Protein 7XPC (pdb70)

Solvent-accessible surface area: 39776 Å² total

Secondary structure (DSSP, 8-state):
--S---HHHHTSTTTTTTT--HHHHHHTHHHHHHHHHHHHHHTT--STT--HHHHHIIIIIIHHH--HHHHHHHHHTTS-TT-PPPPEEEEEE--TTSSHHHHHHHHHHHHHHTT--EE--GGGGBPPHHHHHHHHHH-TT-GGGTSSSSTTSB-HHHHHH--TTTTTTSSS--EE---EESSTTTTT-EEPPGGG--EE-S---EEEEEE--------HHHHHHH-GGGHHHHH---STTTTTTT--EEEEEE-S-TTHHHHHHHHHHH---S-----HHHHHHHHHH--HHHHHHHHHHHT--TT--GGGEEEEEB-TTS-B----/--HHHHHHHHHHHHHTSSGGG-TTTTTSS-TTHHHHHHHHHHHH---HHHHHHHHHHHHHHHHHHHHHH--/--S---HHHHTSSSTTTTT--HHHHHHHHHHHHHHHHHHHHHTT--STT--HHHHIIIIIIIHHH--HHHHHHHHHTTS-TTS--PPEEEEEE--TTSSHHHHHHHHHHHHHHHT--EE--GGGGB--HHHHHHHHHH-SS-GGGSSTTSTT-B-HHHHHH---GGG--STT-EEE---EETTSTTTT-EEPPGGG--EEES---EEEE-------PPPHHHHHHH-TTHHHHHH--HHIIIIITT--EEEEEEES-TTHHHHHHHHHHH---SS----HHHHHHHHTT--HHHHHHHHHHHH--SS--TTSEEEEEE-TTS-B----/-HHHHHHHHHHHHHHHTSGGG-HHHHTSSGGGHHHHHHHHHHHH---HHHHHHHHHHHHHHHHHHHHHH--

B-factor: mean 185.24, std 48.83, range [84.17, 354.38]

Sequence (798 aa):
SSVDDYDFICSGPLISKIGLTPEKVAESIDEWIEYGLRLCRLFQLNQLSLNEAQKIRIYHYYIPVFWCEQEISQHSSKFKEEEEIPPLVIGFSAPQGCGKTTLVFALEYLFKITGRKAATSIDDFYLTAEEQAKLRDSNPGNLLLEFRGNAGSHDLPFSVETTALSKLTKEGVKVKLPRYDKSAYSGRGDRADPSEWPEVEGPLPVILFEGWLGFKPLPPEVVKAVDPQLETINKNEAYYDAWHKYVKSWIVIKIQDPSYVYQWRLQAEIARADGKPGSDEEVKDFVSRYPAYKAYLPTLYSEGPSGSDPKHVLLIDIDEGRNPILGCSKEATRKYYLDLFKRADFTANLPKLAKKGGPDRLNDALKKLRKAGISEEKFAELKGAAAKYADDWYRIYGKSSVDDYDFICSGPLISKIGLTPEKVAESIDEWIEYGLRLCRLFQLNQLSLNEAQKIRIYHYYIPVFWCEQEISQHSSKFKEEEEIPPLVIGFSAPQGCGKTTLVFALEYLFKITGRKAATSIDDFYLTAEEQAKLRDSNPGNLLLEFRGNAGSHDLPFSVETTALSKLTKEGVKVKLPRYDKSAYSGRGDRADPSEWPEVEGPLPVILFEGWLGFKPLPPEVVKAVDPQLETINKNEAYYDAWHKYVKSWIVIKIQDPSYVYQWRLQAEIARADGKPGSDEEVKDFVSRYPAYKAYLPTLYSEGPSGSDPKHVLLIDIDEGRNPILGCSKEATRKYYLDLFKRADFTANLPKLAKKGGPDRLNDALKKLRKAGISEEKFAELKGAAAKYADDWYRIYGK

Radius of gyration: 30.9 Å; Cα contacts (8 Å, |Δi|>4): 1124; chains: 4; bounding box: 86×83×79 Å

Foldseek 3Di:
DDLVVLVVLVPALCCVPLVHDSVNCVVCSVVLVVLLVVVCVVVVHDSVDDDPVSCLCSRRNQVSVLSVVVVLVVQVVPDDPVGFRFAAEEEEQEAPLLCLVVSVVSSCVVCVVVPAHEAEEQVLQFAFPVLLCVQCVVCVPQVLSNADAFQPRGNLVVLLVLVLNRPQRAFPRKHWDWAWAQCPPNRRTGTDDSVVTDMDGHRGHYYYYYGVALFAQDDCVLLCVLDVSCSVSSVSNVVCPRPLVRHEAYEYAAEDDLCLNLVSQQVVLVVVVVVDPHDNVVSVVVSVSPSVCVSGVVVCVVPRGRSYDVVRYHYFYAYSSSGGDSPD/DCVVVLCVLVVVLVCPPDLVSCPVVDPDCHLQNLVVSLVVNVVVPDDDVVSVVSVVSSVVSSVSNCVVPND/DDLVVLVVLQPALPCVPLVHDSVNCVVCVVVLVVLLVVVCVVVVHDVVDDDPLSCQCRRRNQVSVLSVVVVLVVQVVVDDPVDFGFAAEEEEQEAPQLCLVVSLVSSQVVCVVVPAHEAEEQLLFFDFPVVLCVQLVVPVPQPLRNADDFFPGGNLVVLLVLVLRRPQRAFPRKGWAFDWDQPPPNRSTGTDDSVPTDMDHGHHHYYYYYYVALFAQDPLVLLVVLPPSCSVSSVSRSVCVSPLVRHEAYEYAAEPDLCLNLVSQVVVQVCVVVVPHGDSVVSVVVSVSPSVCVRTRVVCPVPPRDSYDVSRYHYFYAYSSSGGDSPD/DLVVLVVVLVVVLVQLVDLVSPDVPCVPCHLQVQVVSLVVNVVSPDDVVVSVVSVVSSNVSSVSRCVVDND

Organism: Solanum lycopersicum (NCBI:txid4081)

Structure (mmCIF, N/CA/C/O backbone):
data_7XPC
#
_entry.id   7XPC
#
_cell.length_a   131.285
_cell.length_b   131.285
_cell.length_c   121.968
_cell.angle_alpha   90.000
_cell.angle_beta   90.000
_cell.angle_gamma   120.000
#
_symmetry.space_group_name_H-M   'P 63'
#
loop_
_entity.id
_entity.type
_entity.pdbx_description
1 polymer 'D-glycerate-3-kinase (GLYK)'
2 polymer 'RxLR effector protein Avr-vnt11'
#
loop_
_atom_site.group_PDB
_atom_site.id
_atom_site.type_symbol
_atom_site.label_atom_id
_atom_site.label_alt_id
_atom_site.label_comp_id
_atom_site.label_asym_id
_atom_site.label_entity_id
_atom_site.label_seq_id
_atom_site.pdbx_PDB_ins_code
_atom_site.Cartn_x
_atom_site.Cartn_y
_atom_site.Cartn_z
_atom_site.occupancy
_atom_site.B_iso_or_equiv
_atom_site.auth_seq_id
_atom_site.auth_comp_id
_atom_site.auth_asym_id
_atom_site.auth_atom_id
_atom_site.pdbx_PDB_model_num
ATOM 1 N N . SER A 1 1 ? 38.665 -28.026 -20.691 1.00 246.27 116 SER A N 1
ATOM 2 C CA . SER A 1 1 ? 39.538 -28.541 -19.643 1.00 244.74 116 SER A CA 1
ATOM 3 C C . SER A 1 1 ? 40.799 -29.170 -20.229 1.00 235.62 116 SER A C 1
ATOM 4 O O . SER A 1 1 ? 40.807 -30.348 -20.592 1.00 234.14 116 SER A O 1
ATOM 7 N N . SER A 1 2 ? 41.862 -28.377 -20.319 1.00 132.88 117 SER A N 1
ATOM 8 C CA . SER A 1 2 ? 43.132 -28.862 -20.830 1.00 131.71 117 SER A CA 1
ATOM 9 C C . SER A 1 2 ? 43.864 -29.665 -19.756 1.00 138.84 117 SER A C 1
ATOM 10 O O . SER A 1 2 ? 43.448 -29.730 -18.597 1.00 129.50 117 SER A O 1
ATOM 13 N N . VAL A 1 3 ? 44.976 -30.283 -20.163 1.00 135.73 118 VAL A N 1
ATOM 14 C CA . VAL A 1 3 ? 45.778 -31.080 -19.236 1.00 107.51 118 VAL A CA 1
ATOM 15 C C . VAL A 1 3 ? 46.198 -30.242 -18.038 1.00 124.68 118 VAL A C 1
ATOM 16 O O . VAL A 1 3 ? 46.086 -30.673 -16.885 1.00 123.71 118 VAL A O 1
ATOM 20 N N . ASP A 1 4 ? 46.697 -29.034 -18.297 1.00 120.37 119 ASP A N 1
ATOM 21 C CA . ASP A 1 4 ? 47.163 -28.175 -17.215 1.00 118.27 119 ASP A CA 1
ATOM 22 C C . ASP A 1 4 ? 46.037 -27.888 -16.233 1.00 121.21 119 ASP A C 1
ATOM 23 O O . ASP A 1 4 ? 46.182 -28.103 -15.022 1.00 113.22 119 ASP A O 1
ATOM 28 N N . ASP A 1 5 ? 44.885 -27.452 -16.757 1.00 132.76 120 ASP A N 1
ATOM 29 C CA . ASP A 1 5 ? 43.728 -27.152 -15.921 1.00 129.09 120 ASP A CA 1
ATOM 30 C C . ASP A 1 5 ? 43.435 -28.313 -14.989 1.00 120.43 120 ASP A C 1
ATOM 31 O O . ASP A 1 5 ? 43.302 -28.138 -13.768 1.00 113.04 120 ASP A O 1
ATOM 44 N N . TYR A 1 7 ? 45.289 -30.733 -14.009 1.00 108.30 122 TYR A N 1
ATOM 45 C CA . TYR A 1 7 ? 46.335 -30.751 -12.993 1.00 114.73 122 TYR A CA 1
ATOM 46 C C . TYR A 1 7 ? 45.934 -29.880 -11.813 1.00 114.31 122 TYR A C 1
ATOM 47 O O . TYR A 1 7 ? 45.788 -30.359 -10.681 1.00 107.70 122 TYR A O 1
ATOM 56 N N . ASP A 1 8 ? 45.685 -28.598 -12.092 1.00 118.02 123 ASP A N 1
ATOM 57 C CA . ASP A 1 8 ? 45.268 -27.664 -11.054 1.00 113.92 123 ASP A CA 1
ATOM 58 C C . ASP A 1 8 ? 44.078 -28.217 -10.287 1.00 117.08 123 ASP A C 1
ATOM 59 O O . ASP A 1 8 ? 44.095 -28.296 -9.052 1.00 112.63 123 ASP A O 1
ATOM 64 N N . PHE A 1 9 ? 43.058 -28.666 -11.022 1.00 120.74 124 PHE A N 1
ATOM 65 C CA . PHE A 1 9 ? 41.855 -29.186 -10.388 1.00 126.44 124 PHE A CA 1
ATOM 66 C C . PHE A 1 9 ? 42.208 -30.363 -9.490 1.00 102.64 124 PHE A C 1
ATOM 67 O O . PHE A 1 9 ? 41.824 -30.402 -8.312 1.00 105.21 124 PHE A O 1
ATOM 75 N N . ILE A 1 10 ? 43.029 -31.284 -10.008 1.00 106.19 125 ILE A N 1
ATOM 76 C CA . ILE A 1 10 ? 43.450 -32.432 -9.213 1.00 107.66 125 ILE A CA 1
ATOM 77 C C . ILE A 1 10 ? 44.133 -31.964 -7.938 1.00 110.49 125 ILE A C 1
ATOM 78 O O . ILE A 1 10 ? 43.872 -32.487 -6.848 1.00 112.47 125 ILE A O 1
ATOM 83 N N . CYS A 1 11 ? 44.986 -30.944 -8.047 1.00 106.82 126 CYS A N 1
ATOM 84 C CA . CYS A 1 11 ? 45.751 -30.511 -6.888 1.00 104.27 126 CYS A CA 1
ATOM 85 C C . CYS A 1 11 ? 44.886 -29.812 -5.849 1.00 112.24 126 CYS A C 1
ATOM 86 O O . CYS A 1 11 ? 45.315 -29.675 -4.698 1.00 107.01 126 CYS A O 1
ATOM 89 N N . SER A 1 12 ? 43.680 -29.378 -6.214 1.00 120.44 127 SER A N 1
ATOM 90 C CA . SER A 1 12 ? 42.820 -28.703 -5.252 1.00 126.97 127 SER A CA 1
ATOM 91 C C . SER A 1 12 ? 41.843 -29.650 -4.570 1.00 132.85 127 SER A C 1
ATOM 92 O O . SER A 1 12 ? 41.025 -29.198 -3.762 1.00 138.16 127 SER A O 1
ATOM 95 N N . GLY A 1 13 ? 41.909 -30.944 -4.873 1.00 112.22 128 GLY A N 1
ATOM 96 C CA . GLY A 1 13 ? 41.041 -31.920 -4.262 1.00 105.54 128 GLY A CA 1
ATOM 97 C C . GLY A 1 13 ? 41.302 -32.076 -2.779 1.00 125.80 128 GLY A C 1
ATOM 98 O O . GLY A 1 13 ? 42.415 -31.858 -2.290 1.00 128.94 128 GLY A O 1
ATOM 99 N N . PRO A 1 14 ? 40.264 -32.455 -2.029 1.00 126.74 129 PRO A N 1
ATOM 100 C CA . PRO A 1 14 ? 40.410 -32.610 -0.574 1.00 125.93 129 PRO A CA 1
ATOM 101 C C . PRO A 1 14 ? 41.183 -33.844 -0.144 1.00 135.72 129 PRO A C 1
ATOM 102 O O . PRO A 1 14 ? 41.364 -34.044 1.064 1.00 136.33 129 PRO A O 1
ATOM 106 N N . LEU A 1 15 ? 41.639 -34.680 -1.074 1.00 129.79 130 LEU A N 1
ATOM 107 C CA . LEU A 1 15 ? 42.302 -35.925 -0.723 1.00 132.75 130 LEU A CA 1
ATOM 108 C C . LEU A 1 15 ? 43.752 -35.993 -1.181 1.00 122.59 130 LEU A C 1
ATOM 109 O O . LEU A 1 15 ? 44.432 -36.983 -0.883 1.00 110.78 130 LEU A O 1
ATOM 114 N N . ILE A 1 16 ? 44.248 -34.979 -1.896 1.00 112.89 131 ILE A N 1
ATOM 115 C CA . ILE A 1 16 ? 45.651 -34.977 -2.306 1.00 103.60 131 ILE A CA 1
ATOM 116 C C . ILE A 1 16 ? 46.559 -34.963 -1.085 1.00 122.56 131 ILE A C 1
ATOM 117 O O . ILE A 1 16 ? 47.548 -35.703 -1.016 1.00 106.28 131 ILE A O 1
ATOM 122 N N . SER A 1 17 ? 46.234 -34.125 -0.097 1.00 149.86 132 SER A N 1
ATOM 123 C CA . SER A 1 17 ? 47.005 -34.108 1.141 1.00 152.18 132 SER A CA 1
ATOM 124 C C . SER A 1 17 ? 46.910 -35.435 1.877 1.00 149.68 132 SER A C 1
ATOM 125 O O . SER A 1 17 ? 47.829 -35.806 2.613 1.00 151.32 132 SER A O 1
ATOM 128 N N . LYS A 1 18 ? 45.819 -36.169 1.676 1.00 139.01 133 LYS A N 1
ATOM 129 C CA . LYS A 1 18 ? 45.457 -37.267 2.559 1.00 125.34 133 LYS A CA 1
ATOM 130 C C . LYS A 1 18 ? 45.915 -38.632 2.056 1.00 128.21 133 LYS A C 1
ATOM 131 O O . LYS A 1 18 ? 45.957 -39.581 2.848 1.00 123.01 133 LYS A O 1
ATOM 137 N N . ILE A 1 19 ? 46.267 -38.761 0.773 1.00 125.15 134 ILE A N 1
ATOM 138 C CA . ILE A 1 19 ? 46.845 -40.001 0.264 1.00 115.21 134 ILE A CA 1
ATOM 139 C C . ILE A 1 19 ? 48.364 -39.956 0.226 1.00 114.34 134 ILE A C 1
ATOM 140 O O . ILE A 1 19 ? 48.993 -40.923 -0.225 1.00 125.37 134 ILE A O 1
ATOM 145 N N . GLY A 1 20 ? 48.974 -38.866 0.690 1.00 116.35 135 GLY A N 1
ATOM 146 C CA . GLY A 1 20 ? 50.418 -38.740 0.705 1.00 120.51 135 GLY A CA 1
ATOM 147 C C . GLY A 1 20 ? 51.041 -38.237 -0.575 1.00 112.06 135 GLY A C 1
ATOM 148 O O . GLY A 1 20 ? 52.272 -38.235 -0.688 1.00 120.61 135 GLY A O 1
ATOM 149 N N . LEU A 1 21 ? 50.237 -37.812 -1.539 1.00 109.26 136 LEU A N 1
ATOM 150 C CA . LEU A 1 21 ? 50.727 -37.398 -2.844 1.00 107.34 136 LEU A CA 1
ATOM 151 C C . LEU A 1 21 ? 51.045 -35.903 -2.827 1.00 119.47 136 LEU A C 1
ATOM 152 O O . LEU A 1 21 ? 50.598 -35.166 -1.949 1.00 126.74 136 LEU A O 1
ATOM 157 N N . THR A 1 22 ? 51.835 -35.466 -3.800 1.00 121.70 137 THR A N 1
ATOM 158 C CA . THR A 1 22 ? 52.381 -34.118 -3.826 1.00 109.29 137 THR A CA 1
ATOM 159 C C . THR A 1 22 ? 52.248 -33.530 -5.223 1.00 109.08 137 THR A C 1
ATOM 160 O O . THR A 1 22 ? 52.008 -34.260 -6.190 1.00 114.08 137 THR A O 1
ATOM 164 N N . PRO A 1 23 ? 52.372 -32.200 -5.355 1.00 138.72 138 PRO A N 1
ATOM 165 C CA . PRO A 1 23 ? 52.319 -31.586 -6.696 1.00 130.26 138 PRO A CA 1
ATOM 166 C C . PRO A 1 23 ? 53.318 -32.158 -7.687 1.00 123.65 138 PRO A C 1
ATOM 167 O O . PRO A 1 23 ? 52.977 -32.325 -8.866 1.00 111.68 138 PRO A O 1
ATOM 171 N N . GLU A 1 24 ? 54.546 -32.456 -7.253 1.00 121.97 139 GLU A N 1
ATOM 172 C CA . GLU A 1 24 ? 55.494 -33.093 -8.165 1.00 116.33 139 GLU A CA 1
ATOM 173 C C . GLU A 1 24 ? 55.014 -34.473 -8.588 1.00 125.34 139 GLU A C 1
ATOM 174 O O . GLU A 1 24 ? 55.130 -34.841 -9.760 1.00 116.45 139 GLU A O 1
ATOM 180 N N . LYS A 1 25 ? 54.492 -35.260 -7.645 1.00 112.13 140 LYS A N 1
ATOM 181 C CA . LYS A 1 25 ? 54.015 -36.594 -7.990 1.00 111.08 140 LYS A CA 1
ATOM 182 C C . LYS A 1 25 ? 52.826 -36.519 -8.942 1.00 110.55 140 LYS A C 1
ATOM 183 O O . LYS A 1 25 ? 52.711 -37.328 -9.871 1.00 121.15 140 LYS A O 1
ATOM 189 N N . VAL A 1 26 ? 51.943 -35.538 -8.736 1.00 108.03 141 VAL A N 1
ATOM 190 C CA . VAL A 1 26 ? 50.832 -35.324 -9.661 1.00 106.04 141 VAL A CA 1
ATOM 191 C C . VAL A 1 26 ? 51.355 -34.955 -11.043 1.00 111.86 141 VAL A C 1
ATOM 192 O O . VAL A 1 26 ? 50.871 -35.462 -12.062 1.00 124.93 141 VAL A O 1
ATOM 196 N N . ALA A 1 27 ? 52.345 -34.064 -11.105 1.00 109.42 142 ALA A N 1
ATOM 197 C CA . ALA A 1 27 ? 52.907 -33.685 -12.397 1.00 116.49 142 ALA A CA 1
ATOM 198 C C . ALA A 1 27 ? 53.561 -34.876 -13.087 1.00 123.96 142 ALA A C 1
ATOM 199 O O . ALA A 1 27 ? 53.456 -35.034 -14.309 1.00 116.45 142 ALA A O 1
ATOM 201 N N . GLU A 1 28 ? 54.240 -35.725 -12.317 1.00 129.42 143 GLU A N 1
ATOM 202 C CA . GLU A 1 28 ? 54.968 -36.858 -12.868 1.00 132.38 143 GLU A CA 1
ATOM 203 C C . GLU A 1 28 ? 54.060 -38.016 -13.266 1.00 138.11 143 GLU A C 1
ATOM 204 O O . GLU A 1 28 ? 54.455 -38.827 -14.110 1.00 145.25 143 GLU A O 1
ATOM 210 N N . SER A 1 29 ? 52.861 -38.113 -12.685 1.00 133.55 144 SER A N 1
ATOM 211 C CA . SER A 1 29 ? 51.909 -39.159 -13.048 1.00 124.03 144 SER A CA 1
ATOM 212 C C . SER A 1 29 ? 50.632 -38.596 -13.671 1.00 118.14 144 SER A C 1
ATOM 213 O O . SER A 1 29 ? 49.592 -39.267 -13.661 1.00 128.45 144 SER A O 1
ATOM 216 N N . ILE A 1 30 ? 50.684 -37.369 -14.198 1.00 118.67 145 ILE A N 1
ATOM 217 C CA . ILE A 1 30 ? 49.515 -36.775 -14.841 1.00 123.39 145 ILE A CA 1
ATOM 218 C C . ILE A 1 30 ? 49.039 -37.603 -16.030 1.00 118.43 145 ILE A C 1
ATOM 219 O O . ILE A 1 30 ? 47.840 -37.624 -16.336 1.00 133.62 145 ILE A O 1
ATOM 224 N N . ASP A 1 31 ? 49.953 -38.294 -16.719 1.00 115.62 146 ASP A N 1
ATOM 225 C CA . ASP A 1 31 ? 49.535 -39.201 -17.785 1.00 120.90 146 ASP A CA 1
ATOM 226 C C . ASP A 1 31 ? 48.649 -40.314 -17.236 1.00 127.02 146 ASP A C 1
ATOM 227 O O . ASP A 1 31 ? 47.599 -40.632 -17.814 1.00 128.96 146 ASP A O 1
ATOM 232 N N . GLU A 1 32 ? 49.056 -40.907 -16.110 1.00 118.89 147 GLU A N 1
ATOM 233 C CA . GLU A 1 32 ? 48.232 -41.915 -15.454 1.00 118.63 147 GLU A CA 1
ATOM 234 C C . GLU A 1 32 ? 46.893 -41.329 -15.030 1.00 116.95 147 GLU A C 1
ATOM 235 O O . GLU A 1 32 ? 45.847 -41.966 -15.200 1.00 126.61 147 GLU A O 1
ATOM 241 N N . TRP A 1 33 ? 46.911 -40.116 -14.472 1.00 114.83 148 TRP A N 1
ATOM 242 C CA . TRP A 1 33 ? 45.666 -39.466 -14.064 1.00 112.89 148 TRP A CA 1
ATOM 243 C C . TRP A 1 33 ? 44.703 -39.318 -15.235 1.00 113.32 148 TRP A C 1
ATOM 244 O O . TRP A 1 33 ? 43.518 -39.650 -15.125 1.00 130.34 148 TRP A O 1
ATOM 255 N N . ILE A 1 34 ? 45.196 -38.826 -16.370 1.00 113.87 149 ILE A N 1
ATOM 256 C CA . ILE A 1 34 ? 44.302 -38.557 -17.491 1.00 121.90 149 ILE A CA 1
ATOM 257 C C . ILE A 1 34 ? 43.823 -39.857 -18.129 1.00 132.43 149 ILE A C 1
ATOM 258 O O . ILE A 1 34 ? 42.669 -39.955 -18.565 1.00 138.13 149 ILE A O 1
ATOM 263 N N . GLU A 1 35 ? 44.685 -40.877 -18.196 1.00 130.95 150 GLU A N 1
ATOM 264 C CA . GLU A 1 35 ? 44.228 -42.158 -18.728 1.00 137.73 150 GLU A CA 1
ATOM 265 C C . GLU A 1 35 ? 43.174 -42.788 -17.819 1.00 129.84 150 GLU A C 1
ATOM 266 O O . GLU A 1 35 ? 42.181 -43.349 -18.303 1.00 133.50 150 GLU A O 1
ATOM 272 N N . TYR A 1 36 ? 43.364 -42.691 -16.499 1.00 122.75 151 TYR A N 1
ATOM 273 C CA . TYR A 1 36 ? 42.354 -43.184 -15.570 1.00 122.72 151 TYR A CA 1
ATOM 274 C C . TYR A 1 36 ? 41.054 -42.404 -15.719 1.00 131.58 151 TYR A C 1
ATOM 275 O O . TYR A 1 36 ? 39.963 -42.975 -15.615 1.00 136.21 151 TYR A O 1
ATOM 284 N N . GLY A 1 37 ? 41.155 -41.093 -15.954 1.00 127.02 152 GLY A N 1
ATOM 285 C CA . GLY A 1 37 ? 39.964 -40.298 -16.194 1.00 122.39 152 GLY A CA 1
ATOM 286 C C . GLY A 1 37 ? 39.224 -40.713 -17.451 1.00 120.35 152 GLY A C 1
ATOM 287 O O . GLY A 1 37 ? 37.993 -40.794 -17.459 1.00 131.85 152 GLY A O 1
ATOM 288 N N . LEU A 1 38 ? 39.964 -40.975 -18.532 1.00 138.47 153 LEU A N 1
ATOM 289 C CA . LEU A 1 38 ? 39.365 -41.524 -19.748 1.00 143.00 153 LEU A CA 1
ATOM 290 C C . LEU A 1 38 ? 38.624 -42.825 -19.457 1.00 151.95 153 LEU A C 1
ATOM 291 O O . LEU A 1 38 ? 37.469 -43.013 -19.870 1.00 161.46 153 LEU A O 1
ATOM 296 N N . ARG A 1 39 ? 39.288 -43.741 -18.746 1.00 160.33 154 ARG A N 1
ATOM 297 C CA . ARG A 1 39 ? 38.682 -45.039 -18.467 1.00 166.95 154 ARG A CA 1
ATOM 298 C C . ARG A 1 39 ? 37.426 -44.900 -17.617 1.00 166.43 154 ARG A C 1
ATOM 299 O O . ARG A 1 39 ? 36.426 -45.580 -17.865 1.00 170.06 154 ARG A O 1
ATOM 307 N N . LEU A 1 40 ? 37.456 -44.027 -16.609 1.00 140.86 155 LEU A N 1
ATOM 308 C CA . LEU A 1 40 ? 36.276 -43.842 -15.769 1.00 133.92 155 LEU A CA 1
ATOM 309 C C . LEU A 1 40 ? 35.152 -43.143 -16.527 1.00 130.00 155 LEU A C 1
ATOM 310 O O . LEU A 1 40 ? 33.972 -43.439 -16.303 1.00 142.54 155 LEU A O 1
ATOM 315 N N . CYS A 1 41 ? 35.492 -42.208 -17.420 1.00 142.15 156 CYS A N 1
ATOM 316 C CA . CYS A 1 41 ? 34.470 -41.565 -18.238 1.00 141.94 156 CYS A CA 1
ATOM 317 C C . CYS A 1 41 ? 33.766 -42.580 -19.126 1.00 143.89 156 CYS A C 1
ATOM 318 O O . CYS A 1 41 ? 32.537 -42.550 -19.261 1.00 154.42 156 CYS A O 1
ATOM 321 N N . ARG A 1 42 ? 34.524 -43.495 -19.736 1.00 146.25 157 ARG A N 1
ATOM 322 C CA . ARG A 1 42 ? 33.875 -44.540 -20.524 1.00 150.24 157 ARG A CA 1
ATOM 323 C C . ARG A 1 42 ? 33.117 -45.528 -19.645 1.00 152.73 157 ARG A C 1
ATOM 324 O O . ARG A 1 42 ? 32.082 -46.055 -20.064 1.00 153.14 157 ARG A O 1
ATOM 332 N N . LEU A 1 43 ? 33.612 -45.795 -18.435 1.00 156.46 158 LEU A N 1
ATOM 333 C CA . LEU A 1 43 ? 32.925 -46.701 -17.522 1.00 146.44 158 LEU A CA 1
ATOM 334 C C . LEU A 1 43 ? 31.544 -46.182 -17.140 1.00 159.38 158 LEU A C 1
ATOM 335 O O . LEU A 1 43 ? 30.692 -46.965 -16.705 1.00 164.72 158 LEU A O 1
ATOM 340 N N . PHE A 1 44 ? 31.303 -44.882 -17.308 1.00 147.36 159 PHE A N 1
ATOM 341 C CA . PHE A 1 44 ? 30.009 -44.279 -17.026 1.00 144.52 159 PHE A CA 1
ATOM 342 C C . PHE A 1 44 ? 29.427 -43.603 -18.259 1.00 145.88 159 PHE A C 1
ATOM 343 O O . PHE A 1 44 ? 28.406 -42.910 -18.155 1.00 147.18 159 PHE A O 1
ATOM 351 N N . GLN A 1 45 ? 30.059 -43.787 -19.421 1.00 143.50 160 GLN A N 1
ATOM 352 C CA . GLN A 1 45 ? 29.683 -43.163 -20.689 1.00 133.13 160 GLN A CA 1
ATOM 353 C C . GLN A 1 45 ? 29.740 -41.643 -20.631 1.00 136.99 160 GLN A C 1
ATOM 354 O O . GLN A 1 45 ? 29.100 -40.962 -21.439 1.00 139.36 160 GLN A O 1
ATOM 360 N N . LEU A 1 46 ? 30.513 -41.096 -19.697 1.00 133.95 161 LEU A N 1
ATOM 361 C CA . LEU A 1 46 ? 30.688 -39.657 -19.620 1.00 122.24 161 LEU A CA 1
ATOM 362 C C . LEU A 1 46 ? 31.544 -39.176 -20.792 1.00 140.37 161 LEU A C 1
ATOM 363 O O . LEU A 1 46 ? 31.992 -39.954 -21.637 1.00 134.25 161 LEU A O 1
ATOM 368 N N . ASN A 1 47 ? 31.777 -37.867 -20.838 1.00 148.61 162 ASN A N 1
ATOM 369 C CA . ASN A 1 47 ? 32.274 -37.223 -22.041 1.00 145.34 162 ASN A CA 1
ATOM 370 C C . ASN A 1 47 ? 33.724 -36.777 -21.961 1.00 153.85 162 ASN A C 1
ATOM 371 O O . ASN A 1 47 ? 34.302 -36.453 -23.004 1.00 151.86 162 ASN A O 1
ATOM 376 N N . GLN A 1 48 ? 34.316 -36.737 -20.765 1.00 163.37 163 GLN A N 1
ATOM 377 C CA . GLN A 1 48 ? 35.609 -36.100 -20.541 1.00 166.55 163 GLN A CA 1
ATOM 378 C C . GLN A 1 48 ? 35.540 -34.612 -20.872 1.00 164.10 163 GLN A C 1
ATOM 379 O O . GLN A 1 48 ? 35.711 -33.765 -19.989 1.00 162.62 163 GLN A O 1
ATOM 385 N N . LEU A 1 49 ? 35.284 -34.285 -22.140 1.00 155.71 164 LEU A N 1
ATOM 386 C CA . LEU A 1 49 ? 35.278 -32.901 -22.599 1.00 151.71 164 LEU A CA 1
ATOM 387 C C . LEU A 1 49 ? 34.002 -32.146 -22.242 1.00 136.72 164 LEU A C 1
ATOM 388 O O . LEU A 1 49 ? 33.951 -30.929 -22.450 1.00 127.89 164 LEU A O 1
ATOM 393 N N . SER A 1 50 ? 32.979 -32.819 -21.717 1.00 130.38 165 SER A N 1
ATOM 394 C CA . SER A 1 50 ? 31.705 -32.181 -21.392 1.00 121.39 165 SER A CA 1
ATOM 395 C C . SER A 1 50 ? 31.255 -32.549 -19.985 1.00 114.95 165 SER A C 1
ATOM 396 O O . SER A 1 50 ? 30.088 -32.879 -19.750 1.00 113.06 165 SER A O 1
ATOM 399 N N . LEU A 1 51 ? 32.171 -32.485 -19.024 1.00 117.00 166 LEU A N 1
ATOM 400 C CA . LEU A 1 51 ? 31.873 -32.868 -17.651 1.00 128.38 166 LEU A CA 1
ATOM 401 C C . LEU A 1 51 ? 31.427 -31.656 -16.842 1.00 117.49 166 LEU A C 1
ATOM 402 O O . LEU A 1 51 ? 32.104 -30.622 -16.834 1.00 125.39 166 LEU A O 1
ATOM 407 N N . ASN A 1 52 ? 30.291 -31.789 -16.164 1.00 110.79 167 ASN A N 1
ATOM 408 C CA . ASN A 1 52 ? 29.895 -30.804 -15.171 1.00 122.41 167 ASN A CA 1
ATOM 409 C C . ASN A 1 52 ? 30.663 -31.035 -13.870 1.00 111.28 167 ASN A C 1
ATOM 410 O O . ASN A 1 52 ? 31.303 -32.072 -13.676 1.00 118.47 167 ASN A O 1
ATOM 415 N N . GLU A 1 53 ? 30.602 -30.040 -12.978 1.00 129.83 168 GLU A N 1
ATOM 416 C CA . GLU A 1 53 ? 31.466 -30.032 -11.798 1.00 132.10 168 GLU A CA 1
ATOM 417 C C . GLU A 1 53 ? 31.312 -31.291 -10.950 1.00 136.44 168 GLU A C 1
ATOM 418 O O . GLU A 1 53 ? 32.292 -31.775 -10.377 1.00 136.36 168 GLU A O 1
ATOM 424 N N . ALA A 1 54 ? 30.095 -31.831 -10.846 1.00 125.06 169 ALA A N 1
ATOM 425 C CA . ALA A 1 54 ? 29.895 -33.032 -10.039 1.00 122.29 169 ALA A CA 1
ATOM 426 C C . ALA A 1 54 ? 30.682 -34.215 -10.593 1.00 125.70 169 ALA A C 1
ATOM 427 O O . ALA A 1 54 ? 31.333 -34.949 -9.838 1.00 127.58 169 ALA A O 1
ATOM 429 N N . GLN A 1 55 ? 30.634 -34.411 -11.912 1.00 125.27 170 GLN A N 1
ATOM 430 C CA . GLN A 1 55 ? 31.355 -35.517 -12.533 1.00 125.43 170 GLN A CA 1
ATOM 431 C C . GLN A 1 55 ? 32.861 -35.355 -12.361 1.00 124.29 170 GLN A C 1
ATOM 432 O O . GLN A 1 55 ? 33.568 -36.315 -12.026 1.00 124.93 170 GLN A O 1
ATOM 438 N N . LYS A 1 56 ? 33.367 -34.139 -12.587 1.00 125.02 171 LYS A N 1
ATOM 439 C CA . LYS A 1 56 ? 34.792 -33.879 -12.413 1.00 116.10 171 LYS A CA 1
ATOM 440 C C . LYS A 1 56 ? 35.219 -34.124 -10.972 1.00 114.48 171 LYS A C 1
ATOM 441 O O . LYS A 1 56 ? 36.284 -34.701 -10.722 1.00 122.87 171 LYS A O 1
ATOM 447 N N . ILE A 1 57 ? 34.395 -33.700 -10.011 1.00 106.67 172 ILE A N 1
ATOM 448 C CA . ILE A 1 57 ? 34.724 -33.906 -8.605 1.00 113.30 172 ILE A CA 1
ATOM 449 C C . ILE A 1 57 ? 34.777 -35.395 -8.280 1.00 126.87 172 ILE A C 1
ATOM 450 O O . ILE A 1 57 ? 35.720 -35.860 -7.632 1.00 130.60 172 ILE A O 1
ATOM 455 N N . ARG A 1 58 ? 33.790 -36.171 -8.746 1.00 133.01 173 ARG A N 1
ATOM 456 C CA . ARG A 1 58 ? 33.856 -37.614 -8.518 1.00 124.84 173 ARG A CA 1
ATOM 457 C C . ARG A 1 58 ? 35.140 -38.192 -9.084 1.00 123.10 173 ARG A C 1
ATOM 458 O O . ARG A 1 58 ? 35.884 -38.893 -8.390 1.00 121.24 173 ARG A O 1
ATOM 466 N N . ILE A 1 59 ? 35.406 -37.917 -10.361 1.00 115.99 174 ILE A N 1
ATOM 467 C CA . ILE A 1 59 ? 36.487 -38.609 -11.056 1.00 112.10 174 ILE A CA 1
ATOM 468 C C . ILE A 1 59 ? 37.837 -38.238 -10.453 1.00 113.42 174 ILE A C 1
ATOM 469 O O . ILE A 1 59 ? 38.647 -39.108 -10.107 1.00 116.19 174 ILE A O 1
ATOM 474 N N . TYR A 1 60 ? 38.088 -36.940 -10.290 1.00 109.32 175 TYR A N 1
ATOM 475 C CA . TYR A 1 60 ? 39.432 -36.443 -10.033 1.00 103.32 175 TYR A CA 1
ATOM 476 C C . TYR A 1 60 ? 39.667 -36.050 -8.582 1.00 108.00 175 TYR A C 1
ATOM 477 O O . TYR A 1 60 ? 40.825 -35.881 -8.184 1.00 100.98 175 TYR A O 1
ATOM 486 N N . HIS A 1 61 ? 38.608 -35.903 -7.784 1.00 109.83 176 HIS A N 1
ATOM 487 C CA . HIS A 1 61 ? 38.736 -35.627 -6.365 1.00 117.38 176 HIS A CA 1
ATOM 488 C C . HIS A 1 61 ? 38.319 -36.797 -5.490 1.00 111.33 176 HIS A C 1
ATOM 489 O O . HIS A 1 61 ? 38.694 -36.830 -4.315 1.00 118.24 176 HIS A O 1
ATOM 496 N N . TYR A 1 62 ? 37.544 -37.741 -6.025 1.00 112.75 177 TYR A N 1
ATOM 497 C CA . TYR A 1 62 ? 36.993 -38.832 -5.230 1.00 125.78 177 TYR A CA 1
ATOM 498 C C . TYR A 1 62 ? 37.507 -40.197 -5.669 1.00 115.37 177 TYR A C 1
ATOM 499 O O . TYR A 1 62 ? 38.105 -40.906 -4.857 1.00 116.75 177 TYR A O 1
ATOM 508 N N . TYR A 1 63 ? 37.323 -40.584 -6.933 1.00 112.54 178 TYR A N 1
ATOM 509 C CA . TYR A 1 63 ? 37.622 -41.958 -7.331 1.00 120.18 178 TYR A CA 1
ATOM 510 C C . TYR A 1 63 ? 39.122 -42.209 -7.475 1.00 113.53 178 TYR A C 1
ATOM 511 O O . TYR A 1 63 ? 39.675 -43.108 -6.830 1.00 115.82 178 TYR A O 1
ATOM 520 N N . ILE A 1 64 ? 39.786 -41.434 -8.340 1.00 119.71 179 ILE A N 1
ATOM 521 C CA . ILE A 1 64 ? 41.195 -41.704 -8.647 1.00 115.46 179 ILE A CA 1
ATOM 522 C C . ILE A 1 64 ? 42.095 -41.577 -7.427 1.00 105.92 179 ILE A C 1
ATOM 523 O O . ILE A 1 64 ? 42.991 -42.420 -7.259 1.00 108.98 179 ILE A O 1
ATOM 528 N N . PRO A 1 65 ? 41.964 -40.558 -6.565 1.00 107.54 180 PRO A N 1
ATOM 529 C CA . PRO A 1 65 ? 42.803 -40.540 -5.352 1.00 115.22 180 PRO A CA 1
ATOM 530 C C . PRO A 1 65 ? 42.630 -41.773 -4.477 1.00 112.18 180 PRO A C 1
ATOM 531 O O . PRO A 1 65 ? 43.612 -42.281 -3.916 1.00 119.84 180 PRO A O 1
ATOM 535 N N . VAL A 1 66 ? 41.402 -42.278 -4.354 1.00 111.47 181 VAL A N 1
ATOM 536 C CA . VAL A 1 66 ? 41.169 -43.481 -3.563 1.00 115.91 181 VAL A CA 1
ATOM 537 C C . VAL A 1 66 ? 41.816 -44.692 -4.225 1.00 126.40 181 VAL A C 1
ATOM 538 O O . VAL A 1 66 ? 42.400 -45.550 -3.550 1.00 121.67 181 VAL A O 1
ATOM 542 N N . PHE A 1 67 ? 41.731 -44.780 -5.555 1.00 123.92 182 PHE A N 1
ATOM 543 C CA . PHE A 1 67 ? 42.436 -45.843 -6.265 1.00 111.65 182 PHE A CA 1
ATOM 544 C C . PHE A 1 67 ? 43.938 -45.767 -6.025 1.00 119.04 182 PHE A C 1
ATOM 545 O O . PHE A 1 67 ? 44.596 -46.796 -5.823 1.00 125.84 182 PHE A O 1
ATOM 561 N N . TRP A 1 69 ? 45.499 -44.460 -3.436 1.00 109.20 184 TRP A N 1
ATOM 562 C CA . TRP A 1 69 ? 45.759 -44.862 -2.056 1.00 111.07 184 TRP A CA 1
ATOM 563 C C . TRP A 1 69 ? 45.711 -46.376 -1.904 1.00 120.70 184 TRP A C 1
ATOM 564 O O . TRP A 1 69 ? 46.580 -46.978 -1.261 1.00 131.88 184 TRP A O 1
ATOM 575 N N . CYS A 1 70 ? 44.693 -47.008 -2.492 1.00 122.36 185 CYS A N 1
ATOM 576 C CA . CYS A 1 70 ? 44.554 -48.456 -2.379 1.00 136.05 185 CYS A CA 1
ATOM 577 C C . CYS A 1 70 ? 45.708 -49.181 -3.062 1.00 134.97 185 CYS A C 1
ATOM 578 O O . CYS A 1 70 ? 46.236 -50.161 -2.521 1.00 124.78 185 CYS A O 1
ATOM 581 N N . GLU A 1 71 ? 46.119 -48.715 -4.247 1.00 128.09 186 GLU A N 1
ATOM 582 C CA . GLU A 1 71 ? 47.249 -49.352 -4.915 1.00 121.43 186 GLU A CA 1
ATOM 583 C C . GLU A 1 71 ? 48.541 -49.155 -4.135 1.00 119.46 186 GLU A C 1
ATOM 584 O O . GLU A 1 71 ? 49.383 -50.057 -4.110 1.00 121.38 186 GLU A O 1
ATOM 590 N N . GLN A 1 72 ? 48.716 -48.000 -3.486 1.00 130.91 187 GLN A N 1
ATOM 591 C CA . GLN A 1 72 ? 49.878 -47.820 -2.621 1.00 132.70 187 GLN A CA 1
ATOM 592 C C . GLN A 1 72 ? 49.840 -48.788 -1.447 1.00 130.70 187 GLN A C 1
ATOM 593 O O . GLN A 1 72 ? 50.880 -49.317 -1.030 1.00 134.61 187 GLN A O 1
ATOM 599 N N . GLU A 1 73 ? 48.647 -49.021 -0.889 1.00 122.86 188 GLU A N 1
ATOM 600 C CA . GLU A 1 73 ? 48.528 -49.973 0.210 1.00 123.49 188 GLU A CA 1
ATOM 601 C C . GLU A 1 73 ? 48.887 -51.384 -0.240 1.00 127.81 188 GLU A C 1
ATOM 602 O O . GLU A 1 73 ? 49.580 -52.109 0.480 1.00 120.85 188 GLU A O 1
ATOM 608 N N . ILE A 1 74 ? 48.442 -51.790 -1.432 1.00 135.57 189 ILE A N 1
ATOM 609 C CA . ILE A 1 74 ? 48.842 -53.102 -1.945 1.00 126.23 189 ILE A CA 1
ATOM 610 C C . ILE A 1 74 ? 50.339 -53.142 -2.235 1.00 132.48 189 ILE A C 1
ATOM 611 O O . ILE A 1 74 ? 50.982 -54.186 -2.073 1.00 139.61 189 ILE A O 1
ATOM 616 N N . SER A 1 75 ? 50.913 -52.024 -2.686 1.00 140.07 190 SER A N 1
ATOM 617 C CA . SER A 1 75 ? 52.350 -51.984 -2.930 1.00 118.53 190 SER A CA 1
ATOM 618 C C . SER A 1 75 ? 53.130 -52.240 -1.646 1.00 118.65 190 SER A C 1
ATOM 619 O O . SER A 1 75 ? 54.029 -53.092 -1.604 1.00 131.27 190 SER A O 1
ATOM 622 N N . GLN A 1 76 ? 52.776 -51.523 -0.579 1.00 118.21 191 GLN A N 1
ATOM 623 C CA . GLN A 1 76 ? 53.448 -51.719 0.700 1.00 118.91 191 GLN A CA 1
ATOM 624 C C . GLN A 1 76 ? 53.115 -53.078 1.309 1.00 121.07 191 GLN A C 1
ATOM 625 O O . GLN A 1 76 ? 53.897 -53.606 2.108 1.00 121.96 191 GLN A O 1
ATOM 631 N N . HIS A 1 77 ? 51.963 -53.650 0.953 1.00 126.59 192 HIS A N 1
ATOM 632 C CA . HIS A 1 77 ? 51.635 -55.008 1.374 1.00 135.85 192 HIS A CA 1
ATOM 633 C C . HIS A 1 77 ? 52.573 -56.029 0.741 1.00 125.03 192 HIS A C 1
ATOM 634 O O . HIS A 1 77 ? 53.162 -56.865 1.437 1.00 126.29 192 HIS A O 1
ATOM 641 N N . SER A 1 78 ? 52.729 -55.973 -0.581 1.00 124.29 193 SER A N 1
ATOM 642 C CA . SER A 1 78 ? 53.533 -56.968 -1.279 1.00 125.10 193 SER A CA 1
ATOM 643 C C . SER A 1 78 ? 55.028 -56.731 -1.127 1.00 130.25 193 SER A C 1
ATOM 644 O O . SER A 1 78 ? 55.815 -57.637 -1.421 1.00 141.57 193 SER A O 1
ATOM 647 N N . SER A 1 79 ? 55.440 -55.539 -0.684 1.00 130.86 194 SER A N 1
ATOM 648 C CA . SER A 1 79 ? 56.860 -55.299 -0.445 1.00 127.16 194 SER A CA 1
ATOM 649 C C . SER A 1 79 ? 57.399 -56.057 0.766 1.00 125.59 194 SER A C 1
ATOM 650 O O . SER A 1 79 ? 58.615 -56.041 0.992 1.00 121.22 194 SER A O 1
ATOM 653 N N . LYS A 1 80 ? 56.538 -56.715 1.542 1.00 137.60 195 LYS A N 1
ATOM 654 C CA . LYS A 1 80 ? 56.922 -57.350 2.797 1.00 131.37 195 LYS A CA 1
ATOM 655 C C . LYS A 1 80 ? 57.267 -58.831 2.651 1.00 134.42 195 LYS A C 1
ATOM 656 O O . LYS A 1 80 ? 57.469 -59.506 3.660 1.00 141.77 195 LYS A O 1
ATOM 662 N N . PHE A 1 81 ? 57.348 -59.352 1.432 1.00 161.20 196 PHE A N 1
ATOM 663 C CA . PHE A 1 81 ? 57.625 -60.765 1.220 1.00 173.03 196 PHE A CA 1
ATOM 664 C C . PHE A 1 81 ? 58.735 -60.903 0.178 1.00 176.61 196 PHE A C 1
ATOM 665 O O . PHE A 1 81 ? 59.083 -59.941 -0.508 1.00 183.26 196 PHE A O 1
ATOM 673 N N . LYS A 1 82 ? 59.308 -62.104 0.064 1.00 172.71 197 LYS A N 1
ATOM 674 C CA . LYS A 1 82 ? 60.429 -62.367 -0.837 1.00 157.90 197 LYS A CA 1
ATOM 675 C C . LYS A 1 82 ? 59.979 -63.149 -2.066 1.00 166.68 197 LYS A C 1
ATOM 676 O O . LYS A 1 82 ? 58.803 -63.495 -2.213 1.00 185.78 197 LYS A O 1
ATOM 682 N N . GLU A 1 83 ? 60.950 -63.419 -2.952 1.00 166.70 198 GLU A N 1
ATOM 683 C CA . GLU A 1 83 ? 60.680 -64.215 -4.144 1.00 174.18 198 GLU A CA 1
ATOM 684 C C . GLU A 1 83 ? 60.218 -65.614 -3.757 1.00 187.87 198 GLU A C 1
ATOM 685 O O . GLU A 1 83 ? 60.748 -66.220 -2.820 1.00 191.43 198 GLU A O 1
ATOM 691 N N . GLU A 1 84 ? 59.200 -66.106 -4.475 1.00 212.41 199 GLU A N 1
ATOM 692 C CA . GLU A 1 84 ? 58.567 -67.411 -4.261 1.00 210.37 199 GLU A CA 1
ATOM 693 C C . GLU A 1 84 ? 57.739 -67.426 -2.980 1.00 204.82 199 GLU A C 1
ATOM 694 O O . GLU A 1 84 ? 57.001 -68.384 -2.731 1.00 206.60 199 GLU A O 1
ATOM 700 N N . GLU A 1 85 ? 57.852 -66.373 -2.172 1.00 177.21 200 GLU A N 1
ATOM 701 C CA . GLU A 1 85 ? 57.004 -66.240 -0.995 1.00 163.82 200 GLU A CA 1
ATOM 702 C C . GLU A 1 85 ? 55.628 -65.785 -1.441 1.00 167.70 200 GLU A C 1
ATOM 703 O O . GLU A 1 85 ? 55.473 -64.671 -1.949 1.00 180.30 200 GLU A O 1
ATOM 709 N N . GLU A 1 86 ? 54.637 -66.646 -1.263 1.00 162.44 201 GLU A N 1
ATOM 710 C CA . GLU A 1 86 ? 53.311 -66.356 -1.777 1.00 162.55 201 GLU A CA 1
ATOM 711 C C . GLU A 1 86 ? 52.701 -65.176 -1.034 1.00 169.83 201 GLU A C 1
ATOM 712 O O . GLU A 1 86 ? 52.841 -65.039 0.183 1.00 172.47 201 GLU A O 1
ATOM 718 N N . ILE A 1 87 ? 52.033 -64.311 -1.784 1.00 158.63 202 ILE A N 1
ATOM 719 C CA . ILE A 1 87 ? 51.476 -63.064 -1.268 1.00 155.49 202 ILE A CA 1
ATOM 720 C C . ILE A 1 87 ? 50.025 -63.319 -0.884 1.00 155.95 202 ILE A C 1
ATOM 721 O O . ILE A 1 87 ? 49.223 -63.695 -1.755 1.00 157.86 202 ILE A O 1
ATOM 726 N N . PRO A 1 88 ? 49.643 -63.140 0.380 1.00 156.72 203 PRO A N 1
ATOM 727 C CA . PRO A 1 88 ? 48.236 -63.245 0.734 1.00 158.87 203 PRO A CA 1
ATOM 728 C C . PRO A 1 88 ? 47.447 -62.080 0.140 1.00 162.76 203 PRO A C 1
ATOM 729 O O . PRO A 1 88 ? 47.985 -60.976 -0.020 1.00 168.18 203 PRO A O 1
ATOM 733 N N . PRO A 1 89 ? 46.184 -62.301 -0.206 1.00 153.58 204 PRO A N 1
ATOM 734 C CA . PRO A 1 89 ? 45.351 -61.189 -0.677 1.00 156.55 204 PRO A CA 1
ATOM 735 C C . PRO A 1 89 ? 45.200 -60.116 0.388 1.00 158.10 204 PRO A C 1
ATOM 736 O O . PRO A 1 89 ? 45.134 -60.399 1.587 1.00 145.68 204 PRO A O 1
ATOM 740 N N . LEU A 1 90 ? 45.144 -58.868 -0.066 1.00 146.37 205 LEU A N 1
ATOM 741 C CA . LEU A 1 90 ? 44.933 -57.724 0.808 1.00 136.89 205 LEU A CA 1
ATOM 742 C C . LEU A 1 90 ? 43.456 -57.362 0.798 1.00 135.94 205 LEU A C 1
ATOM 743 O O . LEU A 1 90 ? 42.878 -57.129 -0.268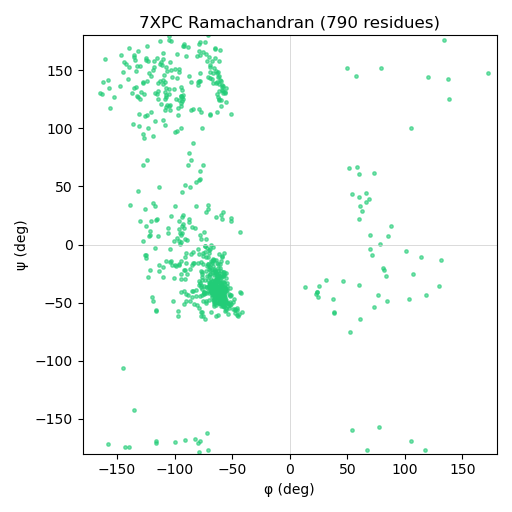 1.00 141.55 205 LEU A O 1
ATOM 748 N N . VAL A 1 91 ? 42.848 -57.319 1.981 1.00 137.95 206 VAL A N 1
ATOM 749 C CA . VAL A 1 91 ? 41.424 -57.042 2.124 1.00 137.45 206 VAL A CA 1
ATOM 750 C C . VAL A 1 91 ? 41.259 -55.609 2.609 1.00 133.07 206 VAL A C 1
ATOM 751 O O . VAL A 1 91 ? 41.673 -55.270 3.725 1.00 125.74 206 VAL A O 1
ATOM 755 N N . ILE A 1 92 ? 40.650 -54.771 1.776 1.00 127.39 207 ILE A N 1
ATOM 756 C CA . ILE A 1 92 ? 40.417 -53.366 2.087 1.00 131.03 207 ILE A CA 1
ATOM 757 C C . ILE A 1 92 ? 38.941 -53.203 2.419 1.00 130.80 207 ILE A C 1
ATOM 758 O O . ILE A 1 92 ? 38.074 -53.471 1.578 1.00 122.73 207 ILE A O 1
ATOM 763 N N . GLY A 1 93 ? 38.657 -52.763 3.642 1.00 129.82 208 GLY A N 1
ATOM 764 C CA . GLY A 1 93 ? 37.295 -52.670 4.135 1.00 123.94 208 GLY A CA 1
ATOM 765 C C . GLY A 1 93 ? 36.779 -51.246 4.054 1.00 134.86 208 GLY A C 1
ATOM 766 O O . GLY A 1 93 ? 37.465 -50.299 4.448 1.00 130.39 208 GLY A O 1
ATOM 767 N N . PHE A 1 94 ? 35.560 -51.109 3.547 1.00 147.75 209 PHE A N 1
ATOM 768 C CA . PHE A 1 94 ? 34.944 -49.810 3.304 1.00 135.08 209 PHE A CA 1
ATOM 769 C C . PHE A 1 94 ? 33.805 -49.628 4.300 1.00 131.92 209 PHE A C 1
ATOM 770 O O . PHE A 1 94 ? 32.752 -50.261 4.171 1.00 131.81 209 PHE A O 1
ATOM 778 N N . SER A 1 95 ? 34.020 -48.766 5.289 1.00 130.69 210 SER A N 1
ATOM 779 C CA . SER A 1 95 ? 33.035 -48.501 6.335 1.00 140.06 210 SER A CA 1
ATOM 780 C C . SER A 1 95 ? 32.311 -47.207 5.984 1.00 146.93 210 SER A C 1
ATOM 781 O O . SER A 1 95 ? 32.801 -46.111 6.266 1.00 137.44 210 SER A O 1
ATOM 784 N N . ALA A 1 96 ? 31.141 -47.336 5.365 1.00 155.10 211 ALA A N 1
ATOM 785 C CA . ALA A 1 96 ? 30.355 -46.183 4.955 1.00 147.87 211 ALA A CA 1
ATOM 786 C C . ALA A 1 96 ? 28.882 -46.512 5.106 1.00 150.48 211 ALA A C 1
ATOM 787 O O . ALA A 1 96 ? 28.489 -47.671 4.936 1.00 155.44 211 ALA A O 1
ATOM 789 N N . PRO A 1 97 ? 28.042 -45.522 5.406 1.00 145.12 212 PRO A N 1
ATOM 790 C CA . PRO A 1 97 ? 26.599 -45.782 5.503 1.00 152.13 212 PRO A CA 1
ATOM 791 C C . PRO A 1 97 ? 25.954 -46.059 4.152 1.00 149.42 212 PRO A C 1
ATOM 792 O O . PRO A 1 97 ? 26.635 -46.112 3.123 1.00 132.43 212 PRO A O 1
ATOM 796 N N . GLN A 1 98 ? 24.637 -46.239 4.154 1.00 157.20 213 GLN A N 1
ATOM 797 C CA . GLN A 1 98 ? 23.917 -46.682 2.968 1.00 158.29 213 GLN A CA 1
ATOM 798 C C . GLN A 1 98 ? 23.675 -45.532 1.995 1.00 147.65 213 GLN A C 1
ATOM 799 O O . GLN A 1 98 ? 23.361 -44.409 2.399 1.00 147.76 213 GLN A O 1
ATOM 805 N N . GLY A 1 99 ? 23.825 -45.824 0.707 1.00 147.78 214 GLY A N 1
ATOM 806 C CA . GLY A 1 99 ? 23.468 -44.888 -0.347 1.00 148.78 214 GLY A CA 1
ATOM 807 C C . GLY A 1 99 ? 24.302 -43.627 -0.411 1.00 143.47 214 GLY A C 1
ATOM 808 O O . GLY A 1 99 ? 23.770 -42.554 -0.721 1.00 142.50 214 GLY A O 1
ATOM 809 N N . CYS A 1 100 ? 25.598 -43.726 -0.138 1.00 134.80 215 CYS A N 1
ATOM 810 C CA . CYS A 1 100 ? 26.491 -42.576 -0.107 1.00 122.57 215 CYS A CA 1
ATOM 811 C C . CYS A 1 100 ? 27.600 -42.715 -1.142 1.00 119.86 215 CYS A C 1
ATOM 812 O O . CYS A 1 100 ? 28.739 -42.296 -0.925 1.00 121.34 215 CYS A O 1
ATOM 815 N N . GLY A 1 101 ? 27.275 -43.304 -2.291 1.00 110.79 216 GLY A N 1
ATOM 816 C CA . GLY A 1 101 ? 28.279 -43.622 -3.283 1.00 126.58 216 GLY A CA 1
ATOM 817 C C . GLY A 1 101 ? 29.216 -44.738 -2.890 1.00 128.85 216 GLY A C 1
ATOM 818 O O . GLY A 1 101 ? 30.060 -45.125 -3.706 1.00 112.07 216 GLY A O 1
ATOM 819 N N . LYS A 1 102 ? 29.090 -45.270 -1.669 1.00 129.22 217 LYS A N 1
ATOM 820 C CA . LYS A 1 102 ? 29.890 -46.405 -1.221 1.00 112.42 217 LYS A CA 1
ATOM 821 C C . LYS A 1 102 ? 29.889 -47.533 -2.242 1.00 114.56 217 LYS A C 1
ATOM 822 O O . LYS A 1 102 ? 30.939 -48.093 -2.571 1.00 130.83 217 LYS A O 1
ATOM 828 N N . THR A 1 103 ? 28.707 -47.877 -2.755 1.00 129.09 218 THR A N 1
ATOM 829 C CA . THR A 1 103 ? 28.592 -49.023 -3.650 1.00 137.10 218 THR A CA 1
ATOM 830 C C . THR A 1 103 ? 29.190 -48.725 -5.020 1.00 131.67 218 THR A C 1
ATOM 831 O O . THR A 1 103 ? 29.983 -49.515 -5.547 1.00 122.26 218 THR A O 1
ATOM 835 N N . THR A 1 104 ? 28.831 -47.581 -5.609 1.00 124.64 219 THR A N 1
ATOM 836 C CA . THR A 1 104 ? 29.337 -47.249 -6.937 1.00 120.99 219 THR A CA 1
ATOM 837 C C . THR A 1 104 ? 30.827 -46.929 -6.898 1.00 123.73 219 THR A C 1
ATOM 838 O O . THR A 1 104 ? 31.530 -47.126 -7.898 1.00 125.05 219 THR A O 1
ATOM 842 N N . LEU A 1 105 ? 31.324 -46.457 -5.752 1.00 126.60 220 LEU A N 1
ATOM 843 C CA . LEU A 1 105 ? 32.761 -46.275 -5.566 1.00 116.40 220 LEU A CA 1
ATOM 844 C C . LEU A 1 105 ? 33.518 -47.575 -5.809 1.00 115.34 220 LEU A C 1
ATOM 845 O O . LEU A 1 105 ? 34.410 -47.642 -6.661 1.00 112.30 220 LEU A O 1
ATOM 850 N N . VAL A 1 106 ? 33.160 -48.628 -5.066 1.00 126.13 221 VAL A N 1
ATOM 851 C CA . VAL A 1 106 ? 33.850 -49.911 -5.181 1.00 120.08 221 VAL A CA 1
ATOM 852 C C . VAL A 1 106 ? 33.716 -50.465 -6.591 1.00 125.55 221 VAL A C 1
ATOM 853 O O . VAL A 1 106 ? 34.638 -51.108 -7.106 1.00 128.88 221 VAL A O 1
ATOM 857 N N . PHE A 1 107 ? 32.579 -50.214 -7.244 1.00 127.40 222 PHE A N 1
ATOM 858 C CA . PHE A 1 107 ? 32.445 -50.567 -8.653 1.00 129.76 222 PHE A CA 1
ATOM 859 C C . PHE A 1 107 ? 33.481 -49.838 -9.501 1.00 128.97 222 PHE A C 1
ATOM 860 O O . PHE A 1 107 ? 34.067 -50.425 -10.417 1.00 139.41 222 PHE A O 1
ATOM 868 N N . ALA A 1 108 ? 33.722 -48.557 -9.208 1.00 127.91 223 ALA A N 1
ATOM 869 C CA . ALA A 1 108 ? 34.755 -47.816 -9.925 1.00 129.41 223 ALA A CA 1
ATOM 870 C C . ALA A 1 108 ? 36.151 -48.257 -9.499 1.00 134.52 223 ALA A C 1
ATOM 871 O O . ALA A 1 108 ? 37.045 -48.401 -10.340 1.00 133.64 223 ALA A O 1
ATOM 873 N N . LEU A 1 109 ? 36.358 -48.465 -8.195 1.00 134.05 224 LEU A N 1
ATOM 874 C CA . LEU A 1 109 ? 37.661 -48.910 -7.706 1.00 119.14 224 LEU A CA 1
ATOM 875 C C . LEU A 1 109 ? 38.045 -50.256 -8.305 1.00 140.47 224 LEU A C 1
ATOM 876 O O . LEU A 1 109 ? 39.157 -50.424 -8.817 1.00 138.35 224 LEU A O 1
ATOM 881 N N . GLU A 1 110 ? 37.134 -51.231 -8.240 1.00 142.16 225 GLU A N 1
ATOM 882 C CA . GLU A 1 110 ? 37.416 -52.554 -8.787 1.00 148.39 225 GLU A CA 1
ATOM 883 C C . GLU A 1 110 ? 37.806 -52.476 -10.254 1.00 151.13 225 GLU A C 1
ATOM 884 O O . GLU A 1 110 ? 38.676 -53.225 -10.714 1.00 153.59 225 GLU A O 1
ATOM 890 N N . TYR A 1 111 ? 37.172 -51.575 -11.004 1.00 141.38 226 TYR A N 1
ATOM 891 C CA . TYR A 1 111 ? 37.413 -51.514 -12.439 1.00 146.88 226 TYR A CA 1
ATOM 892 C C . TYR A 1 111 ? 38.847 -51.102 -12.750 1.00 144.25 226 TYR A C 1
ATOM 893 O O . TYR A 1 111 ? 39.479 -51.668 -13.650 1.00 143.22 226 TYR A O 1
ATOM 902 N N . LEU A 1 112 ? 39.379 -50.121 -12.017 1.00 133.07 227 LEU A N 1
ATOM 903 C CA . LEU A 1 112 ? 40.729 -49.644 -12.299 1.00 133.72 227 LEU A CA 1
ATOM 904 C C . LEU A 1 112 ? 41.787 -50.674 -11.921 1.00 132.23 227 LEU A C 1
ATOM 905 O O . LEU A 1 112 ? 42.827 -50.759 -12.584 1.00 142.76 227 LEU A O 1
ATOM 910 N N . PHE A 1 113 ? 41.548 -51.460 -10.866 1.00 134.30 228 PHE A N 1
ATOM 911 C CA . PHE A 1 113 ? 42.473 -52.541 -10.533 1.00 138.34 228 PHE A CA 1
ATOM 912 C C . PHE A 1 113 ? 42.561 -53.553 -11.666 1.00 135.72 228 PHE A C 1
ATOM 913 O O . PHE A 1 113 ? 43.651 -54.038 -11.993 1.00 146.03 228 PHE A O 1
ATOM 921 N N . LYS A 1 114 ? 41.419 -53.890 -12.273 1.00 146.66 229 LYS A N 1
ATOM 922 C CA . LYS A 1 114 ? 41.422 -54.788 -13.422 1.00 146.41 229 LYS A CA 1
ATOM 923 C C . LYS A 1 114 ? 42.263 -54.218 -14.555 1.00 145.69 229 LYS A C 1
ATOM 924 O O . LYS A 1 114 ? 43.043 -54.940 -15.190 1.00 151.61 229 LYS A O 1
ATOM 930 N N . ILE A 1 115 ? 42.108 -52.921 -14.825 1.00 152.53 230 ILE A N 1
ATOM 931 C CA . ILE A 1 115 ? 42.845 -52.284 -15.910 1.00 147.65 230 ILE A CA 1
ATOM 932 C C . ILE A 1 115 ? 44.340 -52.300 -15.625 1.00 146.90 230 ILE A C 1
ATOM 933 O O . ILE A 1 115 ? 45.153 -52.577 -16.515 1.00 145.61 230 ILE A O 1
ATOM 938 N N . THR A 1 116 ? 44.727 -52.014 -14.380 1.00 137.20 231 THR A N 1
ATOM 939 C CA . THR A 1 116 ? 46.130 -51.897 -14.001 1.00 121.25 231 THR A CA 1
ATOM 940 C C . THR A 1 116 ? 46.722 -53.205 -13.479 1.00 140.59 231 THR A C 1
ATOM 941 O O . THR A 1 116 ? 47.688 -53.176 -12.705 1.00 140.91 231 THR A O 1
ATOM 945 N N . GLY A 1 117 ? 46.171 -54.345 -13.880 1.00 145.66 232 GLY A N 1
ATOM 946 C CA . GLY A 1 117 ? 46.788 -55.633 -13.611 1.00 137.51 232 GLY A CA 1
ATOM 947 C C . GLY A 1 117 ? 46.825 -56.098 -12.169 1.00 147.60 232 GLY A C 1
ATOM 948 O O . GLY A 1 117 ? 47.828 -56.684 -11.739 1.00 181.64 232 GLY A O 1
ATOM 949 N N . ARG A 1 118 ? 45.757 -55.858 -11.409 1.00 147.89 233 ARG A N 1
ATOM 950 C CA . ARG A 1 118 ? 45.549 -56.512 -10.118 1.00 158.62 233 ARG A CA 1
ATOM 951 C C . ARG A 1 118 ? 44.130 -57.061 -10.076 1.00 156.70 233 ARG A C 1
ATOM 952 O O . ARG A 1 118 ? 43.160 -56.295 -10.055 1.00 168.01 233 ARG A O 1
ATOM 960 N N . LYS A 1 119 ? 44.021 -58.388 -10.076 1.00 149.79 234 LYS A N 1
ATOM 961 C CA . LYS A 1 119 ? 42.727 -59.050 -10.022 1.00 150.58 234 LYS A CA 1
ATOM 962 C C . LYS A 1 119 ? 41.962 -58.588 -8.791 1.00 156.98 234 LYS A C 1
ATOM 963 O O . LYS A 1 119 ? 42.500 -58.574 -7.681 1.00 151.58 234 LYS A O 1
ATOM 969 N N . ALA A 1 120 ? 40.709 -58.198 -8.994 1.00 169.82 235 ALA A N 1
ATOM 970 C CA . ALA A 1 120 ? 39.904 -57.594 -7.947 1.00 148.87 235 ALA A CA 1
ATOM 971 C C . ALA A 1 120 ? 38.615 -58.376 -7.746 1.00 167.27 235 ALA A C 1
ATOM 972 O O . ALA A 1 120 ? 38.002 -58.848 -8.710 1.00 171.69 235 ALA A O 1
ATOM 974 N N . ALA A 1 121 ? 38.214 -58.513 -6.484 1.00 172.49 236 ALA A N 1
ATOM 975 C CA . ALA A 1 121 ? 36.990 -59.203 -6.106 1.00 170.70 236 ALA A CA 1
ATOM 976 C C . ALA A 1 121 ? 36.235 -58.352 -5.097 1.00 167.02 236 ALA A C 1
ATOM 977 O O . ALA A 1 121 ? 36.832 -57.812 -4.161 1.00 164.91 236 ALA A O 1
ATOM 979 N N . THR A 1 122 ? 34.924 -58.234 -5.290 1.00 149.43 237 THR A N 1
ATOM 980 C CA . THR A 1 122 ? 34.073 -57.404 -4.448 1.00 154.13 237 THR A CA 1
ATOM 981 C C . THR A 1 122 ? 33.119 -58.269 -3.641 1.00 156.11 237 THR A C 1
ATOM 982 O O . THR A 1 122 ? 32.434 -59.136 -4.198 1.00 166.78 237 THR A O 1
ATOM 994 N N . SER A 1 124 ? 30.212 -57.485 -0.587 1.00 147.87 239 SER A N 1
ATOM 995 C CA . SER A 1 124 ? 29.479 -56.728 0.415 1.00 145.16 239 SER A CA 1
ATOM 996 C C . SER A 1 124 ? 29.218 -57.600 1.639 1.00 150.60 239 SER A C 1
ATOM 997 O O . SER A 1 124 ? 29.154 -58.830 1.547 1.00 168.54 239 SER A O 1
ATOM 1000 N N . ILE A 1 125 ? 29.087 -56.955 2.803 1.00 154.27 240 ILE A N 1
ATOM 1001 C CA . ILE A 1 125 ? 28.707 -57.705 3.999 1.00 165.11 240 ILE A CA 1
ATOM 1002 C C . ILE A 1 125 ? 27.320 -58.303 3.824 1.00 184.24 240 ILE A C 1
ATOM 1003 O O . ILE A 1 125 ? 27.012 -59.359 4.392 1.00 178.76 240 ILE A O 1
ATOM 1008 N N . ASP A 1 126 ? 26.465 -57.643 3.039 1.00 186.48 241 ASP A N 1
ATOM 1009 C CA . ASP A 1 126 ? 25.107 -58.119 2.822 1.00 167.72 241 ASP A CA 1
ATOM 1010 C C . ASP A 1 126 ? 25.076 -59.485 2.155 1.00 172.54 241 ASP A C 1
ATOM 1011 O O . ASP A 1 126 ? 24.079 -60.203 2.277 1.00 179.48 241 ASP A O 1
ATOM 1016 N N . ASP A 1 127 ? 26.145 -59.864 1.459 1.00 177.79 242 ASP A N 1
ATOM 1017 C CA . ASP A 1 127 ? 26.210 -61.188 0.863 1.00 191.37 242 ASP A CA 1
ATOM 1018 C C . ASP A 1 127 ? 26.376 -62.293 1.899 1.00 185.48 242 ASP A C 1
ATOM 1019 O O . ASP A 1 127 ? 26.239 -63.470 1.549 1.00 187.48 242 ASP A O 1
ATOM 1024 N N . PHE A 1 128 ? 26.663 -61.947 3.156 1.00 183.56 243 PHE A N 1
ATOM 1025 C CA . PHE A 1 128 ? 26.754 -62.913 4.244 1.00 190.39 243 PHE A CA 1
ATOM 1026 C C . PHE A 1 128 ? 25.521 -62.903 5.141 1.00 201.83 243 PHE A C 1
ATOM 1027 O O . PHE A 1 128 ? 25.610 -63.284 6.314 1.00 212.23 243 PHE A O 1
ATOM 1035 N N . TYR A 1 129 ? 24.373 -62.473 4.624 1.00 203.89 244 TYR A N 1
ATOM 1036 C CA . TYR A 1 129 ? 23.169 -62.484 5.439 1.00 203.38 244 TYR A CA 1
ATOM 1037 C C . TYR A 1 129 ? 22.704 -63.909 5.704 1.00 213.92 244 TYR A C 1
ATOM 1038 O O . TYR A 1 129 ? 22.962 -64.829 4.923 1.00 215.78 244 TYR A O 1
ATOM 1047 N N . LEU A 1 130 ? 22.018 -64.085 6.832 1.00 235.79 245 LEU A N 1
ATOM 1048 C CA . LEU A 1 130 ? 21.332 -65.341 7.099 1.00 243.02 245 LEU A CA 1
ATOM 1049 C C . LEU A 1 130 ? 20.322 -65.615 5.994 1.00 239.07 245 LEU A C 1
ATOM 1050 O O . LEU A 1 130 ? 19.612 -64.711 5.545 1.00 250.22 245 LEU A O 1
ATOM 1055 N N . THR A 1 131 ? 20.264 -66.868 5.547 1.00 240.50 246 THR A N 1
ATOM 1056 C CA . THR A 1 131 ? 19.282 -67.240 4.542 1.00 243.49 246 THR A CA 1
ATOM 1057 C C . THR A 1 131 ? 17.871 -67.004 5.080 1.00 254.89 246 THR A C 1
ATOM 1058 O O . THR A 1 131 ? 17.659 -66.782 6.276 1.00 263.32 246 THR A O 1
ATOM 1062 N N . ALA A 1 132 ? 16.894 -67.058 4.170 1.00 259.30 247 ALA A N 1
ATOM 1063 C CA . ALA A 1 132 ? 15.542 -66.616 4.503 1.00 263.30 247 ALA A CA 1
ATOM 1064 C C . ALA A 1 132 ? 14.979 -67.375 5.697 1.00 278.73 247 ALA A C 1
ATOM 1065 O O . ALA A 1 132 ? 14.378 -66.772 6.595 1.00 282.99 247 ALA A O 1
ATOM 1067 N N . GLU A 1 133 ? 15.168 -68.695 5.736 1.00 275.13 248 GLU A N 1
ATOM 1068 C CA . GLU A 1 133 ? 14.712 -69.451 6.898 1.00 286.84 248 GLU A CA 1
ATOM 1069 C C . GLU A 1 133 ? 15.536 -69.115 8.134 1.00 285.42 248 GLU A C 1
ATOM 1070 O O . GLU A 1 133 ? 14.989 -68.993 9.236 1.00 291.64 248 GLU A O 1
ATOM 1076 N N . GLU A 1 134 ? 16.856 -68.973 7.980 1.00 277.81 249 GLU A N 1
ATOM 1077 C CA . GLU A 1 134 ? 17.683 -68.589 9.120 1.00 276.11 249 GLU A CA 1
ATOM 1078 C C . GLU A 1 134 ? 17.329 -67.189 9.606 1.00 272.25 249 GLU A C 1
ATOM 1079 O O . GLU A 1 134 ? 17.307 -66.931 10.814 1.00 273.99 249 GLU A O 1
ATOM 1085 N N . GLN A 1 135 ? 17.047 -66.270 8.678 1.00 268.89 250 GLN A N 1
ATOM 1086 C CA . GLN A 1 135 ? 16.602 -64.937 9.072 1.00 256.70 250 GLN A CA 1
ATOM 1087 C C . GLN A 1 135 ? 15.271 -64.996 9.812 1.00 266.02 250 GLN A C 1
ATOM 1088 O O . GLN A 1 135 ? 15.076 -64.296 10.814 1.00 266.92 250 GLN A O 1
ATOM 1094 N N . ALA A 1 136 ? 14.342 -65.829 9.334 1.00 273.53 251 ALA A N 1
ATOM 1095 C CA . ALA A 1 136 ? 13.057 -65.975 10.011 1.00 283.40 251 ALA A CA 1
ATOM 1096 C C . ALA A 1 136 ? 13.233 -66.545 11.413 1.00 292.78 251 ALA A C 1
ATOM 1097 O O . ALA A 1 136 ? 12.573 -66.100 12.359 1.00 300.13 251 ALA A O 1
ATOM 1099 N N . LYS A 1 137 ? 14.114 -67.536 11.563 1.00 296.03 252 LYS A N 1
ATOM 1100 C CA . LYS A 1 137 ? 14.368 -68.114 12.880 1.00 305.14 252 LYS A CA 1
ATOM 1101 C C . LYS A 1 137 ? 15.043 -67.108 13.805 1.00 299.75 252 LYS A C 1
ATOM 1102 O O . LYS A 1 137 ? 14.762 -67.082 15.008 1.00 307.19 252 LYS A O 1
ATOM 1108 N N . LEU A 1 138 ? 15.942 -66.281 13.265 1.00 287.43 253 LEU A N 1
ATOM 1109 C CA . LEU A 1 138 ? 16.520 -65.201 14.058 1.00 284.57 253 LEU A CA 1
ATOM 1110 C C . LEU A 1 138 ? 15.443 -64.235 14.527 1.00 283.14 253 LEU A C 1
ATOM 1111 O O . LEU A 1 138 ? 15.462 -63.783 15.679 1.00 286.47 253 LEU A O 1
ATOM 1116 N N . ARG A 1 139 ? 14.500 -63.897 13.644 1.00 280.70 254 ARG A N 1
ATOM 1117 C CA . ARG A 1 139 ? 13.366 -63.074 14.052 1.00 282.89 254 ARG A CA 1
ATOM 1118 C C . ARG A 1 139 ? 12.581 -63.737 15.175 1.00 304.02 254 ARG A C 1
ATOM 1119 O O . ARG A 1 139 ? 12.232 -63.093 16.170 1.00 314.36 254 ARG A O 1
ATOM 1127 N N . ASP A 1 140 ? 12.284 -65.031 15.020 1.00 314.52 255 ASP A N 1
ATOM 1128 C CA . ASP A 1 140 ? 11.431 -65.722 15.981 1.00 319.62 255 ASP A CA 1
ATOM 1129 C C . ASP A 1 140 ? 12.032 -65.713 17.380 1.00 324.61 255 ASP A C 1
ATOM 1130 O O . ASP A 1 140 ? 11.294 -65.671 18.372 1.00 333.97 255 ASP A O 1
ATOM 1135 N N . SER A 1 141 ? 13.362 -65.748 17.479 1.00 318.91 256 SER A N 1
ATOM 1136 C CA . SER A 1 141 ? 14.013 -65.704 18.784 1.00 323.36 256 SER A CA 1
ATOM 1137 C C . SER A 1 141 ? 13.752 -64.385 19.502 1.00 320.55 256 SER A C 1
ATOM 1138 O O . SER A 1 141 ? 13.704 -64.350 20.737 1.00 328.44 256 SER A O 1
ATOM 1141 N N . ASN A 1 142 ? 13.569 -63.298 18.752 1.00 330.32 257 ASN A N 1
ATOM 1142 C CA . ASN A 1 142 ? 13.313 -61.971 19.308 1.00 326.48 257 ASN A CA 1
ATOM 1143 C C . ASN A 1 142 ? 12.009 -61.441 18.721 1.00 325.25 257 ASN A C 1
ATOM 1144 O O . ASN A 1 142 ? 12.017 -60.545 17.866 1.00 300.87 257 ASN A O 1
ATOM 1149 N N . PRO A 1 143 ? 10.866 -61.985 19.153 1.00 323.93 258 PRO A N 1
ATOM 1150 C CA . PRO A 1 143 ? 9.586 -61.527 18.591 1.00 320.16 258 PRO A CA 1
ATOM 1151 C C . PRO A 1 143 ? 9.261 -60.083 18.925 1.00 314.76 258 PRO A C 1
ATOM 1152 O O . PRO A 1 143 ? 8.524 -59.436 18.171 1.00 307.63 258 PRO A O 1
ATOM 1156 N N . GLY A 1 144 ? 9.786 -59.559 20.028 1.00 314.95 259 GLY A N 1
ATOM 1157 C CA . GLY A 1 144 ? 9.557 -58.189 20.431 1.00 309.87 259 GLY A CA 1
ATOM 1158 C C . GLY A 1 144 ? 10.630 -57.204 20.022 1.00 296.94 259 GLY A C 1
ATOM 1159 O O . GLY A 1 144 ? 10.636 -56.076 20.530 1.00 294.16 259 GLY A O 1
ATOM 1160 N N . ASN A 1 145 ? 11.537 -57.585 19.127 1.00 304.18 260 ASN A N 1
ATOM 1161 C CA . ASN A 1 145 ? 12.637 -56.728 18.689 1.00 293.22 260 ASN A CA 1
ATOM 1162 C C . ASN A 1 145 ? 12.528 -56.602 17.171 1.00 285.81 260 ASN A C 1
ATOM 1163 O O . ASN A 1 145 ? 12.943 -57.504 16.435 1.00 287.11 260 ASN A O 1
ATOM 1168 N N . LEU A 1 146 ? 11.966 -55.479 16.713 1.00 278.03 261 LEU A N 1
ATOM 1169 C CA . LEU A 1 146 ? 11.741 -55.269 15.284 1.00 272.06 261 LEU A CA 1
ATOM 1170 C C . LEU A 1 146 ? 13.044 -55.300 14.498 1.00 263.77 261 LEU A C 1
ATOM 1171 O O . LEU A 1 146 ? 13.121 -55.912 13.425 1.00 262.26 261 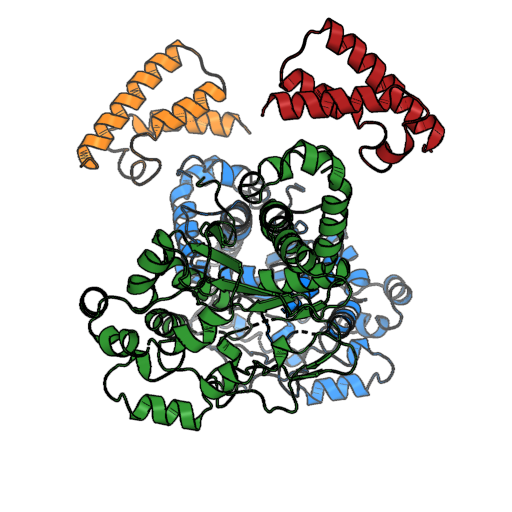LEU A O 1
ATOM 1176 N N . LEU A 1 147 ? 14.084 -54.633 15.010 1.00 246.13 262 LEU A N 1
ATOM 1177 C CA . LEU A 1 147 ? 15.301 -54.438 14.226 1.00 231.21 262 LEU A CA 1
ATOM 1178 C C . LEU A 1 147 ? 15.921 -55.756 13.782 1.00 240.61 262 LEU A C 1
ATOM 1179 O O . LEU A 1 147 ? 16.656 -55.780 12.790 1.00 225.44 262 LEU A O 1
ATOM 1184 N N . LEU A 1 148 ? 15.637 -56.845 14.491 1.00 250.81 263 LEU A N 1
ATOM 1185 C CA . LEU A 1 148 ? 16.082 -58.174 14.100 1.00 248.25 263 LEU A CA 1
ATOM 1186 C C . LEU A 1 148 ? 15.091 -58.906 13.202 1.00 254.04 263 LEU A C 1
ATOM 1187 O O . LEU A 1 148 ? 15.425 -59.984 12.693 1.00 258.24 263 LEU A O 1
ATOM 1192 N N . GLU A 1 149 ? 13.887 -58.359 12.992 1.00 279.80 264 GLU A N 1
ATOM 1193 C CA . GLU A 1 149 ? 12.940 -58.996 12.079 1.00 282.61 264 GLU A CA 1
ATOM 1194 C C . GLU A 1 149 ? 13.496 -59.057 10.665 1.00 275.34 264 GLU A C 1
ATOM 1195 O O . GLU A 1 149 ? 13.349 -60.071 9.974 1.00 278.74 264 GLU A O 1
ATOM 1201 N N . PHE A 1 150 ? 14.136 -57.986 10.222 1.00 242.83 265 PHE A N 1
ATOM 1202 C CA . PHE A 1 150 ? 14.663 -57.876 8.871 1.00 223.11 265 PHE A CA 1
ATOM 1203 C C . PHE A 1 150 ? 16.184 -57.762 8.957 1.00 229.87 265 PHE A C 1
ATOM 1204 O O . PHE A 1 150 ? 16.780 -57.946 10.022 1.00 220.59 265 PHE A O 1
ATOM 1212 N N . ARG A 1 151 ? 16.809 -57.465 7.827 1.00 234.99 266 ARG A N 1
ATOM 1213 C CA . ARG A 1 151 ? 18.244 -57.633 7.683 1.00 224.81 266 ARG A CA 1
ATOM 1214 C C . ARG A 1 151 ? 19.014 -56.388 8.113 1.00 218.18 266 ARG A C 1
ATOM 1215 O O . ARG A 1 151 ? 18.451 -55.323 8.369 1.00 216.58 266 ARG A O 1
ATOM 1223 N N . GLY A 1 152 ? 20.333 -56.550 8.201 1.00 201.52 267 GLY A N 1
ATOM 1224 C CA . GLY A 1 152 ? 21.264 -55.449 8.346 1.00 186.85 267 GLY A CA 1
ATOM 1225 C C . GLY A 1 152 ? 21.822 -55.245 9.736 1.00 188.32 267 GLY A C 1
ATOM 1226 O O . GLY A 1 152 ? 23.038 -55.111 9.899 1.00 203.90 267 GLY A O 1
ATOM 1227 N N . ASN A 1 153 ? 20.966 -55.265 10.752 1.00 195.61 268 ASN A N 1
ATOM 1228 C CA . ASN A 1 153 ? 21.458 -55.086 12.106 1.00 199.45 268 ASN A CA 1
ATOM 1229 C C . ASN A 1 153 ? 22.146 -56.364 12.581 1.00 205.17 268 ASN A C 1
ATOM 1230 O O . ASN A 1 153 ? 22.018 -57.433 11.977 1.00 207.68 268 ASN A O 1
ATOM 1235 N N . ALA A 1 154 ? 22.894 -56.239 13.674 1.00 207.54 269 ALA A N 1
ATOM 1236 C CA . ALA A 1 154 ? 23.759 -57.325 14.119 1.00 211.91 269 ALA A CA 1
ATOM 1237 C C . ALA A 1 154 ? 22.945 -58.567 14.459 1.00 224.15 269 ALA A C 1
ATOM 1238 O O . ALA A 1 154 ? 22.030 -58.517 15.286 1.00 229.35 269 ALA A O 1
ATOM 1240 N N . GLY A 1 155 ? 23.286 -59.680 13.813 1.00 232.14 270 GLY A N 1
ATOM 1241 C CA . GLY A 1 155 ? 22.582 -60.932 14.001 1.00 232.97 270 GLY A CA 1
ATOM 1242 C C . GLY A 1 155 ? 22.162 -61.569 12.692 1.00 231.42 270 GLY A C 1
ATOM 1243 O O . GLY A 1 155 ? 22.186 -62.796 12.556 1.00 237.40 270 GLY A O 1
ATOM 1244 N N . SER A 1 156 ? 21.783 -60.743 11.716 1.00 223.80 271 SER A N 1
ATOM 1245 C CA . SER A 1 156 ? 21.312 -61.219 10.415 1.00 222.18 271 SER A CA 1
ATOM 1246 C C . SER A 1 156 ? 22.429 -61.734 9.532 1.00 217.23 271 SER A C 1
ATOM 1247 O O . SER A 1 156 ? 22.178 -61.977 8.349 1.00 214.63 271 SER A O 1
ATOM 1250 N N . HIS A 1 157 ? 23.637 -61.917 10.057 1.00 221.09 272 HIS A N 1
ATOM 1251 C CA . HIS A 1 157 ? 24.798 -62.305 9.269 1.00 211.16 272 HIS A CA 1
ATOM 1252 C C . HIS A 1 157 ? 25.257 -63.698 9.679 1.00 226.99 272 HIS A C 1
ATOM 1253 O O . HIS A 1 157 ? 25.397 -63.986 10.872 1.00 238.93 272 HIS A O 1
ATOM 1260 N N . ASP A 1 158 ? 25.486 -64.555 8.687 1.00 222.68 273 ASP A N 1
ATOM 1261 C CA . ASP A 1 158 ? 25.831 -65.960 8.905 1.00 226.76 273 ASP A CA 1
ATOM 1262 C C . ASP A 1 158 ? 27.333 -66.027 9.151 1.00 223.10 273 ASP A C 1
ATOM 1263 O O . ASP A 1 158 ? 28.130 -66.211 8.232 1.00 218.04 273 ASP A O 1
ATOM 1268 N N . LEU A 1 159 ? 27.716 -65.866 10.418 1.00 234.57 274 LEU A N 1
ATOM 1269 C CA . LEU A 1 159 ? 29.128 -65.689 10.756 1.00 233.52 274 LEU A CA 1
ATOM 1270 C C . LEU A 1 159 ? 30.013 -66.884 10.420 1.00 229.75 274 LEU A C 1
ATOM 1271 O O . LEU A 1 159 ? 31.123 -66.663 9.910 1.00 222.54 274 LEU A O 1
ATOM 1276 N N . PRO A 1 160 ? 29.650 -68.139 10.724 1.00 236.20 275 PRO A N 1
ATOM 1277 C CA . PRO A 1 160 ? 30.520 -69.252 10.291 1.00 236.58 275 PRO A CA 1
ATOM 1278 C C . PRO A 1 160 ? 30.745 -69.279 8.789 1.00 230.13 275 PRO A C 1
ATOM 1279 O O . PRO A 1 160 ? 31.872 -69.520 8.323 1.00 226.40 275 PRO A O 1
ATOM 1283 N N . PHE A 1 161 ? 29.690 -69.009 8.018 1.00 232.31 276 PHE A N 1
ATOM 1284 C CA . PHE A 1 161 ? 29.828 -68.894 6.573 1.00 224.49 276 PHE A CA 1
ATOM 1285 C C . PHE A 1 161 ? 30.759 -67.749 6.200 1.00 214.48 276 PHE A C 1
ATOM 1286 O O . PHE A 1 161 ? 31.587 -67.883 5.293 1.00 211.12 276 PHE A O 1
ATOM 1294 N N . SER A 1 162 ? 30.638 -66.614 6.892 1.00 207.87 277 SER A N 1
ATOM 1295 C CA . SER A 1 162 ? 31.521 -65.483 6.629 1.00 201.38 277 SER A CA 1
ATOM 1296 C C . SER A 1 162 ? 32.976 -65.849 6.892 1.00 197.10 277 SER A C 1
ATOM 1297 O O . SER A 1 162 ? 33.864 -65.508 6.100 1.00 195.85 277 SER A O 1
ATOM 1300 N N . VAL A 1 163 ? 33.237 -66.547 7.997 1.00 204.09 278 VAL A N 1
ATOM 1301 C CA . VAL A 1 163 ? 34.604 -66.914 8.352 1.00 203.79 278 VAL A CA 1
ATOM 1302 C C . VAL A 1 163 ? 35.185 -67.868 7.319 1.00 203.95 278 VAL A C 1
ATOM 1303 O O . VAL A 1 163 ? 36.321 -67.693 6.863 1.00 211.31 278 VAL A O 1
ATOM 1307 N N . GLU A 1 164 ? 34.413 -68.887 6.924 1.00 210.47 279 GLU A N 1
ATOM 1308 C CA . GLU A 1 164 ? 34.910 -69.813 5.907 1.00 211.30 279 GLU A CA 1
ATOM 1309 C C . GLU A 1 164 ? 35.152 -69.103 4.581 1.00 202.50 279 GLU A C 1
ATOM 1310 O O . GLU A 1 164 ? 36.159 -69.356 3.908 1.00 199.54 279 GLU A O 1
ATOM 1316 N N . THR A 1 165 ? 34.238 -68.213 4.187 1.00 198.59 280 THR A N 1
ATOM 1317 C CA . THR A 1 165 ? 34.392 -67.511 2.919 1.00 191.40 280 THR A CA 1
ATOM 1318 C C . THR A 1 165 ? 35.628 -66.621 2.927 1.00 182.86 280 THR A C 1
ATOM 1319 O O . THR A 1 165 ? 36.371 -66.573 1.941 1.00 178.47 280 THR A O 1
ATOM 1331 N N . THR A 1 167 ? 38.316 -67.016 4.861 1.00 192.35 282 THR A N 1
ATOM 1332 C CA . THR A 1 167 ? 39.501 -67.867 4.914 1.00 194.30 282 THR A CA 1
ATOM 1333 C C . THR A 1 167 ? 39.834 -68.437 3.539 1.00 186.27 282 THR A C 1
ATOM 1334 O O . THR A 1 167 ? 41.005 -68.467 3.141 1.00 181.90 282 THR A O 1
ATOM 1338 N N . ALA A 1 168 ? 38.818 -68.884 2.795 1.00 195.57 283 ALA A N 1
ATOM 1339 C CA . ALA A 1 168 ? 39.065 -69.473 1.482 1.00 188.00 283 ALA A CA 1
ATOM 1340 C C . ALA A 1 168 ? 39.556 -68.440 0.474 1.00 178.64 283 ALA A C 1
ATOM 1341 O O . ALA A 1 168 ? 40.291 -68.790 -0.456 1.00 178.53 283 ALA A O 1
ATOM 1343 N N . LEU A 1 169 ? 39.152 -67.177 0.633 1.00 195.40 284 LEU A N 1
ATOM 1344 C CA . LEU A 1 169 ? 39.650 -66.120 -0.243 1.00 196.18 284 LEU A CA 1
ATOM 1345 C C . LEU A 1 169 ? 41.160 -65.965 -0.116 1.00 170.08 284 LEU A C 1
ATOM 1346 O O . LEU A 1 169 ? 41.853 -65.715 -1.109 1.00 164.71 284 LEU A O 1
ATOM 1351 N N . SER A 1 170 ? 41.685 -66.110 1.104 1.00 188.65 285 SER A N 1
ATOM 1352 C CA . SER A 1 170 ? 43.101 -65.860 1.352 1.00 198.29 285 SER A CA 1
ATOM 1353 C C . SER A 1 170 ? 43.999 -66.849 0.622 1.00 190.11 285 SER A C 1
ATOM 1354 O O . SER A 1 170 ? 45.130 -66.507 0.261 1.00 187.31 285 SER A O 1
ATOM 1357 N N . LYS A 1 171 ? 43.537 -68.075 0.409 1.00 186.92 286 LYS A N 1
ATOM 1358 C CA . LYS A 1 171 ? 44.401 -69.069 -0.212 1.00 185.98 286 LYS A CA 1
ATOM 1359 C C . LYS A 1 171 ? 44.446 -68.957 -1.732 1.00 186.85 286 LYS A C 1
ATOM 1360 O O . LYS A 1 171 ? 44.940 -69.878 -2.390 1.00 185.86 286 LYS A O 1
ATOM 1366 N N . LEU A 1 172 ? 43.960 -67.851 -2.298 1.00 182.08 287 LEU A N 1
ATOM 1367 C CA . LEU A 1 172 ? 44.179 -67.538 -3.711 1.00 175.91 287 LEU A CA 1
ATOM 1368 C C . LEU A 1 172 ? 45.512 -66.805 -3.865 1.00 180.28 287 LEU A C 1
ATOM 1369 O O . LEU A 1 172 ? 45.588 -65.597 -4.108 1.00 161.98 287 LEU A O 1
ATOM 1374 N N . THR A 1 173 ? 46.587 -67.575 -3.704 1.00 188.35 288 THR A N 1
ATOM 1375 C CA . THR A 1 173 ? 47.941 -67.079 -3.909 1.00 173.01 288 THR A CA 1
ATOM 1376 C C . THR A 1 173 ? 48.609 -67.656 -5.145 1.00 186.24 288 THR A C 1
ATOM 1377 O O . THR A 1 173 ? 49.476 -67.000 -5.724 1.00 189.02 288 THR A O 1
ATOM 1381 N N . LYS A 1 174 ? 48.228 -68.861 -5.560 1.00 232.84 289 LYS A N 1
ATOM 1382 C CA . LYS A 1 174 ? 48.648 -69.425 -6.833 1.00 237.32 289 LYS A CA 1
ATOM 1383 C C . LYS A 1 174 ? 47.519 -69.343 -7.851 1.00 235.94 289 LYS A C 1
ATOM 1384 O O . LYS A 1 174 ? 46.392 -68.937 -7.552 1.00 238.19 289 LYS A O 1
ATOM 1390 N N . GLU A 1 175 ? 47.846 -69.746 -9.074 1.00 197.15 290 GLU A N 1
ATOM 1391 C CA . GLU A 1 175 ? 46.847 -70.007 -10.093 1.00 187.19 290 GLU A CA 1
ATOM 1392 C C . GLU A 1 175 ? 46.193 -71.359 -9.835 1.00 189.34 290 GLU A C 1
ATOM 1393 O O . GLU A 1 175 ? 46.701 -72.189 -9.078 1.00 207.29 290 GLU A O 1
ATOM 1399 N N . GLY A 1 176 ? 45.049 -71.569 -10.466 1.00 258.31 291 GLY A N 1
ATOM 1400 C CA . GLY A 1 176 ? 44.296 -72.799 -10.234 1.00 263.83 291 GLY A CA 1
ATOM 1401 C C . GLY A 1 176 ? 43.386 -72.757 -9.030 1.00 266.60 291 GLY A C 1
ATOM 1402 O O . GLY A 1 176 ? 42.212 -73.124 -9.128 1.00 270.03 291 GLY A O 1
ATOM 1403 N N . VAL A 1 177 ? 43.907 -72.315 -7.881 1.00 210.28 292 VAL A N 1
ATOM 1404 C CA . VAL A 1 177 ? 43.083 -72.204 -6.684 1.00 191.96 292 VAL A CA 1
ATOM 1405 C C . VAL A 1 177 ? 41.978 -71.189 -6.927 1.00 194.78 292 VAL A C 1
ATOM 1406 O O . VAL A 1 177 ? 42.231 -70.065 -7.378 1.00 197.62 292 VAL A O 1
ATOM 1410 N N . LYS A 1 178 ? 40.744 -71.583 -6.631 1.00 191.52 293 LYS A N 1
ATOM 1411 C CA . LYS A 1 178 ? 39.577 -70.745 -6.845 1.00 192.09 293 LYS A CA 1
ATOM 1412 C C . LYS A 1 178 ? 38.790 -70.574 -5.554 1.00 188.22 293 LYS A C 1
ATOM 1413 O O . LYS A 1 178 ? 39.046 -71.228 -4.538 1.00 202.30 293 LYS A O 1
ATOM 1419 N N . VAL A 1 179 ? 37.819 -69.668 -5.620 1.00 183.43 294 VAL A N 1
ATOM 1420 C CA . VAL A 1 179 ? 36.791 -69.536 -4.598 1.00 184.91 294 VAL A CA 1
ATOM 1421 C C . VAL A 1 179 ? 35.594 -68.853 -5.243 1.00 186.72 294 VAL A C 1
ATOM 1422 O O . VAL A 1 179 ? 35.743 -67.883 -5.992 1.00 182.27 294 VAL A O 1
ATOM 1426 N N . LYS A 1 180 ? 34.409 -69.390 -4.978 1.00 207.17 295 LYS A N 1
ATOM 1427 C CA . LYS A 1 180 ? 33.184 -68.782 -5.470 1.00 191.47 295 LYS A CA 1
ATOM 1428 C C . LYS A 1 180 ? 32.790 -67.613 -4.578 1.00 182.77 295 LYS A C 1
ATOM 1429 O O . LYS A 1 180 ? 32.877 -67.696 -3.350 1.00 183.96 295 LYS A O 1
ATOM 1435 N N . LEU A 1 181 ? 32.365 -66.515 -5.204 1.00 183.39 296 LEU A N 1
ATOM 1436 C CA . LEU A 1 181 ? 31.881 -65.355 -4.465 1.00 178.36 296 LEU A CA 1
ATOM 1437 C C . LEU A 1 181 ? 30.404 -65.525 -4.153 1.00 177.93 296 LEU A C 1
ATOM 1438 O O . LEU A 1 181 ? 29.586 -65.558 -5.083 1.00 183.49 296 LEU A O 1
ATOM 1443 N N . PRO A 1 182 ? 30.019 -65.626 -2.889 1.00 182.89 297 PRO A N 1
ATOM 1444 C CA . PRO A 1 182 ? 28.593 -65.753 -2.573 1.00 191.73 297 PRO A CA 1
ATOM 1445 C C . PRO A 1 182 ? 27.831 -64.474 -2.862 1.00 179.16 297 PRO A C 1
ATOM 1446 O O . PRO A 1 182 ? 28.025 -63.450 -2.199 1.00 180.67 297 PRO A O 1
ATOM 1450 N N . ARG A 1 183 ? 26.974 -64.524 -3.874 1.00 180.36 298 ARG A N 1
ATOM 1451 C CA . ARG A 1 183 ? 26.075 -63.425 -4.175 1.00 176.40 298 ARG A CA 1
ATOM 1452 C C . ARG A 1 183 ? 24.795 -63.581 -3.366 1.00 192.45 298 ARG A C 1
ATOM 1453 O O . ARG A 1 183 ? 24.333 -64.696 -3.111 1.00 191.73 298 ARG A O 1
ATOM 1461 N N . TYR A 1 184 ? 24.231 -62.453 -2.953 1.00 191.04 299 TYR A N 1
ATOM 1462 C CA . TYR A 1 184 ? 22.968 -62.430 -2.230 1.00 183.69 299 TYR A CA 1
ATOM 1463 C C . TYR A 1 184 ? 21.909 -61.720 -3.061 1.00 193.97 299 TYR A C 1
ATOM 1464 O O . TYR A 1 184 ? 22.136 -60.608 -3.547 1.00 180.23 299 TYR A O 1
ATOM 1473 N N . ASP A 1 185 ? 20.755 -62.364 -3.219 1.00 201.23 300 ASP A N 1
ATOM 1474 C CA . ASP A 1 185 ? 19.635 -61.792 -3.957 1.00 188.29 300 ASP A CA 1
ATOM 1475 C C . ASP A 1 185 ? 18.718 -61.097 -2.959 1.00 192.24 300 ASP A C 1
ATOM 1476 O O . ASP A 1 185 ? 18.218 -61.729 -2.024 1.00 204.35 300 ASP A O 1
ATOM 1481 N N . LYS A 1 186 ? 18.502 -59.802 -3.158 1.00 192.71 301 LYS A N 1
ATOM 1482 C CA . LYS A 1 186 ? 17.772 -58.999 -2.191 1.00 189.99 301 LYS A CA 1
ATOM 1483 C C . LYS A 1 186 ? 16.273 -58.956 -2.454 1.00 192.23 301 LYS A C 1
ATOM 1484 O O . LYS A 1 186 ? 15.522 -58.489 -1.590 1.00 189.93 301 LYS A O 1
ATOM 1490 N N . SER A 1 187 ? 15.820 -59.439 -3.609 1.00 200.68 302 SER A N 1
ATOM 1491 C CA . SER A 1 187 ? 14.417 -59.367 -3.996 1.00 203.75 302 SER A CA 1
ATOM 1492 C C . SER A 1 187 ? 13.658 -60.668 -3.771 1.00 217.90 302 SER A C 1
ATOM 1493 O O . SER A 1 187 ? 12.475 -60.743 -4.118 1.00 217.67 302 SER A O 1
ATOM 1496 N N . ALA A 1 188 ? 14.299 -61.690 -3.210 1.00 232.75 303 ALA A N 1
ATOM 1497 C CA . ALA A 1 188 ? 13.632 -62.969 -3.015 1.00 243.68 303 ALA A CA 1
ATOM 1498 C C . ALA A 1 188 ? 12.525 -62.853 -1.971 1.00 249.79 303 ALA A C 1
ATOM 1499 O O . ALA A 1 188 ? 12.659 -62.134 -0.977 1.00 248.34 303 ALA A O 1
ATOM 1501 N N . TYR A 1 189 ? 11.420 -63.562 -2.214 1.00 240.99 304 TYR A N 1
ATOM 1502 C CA . TYR A 1 189 ? 10.257 -63.589 -1.324 1.00 255.50 304 TYR A CA 1
ATOM 1503 C C . TYR A 1 189 ? 9.693 -62.180 -1.108 1.00 257.82 304 TYR A C 1
ATOM 1504 O O . TYR A 1 189 ? 9.768 -61.603 -0.020 1.00 258.08 304 TYR A O 1
ATOM 1513 N N . SER A 1 190 ? 9.157 -61.629 -2.199 1.00 251.43 305 SER A N 1
ATOM 1514 C CA . SER A 1 190 ? 8.408 -60.373 -2.224 1.00 236.84 305 SER A CA 1
ATOM 1515 C C . SER A 1 190 ? 9.281 -59.151 -1.974 1.00 238.62 305 SER A C 1
ATOM 1516 O O . SER A 1 190 ? 8.750 -58.042 -1.820 1.00 227.24 305 SER A O 1
ATOM 1519 N N . GLY A 1 191 ? 10.600 -59.312 -1.939 1.00 236.48 306 GLY A N 1
ATOM 1520 C CA . GLY A 1 191 ? 11.512 -58.227 -1.624 1.00 231.76 306 GLY A CA 1
ATOM 1521 C C . GLY A 1 191 ? 12.276 -58.404 -0.329 1.00 233.14 306 GLY A C 1
ATOM 1522 O O . GLY A 1 191 ? 13.206 -57.626 -0.068 1.00 234.99 306 GLY A O 1
ATOM 1523 N N . ARG A 1 192 ? 11.920 -59.385 0.502 1.00 213.83 307 ARG A N 1
ATOM 1524 C CA . ARG A 1 192 ? 12.675 -59.643 1.724 1.00 218.46 307 ARG A CA 1
ATOM 1525 C C . ARG A 1 192 ? 14.099 -60.081 1.398 1.00 219.17 307 ARG A C 1
ATOM 1526 O O . ARG A 1 192 ? 15.071 -59.408 1.761 1.00 219.76 307 ARG A O 1
ATOM 1534 N N . GLY A 1 193 ? 14.244 -61.207 0.703 1.00 225.80 308 GLY A N 1
ATOM 1535 C CA . GLY A 1 193 ? 15.545 -61.595 0.193 1.00 215.20 308 GLY A CA 1
ATOM 1536 C C . GLY A 1 193 ? 16.080 -62.925 0.682 1.00 222.35 308 GLY A C 1
ATOM 1537 O O . GLY A 1 193 ? 15.870 -63.312 1.835 1.00 231.11 308 GLY A O 1
ATOM 1538 N N . ASP A 1 194 ? 16.781 -63.629 -0.204 1.00 226.73 309 ASP A N 1
ATOM 1539 C CA . ASP A 1 194 ? 17.452 -64.878 0.118 1.00 234.16 309 ASP A CA 1
ATOM 1540 C C . ASP A 1 194 ? 18.759 -64.945 -0.655 1.00 216.68 309 ASP A C 1
ATOM 1541 O O . ASP A 1 194 ? 18.925 -64.296 -1.690 1.00 209.81 309 ASP A O 1
ATOM 1546 N N . ARG A 1 195 ? 19.690 -65.741 -0.136 1.00 219.28 310 ARG A N 1
ATOM 1547 C CA . ARG A 1 195 ? 20.972 -65.923 -0.800 1.00 214.12 310 ARG A CA 1
ATOM 1548 C C . ARG A 1 195 ? 20.767 -66.447 -2.215 1.00 215.30 310 ARG A C 1
ATOM 1549 O O . ARG A 1 195 ? 19.941 -67.333 -2.451 1.00 223.68 310 ARG A O 1
ATOM 1557 N N . ALA A 1 196 ? 21.510 -65.881 -3.163 1.00 222.54 311 ALA A N 1
ATOM 1558 C CA . ALA A 1 196 ? 21.480 -66.397 -4.523 1.00 224.52 311 ALA A CA 1
ATOM 1559 C C . ALA A 1 196 ? 21.949 -67.845 -4.527 1.00 226.30 311 ALA A C 1
ATOM 1560 O O . ALA A 1 196 ? 22.856 -68.220 -3.779 1.00 226.16 311 ALA A O 1
ATOM 1562 N N . ASP A 1 197 ? 21.312 -68.663 -5.356 1.00 222.76 312 ASP A N 1
ATOM 1563 C CA . ASP A 1 197 ? 21.594 -70.091 -5.343 1.00 245.35 312 ASP A CA 1
ATOM 1564 C C . ASP A 1 197 ? 23.061 -70.322 -5.699 1.00 227.15 312 ASP A C 1
ATOM 1565 O O . ASP A 1 197 ? 23.552 -69.749 -6.682 1.00 220.46 312 ASP A O 1
ATOM 1570 N N . PRO A 1 198 ? 23.789 -71.140 -4.931 1.00 231.62 313 PRO A N 1
ATOM 1571 C CA . PRO A 1 198 ? 25.256 -71.185 -5.065 1.00 234.78 313 PRO A CA 1
ATOM 1572 C C . PRO A 1 198 ? 25.771 -71.555 -6.451 1.00 237.82 313 PRO A C 1
ATOM 1573 O O . PRO A 1 198 ? 26.977 -71.410 -6.691 1.00 220.00 313 PRO A O 1
ATOM 1577 N N . SER A 1 199 ? 24.918 -72.022 -7.361 1.00 244.02 314 SER A N 1
ATOM 1578 C CA . SER A 1 199 ? 25.332 -72.348 -8.719 1.00 242.61 314 SER A CA 1
ATOM 1579 C C . SER A 1 199 ? 25.151 -71.180 -9.682 1.00 231.74 314 SER A C 1
ATOM 1580 O O . SER A 1 199 ? 25.149 -71.383 -10.901 1.00 232.89 314 SER A O 1
ATOM 1583 N N . GLU A 1 200 ? 25.001 -69.962 -9.158 1.00 221.34 315 GLU A N 1
ATOM 1584 C CA . GLU A 1 200 ? 24.889 -68.760 -9.972 1.00 215.92 315 GLU A CA 1
ATOM 1585 C C . GLU A 1 200 ? 25.938 -67.720 -9.593 1.00 207.41 315 GLU A C 1
ATOM 1586 O O . GLU A 1 200 ? 25.805 -66.553 -9.979 1.00 199.39 315 GLU A O 1
ATOM 1592 N N . TRP A 1 201 ? 26.965 -68.113 -8.864 1.00 210.49 316 TRP A N 1
ATOM 1593 C CA . TRP A 1 201 ? 27.927 -67.250 -8.178 1.00 194.16 316 TRP A CA 1
ATOM 1594 C C . TRP A 1 201 ? 29.171 -67.018 -9.034 1.00 185.40 316 TRP A C 1
ATOM 1595 O O . TRP A 1 201 ? 29.699 -67.975 -9.625 1.00 191.94 316 TRP A O 1
ATOM 1606 N N . PRO A 1 202 ? 29.667 -65.782 -9.118 1.00 175.25 317 PRO A N 1
ATOM 1607 C CA . PRO A 1 202 ? 30.937 -65.543 -9.812 1.00 170.46 317 PRO A CA 1
ATOM 1608 C C . PRO A 1 202 ? 32.102 -66.176 -9.067 1.00 172.77 317 PRO A C 1
ATOM 1609 O O . PRO A 1 202 ? 32.112 -66.264 -7.836 1.00 183.68 317 PRO A O 1
ATOM 1613 N N . GLU A 1 203 ? 33.102 -66.608 -9.835 1.00 177.77 318 GLU A N 1
ATOM 1614 C CA . GLU A 1 203 ? 34.253 -67.325 -9.303 1.00 178.86 318 GLU A CA 1
ATOM 1615 C C . GLU A 1 203 ? 35.547 -66.663 -9.764 1.00 178.74 318 GLU A C 1
ATOM 1616 O O . GLU A 1 203 ? 35.660 -66.231 -10.916 1.00 181.39 318 GLU A O 1
ATOM 1622 N N . VAL A 1 204 ? 36.517 -66.577 -8.853 1.00 184.63 319 VAL A N 1
ATOM 1623 C CA . VAL A 1 204 ? 37.796 -65.918 -9.101 1.00 168.28 319 VAL A CA 1
ATOM 1624 C C . VAL A 1 204 ? 38.916 -66.942 -9.005 1.00 169.19 319 VAL A C 1
ATOM 1625 O O . VAL A 1 204 ? 38.961 -67.739 -8.059 1.00 180.15 319 VAL A O 1
ATOM 1629 N N . GLU A 1 205 ? 39.765 -66.927 -10.023 1.00 169.34 320 GLU A N 1
ATOM 1630 C CA . GLU A 1 205 ? 40.886 -67.837 -10.148 1.00 178.64 320 GLU A CA 1
ATOM 1631 C C . GLU A 1 205 ? 42.155 -67.146 -9.705 1.00 170.72 320 GLU A C 1
ATOM 1632 O O . GLU A 1 205 ? 42.115 -66.078 -9.125 1.00 173.01 320 GLU A O 1
ATOM 1638 N N . GLY A 1 206 ? 43.283 -67.791 -9.963 1.00 170.18 321 GLY A N 1
ATOM 1639 C CA . GLY A 1 206 ? 44.596 -67.262 -9.670 1.00 178.03 321 GLY A CA 1
ATOM 1640 C C . GLY A 1 206 ? 44.915 -66.795 -8.273 1.00 170.09 321 GLY A C 1
ATOM 1641 O O . GLY A 1 206 ? 44.275 -67.173 -7.291 1.00 166.65 321 GLY A O 1
ATOM 1642 N N . PRO A 1 207 ? 45.949 -65.965 -8.182 1.00 167.54 322 PRO A N 1
ATOM 1643 C CA . PRO A 1 207 ? 46.348 -65.249 -6.989 1.00 167.14 322 PRO A CA 1
ATOM 1644 C C . PRO A 1 207 ? 45.653 -63.928 -7.073 1.00 163.57 322 PRO A C 1
ATOM 1645 O O . PRO A 1 207 ? 45.761 -63.252 -8.083 1.00 154.98 322 PRO A O 1
ATOM 1649 N N . LEU A 1 208 ? 44.911 -63.583 -6.041 1.00 161.40 323 LEU A N 1
ATOM 1650 C CA . LEU A 1 208 ? 44.210 -62.328 -6.032 1.00 158.28 323 LEU A CA 1
ATOM 1651 C C . LEU A 1 208 ? 44.933 -61.452 -5.041 1.00 163.92 323 LEU A C 1
ATOM 1652 O O . LEU A 1 208 ? 45.250 -61.881 -3.934 1.00 169.24 323 LEU A O 1
ATOM 1657 N N . PRO A 1 209 ? 45.247 -60.226 -5.453 1.00 130.50 324 PRO A N 1
ATOM 1658 C CA . PRO A 1 209 ? 45.963 -59.338 -4.559 1.00 121.00 324 PRO A CA 1
ATOM 1659 C C . PRO A 1 209 ? 45.043 -58.478 -3.744 1.00 119.40 324 PRO A C 1
ATOM 1660 O O . PRO A 1 209 ? 45.312 -58.296 -2.565 1.00 120.02 324 PRO A O 1
ATOM 1664 N N . VAL A 1 210 ? 43.966 -57.963 -4.325 1.00 118.90 325 VAL A N 1
ATOM 1665 C CA . VAL A 1 210 ? 43.131 -57.098 -3.500 1.00 116.36 325 VAL A CA 1
ATOM 1666 C C . VAL A 1 210 ? 41.722 -57.669 -3.398 1.00 119.86 325 VAL A C 1
ATOM 1667 O O . VAL A 1 210 ? 41.207 -58.270 -4.348 1.00 121.51 325 VAL A O 1
ATOM 1671 N N . ILE A 1 211 ? 41.106 -57.492 -2.229 1.00 121.50 326 ILE A N 1
ATOM 1672 C CA . ILE A 1 211 ? 39.704 -57.820 -1.998 1.00 124.76 326 ILE A CA 1
ATOM 1673 C C . ILE A 1 211 ? 39.022 -56.581 -1.437 1.00 130.28 326 ILE A C 1
ATOM 1674 O O . ILE A 1 211 ? 39.507 -55.989 -0.467 1.00 121.02 326 ILE A O 1
ATOM 1679 N N . LEU A 1 212 ? 37.898 -56.195 -2.036 1.00 135.16 327 LEU A N 1
ATOM 1680 C CA . LEU A 1 212 ? 37.154 -55.008 -1.630 1.00 118.52 327 LEU A CA 1
ATOM 1681 C C . LEU A 1 212 ? 35.917 -55.434 -0.848 1.00 129.00 327 LEU A C 1
ATOM 1682 O O . LEU A 1 212 ? 35.057 -56.147 -1.376 1.00 126.60 327 LEU A O 1
ATOM 1687 N N . PHE A 1 213 ? 35.827 -54.984 0.403 1.00 128.54 328 PHE A N 1
ATOM 1688 C CA . PHE A 1 213 ? 34.843 -55.473 1.365 1.00 129.95 328 PHE A CA 1
ATOM 1689 C C . PHE A 1 213 ? 34.083 -54.270 1.908 1.00 128.22 328 PHE A C 1
ATOM 1690 O O . PHE A 1 213 ? 34.651 -53.456 2.642 1.00 135.44 328 PHE A O 1
ATOM 1698 N N . GLU A 1 214 ? 32.807 -54.152 1.550 1.00 159.45 329 GLU A N 1
ATOM 1699 C CA . GLU A 1 214 ? 32.001 -52.989 1.890 1.00 159.73 329 GLU A CA 1
ATOM 1700 C C . GLU A 1 214 ? 30.864 -53.378 2.825 1.00 164.71 329 GLU A C 1
ATOM 1701 O O . GLU A 1 214 ? 30.470 -54.543 2.909 1.00 169.03 329 GLU A O 1
ATOM 1707 N N . GLY A 1 215 ? 30.323 -52.374 3.511 1.00 152.05 330 GLY A N 1
ATOM 1708 C CA . GLY A 1 215 ? 29.176 -52.579 4.373 1.00 149.19 330 GLY A CA 1
ATOM 1709 C C . GLY A 1 215 ? 28.823 -51.362 5.201 1.00 148.36 330 GLY A C 1
ATOM 1710 O O . GLY A 1 215 ? 29.708 -50.597 5.597 1.00 158.73 330 GLY A O 1
ATOM 1711 N N . TRP A 1 216 ? 27.529 -51.173 5.481 1.00 140.77 331 TRP A N 1
ATOM 1712 C CA . TRP A 1 216 ? 27.104 -50.043 6.301 1.00 143.00 331 TRP A CA 1
ATOM 1713 C C . TRP A 1 216 ? 27.498 -50.204 7.760 1.00 152.51 331 TRP A C 1
ATOM 1714 O O . TRP A 1 216 ? 27.375 -49.243 8.527 1.00 148.45 331 TRP A O 1
ATOM 1733 N N . LEU A 1 218 ? 30.538 -52.065 8.820 1.00 161.78 333 LEU A N 1
ATOM 1734 C CA . LEU A 1 218 ? 31.957 -52.319 9.046 1.00 156.33 333 LEU A CA 1
ATOM 1735 C C . LEU A 1 218 ? 32.559 -51.250 9.948 1.00 162.29 333 LEU A C 1
ATOM 1736 O O . LEU A 1 218 ? 32.162 -50.081 9.912 1.00 162.97 333 LEU A O 1
ATOM 1741 N N . GLY A 1 219 ? 33.515 -51.664 10.782 1.00 154.99 334 GLY A N 1
ATOM 1742 C CA . GLY A 1 219 ? 34.150 -50.768 11.727 1.00 160.40 334 GLY A CA 1
ATOM 1743 C C . GLY A 1 219 ? 33.361 -50.539 12.997 1.00 163.43 334 GLY A C 1
ATOM 1744 O O . GLY A 1 219 ? 33.944 -50.140 14.012 1.00 160.78 334 GLY A O 1
ATOM 1745 N N . PHE A 1 220 ? 32.048 -50.767 12.972 1.00 170.21 335 PHE A N 1
ATOM 1746 C CA . PHE A 1 220 ? 31.229 -50.610 14.168 1.00 176.08 335 PHE A CA 1
ATOM 1747 C C . PHE A 1 220 ? 31.749 -51.521 15.274 1.00 190.67 335 PHE A C 1
ATOM 1748 O O . PHE A 1 220 ? 32.011 -52.708 15.049 1.00 177.69 335 PHE A O 1
ATOM 1756 N N . LYS A 1 221 ? 31.900 -50.964 16.469 1.00 207.18 336 LYS A N 1
ATOM 1757 C CA . LYS A 1 221 ? 32.513 -51.679 17.575 1.00 202.54 336 LYS A CA 1
ATOM 1758 C C . LYS A 1 221 ? 31.499 -51.993 18.665 1.00 214.89 336 LYS A C 1
ATOM 1759 O O . LYS A 1 221 ? 30.458 -51.336 18.774 1.00 215.44 336 LYS A O 1
ATOM 1765 N N . PRO A 1 222 ? 31.764 -53.012 19.481 1.00 219.61 337 PRO A N 1
ATOM 1766 C CA . PRO A 1 222 ? 30.934 -53.242 20.672 1.00 212.44 337 PRO A CA 1
ATOM 1767 C C . PRO A 1 222 ? 30.981 -52.039 21.599 1.00 214.16 337 PRO A C 1
ATOM 1768 O O . PRO A 1 222 ? 32.055 -51.597 22.015 1.00 217.80 337 PRO A O 1
ATOM 1772 N N . LEU A 1 223 ? 29.815 -51.501 21.916 1.00 227.25 338 LEU A N 1
ATOM 1773 C CA . LEU A 1 223 ? 29.812 -50.414 22.882 1.00 234.46 338 LEU A CA 1
ATOM 1774 C C . LEU A 1 223 ? 29.323 -50.879 24.237 1.00 249.71 338 LEU A C 1
ATOM 1775 O O . LEU A 1 223 ? 28.618 -51.887 24.351 1.00 248.80 338 LEU A O 1
ATOM 1780 N N . PRO A 1 224 ? 29.702 -50.169 25.295 1.00 260.30 339 PRO A N 1
ATOM 1781 C CA . PRO A 1 224 ? 29.082 -50.392 26.593 1.00 272.37 339 PRO A CA 1
ATOM 1782 C C . PRO A 1 224 ? 27.579 -50.237 26.480 1.00 282.94 339 PRO A C 1
ATOM 1783 O O . PRO A 1 224 ? 27.090 -49.294 25.839 1.00 277.53 339 PRO A O 1
ATOM 1787 N N . PRO A 1 225 ? 26.810 -51.156 27.069 1.00 294.19 340 PRO A N 1
ATOM 1788 C CA . PRO A 1 225 ? 25.348 -51.115 26.903 1.00 295.58 340 PRO A CA 1
ATOM 1789 C C . PRO A 1 225 ? 24.700 -49.824 27.381 1.00 291.47 340 PRO A C 1
ATOM 1790 O O . PRO A 1 225 ? 23.508 -49.624 27.116 1.00 289.88 340 PRO A O 1
ATOM 1794 N N . GLU A 1 226 ? 25.435 -48.946 28.067 1.00 294.78 341 GLU A N 1
ATOM 1795 C CA . GLU A 1 226 ? 24.840 -47.710 28.561 1.00 298.85 341 GLU A CA 1
ATOM 1796 C C . GLU A 1 226 ? 24.644 -46.692 27.443 1.00 285.51 341 GLU A C 1
ATOM 1797 O O . GLU A 1 226 ? 23.635 -45.978 27.423 1.00 285.06 341 GLU A O 1
ATOM 1803 N N . VAL A 1 227 ? 25.593 -46.605 26.509 1.00 264.80 342 VAL A N 1
ATOM 1804 C CA . VAL A 1 227 ? 25.354 -45.823 25.302 1.00 255.17 342 VAL A CA 1
ATOM 1805 C C . VAL A 1 227 ? 24.238 -46.461 24.487 1.00 248.51 342 VAL A C 1
ATOM 1806 O O . VAL A 1 227 ? 23.438 -45.763 23.848 1.00 237.09 342 VAL A O 1
ATOM 1810 N N . VAL A 1 228 ? 24.157 -47.791 24.509 1.00 270.93 343 VAL A N 1
ATOM 1811 C CA . VAL A 1 228 ? 23.216 -48.510 23.659 1.00 269.37 343 VAL A CA 1
ATOM 1812 C C . VAL A 1 228 ? 21.784 -48.344 24.160 1.00 276.51 343 VAL A C 1
ATOM 1813 O O . VAL A 1 228 ? 20.880 -47.999 23.390 1.00 273.77 343 VAL A O 1
ATOM 1817 N N . LYS A 1 229 ? 21.556 -48.590 25.456 1.00 284.86 344 LYS A N 1
ATOM 1818 C CA . LYS A 1 229 ? 20.188 -48.667 25.968 1.00 270.22 344 LYS A CA 1
ATOM 1819 C C . LYS A 1 229 ? 19.428 -47.365 25.746 1.00 272.90 344 LYS A C 1
ATOM 1820 O O . LYS A 1 229 ? 18.226 -47.383 25.458 1.00 270.22 344 LYS A O 1
ATOM 1826 N N . ALA A 1 230 ? 20.111 -46.225 25.875 1.00 270.59 345 ALA A N 1
ATOM 1827 C CA . ALA A 1 230 ? 19.439 -44.933 25.796 1.00 262.98 345 ALA A CA 1
ATOM 1828 C C . ALA A 1 230 ? 19.145 -44.514 24.362 1.00 246.63 345 ALA A C 1
ATOM 1829 O O . ALA A 1 230 ? 18.158 -43.811 24.122 1.00 258.96 345 ALA A O 1
ATOM 1831 N N . VAL A 1 231 ? 19.983 -44.915 23.403 1.00 254.29 346 VAL A N 1
ATOM 1832 C CA . VAL A 1 231 ? 19.702 -44.604 22.004 1.00 250.53 346 VAL A CA 1
ATOM 1833 C C . VAL A 1 231 ? 18.503 -45.409 21.513 1.00 255.29 346 VAL A C 1
ATOM 1834 O O . VAL A 1 231 ? 17.633 -44.884 20.808 1.00 259.97 346 VAL A O 1
ATOM 1838 N N . ASP A 1 232 ? 18.429 -46.688 21.888 1.00 240.63 347 ASP A N 1
ATOM 1839 C CA . ASP A 1 232 ? 17.300 -47.546 21.546 1.00 245.32 347 ASP A CA 1
ATOM 1840 C C . ASP A 1 232 ? 17.334 -48.788 22.428 1.00 252.35 347 ASP A C 1
ATOM 1841 O O . ASP A 1 232 ? 18.386 -49.425 22.562 1.00 253.71 347 ASP A O 1
ATOM 1846 N N . PRO A 1 233 ? 16.216 -49.148 23.066 1.00 262.02 348 PRO A N 1
ATOM 1847 C CA . PRO A 1 233 ? 16.175 -50.431 23.787 1.00 271.51 348 PRO A CA 1
ATOM 1848 C C . PRO A 1 233 ? 16.451 -51.631 22.897 1.00 265.48 348 PRO A C 1
ATOM 1849 O O . PRO A 1 233 ? 17.065 -52.606 23.350 1.00 270.34 348 PRO A O 1
ATOM 1853 N N . GLN A 1 234 ? 16.019 -51.583 21.638 1.00 259.28 349 GLN A N 1
ATOM 1854 C CA . GLN A 1 234 ? 16.142 -52.706 20.717 1.00 264.98 349 GLN A CA 1
ATOM 1855 C C . GLN A 1 234 ? 17.547 -52.862 20.144 1.00 263.30 349 GLN A C 1
ATOM 1856 O O . GLN A 1 234 ? 17.740 -53.674 19.233 1.00 259.64 349 GLN A O 1
ATOM 1862 N N . LEU A 1 235 ? 18.522 -52.107 20.648 1.00 262.76 350 LEU A N 1
ATOM 1863 C CA . LEU A 1 235 ? 19.910 -52.253 20.237 1.00 256.24 350 LEU A CA 1
ATOM 1864 C C . LEU A 1 235 ? 20.718 -53.144 21.167 1.00 260.19 350 LEU A C 1
ATOM 1865 O O . LEU A 1 235 ? 21.795 -53.605 20.775 1.00 256.44 350 LEU A O 1
ATOM 1870 N N . GLU A 1 236 ? 20.227 -53.385 22.385 1.00 261.61 351 GLU A N 1
ATOM 1871 C CA . GLU A 1 236 ? 21.037 -54.054 23.398 1.00 264.29 351 GLU A CA 1
ATOM 1872 C C . GLU A 1 236 ? 21.366 -55.487 22.993 1.00 272.01 351 GLU A C 1
ATOM 1873 O O . GLU A 1 236 ? 22.485 -55.961 23.222 1.00 265.73 351 GLU A O 1
ATOM 1879 N N . THR A 1 237 ? 20.407 -56.194 22.392 1.00 283.44 352 THR A N 1
ATOM 1880 C CA . THR A 1 237 ? 20.725 -57.476 21.770 1.00 285.04 352 THR A CA 1
ATOM 1881 C C . THR A 1 237 ? 21.633 -57.285 20.561 1.00 270.62 352 THR A C 1
ATOM 1882 O O . THR A 1 237 ? 22.602 -58.032 20.376 1.00 269.54 352 THR A O 1
ATOM 1886 N N . ILE A 1 238 ? 21.333 -56.284 19.730 1.00 246.87 353 ILE A N 1
ATOM 1887 C CA . ILE A 1 238 ? 22.160 -55.988 18.564 1.00 246.70 353 ILE A CA 1
ATOM 1888 C C . ILE A 1 238 ? 23.558 -55.560 18.992 1.00 254.24 353 ILE A C 1
ATOM 1889 O O . ILE A 1 238 ? 24.543 -55.831 18.293 1.00 239.40 353 ILE A O 1
ATOM 1894 N N . ASN A 1 239 ? 23.674 -54.895 20.143 1.00 262.55 354 ASN A N 1
ATOM 1895 C CA . ASN A 1 239 ? 24.993 -54.604 20.696 1.00 258.69 354 ASN A CA 1
ATOM 1896 C C . ASN A 1 239 ? 25.742 -55.884 21.037 1.00 253.44 354 ASN A C 1
ATOM 1897 O O . ASN A 1 239 ? 26.904 -56.061 20.653 1.00 251.99 354 ASN A O 1
ATOM 1902 N N . LYS A 1 240 ? 25.087 -56.793 21.763 1.00 257.51 355 LYS A N 1
ATOM 1903 C CA . LYS A 1 240 ? 25.764 -57.997 22.233 1.00 269.43 355 LYS A CA 1
ATOM 1904 C C . LYS A 1 240 ? 26.185 -58.895 21.076 1.00 266.16 355 LYS A C 1
ATOM 1905 O O . LYS A 1 240 ? 27.128 -59.682 21.214 1.00 270.40 355 LYS A O 1
ATOM 1911 N N . ASN A 1 241 ? 25.501 -58.798 19.935 1.00 255.28 356 ASN A N 1
ATOM 1912 C CA . ASN A 1 241 ? 25.883 -59.602 18.780 1.00 251.98 356 ASN A CA 1
ATOM 1913 C C . ASN A 1 241 ? 27.194 -59.121 18.172 1.00 247.30 356 ASN A C 1
ATOM 1914 O O . ASN A 1 241 ? 28.062 -59.932 17.839 1.00 254.76 356 ASN A O 1
ATOM 1927 N N . GLU A 1 243 ? 29.703 -57.935 19.371 1.00 263.70 358 GLU A N 1
ATOM 1928 C CA . GLU A 1 243 ? 30.871 -58.418 20.097 1.00 268.32 358 GLU A CA 1
ATOM 1929 C C . GLU A 1 243 ? 31.448 -59.654 19.425 1.00 266.75 358 GLU A C 1
ATOM 1930 O O . GLU A 1 243 ? 32.666 -59.865 19.450 1.00 264.62 358 GLU A O 1
ATOM 1936 N N . ALA A 1 244 ? 30.593 -60.465 18.802 1.00 256.02 359 ALA A N 1
ATOM 1937 C CA . ALA A 1 244 ? 31.023 -61.602 18.003 1.00 241.79 359 ALA A CA 1
ATOM 1938 C C . ALA A 1 244 ? 31.395 -61.218 16.576 1.00 228.67 359 ALA A C 1
ATOM 1939 O O . ALA A 1 244 ? 31.875 -62.080 15.829 1.00 224.16 359 ALA A O 1
ATOM 1941 N N . TYR A 1 245 ? 31.176 -59.963 16.174 1.00 236.99 360 TYR A N 1
ATOM 1942 C CA . TYR A 1 245 ? 31.638 -59.471 14.879 1.00 229.63 360 TYR A CA 1
ATOM 1943 C C . TYR A 1 245 ? 33.039 -58.880 14.936 1.00 226.42 360 TYR A C 1
ATOM 1944 O O . TYR A 1 245 ? 33.668 -58.707 13.884 1.00 224.26 360 TYR A O 1
ATOM 1953 N N . TYR A 1 246 ? 33.545 -58.582 16.139 1.00 225.53 361 TYR A N 1
ATOM 1954 C CA . TYR A 1 246 ? 34.921 -58.124 16.310 1.00 220.37 361 TYR A CA 1
ATOM 1955 C C . TYR A 1 246 ? 35.917 -59.106 15.718 1.00 216.19 361 TYR A C 1
ATOM 1956 O O . TYR A 1 246 ? 37.027 -58.713 15.345 1.00 200.39 361 TYR A O 1
ATOM 1965 N N . ASP A 1 247 ? 35.530 -60.374 15.607 1.00 226.14 362 ASP A N 1
ATOM 1966 C CA . ASP A 1 247 ? 36.463 -61.461 15.397 1.00 221.36 362 ASP A CA 1
ATOM 1967 C C . ASP A 1 247 ? 36.330 -62.136 14.039 1.00 216.12 362 ASP A C 1
ATOM 1968 O O . ASP A 1 247 ? 37.268 -62.825 13.621 1.00 214.30 362 ASP A O 1
ATOM 1973 N N . ALA A 1 248 ? 35.212 -61.955 13.337 1.00 227.29 363 ALA A N 1
ATOM 1974 C CA . ALA A 1 248 ? 35.020 -62.568 12.032 1.00 224.75 363 ALA A CA 1
ATOM 1975 C C . ALA A 1 248 ? 35.314 -61.629 10.870 1.00 223.48 363 ALA A C 1
ATOM 1976 O O . ALA A 1 248 ? 35.522 -62.106 9.748 1.00 227.75 363 ALA A O 1
ATOM 1978 N N . TRP A 1 249 ? 35.329 -60.318 11.105 1.00 215.97 364 TRP A N 1
ATOM 1979 C CA . TRP A 1 249 ? 35.598 -59.333 10.064 1.00 193.88 364 TRP A CA 1
ATOM 1980 C C . TRP A 1 249 ? 36.825 -58.486 10.360 1.00 182.72 364 TRP A C 1
ATOM 1981 O O . TRP A 1 249 ? 37.655 -58.271 9.468 1.00 176.85 364 TRP A O 1
ATOM 1992 N N . HIS A 1 250 ? 36.964 -57.995 11.594 1.00 195.22 365 HIS A N 1
ATOM 1993 C CA . HIS A 1 250 ? 38.032 -57.052 11.905 1.00 189.69 365 HIS A CA 1
ATOM 1994 C C . HIS A 1 250 ? 39.405 -57.710 11.853 1.00 186.20 365 HIS A C 1
ATOM 1995 O O . HIS A 1 250 ? 40.410 -57.027 11.627 1.00 189.70 365 HIS A O 1
ATOM 2002 N N . LYS A 1 251 ? 39.470 -59.026 12.067 1.00 190.38 366 LYS A N 1
ATOM 2003 C CA . LYS A 1 251 ? 40.721 -59.751 11.861 1.00 180.19 366 LYS A CA 1
ATOM 2004 C C . LYS A 1 251 ? 41.171 -59.669 10.408 1.00 174.17 366 LYS A C 1
ATOM 2005 O O . LYS A 1 251 ? 42.369 -59.554 10.122 1.00 166.61 366 LYS A O 1
ATOM 2011 N N . TYR A 1 252 ? 40.219 -59.716 9.476 1.00 167.12 367 TYR A N 1
ATOM 2012 C CA . TYR A 1 252 ? 40.507 -59.992 8.076 1.00 166.79 367 TYR A CA 1
ATOM 2013 C C . TYR A 1 252 ? 40.755 -58.738 7.250 1.00 158.34 367 TYR A C 1
ATOM 2014 O O . TYR A 1 252 ? 41.392 -58.828 6.195 1.00 145.67 367 TYR A O 1
ATOM 2023 N N . VAL A 1 253 ? 40.279 -57.582 7.700 1.00 176.52 368 VAL A N 1
ATOM 2024 C CA . VAL A 1 253 ? 40.439 -56.334 6.964 1.00 156.10 368 VAL A CA 1
ATOM 2025 C C . VAL A 1 253 ? 41.695 -55.625 7.455 1.00 163.03 368 VAL A C 1
ATOM 2026 O O . VAL A 1 253 ? 41.837 -55.352 8.652 1.00 160.42 368 VAL A O 1
ATOM 2030 N N . LYS A 1 254 ? 42.608 -55.328 6.529 1.00 160.14 369 LYS A N 1
ATOM 2031 C CA . LYS A 1 254 ? 43.860 -54.649 6.853 1.00 143.45 369 LYS A CA 1
ATOM 2032 C C . LYS A 1 254 ? 43.774 -53.148 6.596 1.00 150.17 369 LYS A C 1
ATOM 2033 O O . LYS A 1 254 ? 44.006 -52.345 7.504 1.00 141.53 369 LYS A O 1
ATOM 2039 N N . SER A 1 255 ? 43.448 -52.757 5.369 1.00 159.98 370 SER A N 1
ATOM 2040 C CA . SER A 1 255 ? 43.300 -51.358 5.001 1.00 145.16 370 SER A CA 1
ATOM 2041 C C . SER A 1 255 ? 41.831 -50.962 5.067 1.00 140.98 370 SER A C 1
ATOM 2042 O O . SER A 1 255 ? 40.938 -51.779 4.831 1.00 145.50 370 SER A O 1
ATOM 2045 N N . TRP A 1 256 ? 41.585 -49.695 5.397 1.00 139.59 371 TRP A N 1
ATOM 2046 C CA . TRP A 1 256 ? 40.235 -49.210 5.639 1.00 145.52 371 TRP A CA 1
ATOM 2047 C C . TRP A 1 256 ? 39.991 -47.894 4.917 1.00 133.14 371 TRP A C 1
ATOM 2048 O O . TRP A 1 256 ? 40.905 -47.089 4.721 1.00 127.08 371 TRP A O 1
ATOM 2059 N N . ILE A 1 257 ? 38.736 -47.691 4.526 1.00 135.00 372 ILE A N 1
ATOM 2060 C CA . ILE A 1 257 ? 38.237 -46.397 4.080 1.00 129.11 372 ILE A CA 1
ATOM 2061 C C . ILE A 1 257 ? 36.917 -46.132 4.786 1.00 130.80 372 ILE A C 1
ATOM 2062 O O . ILE A 1 257 ? 36.015 -46.977 4.764 1.00 135.00 372 ILE A O 1
ATOM 2067 N N . VAL A 1 258 ? 36.808 -44.970 5.412 1.00 128.14 373 VAL A N 1
ATOM 2068 C CA . VAL A 1 258 ? 35.608 -44.581 6.142 1.00 128.84 373 VAL A CA 1
ATOM 2069 C C . VAL A 1 258 ? 35.066 -43.328 5.465 1.00 132.73 373 VAL A C 1
ATOM 2070 O O . VAL A 1 258 ? 35.488 -42.205 5.758 1.00 132.83 373 VAL A O 1
ATOM 2074 N N . ILE A 1 259 ? 34.140 -43.517 4.524 1.00 134.56 374 ILE A N 1
ATOM 2075 C CA . ILE A 1 259 ? 33.290 -42.415 4.095 1.00 120.95 374 ILE A CA 1
ATOM 2076 C C . ILE A 1 259 ? 32.536 -41.927 5.319 1.00 117.92 374 ILE A C 1
ATOM 2077 O O . ILE A 1 259 ? 31.784 -42.689 5.943 1.00 117.81 374 ILE A O 1
ATOM 2082 N N . LYS A 1 260 ? 32.736 -40.667 5.691 1.00 130.02 375 LYS A N 1
ATOM 2083 C CA . LYS A 1 260 ? 32.063 -40.151 6.873 1.00 138.43 375 LYS A CA 1
ATOM 2084 C C . LYS A 1 260 ? 31.089 -39.064 6.452 1.00 138.61 375 LYS A C 1
ATOM 2085 O O . LYS A 1 260 ? 31.480 -38.092 5.795 1.00 128.11 375 LYS A O 1
ATOM 2091 N N . ILE A 1 261 ? 29.833 -39.230 6.840 1.00 148.27 376 ILE A N 1
ATOM 2092 C CA . ILE A 1 261 ? 28.763 -38.336 6.443 1.00 150.75 376 ILE A CA 1
ATOM 2093 C C . ILE A 1 261 ? 28.512 -37.321 7.549 1.00 147.99 376 ILE A C 1
ATOM 2094 O O . ILE A 1 261 ? 28.933 -37.484 8.697 1.00 130.11 376 ILE A O 1
ATOM 2099 N N . GLN A 1 262 ? 27.803 -36.250 7.193 1.00 149.27 377 GLN A N 1
ATOM 2100 C CA . GLN A 1 262 ? 27.664 -35.112 8.093 1.00 150.41 377 GLN A CA 1
ATOM 2101 C C . GLN A 1 262 ? 26.591 -35.361 9.148 1.00 159.62 377 GLN A C 1
ATOM 2102 O O . GLN A 1 262 ? 26.842 -35.199 10.347 1.00 163.94 377 GLN A O 1
ATOM 2108 N N . ASP A 1 263 ? 25.392 -35.758 8.719 1.00 166.45 378 ASP A N 1
ATOM 2109 C CA . ASP A 1 263 ? 24.280 -36.036 9.622 1.00 150.69 378 ASP A CA 1
ATOM 2110 C C . ASP A 1 263 ? 23.640 -37.321 9.103 1.00 152.04 378 ASP A C 1
ATOM 2111 O O . ASP A 1 263 ? 23.361 -37.425 7.895 1.00 143.26 378 ASP A O 1
ATOM 2116 N N . PRO A 1 264 ? 23.406 -38.310 9.972 1.00 160.82 379 PRO A N 1
ATOM 2117 C CA . PRO A 1 264 ? 22.890 -39.604 9.491 1.00 164.16 379 PRO A CA 1
ATOM 2118 C C . PRO A 1 264 ? 21.570 -39.514 8.742 1.00 158.96 379 PRO A C 1
ATOM 2119 O O . PRO A 1 264 ? 21.306 -40.358 7.873 1.00 150.94 379 PRO A O 1
ATOM 2123 N N . SER A 1 265 ? 20.742 -38.505 9.035 1.00 160.96 380 SER A N 1
ATOM 2124 C CA . SER A 1 265 ? 19.426 -38.413 8.406 1.00 151.86 380 SER A CA 1
ATOM 2125 C C . SER A 1 265 ? 19.527 -38.378 6.886 1.00 161.05 380 SER A C 1
ATOM 2126 O O . SER A 1 265 ? 18.584 -38.786 6.195 1.00 158.60 380 SER A O 1
ATOM 2129 N N . TYR A 1 266 ? 20.662 -37.909 6.355 1.00 160.89 381 TYR A N 1
ATOM 2130 C CA . TYR A 1 266 ? 20.945 -37.921 4.923 1.00 1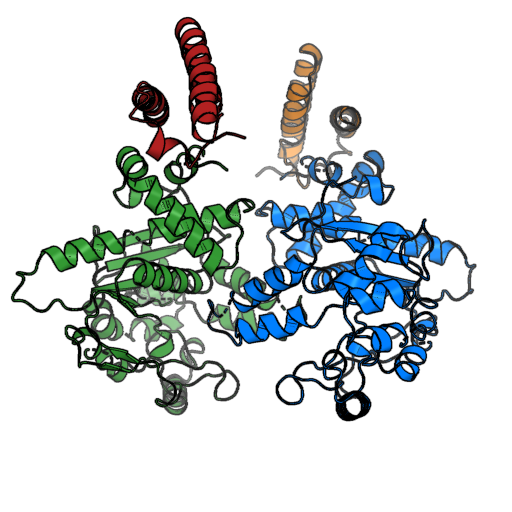53.88 381 TYR A CA 1
ATOM 2131 C C . TYR A 1 266 ? 20.539 -39.237 4.277 1.00 152.38 381 TYR A C 1
ATOM 2132 O O . TYR A 1 266 ? 19.991 -39.239 3.169 1.00 157.70 381 TYR A O 1
ATOM 2141 N N . VAL A 1 267 ? 20.800 -40.353 4.969 1.00 149.75 382 VAL A N 1
ATOM 2142 C CA . VAL A 1 267 ? 20.445 -41.670 4.439 1.00 153.47 382 VAL A CA 1
ATOM 2143 C C . VAL A 1 267 ? 19.011 -41.655 3.925 1.00 171.31 382 VAL A C 1
ATOM 2144 O O . VAL A 1 267 ? 18.756 -41.880 2.735 1.00 171.26 382 VAL A O 1
ATOM 2148 N N . TYR A 1 268 ? 18.064 -41.331 4.813 1.00 158.05 383 TYR A N 1
ATOM 2149 C CA . TYR A 1 268 ? 16.664 -41.198 4.421 1.00 143.45 383 TYR A CA 1
ATOM 2150 C C . TYR A 1 268 ? 16.533 -40.359 3.160 1.00 154.00 383 TYR A C 1
ATOM 2151 O O . TYR A 1 268 ? 16.006 -40.821 2.139 1.00 169.68 383 TYR A O 1
ATOM 2160 N N . GLN A 1 269 ? 17.061 -39.133 3.208 1.00 148.96 384 GLN A N 1
ATOM 2161 C CA . GLN A 1 269 ? 17.029 -38.246 2.053 1.00 152.15 384 GLN A CA 1
ATOM 2162 C C . GLN A 1 269 ? 17.521 -38.978 0.813 1.00 158.23 384 GLN A C 1
ATOM 2163 O O . GLN A 1 269 ? 16.798 -39.108 -0.184 1.00 165.43 384 GLN A O 1
ATOM 2169 N N . TRP A 1 270 ? 18.730 -39.539 0.904 1.00 158.90 385 TRP A N 1
ATOM 2170 C CA . TRP A 1 270 ? 19.352 -40.169 -0.254 1.00 158.49 385 TRP A CA 1
ATOM 2171 C C . TRP A 1 270 ? 18.497 -41.311 -0.775 1.00 159.56 385 TRP A C 1
ATOM 2172 O O . TRP A 1 270 ? 18.428 -41.543 -1.988 1.00 170.87 385 TRP A O 1
ATOM 2183 N N . ARG A 1 271 ? 17.837 -42.037 0.129 1.00 170.32 386 ARG A N 1
ATOM 2184 C CA . ARG A 1 271 ? 16.938 -43.092 -0.315 1.00 180.13 386 ARG A CA 1
ATOM 2185 C C . ARG A 1 271 ? 15.756 -42.500 -1.064 1.00 186.11 386 ARG A C 1
ATOM 2186 O O . ARG A 1 271 ? 15.497 -42.857 -2.221 1.00 197.40 386 ARG A O 1
ATOM 2194 N N . LEU A 1 272 ? 15.076 -41.531 -0.443 1.00 175.57 387 LEU A N 1
ATOM 2195 C CA . LEU A 1 272 ? 13.818 -41.043 -0.998 1.00 175.67 387 LEU A CA 1
ATOM 2196 C C . LEU A 1 272 ? 14.015 -40.516 -2.406 1.00 183.19 387 LEU A C 1
ATOM 2197 O O . LEU A 1 272 ? 13.314 -40.931 -3.338 1.00 191.70 387 LEU A O 1
ATOM 2202 N N . GLN A 1 273 ? 15.005 -39.637 -2.584 1.00 170.01 388 GLN A N 1
ATOM 2203 C CA . GLN A 1 273 ? 15.277 -39.088 -3.904 1.00 164.14 388 GLN A CA 1
ATOM 2204 C C . GLN A 1 273 ? 15.363 -40.202 -4.931 1.00 181.87 388 GLN A C 1
ATOM 2205 O O . GLN A 1 273 ? 14.652 -40.176 -5.943 1.00 185.12 388 GLN A O 1
ATOM 2211 N N . ALA A 1 274 ? 16.153 -41.241 -4.637 1.00 171.86 389 ALA A N 1
ATOM 2212 C CA . ALA A 1 274 ? 16.292 -42.342 -5.581 1.00 161.89 389 ALA A CA 1
ATOM 2213 C C . ALA A 1 274 ? 14.926 -42.909 -5.924 1.00 172.02 389 ALA A C 1
ATOM 2214 O O . ALA A 1 274 ? 14.511 -42.910 -7.090 1.00 178.66 389 ALA A O 1
ATOM 2216 N N . GLU A 1 275 ? 14.170 -43.302 -4.897 1.00 182.02 390 GLU A N 1
ATOM 2217 C CA . GLU A 1 275 ? 12.845 -43.850 -5.150 1.00 184.53 390 GLU A CA 1
ATOM 2218 C C . GLU A 1 275 ? 11.961 -42.812 -5.822 1.00 177.41 390 GLU A C 1
ATOM 2219 O O . GLU A 1 275 ? 11.214 -43.137 -6.756 1.00 180.57 390 GLU A O 1
ATOM 2225 N N . ILE A 1 276 ? 12.082 -41.544 -5.408 1.00 175.05 391 ILE A N 1
ATOM 2226 C CA . ILE A 1 276 ? 11.317 -40.499 -6.075 1.00 158.55 391 ILE A CA 1
ATOM 2227 C C . ILE A 1 276 ? 11.663 -40.462 -7.557 1.00 164.77 391 ILE A C 1
ATOM 2228 O O . ILE A 1 276 ? 10.771 -40.445 -8.413 1.00 171.24 391 ILE A O 1
ATOM 2233 N N . ALA A 1 277 ? 12.958 -40.518 -7.885 1.00 144.17 392 ALA A N 1
ATOM 2234 C CA . ALA A 1 277 ? 13.350 -40.561 -9.289 1.00 141.05 392 ALA A CA 1
ATOM 2235 C C . ALA A 1 277 ? 12.723 -41.759 -9.988 1.00 164.90 392 ALA A C 1
ATOM 2236 O O . ALA A 1 277 ? 12.312 -41.664 -11.150 1.00 158.58 392 ALA A O 1
ATOM 2246 N N . ARG A 1 279 ? 9.813 -43.146 -9.025 1.00 179.80 394 ARG A N 1
ATOM 2247 C CA . ARG A 1 279 ? 8.382 -42.865 -9.110 1.00 180.80 394 ARG A CA 1
ATOM 2248 C C . ARG A 1 279 ? 8.093 -41.760 -10.121 1.00 185.45 394 ARG A C 1
ATOM 2249 O O . ARG A 1 279 ? 7.077 -41.807 -10.824 1.00 200.17 394 ARG A O 1
ATOM 2257 N N . ALA A 1 280 ? 8.972 -40.755 -10.203 1.00 153.71 395 ALA A N 1
ATOM 2258 C CA . ALA A 1 280 ? 8.827 -39.722 -11.225 1.00 143.40 395 ALA A CA 1
ATOM 2259 C C . ALA A 1 280 ? 8.921 -40.325 -12.619 1.00 154.87 395 ALA A C 1
ATOM 2260 O O . ALA A 1 280 ? 8.054 -40.093 -13.468 1.00 153.40 395 ALA A O 1
ATOM 2262 N N . ASP A 1 281 ? 9.961 -41.125 -12.867 1.00 134.70 396 ASP A N 1
ATOM 2263 C CA . ASP A 1 281 ? 10.107 -41.821 -14.139 1.00 132.39 396 ASP A CA 1
ATOM 2264 C C . ASP A 1 281 ? 9.115 -42.962 -14.305 1.00 139.94 396 ASP A C 1
ATOM 2265 O O . ASP A 1 281 ? 9.097 -43.591 -15.370 1.00 143.49 396 ASP A O 1
ATOM 2270 N N . GLY A 1 282 ? 8.301 -43.242 -13.291 1.00 146.29 397 GLY A N 1
ATOM 2271 C CA . GLY A 1 282 ? 7.305 -44.293 -13.369 1.00 157.31 397 GLY A CA 1
ATOM 2272 C C . GLY A 1 282 ? 7.890 -45.686 -13.317 1.00 160.24 397 GLY A C 1
ATOM 2273 O O . GLY A 1 282 ? 7.725 -46.477 -14.248 1.00 165.67 397 GLY A O 1
ATOM 2274 N N . LYS A 1 283 ? 8.559 -46.005 -12.220 1.00 164.71 398 LYS A N 1
ATOM 2275 C CA . LYS A 1 283 ? 9.260 -47.268 -12.052 1.00 176.73 398 LYS A CA 1
ATOM 2276 C C . LYS A 1 283 ? 8.953 -47.809 -10.664 1.00 178.75 398 LYS A C 1
ATOM 2277 O O . LYS A 1 283 ? 8.474 -47.066 -9.800 1.00 166.52 398 LYS A O 1
ATOM 2283 N N . PRO A 1 284 ? 9.179 -49.129 -10.426 1.00 203.71 399 PRO A N 1
ATOM 2284 C CA . PRO A 1 284 ? 8.945 -49.673 -9.083 1.00 210.35 399 PRO A CA 1
ATOM 2285 C C . PRO A 1 284 ? 9.646 -48.858 -8.016 1.00 190.36 399 PRO A C 1
ATOM 2286 O O . PRO A 1 284 ? 10.876 -48.835 -7.929 1.00 185.92 399 PRO A O 1
ATOM 2290 N N . GLY A 1 285 ? 8.851 -48.186 -7.197 1.00 180.89 400 GLY A N 1
ATOM 2291 C CA . GLY A 1 285 ? 9.384 -47.293 -6.197 1.00 160.18 400 GLY A CA 1
ATOM 2292 C C . GLY A 1 285 ? 8.685 -47.481 -4.873 1.00 174.42 400 GLY A C 1
ATOM 2293 O O . GLY A 1 285 ? 7.451 -47.450 -4.805 1.00 187.43 400 GLY A O 1
ATOM 2302 N N . SER A 1 287 ? 7.022 -46.722 -1.432 1.00 205.45 402 SER A N 1
ATOM 2303 C CA . SER A 1 287 ? 6.247 -45.572 -0.996 1.00 206.34 402 SER A CA 1
ATOM 2304 C C . SER A 1 287 ? 7.043 -44.751 0.014 1.00 201.32 402 SER A C 1
ATOM 2305 O O . SER A 1 287 ? 8.054 -45.201 0.562 1.00 206.98 402 SER A O 1
ATOM 2308 N N . ASP A 1 288 ? 6.580 -43.518 0.242 1.00 184.63 403 ASP A N 1
ATOM 2309 C CA . ASP A 1 288 ? 7.238 -42.645 1.209 1.00 196.01 403 ASP A CA 1
ATOM 2310 C C . ASP A 1 288 ? 7.311 -43.309 2.577 1.00 208.54 403 ASP A C 1
ATOM 2311 O O . ASP A 1 288 ? 8.375 -43.352 3.204 1.00 209.78 403 ASP A O 1
ATOM 2316 N N . GLU A 1 289 ? 6.183 -43.842 3.051 1.00 251.24 404 GLU A N 1
ATOM 2317 C CA . GLU A 1 289 ? 6.151 -44.488 4.359 1.00 261.58 404 GLU A CA 1
ATOM 2318 C C . GLU A 1 289 ? 6.984 -45.763 4.356 1.00 257.96 404 GLU A C 1
ATOM 2319 O O . GLU A 1 289 ? 7.631 -46.094 5.358 1.00 264.68 404 GLU A O 1
ATOM 2325 N N . GLU A 1 290 ? 6.968 -46.494 3.238 1.00 221.29 405 GLU A N 1
ATOM 2326 C CA . GLU A 1 290 ? 7.805 -47.682 3.097 1.00 218.69 405 GLU A CA 1
ATOM 2327 C C . GLU A 1 290 ? 9.279 -47.331 3.274 1.00 215.47 405 GLU A C 1
ATOM 2328 O O . GLU A 1 290 ? 9.989 -47.940 4.089 1.00 219.99 405 GLU A O 1
ATOM 2334 N N . VAL A 1 291 ? 9.751 -46.339 2.514 1.00 202.37 406 VAL A N 1
ATOM 2335 C CA . VAL A 1 291 ? 11.131 -45.877 2.637 1.00 190.53 406 VAL A CA 1
ATOM 2336 C C . VAL A 1 291 ? 11.389 -45.350 4.039 1.00 204.73 406 VAL A C 1
ATOM 2337 O O . VAL A 1 291 ? 12.478 -45.535 4.602 1.00 205.30 406 VAL A O 1
ATOM 2341 N N . LYS A 1 292 ? 10.407 -44.649 4.608 1.00 227.15 407 LYS A N 1
ATOM 2342 C CA . LYS A 1 292 ? 10.587 -44.082 5.937 1.00 231.58 407 LYS A CA 1
ATOM 2343 C C . LYS A 1 292 ? 10.840 -45.185 6.952 1.00 237.16 407 LYS A C 1
ATOM 2344 O O . LYS A 1 292 ? 11.783 -45.107 7.744 1.00 240.31 407 LYS A O 1
ATOM 2350 N N . ASP A 1 293 ? 10.004 -46.227 6.935 1.00 209.89 408 ASP A N 1
ATOM 2351 C CA . ASP A 1 293 ? 10.206 -47.368 7.821 1.00 219.85 408 ASP A CA 1
ATOM 2352 C C . ASP A 1 293 ? 11.570 -47.997 7.593 1.00 212.15 408 ASP A C 1
ATOM 2353 O O . ASP A 1 293 ? 12.339 -48.215 8.540 1.00 211.92 408 ASP A O 1
ATOM 2358 N N . PHE A 1 294 ? 11.889 -48.283 6.330 1.00 208.52 409 PHE A N 1
ATOM 2359 C CA . PHE A 1 294 ? 13.147 -48.938 5.996 1.00 198.98 409 PHE A CA 1
ATOM 2360 C C . PHE A 1 294 ? 14.343 -48.200 6.587 1.00 179.11 409 PHE A C 1
ATOM 2361 O O . PHE A 1 294 ? 15.154 -48.782 7.314 1.00 180.54 409 PHE A O 1
ATOM 2369 N N . VAL A 1 295 ? 14.453 -46.903 6.300 1.00 185.36 410 VAL A N 1
ATOM 2370 C CA . VAL A 1 295 ? 15.606 -46.140 6.770 1.00 176.45 410 VAL A CA 1
ATOM 2371 C C . VAL A 1 295 ? 15.550 -45.954 8.282 1.00 188.46 410 VAL A C 1
ATOM 2372 O O . VAL A 1 295 ? 16.538 -46.194 8.986 1.00 175.18 410 VAL A O 1
ATOM 2376 N N . SER A 1 296 ? 14.392 -45.539 8.806 1.00 208.25 411 SER A N 1
ATOM 2377 C CA . SER A 1 296 ? 14.226 -45.298 10.232 1.00 211.93 411 SER A CA 1
ATOM 2378 C C . SER A 1 296 ? 14.442 -46.545 11.071 1.00 203.56 411 SER A C 1
ATOM 2379 O O . SER A 1 296 ? 14.439 -46.446 12.302 1.00 207.84 411 SER A O 1
ATOM 2382 N N . ARG A 1 297 ? 14.577 -47.713 10.447 1.00 204.89 412 ARG A N 1
ATOM 2383 C CA . ARG A 1 297 ? 14.932 -48.912 11.194 1.00 210.12 412 ARG A CA 1
ATOM 2384 C C . ARG A 1 297 ? 16.438 -49.159 11.268 1.00 216.52 412 ARG A C 1
ATOM 2385 O O . ARG A 1 297 ? 16.906 -49.750 12.248 1.00 218.85 412 ARG A O 1
ATOM 2393 N N . TYR A 1 298 ? 17.217 -48.738 10.265 1.00 200.78 413 TYR A N 1
ATOM 2394 C CA . TYR A 1 298 ? 18.672 -48.760 10.408 1.00 178.00 413 TYR A CA 1
ATOM 2395 C C . TYR A 1 298 ? 19.213 -47.560 11.174 1.00 191.99 413 TYR A C 1
ATOM 2396 O O . TYR A 1 298 ? 20.308 -47.650 11.739 1.00 196.13 413 TYR A O 1
ATOM 2413 N N . PRO A 1 300 ? 18.428 -46.370 14.112 1.00 214.35 415 PRO A N 1
ATOM 2414 C CA . PRO A 1 300 ? 18.781 -46.693 15.505 1.00 213.62 415 PRO A CA 1
ATOM 2415 C C . PRO A 1 300 ? 20.185 -47.251 15.671 1.00 214.43 415 PRO A C 1
ATOM 2416 O O . PRO A 1 300 ? 20.801 -47.035 16.721 1.00 218.26 415 PRO A O 1
ATOM 2420 N N . ALA A 1 301 ? 20.717 -47.960 14.673 1.00 215.51 416 ALA A N 1
ATOM 2421 C CA . ALA A 1 301 ? 22.086 -48.458 14.773 1.00 213.38 416 ALA A CA 1
ATOM 2422 C C . ALA A 1 301 ? 23.105 -47.380 14.420 1.00 205.09 416 ALA A C 1
ATOM 2423 O O . ALA A 1 301 ? 24.162 -47.285 15.059 1.00 208.21 416 ALA A O 1
ATOM 2425 N N . TYR A 1 302 ? 22.804 -46.566 13.403 1.00 184.63 417 TYR A N 1
ATOM 2426 C CA . TYR A 1 302 ? 23.701 -45.480 13.019 1.00 171.78 417 TYR A CA 1
ATOM 2427 C C . TYR A 1 302 ? 23.967 -44.548 14.191 1.00 169.12 417 TYR A C 1
ATOM 2428 O O . TYR A 1 302 ? 25.121 -44.278 14.536 1.00 173.50 417 TYR A O 1
ATOM 2437 N N . LYS A 1 303 ? 22.905 -44.071 14.838 1.00 173.29 418 LYS A N 1
ATOM 2438 C CA . LYS A 1 303 ? 23.071 -43.119 15.929 1.00 180.96 418 LYS A CA 1
ATOM 2439 C C . LYS A 1 303 ? 23.798 -43.732 17.115 1.00 183.43 418 LYS A C 1
ATOM 2440 O O . LYS A 1 303 ? 24.396 -43.000 17.911 1.00 183.63 418 LYS A O 1
ATOM 2446 N N . ALA A 1 304 ? 23.757 -45.056 17.253 1.00 190.70 419 ALA A N 1
ATOM 2447 C CA . ALA A 1 304 ? 24.527 -45.712 18.301 1.00 200.34 419 ALA A CA 1
ATOM 2448 C C . ALA A 1 304 ? 26.010 -45.783 17.953 1.00 206.21 419 ALA A C 1
ATOM 2449 O O . ALA A 1 304 ? 26.863 -45.508 18.802 1.00 207.08 419 ALA A O 1
ATOM 2451 N N . TYR A 1 305 ? 26.342 -46.138 16.708 1.00 226.81 420 TYR A N 1
ATOM 2452 C CA . TYR A 1 305 ? 27.693 -46.611 16.435 1.00 226.66 420 TYR A CA 1
ATOM 2453 C C . TYR A 1 305 ? 28.535 -45.705 15.548 1.00 221.15 420 TYR A C 1
ATOM 2454 O O . TYR A 1 305 ? 29.766 -45.798 15.607 1.00 218.78 420 TYR A O 1
ATOM 2463 N N . LEU A 1 306 ? 27.921 -44.850 14.732 1.00 190.64 421 LEU A N 1
ATOM 2464 C CA . LEU A 1 306 ? 28.695 -43.872 13.974 1.00 162.54 421 LEU A CA 1
ATOM 2465 C C . LEU A 1 306 ? 29.539 -42.959 14.858 1.00 163.36 421 LEU A C 1
ATOM 2466 O O . LEU A 1 306 ? 30.673 -42.644 14.455 1.00 167.82 421 LEU A O 1
ATOM 2471 N N . PRO A 1 307 ? 29.064 -42.471 16.020 1.00 181.61 422 PRO A N 1
ATOM 2472 C CA . PRO A 1 307 ? 29.933 -41.627 16.865 1.00 178.56 422 PRO A CA 1
ATOM 2473 C C . PRO A 1 307 ? 31.285 -42.239 17.174 1.00 175.18 422 PRO A C 1
ATOM 2474 O O . PRO A 1 307 ? 32.291 -41.522 17.217 1.00 174.94 422 PRO A O 1
ATOM 2478 N N . THR A 1 308 ? 31.330 -43.551 17.376 1.00 187.64 423 THR A N 1
ATOM 2479 C CA . THR A 1 308 ? 32.570 -44.205 17.772 1.00 191.15 423 THR A CA 1
ATOM 2480 C C . THR A 1 308 ? 33.625 -44.128 16.673 1.00 186.71 423 THR A C 1
ATOM 2481 O O . THR A 1 308 ? 34.817 -43.940 16.955 1.00 186.18 423 THR A O 1
ATOM 2485 N N . LEU A 1 309 ? 33.208 -44.303 15.419 1.00 167.84 424 LEU A N 1
ATOM 2486 C CA . LEU A 1 309 ? 34.149 -44.257 14.305 1.00 162.95 424 LEU A CA 1
ATOM 2487 C C . LEU A 1 309 ? 34.889 -42.925 14.268 1.00 170.48 424 LEU A C 1
ATOM 2488 O O . LEU A 1 309 ? 36.125 -42.884 14.224 1.00 177.27 424 LEU A O 1
ATOM 2493 N N . TYR A 1 310 ? 34.142 -41.820 14.300 1.00 169.93 425 TYR A N 1
ATOM 2494 C CA . TYR A 1 310 ? 34.766 -40.501 14.252 1.00 171.27 425 TYR A CA 1
ATOM 2495 C C . TYR A 1 310 ? 35.621 -40.238 15.485 1.00 174.42 425 TYR A C 1
ATOM 2496 O O . TYR A 1 310 ? 36.639 -39.542 15.398 1.00 175.07 425 TYR A O 1
ATOM 2505 N N . SER A 1 311 ? 35.226 -40.778 16.639 1.00 189.13 426 SER A N 1
ATOM 2506 C CA . SER A 1 311 ? 35.983 -40.539 17.863 1.00 188.65 426 SER A CA 1
ATOM 2507 C C . SER A 1 311 ? 37.286 -41.328 17.867 1.00 181.88 426 SER A C 1
ATOM 2508 O O . SER A 1 311 ? 38.378 -40.751 17.878 1.00 184.74 426 SER A O 1
ATOM 2511 N N . GLU A 1 312 ? 37.191 -42.656 17.864 1.00 165.65 427 GLU A N 1
ATOM 2512 C CA . GLU A 1 312 ? 38.371 -43.517 17.883 1.00 175.19 427 GLU A CA 1
ATOM 2513 C C . GLU A 1 312 ? 38.766 -43.997 16.491 1.00 167.92 427 GLU A C 1
ATOM 2514 O O . GLU A 1 312 ? 39.868 -43.704 16.017 1.00 172.86 427 GLU A O 1
ATOM 2520 N N . GLY A 1 313 ? 37.880 -44.731 15.826 1.00 165.81 428 GLY A N 1
ATOM 2521 C CA . GLY A 1 313 ? 38.191 -45.332 14.552 1.00 159.15 428 GLY A CA 1
ATOM 2522 C C . GLY A 1 313 ? 37.743 -46.776 14.484 1.00 157.86 428 GLY A C 1
ATOM 2523 O O . GLY A 1 313 ? 37.237 -47.337 15.461 1.00 170.59 428 GLY A O 1
ATOM 2524 N N . PRO A 1 314 ? 37.916 -47.406 13.321 1.00 144.13 429 PRO A N 1
ATOM 2525 C CA . PRO A 1 314 ? 37.529 -48.813 13.174 1.00 147.78 429 PRO A CA 1
ATOM 2526 C C . PRO A 1 314 ? 38.306 -49.708 14.125 1.00 158.95 429 PRO A C 1
ATOM 2527 O O . PRO A 1 314 ? 39.384 -49.365 14.611 1.00 182.46 429 PRO A O 1
ATOM 2531 N N . SER A 1 315 ? 37.733 -50.880 14.389 1.00 157.74 430 SER A N 1
ATOM 2532 C CA . SER A 1 315 ? 38.237 -51.723 15.463 1.00 168.64 430 SER A CA 1
ATOM 2533 C C . SER A 1 315 ? 39.534 -52.421 15.066 1.00 180.06 430 SER A C 1
ATOM 2534 O O . SER A 1 315 ? 40.580 -52.213 15.691 1.00 177.22 430 SER A O 1
ATOM 2537 N N . GLY A 1 316 ? 39.486 -53.249 14.025 1.00 179.65 431 GLY A N 1
ATOM 2538 C CA . GLY A 1 316 ? 40.672 -53.945 13.563 1.00 173.60 431 GLY A CA 1
ATOM 2539 C C . GLY A 1 316 ? 41.468 -53.119 12.577 1.00 166.17 431 GLY A C 1
ATOM 2540 O O . GLY A 1 316 ? 41.841 -53.601 11.503 1.00 164.38 431 GLY A O 1
ATOM 2541 N N . SER A 1 317 ? 41.737 -51.867 12.937 1.00 167.87 432 SER A N 1
ATOM 2542 C CA . SER A 1 317 ? 42.356 -50.908 12.040 1.00 167.05 432 SER A CA 1
ATOM 2543 C C . SER A 1 317 ? 43.695 -50.439 12.592 1.00 177.38 432 SER A C 1
ATOM 2544 O O . SER A 1 317 ? 43.910 -50.401 13.807 1.00 185.44 432 SER A O 1
ATOM 2547 N N . ASP A 1 318 ? 44.595 -50.089 11.678 1.00 163.28 433 ASP A N 1
ATOM 2548 C CA . ASP A 1 318 ? 45.858 -49.456 12.004 1.00 163.35 433 ASP A CA 1
ATOM 2549 C C . ASP A 1 318 ? 45.783 -48.006 11.560 1.00 161.46 433 ASP A C 1
ATOM 2550 O O . ASP A 1 318 ? 45.469 -47.747 10.392 1.00 160.03 433 ASP A O 1
ATOM 2555 N N . PRO A 1 319 ? 46.041 -47.046 12.454 1.00 157.97 434 PRO A N 1
ATOM 2556 C CA . PRO A 1 319 ? 45.787 -45.634 12.114 1.00 154.50 434 PRO A CA 1
ATOM 2557 C C . PRO A 1 319 ? 46.471 -45.151 10.844 1.00 151.12 434 PRO A C 1
ATOM 2558 O O . PRO A 1 319 ? 45.898 -44.326 10.122 1.00 165.08 434 PRO A O 1
ATOM 2562 N N . LYS A 1 320 ? 47.680 -45.632 10.547 1.00 144.69 435 LYS A N 1
ATOM 2563 C CA . LYS A 1 320 ? 48.328 -45.246 9.299 1.00 152.91 435 LYS A CA 1
ATOM 2564 C C . LYS A 1 320 ? 47.690 -45.894 8.079 1.00 151.51 435 LYS A C 1
ATOM 2565 O O . LYS A 1 320 ? 48.006 -45.494 6.953 1.00 147.96 435 LYS A O 1
ATOM 2571 N N . HIS A 1 321 ? 46.805 -46.875 8.268 1.00 142.56 436 HIS A N 1
ATOM 2572 C CA . HIS A 1 321 ? 46.220 -47.632 7.169 1.00 143.05 436 HIS A CA 1
ATOM 2573 C C . HIS A 1 321 ? 44.707 -47.445 7.089 1.00 142.68 436 HIS A C 1
ATOM 2574 O O . HIS A 1 321 ? 43.981 -48.367 6.712 1.00 139.49 436 HIS A O 1
ATOM 2581 N N . VAL A 1 322 ? 44.216 -46.260 7.451 1.00 143.76 437 VAL A N 1
ATOM 2582 C CA . VAL A 1 322 ? 42.798 -45.929 7.369 1.00 128.63 437 VAL A CA 1
ATOM 2583 C C . VAL A 1 322 ? 42.659 -44.579 6.685 1.00 131.46 437 VAL A C 1
ATOM 2584 O O . VAL A 1 322 ? 43.287 -43.600 7.102 1.00 132.64 437 VAL A O 1
ATOM 2588 N N . LEU A 1 323 ? 41.839 -44.527 5.639 1.00 136.36 438 LEU A N 1
ATOM 2589 C CA . LEU A 1 323 ? 41.562 -43.296 4.912 1.00 131.11 438 LEU A CA 1
ATOM 2590 C C . LEU A 1 323 ? 40.170 -42.800 5.280 1.00 127.69 438 LEU A C 1
ATOM 2591 O O . LEU A 1 323 ? 39.215 -43.583 5.301 1.00 125.97 438 LEU A O 1
ATOM 2596 N N . LEU A 1 324 ? 40.058 -41.508 5.571 1.00 131.17 439 LEU A N 1
ATOM 2597 C CA . LEU A 1 324 ? 38.792 -40.895 5.958 1.00 131.93 439 LEU A CA 1
ATOM 2598 C C . LEU A 1 324 ? 38.348 -39.940 4.860 1.00 127.27 439 LEU A C 1
ATOM 2599 O O . LEU A 1 324 ? 39.063 -38.988 4.535 1.00 130.21 439 LEU A O 1
ATOM 2604 N N . ILE A 1 325 ? 37.166 -40.184 4.303 1.00 122.80 440 ILE A N 1
ATOM 2605 C CA . ILE A 1 325 ? 36.617 -39.361 3.234 1.00 132.35 440 ILE A CA 1
ATOM 2606 C C . ILE A 1 325 ? 35.335 -38.731 3.751 1.00 143.50 440 ILE A C 1
ATOM 2607 O O . ILE A 1 325 ? 34.308 -39.409 3.881 1.00 122.85 440 ILE A O 1
ATOM 2612 N N . ASP A 1 326 ? 35.390 -37.438 4.043 1.00 155.60 441 ASP A N 1
ATOM 2613 C CA . ASP A 1 326 ? 34.208 -36.705 4.470 1.00 143.20 441 ASP A CA 1
ATOM 2614 C C . ASP A 1 326 ? 33.434 -36.273 3.233 1.00 137.60 441 ASP A C 1
ATOM 2615 O O . ASP A 1 326 ? 33.943 -35.492 2.423 1.00 139.78 441 ASP A O 1
ATOM 2620 N N . ILE A 1 327 ? 32.215 -36.779 3.073 1.00 133.92 442 ILE A N 1
ATOM 2621 C CA . ILE A 1 327 ? 31.400 -36.450 1.910 1.00 127.66 442 ILE A CA 1
ATOM 2622 C C . ILE A 1 327 ? 30.358 -35.416 2.302 1.00 138.67 442 ILE A C 1
ATOM 2623 O O . ILE A 1 327 ? 29.836 -35.428 3.425 1.00 142.21 442 ILE A O 1
ATOM 2628 N N . ASP A 1 328 ? 30.065 -34.512 1.373 1.00 132.35 443 ASP A N 1
ATOM 2629 C CA . ASP A 1 328 ? 29.038 -33.500 1.566 1.00 129.74 443 ASP A CA 1
ATOM 2630 C C . ASP A 1 328 ? 27.668 -34.096 1.261 1.00 120.34 443 ASP A C 1
ATOM 2631 O O . ASP A 1 328 ? 27.493 -35.312 1.155 1.00 117.78 443 ASP A O 1
ATOM 2636 N N . GLU A 1 329 ? 26.669 -33.230 1.133 1.00 131.07 444 GLU A N 1
ATOM 2637 C CA . GLU A 1 329 ? 25.312 -33.695 0.884 1.00 125.57 444 GLU A CA 1
ATOM 2638 C C . GLU A 1 329 ? 25.146 -34.276 -0.512 1.00 126.12 444 GLU A C 1
ATOM 2639 O O . GLU A 1 329 ? 24.213 -35.052 -0.737 1.00 111.94 444 GLU A O 1
ATOM 2645 N N . GLY A 1 330 ? 26.031 -33.926 -1.440 1.00 119.10 445 GLY A N 1
ATOM 2646 C CA . GLY A 1 330 ? 26.002 -34.472 -2.780 1.00 104.12 445 GLY A CA 1
ATOM 2647 C C . GLY A 1 330 ? 26.942 -35.647 -2.967 1.00 106.48 445 GLY A C 1
ATOM 2648 O O . GLY A 1 330 ? 27.327 -35.971 -4.096 1.00 116.34 445 GLY A O 1
ATOM 2649 N N . ARG A 1 331 ? 27.327 -36.279 -1.854 1.00 110.83 446 ARG A N 1
ATOM 2650 C CA . ARG A 1 331 ? 28.231 -37.430 -1.848 1.00 97.90 446 ARG A CA 1
ATOM 2651 C C . ARG A 1 331 ? 29.612 -37.071 -2.392 1.00 96.28 446 ARG A C 1
ATOM 2652 O O . ARG A 1 331 ? 30.307 -37.920 -2.954 1.00 90.73 446 ARG A O 1
ATOM 2660 N N . ASN A 1 332 ? 30.023 -35.814 -2.234 1.00 109.33 447 ASN A N 1
ATOM 2661 C CA . ASN A 1 332 ? 31.317 -35.387 -2.745 1.00 105.50 447 ASN A CA 1
ATOM 2662 C C . ASN A 1 332 ? 32.288 -35.134 -1.599 1.00 114.90 447 ASN A C 1
ATOM 2663 O O . ASN A 1 332 ? 31.881 -34.670 -0.530 1.00 112.87 447 ASN A O 1
ATOM 2668 N N . PRO A 1 333 ? 33.578 -35.410 -1.795 1.00 117.07 448 PRO A N 1
ATOM 2669 C CA . PRO A 1 333 ? 34.547 -35.259 -0.698 1.00 118.22 448 PRO A CA 1
ATOM 2670 C C . PRO A 1 333 ? 34.624 -33.822 -0.207 1.00 120.97 448 PRO A C 1
ATOM 2671 O O . PRO A 1 333 ? 34.869 -32.895 -0.980 1.00 127.26 448 PRO A O 1
ATOM 2675 N N . ILE A 1 334 ? 34.416 -33.644 1.096 1.00 133.95 449 ILE A N 1
ATOM 2676 C CA . ILE A 1 334 ? 34.514 -32.327 1.716 1.00 131.27 449 ILE A CA 1
ATOM 2677 C C . ILE A 1 334 ? 35.980 -31.984 1.927 1.00 154.56 449 ILE A C 1
ATOM 2678 O O . ILE A 1 334 ? 36.785 -32.844 2.305 1.00 157.36 449 ILE A O 1
ATOM 2683 N N . LEU A 1 335 ? 36.338 -30.721 1.693 1.00 163.65 450 LEU A N 1
ATOM 2684 C CA . LEU A 1 335 ? 37.646 -30.216 2.105 1.00 171.18 450 LEU A CA 1
ATOM 2685 C C . LEU A 1 335 ? 37.633 -29.911 3.605 1.00 184.24 450 LEU A C 1
ATOM 2686 O O . LEU A 1 335 ? 37.918 -28.803 4.057 1.00 188.72 450 LEU A O 1
ATOM 2691 N N . GLY A 1 336 ? 37.278 -30.9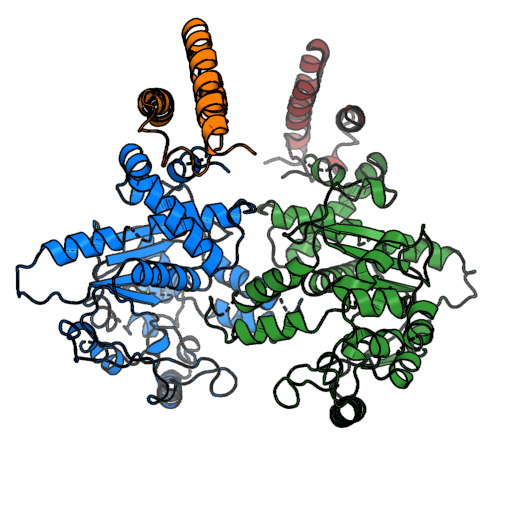34 4.378 1.00 164.39 451 GLY A N 1
ATOM 2692 C CA . GLY A 1 336 ? 37.376 -30.877 5.823 1.00 177.46 451 GLY A CA 1
ATOM 2693 C C . GLY A 1 336 ? 38.729 -31.392 6.261 1.00 201.30 451 GLY A C 1
ATOM 2694 O O . GLY A 1 336 ? 38.822 -32.272 7.123 1.00 196.96 451 GLY A O 1
ATOM 2695 N N . CYS A 1 337 ? 39.779 -30.842 5.652 1.00 215.41 452 CYS A N 1
ATOM 2696 C CA . CYS A 1 337 ? 41.160 -31.288 5.829 1.00 217.15 452 CYS A CA 1
ATOM 2697 C C . CYS A 1 337 ? 41.335 -32.723 5.338 1.00 214.89 452 CYS A C 1
ATOM 2698 O O . CYS A 1 337 ? 40.880 -33.678 5.965 1.00 213.14 452 CYS A O 1
ATOM 2702 N N . SER B 2 14 ? 50.374 -23.321 -1.184 1.00 144.36 77 SER B N 1
ATOM 2703 C CA . SER B 2 14 ? 50.906 -24.178 -2.239 1.00 125.75 77 SER B CA 1
ATOM 2704 C C . SER B 2 14 ? 50.574 -23.706 -3.647 1.00 120.89 77 SER B C 1
ATOM 2705 O O . SER B 2 14 ? 50.166 -24.521 -4.503 1.00 116.48 77 SER B O 1
ATOM 2708 N N . LYS B 2 15 ? 50.790 -22.414 -3.855 1.00 117.44 78 LYS B N 1
ATOM 2709 C CA . LYS B 2 15 ? 50.531 -21.707 -5.092 1.00 136.43 78 LYS B CA 1
ATOM 2710 C C . LYS B 2 15 ? 51.782 -21.629 -5.945 1.00 130.41 78 LYS B C 1
ATOM 2711 O O . LYS B 2 15 ? 51.732 -21.574 -7.158 1.00 118.06 78 LYS B O 1
ATOM 2717 N N . GLU B 2 16 ? 52.919 -21.619 -5.288 1.00 137.49 79 GLU B N 1
ATOM 2718 C CA . GLU B 2 16 ? 54.192 -21.536 -5.973 1.00 140.27 79 GLU B CA 1
ATOM 2719 C C . GLU B 2 16 ? 54.667 -22.904 -6.418 1.00 133.29 79 GLU B C 1
ATOM 2720 O O . GLU B 2 16 ? 55.501 -22.981 -7.317 1.00 123.38 79 GLU B O 1
ATOM 2726 N N . ALA B 2 17 ? 54.117 -23.979 -5.852 1.00 128.45 80 ALA B N 1
ATOM 2727 C CA . ALA B 2 17 ? 54.115 -25.247 -6.567 1.00 105.99 80 ALA B CA 1
ATOM 2728 C C . ALA B 2 17 ? 53.537 -25.071 -7.970 1.00 102.82 80 ALA B C 1
ATOM 2729 O O . ALA B 2 17 ? 54.108 -25.556 -8.949 1.00 101.44 80 ALA B O 1
ATOM 2731 N N . THR B 2 18 ? 52.432 -24.324 -8.091 1.00 115.41 81 THR B N 1
ATOM 2732 C CA . THR B 2 18 ? 51.799 -24.111 -9.395 1.00 116.63 81 THR B CA 1
ATOM 2733 C C . THR B 2 18 ? 52.595 -23.135 -10.266 1.00 119.69 81 THR B C 1
ATOM 2734 O O . THR B 2 18 ? 52.740 -23.359 -11.473 1.00 110.81 81 THR B O 1
ATOM 2738 N N . ARG B 2 19 ? 53.120 -22.051 -9.683 1.00 126.28 82 ARG B N 1
ATOM 2739 C CA . ARG B 2 19 ? 53.959 -21.128 -10.452 1.00 138.07 82 ARG B CA 1
ATOM 2740 C C . ARG B 2 19 ? 55.226 -21.817 -10.946 1.00 130.94 82 ARG B C 1
ATOM 2741 O O . ARG B 2 19 ? 55.643 -21.628 -12.099 1.00 116.03 82 ARG B O 1
ATOM 2749 N N . LYS B 2 20 ? 55.859 -22.611 -10.078 1.00 120.86 83 LYS B N 1
ATOM 2750 C CA . LYS B 2 20 ? 57.012 -23.409 -10.464 1.00 114.24 83 LYS B CA 1
ATOM 2751 C C . LYS B 2 20 ? 56.633 -24.430 -11.522 1.00 111.02 83 LYS B C 1
ATOM 2752 O O . LYS B 2 20 ? 57.389 -24.656 -12.467 1.00 112.71 83 LYS B O 1
ATOM 2758 N N . TYR B 2 21 ? 55.456 -25.044 -11.388 1.00 125.76 84 TYR B N 1
ATOM 2759 C CA . TYR B 2 21 ? 54.975 -25.964 -12.408 1.00 119.48 84 TYR B CA 1
ATOM 2760 C C . TYR B 2 21 ? 54.861 -25.267 -13.754 1.00 109.40 84 TYR B C 1
ATOM 2761 O O . TYR B 2 21 ? 55.274 -25.811 -14.780 1.00 114.47 84 TYR B O 1
ATOM 2770 N N . TYR B 2 22 ? 54.344 -24.042 -13.764 1.00 108.23 85 TYR B N 1
ATOM 2771 C CA . TYR B 2 22 ? 54.065 -23.376 -15.030 1.00 122.16 85 TYR B CA 1
ATOM 2772 C C . TYR B 2 22 ? 55.319 -22.798 -15.681 1.00 133.05 85 TYR B C 1
ATOM 2773 O O . TYR B 2 22 ? 55.397 -22.761 -16.913 1.00 121.08 85 TYR B O 1
ATOM 2782 N N . LEU B 2 23 ? 56.294 -22.343 -14.890 1.00 141.60 86 LEU B N 1
ATOM 2783 C CA . LEU B 2 23 ? 57.580 -21.929 -15.459 1.00 132.50 86 LEU B CA 1
ATOM 2784 C C . LEU B 2 23 ? 58.426 -23.136 -15.868 1.00 134.51 86 LEU B C 1
ATOM 2785 O O . LEU B 2 23 ? 59.066 -23.145 -16.936 1.00 139.44 86 LEU B O 1
ATOM 2790 N N . ASP B 2 24 ? 58.455 -24.167 -15.024 1.00 119.20 87 ASP B N 1
ATOM 2791 C CA . ASP B 2 24 ? 59.152 -25.396 -15.347 1.00 123.03 87 ASP B CA 1
ATOM 2792 C C . ASP B 2 24 ? 58.520 -26.100 -16.532 1.00 125.75 87 ASP B C 1
ATOM 2793 O O . ASP B 2 24 ? 59.190 -26.896 -17.189 1.00 122.90 87 ASP B O 1
ATOM 2798 N N . LEU B 2 25 ? 57.249 -25.819 -16.802 1.00 143.01 88 LEU B N 1
ATOM 2799 C CA . LEU B 2 25 ? 56.611 -26.272 -18.025 1.00 144.04 88 LEU B CA 1
ATOM 2800 C C . LEU B 2 25 ? 57.196 -25.575 -19.241 1.00 131.52 88 LEU B C 1
ATOM 2801 O O . LEU B 2 25 ? 57.240 -26.161 -20.329 1.00 139.66 88 LEU B O 1
ATOM 2806 N N . PHE B 2 26 ? 57.634 -24.326 -19.079 1.00 127.69 89 PHE B N 1
ATOM 2807 C CA . PHE B 2 26 ? 58.347 -23.654 -20.157 1.00 149.52 89 PHE B CA 1
ATOM 2808 C C . PHE B 2 26 ? 59.731 -24.251 -20.349 1.00 151.91 89 PHE B C 1
ATOM 2809 O O . PHE B 2 26 ? 60.194 -24.405 -21.487 1.00 138.64 89 PHE B O 1
ATOM 2817 N N . LYS B 2 27 ? 60.415 -24.587 -19.253 1.00 148.11 90 LYS B N 1
ATOM 2818 C CA . LYS B 2 27 ? 61.684 -25.293 -19.449 1.00 133.23 90 LYS B CA 1
ATOM 2819 C C . LYS B 2 27 ? 61.470 -26.671 -20.069 1.00 151.50 90 LYS B C 1
ATOM 2820 O O . LYS B 2 27 ? 62.308 -27.128 -20.854 1.00 148.92 90 LYS B O 1
ATOM 2826 N N . ARG B 2 28 ? 60.364 -27.342 -19.740 1.00 167.70 91 ARG B N 1
ATOM 2827 C CA . ARG B 2 28 ? 60.077 -28.646 -20.323 1.00 173.19 91 ARG B CA 1
ATOM 2828 C C . ARG B 2 28 ? 59.868 -28.563 -21.826 1.00 183.85 91 ARG B C 1
ATOM 2829 O O . ARG B 2 28 ? 60.057 -29.563 -22.521 1.00 193.77 91 ARG B O 1
ATOM 2837 N N . ALA B 2 29 ? 59.486 -27.398 -22.343 1.00 175.58 92 ALA B N 1
ATOM 2838 C CA . ALA B 2 29 ? 59.223 -27.215 -23.762 1.00 172.70 92 ALA B CA 1
ATOM 2839 C C . ALA B 2 29 ? 60.400 -26.601 -24.510 1.00 185.05 92 ALA B C 1
ATOM 2840 O O . ALA B 2 29 ? 60.270 -26.298 -25.700 1.00 183.33 92 ALA B O 1
ATOM 2842 N N . ASP B 2 30 ? 61.543 -26.409 -23.845 1.00 194.67 93 ASP B N 1
ATOM 2843 C CA . ASP B 2 30 ? 62.706 -25.819 -24.499 1.00 209.94 93 ASP B CA 1
ATOM 2844 C C . ASP B 2 30 ? 63.287 -26.705 -25.595 1.00 227.48 93 ASP B C 1
ATOM 2845 O O . ASP B 2 30 ? 64.112 -26.225 -26.379 1.00 225.78 93 ASP B O 1
ATOM 2850 N N . PHE B 2 31 ? 62.887 -27.972 -25.669 1.00 242.22 94 PHE B N 1
ATOM 2851 C CA . PHE B 2 31 ? 63.375 -28.893 -26.684 1.00 247.72 94 PHE B CA 1
ATOM 2852 C C . PHE B 2 31 ? 62.300 -29.170 -27.726 1.00 241.67 94 PHE B C 1
ATOM 2853 O O . PHE B 2 31 ? 61.100 -29.080 -27.450 1.00 232.46 94 PHE B O 1
ATOM 2861 N N . THR B 2 32 ? 62.752 -29.503 -28.937 1.00 243.15 95 THR B N 1
ATOM 2862 C CA . THR B 2 32 ? 61.843 -29.977 -29.973 1.00 237.26 95 THR B CA 1
ATOM 2863 C C . THR B 2 32 ? 61.430 -31.425 -29.739 1.00 231.68 95 THR B C 1
ATOM 2864 O O . THR B 2 32 ? 60.373 -31.848 -30.221 1.00 226.86 95 THR B O 1
ATOM 2868 N N . ALA B 2 33 ? 62.244 -32.191 -29.015 1.00 224.65 96 ALA B N 1
ATOM 2869 C CA . ALA B 2 33 ? 61.958 -33.587 -28.715 1.00 213.89 96 ALA B CA 1
ATOM 2870 C C . ALA B 2 33 ? 61.255 -33.766 -27.377 1.00 218.02 96 ALA B C 1
ATOM 2871 O O . ALA B 2 33 ? 61.131 -34.899 -26.899 1.00 217.23 96 ALA B O 1
ATOM 2873 N N . ASN B 2 34 ? 60.811 -32.677 -26.757 1.00 217.22 97 ASN B N 1
ATOM 2874 C CA . ASN B 2 34 ? 59.994 -32.728 -25.554 1.00 207.25 97 ASN B CA 1
ATOM 2875 C C . ASN B 2 34 ? 58.528 -32.432 -25.838 1.00 191.37 97 ASN B C 1
ATOM 2876 O O . ASN B 2 34 ? 57.700 -32.509 -24.925 1.00 173.29 97 ASN B O 1
ATOM 2881 N N . LEU B 2 35 ? 58.199 -32.088 -27.083 1.00 206.51 98 LEU B N 1
ATOM 2882 C CA . LEU B 2 35 ? 56.808 -31.868 -27.471 1.00 207.22 98 LEU B CA 1
ATOM 2883 C C . LEU B 2 35 ? 55.904 -33.098 -27.375 1.00 222.28 98 LEU B C 1
ATOM 2884 O O . LEU B 2 35 ? 54.764 -32.940 -26.905 1.00 213.00 98 LEU B O 1
ATOM 2889 N N . PRO B 2 36 ? 56.317 -34.316 -27.788 1.00 260.70 99 PRO B N 1
ATOM 2890 C CA . PRO B 2 36 ? 55.319 -35.320 -28.222 1.00 254.30 99 PRO B CA 1
ATOM 2891 C C . PRO B 2 36 ? 54.167 -35.573 -27.263 1.00 244.72 99 PRO B C 1
ATOM 2892 O O . PRO B 2 36 ? 53.016 -35.660 -27.707 1.00 236.99 99 PRO B O 1
ATOM 2896 N N . LYS B 2 37 ? 54.433 -35.686 -25.966 1.00 195.93 100 LYS B N 1
ATOM 2897 C CA . LYS B 2 37 ? 53.376 -36.005 -25.019 1.00 179.70 100 LYS B CA 1
ATOM 2898 C C . LYS B 2 37 ? 52.768 -34.766 -24.383 1.00 170.23 100 LYS B C 1
ATOM 2899 O O . LYS B 2 37 ? 51.698 -34.858 -23.770 1.00 143.56 100 LYS B O 1
ATOM 2905 N N . LEU B 2 38 ? 53.436 -33.619 -24.519 1.00 182.92 101 LEU B N 1
ATOM 2906 C CA . LEU B 2 38 ? 52.794 -32.334 -24.266 1.00 179.52 101 LEU B CA 1
ATOM 2907 C C . LEU B 2 38 ? 51.626 -32.119 -25.218 1.00 169.47 101 LEU B C 1
ATOM 2908 O O . LEU B 2 38 ? 50.527 -31.728 -24.805 1.00 154.88 101 LEU B O 1
ATOM 2913 N N . ALA B 2 39 ? 51.848 -32.399 -26.502 1.00 171.59 102 ALA B N 1
ATOM 2914 C CA . ALA B 2 39 ? 51.049 -31.864 -27.594 1.00 165.32 102 ALA B CA 1
ATOM 2915 C C . ALA B 2 39 ? 49.900 -32.775 -28.012 1.00 162.92 102 ALA B C 1
ATOM 2916 O O . ALA B 2 39 ? 49.357 -32.603 -29.109 1.00 160.33 102 ALA B O 1
ATOM 2918 N N . LYS B 2 40 ? 49.528 -33.750 -27.181 1.00 152.71 103 LYS B N 1
ATOM 2919 C CA . LYS B 2 40 ? 48.306 -34.498 -27.452 1.00 153.06 103 LYS B CA 1
ATOM 2920 C C . LYS B 2 40 ? 47.066 -33.724 -27.032 1.00 141.44 103 LYS B C 1
ATOM 2921 O O . LYS B 2 40 ? 46.024 -33.819 -27.691 1.00 132.53 103 LYS B O 1
ATOM 2927 N N . LYS B 2 41 ? 47.164 -32.955 -25.952 1.00 142.22 104 LYS B N 1
ATOM 2928 C CA . LYS B 2 41 ? 46.041 -32.224 -25.391 1.00 141.52 104 LYS B CA 1
ATOM 2929 C C . LYS B 2 41 ? 46.549 -30.852 -24.964 1.00 153.35 104 LYS B C 1
ATOM 2930 O O . LYS B 2 41 ? 47.704 -30.493 -25.215 1.00 153.12 104 LYS B O 1
ATOM 2936 N N . GLY B 2 42 ? 45.686 -30.074 -24.317 1.00 171.48 105 GLY B N 1
ATOM 2937 C CA . GLY B 2 42 ? 46.023 -28.691 -24.043 1.00 170.78 105 GLY B CA 1
ATOM 2938 C C . GLY B 2 42 ? 45.950 -27.869 -25.313 1.00 171.65 105 GLY B C 1
ATOM 2939 O O . GLY B 2 42 ? 45.281 -26.832 -25.363 1.00 167.55 105 GLY B O 1
ATOM 2940 N N . GLY B 2 43 ? 46.657 -28.326 -26.345 1.00 153.61 106 GLY B N 1
ATOM 2941 C CA . GLY B 2 43 ? 46.527 -27.787 -27.675 1.00 141.48 106 GLY B CA 1
ATOM 2942 C C . GLY B 2 43 ? 47.805 -27.156 -28.181 1.00 139.76 106 GLY B C 1
ATOM 2943 O O . GLY B 2 43 ? 48.854 -27.196 -27.530 1.00 142.42 106 GLY B O 1
ATOM 2944 N N . PRO B 2 44 ? 47.739 -26.569 -29.378 1.00 143.26 107 PRO B N 1
ATOM 2945 C CA . PRO B 2 44 ? 48.829 -25.682 -29.809 1.00 146.24 107 PRO B CA 1
ATOM 2946 C C . PRO B 2 44 ? 48.986 -24.486 -28.897 1.00 141.47 107 PRO B C 1
ATOM 2947 O O . PRO B 2 44 ? 50.091 -23.942 -28.767 1.00 143.61 107 PRO B O 1
ATOM 2951 N N . ASP B 2 45 ? 47.900 -24.068 -28.249 1.00 146.68 108 ASP B N 1
ATOM 2952 C CA . ASP B 2 45 ? 47.884 -22.910 -27.372 1.00 136.61 108 ASP B CA 1
ATOM 2953 C C . ASP B 2 45 ? 48.279 -23.255 -25.942 1.00 132.33 108 ASP B C 1
ATOM 2954 O O . ASP B 2 45 ? 47.970 -22.485 -25.027 1.00 130.69 108 ASP B O 1
ATOM 2959 N N . ARG B 2 46 ? 48.950 -24.392 -25.735 1.00 155.80 109 ARG B N 1
ATOM 2960 C CA . ARG B 2 46 ? 49.299 -24.840 -24.389 1.00 153.10 109 ARG B CA 1
ATOM 2961 C C . ARG B 2 46 ? 50.045 -23.763 -23.613 1.00 141.32 109 ARG B C 1
ATOM 2962 O O . ARG B 2 46 ? 49.599 -23.314 -22.549 1.00 144.31 109 ARG B O 1
ATOM 2970 N N . LEU B 2 47 ? 51.193 -23.336 -24.139 1.00 141.44 110 LEU B N 1
ATOM 2971 C CA . LEU B 2 47 ? 52.022 -22.372 -23.429 1.00 146.91 110 LEU B CA 1
ATOM 2972 C C . LEU B 2 47 ? 51.425 -20.971 -23.443 1.00 152.63 110 LEU B C 1
ATOM 2973 O O . LEU B 2 47 ? 51.725 -20.183 -22.543 1.00 153.64 110 LEU B O 1
ATOM 2978 N N . ASN B 2 48 ? 50.552 -20.656 -24.405 1.00 152.83 111 ASN B N 1
ATOM 2979 C CA . ASN B 2 48 ? 49.813 -19.397 -24.343 1.00 152.87 111 ASN B CA 1
ATOM 2980 C C . ASN B 2 48 ? 48.880 -19.357 -23.134 1.00 160.98 111 ASN B C 1
ATOM 2981 O O . ASN B 2 48 ? 48.850 -18.366 -22.397 1.00 153.44 111 ASN B O 1
ATOM 2986 N N . ASP B 2 49 ? 48.110 -20.429 -22.908 1.00 165.76 112 ASP B N 1
ATOM 2987 C CA . ASP B 2 49 ? 47.241 -20.468 -21.732 1.00 153.32 112 ASP B CA 1
ATOM 2988 C C . ASP B 2 49 ? 48.045 -20.580 -20.441 1.00 153.15 112 ASP B C 1
ATOM 2989 O O . ASP B 2 49 ? 47.644 -20.025 -19.407 1.00 145.14 112 ASP B O 1
ATOM 2994 N N . ALA B 2 50 ? 49.174 -21.291 -20.480 1.00 159.77 113 ALA B N 1
ATOM 2995 C CA . ALA B 2 50 ? 50.076 -21.288 -19.335 1.00 145.42 113 ALA B CA 1
ATOM 2996 C C . ALA B 2 50 ? 50.552 -19.875 -19.026 1.00 146.75 113 ALA B C 1
ATOM 2997 O O . ALA B 2 50 ? 50.645 -19.482 -17.859 1.00 149.49 113 ALA B O 1
ATOM 2999 N N . LEU B 2 51 ? 50.834 -19.087 -20.067 1.00 156.45 114 LEU B N 1
ATOM 3000 C CA . LEU B 2 51 ? 51.237 -17.699 -19.877 1.00 163.67 114 LEU B CA 1
ATOM 3001 C C . LEU B 2 51 ? 50.085 -16.849 -19.355 1.00 161.56 114 LEU B C 1
ATOM 3002 O O . LEU B 2 51 ? 50.315 -15.907 -18.594 1.00 160.29 114 LEU B O 1
ATOM 3007 N N . LYS B 2 52 ? 48.851 -17.150 -19.761 1.00 155.60 115 LYS B N 1
ATOM 3008 C CA . LYS B 2 52 ? 47.699 -16.473 -19.166 1.00 157.80 115 LYS B CA 1
ATOM 3009 C C . LYS B 2 52 ? 47.657 -16.704 -17.661 1.00 154.99 115 LYS B C 1
ATOM 3010 O O . LYS B 2 52 ? 47.570 -15.755 -16.865 1.00 158.77 115 LYS B O 1
ATOM 3016 N N . LYS B 2 53 ? 47.725 -17.974 -17.256 1.00 155.27 116 LYS B N 1
ATOM 3017 C CA . LYS B 2 53 ? 47.703 -18.299 -15.834 1.00 144.23 116 LYS B CA 1
ATOM 3018 C C . LYS B 2 53 ? 48.907 -17.706 -15.112 1.00 149.37 116 LYS B C 1
ATOM 3019 O O . LYS B 2 53 ? 48.810 -17.340 -13.934 1.00 157.74 116 LYS B O 1
ATOM 3025 N N . LEU B 2 54 ? 50.039 -17.581 -15.809 1.00 166.58 117 LEU B N 1
ATOM 3026 C CA . LEU B 2 54 ? 51.247 -17.041 -15.194 1.00 164.83 117 LEU B CA 1
ATOM 3027 C C . LEU B 2 54 ? 51.157 -15.528 -15.011 1.00 166.96 117 LEU B C 1
ATOM 3028 O O . LEU B 2 54 ? 51.579 -15.001 -13.975 1.00 159.33 117 LEU B O 1
ATOM 3033 N N . ARG B 2 55 ? 50.626 -14.811 -16.008 1.00 182.22 118 ARG B N 1
ATOM 3034 C CA . ARG B 2 55 ? 50.369 -13.385 -15.833 1.00 182.05 118 ARG B CA 1
ATOM 3035 C C . ARG B 2 55 ? 49.423 -13.152 -14.675 1.00 174.69 118 ARG B C 1
ATOM 3036 O O . ARG B 2 55 ? 49.641 -12.255 -13.853 1.00 175.58 118 ARG B O 1
ATOM 3044 N N . LYS B 2 56 ? 48.361 -13.952 -14.603 1.00 166.01 119 LYS B N 1
ATOM 3045 C CA . LYS B 2 56 ? 47.399 -13.783 -13.525 1.00 163.81 119 LYS B CA 1
ATOM 3046 C C . LYS B 2 56 ? 48.026 -14.096 -12.171 1.00 154.80 119 LYS B C 1
ATOM 3047 O O . LYS B 2 56 ? 47.678 -13.464 -11.166 1.00 152.32 119 LYS B O 1
ATOM 3053 N N . ALA B 2 57 ? 48.965 -15.046 -12.128 1.00 147.07 120 ALA B N 1
ATOM 3054 C CA . ALA B 2 57 ? 49.689 -15.328 -10.895 1.00 163.01 120 ALA B CA 1
ATOM 3055 C C . ALA B 2 57 ? 50.638 -14.201 -10.503 1.00 162.58 120 ALA B C 1
ATOM 3056 O O . ALA B 2 57 ? 51.000 -14.094 -9.326 1.00 168.03 120 ALA B O 1
ATOM 3058 N N . GLY B 2 58 ? 51.045 -13.364 -11.454 1.00 157.62 121 GLY B N 1
ATOM 3059 C CA . GLY B 2 58 ? 51.958 -12.274 -11.171 1.00 161.73 121 GLY B CA 1
ATOM 3060 C C . GLY B 2 58 ? 53.360 -12.534 -11.680 1.00 175.61 121 GLY B C 1
ATOM 3061 O O . GLY B 2 58 ? 54.138 -13.255 -11.047 1.00 187.97 121 GLY B O 1
ATOM 3062 N N . ILE B 2 59 ? 53.695 -11.947 -12.828 1.00 185.10 122 ILE B N 1
ATOM 3063 C CA . ILE B 2 59 ? 55.002 -12.125 -13.445 1.00 179.81 122 ILE B CA 1
ATOM 3064 C C . ILE B 2 59 ? 55.433 -10.799 -14.058 1.00 168.97 122 ILE B C 1
ATOM 3065 O O . ILE B 2 59 ? 54.603 -9.946 -14.389 1.0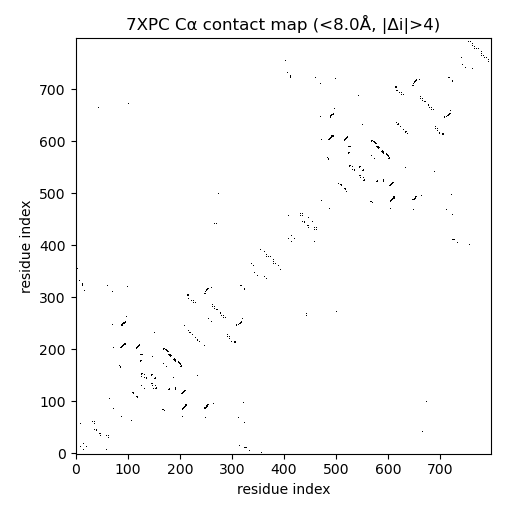0 189.50 122 ILE B O 1
ATOM 3070 N N . SER B 2 60 ? 56.744 -10.623 -14.197 1.00 173.92 123 SER B N 1
ATOM 3071 C CA . SER B 2 60 ? 57.279 -9.375 -14.715 1.00 185.00 123 SER B CA 1
ATOM 3072 C C . SER B 2 60 ? 57.015 -9.249 -16.214 1.00 197.01 123 SER B C 1
ATOM 3073 O O . SER B 2 60 ? 56.685 -10.219 -16.904 1.00 183.83 123 SER B O 1
ATOM 3076 N N . GLU B 2 61 ? 57.168 -8.020 -16.714 1.00 198.21 124 GLU B N 1
ATOM 3077 C CA . GLU B 2 61 ? 56.803 -7.704 -18.092 1.00 207.33 124 GLU B CA 1
ATOM 3078 C C . GLU B 2 61 ? 57.836 -8.197 -19.098 1.00 200.02 124 GLU B C 1
ATOM 3079 O O . GLU B 2 61 ? 57.472 -8.580 -20.214 1.00 198.12 124 GLU B O 1
ATOM 3085 N N . GLU B 2 62 ? 59.120 -8.176 -18.741 1.00 225.17 125 GLU B N 1
ATOM 3086 C CA . GLU B 2 62 ? 60.151 -8.652 -19.659 1.00 227.42 125 GLU B CA 1
ATOM 3087 C C . GLU B 2 62 ? 60.151 -10.175 -19.750 1.00 220.85 125 GLU B C 1
ATOM 3088 O O . GLU B 2 62 ? 60.315 -10.741 -20.842 1.00 224.60 125 GLU B O 1
ATOM 3094 N N . LYS B 2 63 ? 59.978 -10.856 -18.612 1.00 205.80 126 LYS B N 1
ATOM 3095 C CA . LYS B 2 63 ? 59.681 -12.283 -18.653 1.00 176.71 126 LYS B CA 1
ATOM 3096 C C . LYS B 2 63 ? 58.433 -12.547 -19.482 1.00 179.03 126 LYS B C 1
ATOM 3097 O O . LYS B 2 63 ? 58.379 -13.524 -20.234 1.00 170.66 126 LYS B O 1
ATOM 3103 N N . PHE B 2 64 ? 57.426 -11.675 -19.374 1.00 170.48 127 PHE B N 1
ATOM 3104 C CA . PHE B 2 64 ? 56.230 -11.825 -20.195 1.00 177.59 127 PHE B CA 1
ATOM 3105 C C . PHE B 2 64 ? 56.569 -11.724 -21.679 1.00 180.12 127 PHE B C 1
ATOM 3106 O O . PHE B 2 64 ? 56.041 -12.487 -22.488 1.00 169.93 127 PHE B O 1
ATOM 3114 N N . ALA B 2 65 ? 57.443 -10.791 -22.060 1.00 191.00 128 ALA B N 1
ATOM 3115 C CA . ALA B 2 65 ? 57.792 -10.646 -23.472 1.00 190.96 128 ALA B CA 1
ATOM 3116 C C . ALA B 2 65 ? 58.533 -11.877 -23.986 1.00 199.01 128 ALA B C 1
ATOM 3117 O O . ALA B 2 65 ? 58.201 -12.422 -25.050 1.00 207.47 128 ALA B O 1
ATOM 3119 N N . GLU B 2 66 ? 59.538 -12.334 -23.232 1.00 205.08 129 GLU B N 1
ATOM 3120 C CA . GLU B 2 66 ? 60.279 -13.529 -23.630 1.00 188.40 129 GLU B CA 1
ATOM 3121 C C . GLU B 2 66 ? 59.348 -14.734 -23.726 1.00 187.50 129 GLU B C 1
ATOM 3122 O O . GLU B 2 66 ? 59.442 -15.539 -24.665 1.00 194.59 129 GLU B O 1
ATOM 3128 N N . LEU B 2 67 ? 58.416 -14.858 -22.777 1.00 189.35 130 LEU B N 1
ATOM 3129 C CA . LEU B 2 67 ? 57.454 -15.949 -22.820 1.00 176.53 130 LEU B CA 1
ATOM 3130 C C . LEU B 2 67 ? 56.568 -15.828 -24.050 1.00 177.07 130 LEU B C 1
ATOM 3131 O O . LEU B 2 67 ? 56.522 -16.736 -24.877 1.00 173.53 130 LEU B O 1
ATOM 3136 N N . LYS B 2 68 ? 55.966 -14.657 -24.255 1.00 172.22 131 LYS B N 1
ATOM 3137 C CA . LYS B 2 68 ? 55.083 -14.425 -25.390 1.00 173.82 131 LYS B CA 1
ATOM 3138 C C . LYS B 2 68 ? 55.779 -14.698 -26.717 1.00 178.28 131 LYS B C 1
ATOM 3139 O O . LYS B 2 68 ? 55.104 -14.978 -27.718 1.00 200.23 131 LYS B O 1
ATOM 3145 N N . GLY B 2 69 ? 57.112 -14.617 -26.752 1.00 180.39 132 GLY B N 1
ATOM 3146 C CA . GLY B 2 69 ? 57.836 -15.122 -27.915 1.00 196.97 132 GLY B CA 1
ATOM 3147 C C . GLY B 2 69 ? 57.906 -16.646 -27.944 1.00 177.62 132 GLY B C 1
ATOM 3148 O O . GLY B 2 69 ? 57.622 -17.282 -28.968 1.00 176.89 132 GLY B O 1
ATOM 3149 N N . ALA B 2 70 ? 58.295 -17.256 -26.815 1.00 185.85 133 ALA B N 1
ATOM 3150 C CA . ALA B 2 70 ? 58.510 -18.705 -26.783 1.00 190.99 133 ALA B CA 1
ATOM 3151 C C . ALA B 2 70 ? 57.213 -19.475 -27.014 1.00 194.74 133 ALA B C 1
ATOM 3152 O O . ALA B 2 70 ? 57.213 -20.513 -27.682 1.00 197.76 133 ALA B O 1
ATOM 3154 N N . ALA B 2 71 ? 56.106 -18.993 -26.446 1.00 188.84 134 ALA B N 1
ATOM 3155 C CA . ALA B 2 71 ? 54.811 -19.642 -26.626 1.00 174.35 134 ALA B CA 1
ATOM 3156 C C . ALA B 2 71 ? 54.365 -19.591 -28.082 1.00 177.94 134 ALA B C 1
ATOM 3157 O O . ALA B 2 71 ? 53.803 -20.563 -28.599 1.00 180.51 134 ALA B O 1
ATOM 3159 N N . ALA B 2 72 ? 54.599 -18.465 -28.759 1.00 176.40 135 ALA B N 1
ATOM 3160 C CA . ALA B 2 72 ? 54.310 -18.397 -30.188 1.00 184.57 135 ALA B CA 1
ATOM 3161 C C . ALA B 2 72 ? 55.171 -19.385 -30.966 1.00 194.96 135 ALA B C 1
ATOM 3162 O O . ALA B 2 72 ? 54.688 -20.047 -31.896 1.00 198.86 135 ALA B O 1
ATOM 3164 N N . LYS B 2 73 ? 56.451 -19.498 -30.596 1.00 198.56 136 LYS B N 1
ATOM 3165 C CA . LYS B 2 73 ? 57.311 -20.486 -31.243 1.00 201.76 136 LYS B CA 1
ATOM 3166 C C . LYS B 2 73 ? 56.768 -21.898 -31.055 1.00 207.39 136 LYS B C 1
ATOM 3167 O O . LYS B 2 73 ? 56.782 -22.710 -31.989 1.00 215.22 136 LYS B O 1
ATOM 3173 N N . TYR B 2 74 ? 56.299 -22.212 -29.846 1.00 199.41 137 TYR B N 1
ATOM 3174 C CA . TYR B 2 74 ? 55.708 -23.524 -29.599 1.00 201.47 137 TYR B CA 1
ATOM 3175 C C . TYR B 2 74 ? 54.432 -23.718 -30.405 1.00 207.22 137 TYR B C 1
ATOM 3176 O O . TYR B 2 74 ? 54.147 -24.833 -30.853 1.00 206.88 137 TYR B O 1
ATOM 3185 N N . ALA B 2 75 ? 53.648 -22.655 -30.591 1.00 207.58 138 ALA B N 1
ATOM 3186 C CA . ALA B 2 75 ? 52.460 -22.754 -31.434 1.00 208.37 138 ALA B CA 1
ATOM 3187 C C . ALA B 2 75 ? 52.829 -23.108 -32.870 1.00 221.69 138 ALA B C 1
ATOM 3188 O O . ALA B 2 75 ? 52.168 -23.943 -33.504 1.00 227.84 138 ALA B O 1
ATOM 3190 N N . ASP B 2 76 ? 53.878 -22.475 -33.404 1.00 219.99 139 ASP B N 1
ATOM 3191 C CA . ASP B 2 76 ? 54.325 -22.835 -34.749 1.00 227.09 139 ASP B CA 1
ATOM 3192 C C . ASP B 2 76 ? 54.837 -24.272 -34.800 1.00 230.62 139 ASP B C 1
ATOM 3193 O O . ASP B 2 76 ? 54.521 -25.017 -35.735 1.00 236.52 139 ASP B O 1
ATOM 3198 N N . ASP B 2 77 ? 55.628 -24.681 -33.803 1.00 224.07 140 ASP B N 1
ATOM 3199 C CA . ASP B 2 77 ? 56.116 -26.058 -33.761 1.00 225.24 140 ASP B CA 1
ATOM 3200 C C . ASP B 2 77 ? 55.009 -27.074 -33.505 1.00 228.96 140 ASP B C 1
ATOM 3201 O O . ASP B 2 77 ? 55.235 -28.270 -33.706 1.00 231.70 140 ASP B O 1
ATOM 3206 N N . TRP B 2 78 ? 53.835 -26.636 -33.051 1.00 232.43 141 TRP B N 1
ATOM 3207 C CA . TRP B 2 78 ? 52.688 -27.534 -32.960 1.00 235.24 141 TRP B CA 1
ATOM 3208 C C . TRP B 2 78 ? 51.972 -27.642 -34.300 1.00 236.94 141 TRP B C 1
ATOM 3209 O O . TRP B 2 78 ? 51.711 -28.751 -34.788 1.00 238.20 141 TRP B O 1
ATOM 3220 N N . TYR B 2 79 ? 51.634 -26.493 -34.900 1.00 230.29 142 TYR B N 1
ATOM 3221 C CA . TYR B 2 79 ? 51.009 -26.495 -36.220 1.00 231.41 142 TYR B CA 1
ATOM 3222 C C . TYR B 2 79 ? 51.863 -27.204 -37.260 1.00 238.97 142 TYR B C 1
ATOM 3223 O O . TYR B 2 79 ? 51.327 -27.690 -38.262 1.00 238.92 142 TYR B O 1
ATOM 3232 N N . ARG B 2 80 ? 53.177 -27.261 -37.045 1.00 247.37 143 ARG B N 1
ATOM 3233 C CA . ARG B 2 80 ? 54.068 -27.920 -37.991 1.00 254.07 143 ARG B CA 1
ATOM 3234 C C . ARG B 2 80 ? 53.808 -29.421 -38.100 1.00 250.64 143 ARG B C 1
ATOM 3235 O O . ARG B 2 80 ? 54.160 -30.024 -39.121 1.00 258.32 143 ARG B O 1
ATOM 3243 N N . ILE B 2 81 ? 53.193 -30.041 -37.091 1.00 237.09 144 ILE B N 1
ATOM 3244 C CA . ILE B 2 81 ? 53.013 -31.491 -37.111 1.00 236.92 144 ILE B CA 1
ATOM 3245 C C . ILE B 2 81 ? 51.545 -31.892 -36.979 1.00 231.02 144 ILE B C 1
ATOM 3246 O O . ILE B 2 81 ? 51.133 -32.934 -37.502 1.00 221.51 144 ILE B O 1
ATOM 3251 N N . TYR B 2 82 ? 50.726 -31.068 -36.318 1.00 230.74 145 TYR B N 1
ATOM 3252 C CA . TYR B 2 82 ? 49.313 -31.406 -36.159 1.00 223.96 145 TYR B CA 1
ATOM 3253 C C . TYR B 2 82 ? 48.375 -30.361 -36.755 1.00 232.33 145 TYR B C 1
ATOM 3254 O O . TYR B 2 82 ? 47.196 -30.317 -36.392 1.00 229.92 145 TYR B O 1
ATOM 3263 N N . GLY B 2 83 ? 48.863 -29.527 -37.667 1.00 241.85 146 GLY B N 1
ATOM 3264 C CA . GLY B 2 83 ? 47.987 -28.626 -38.382 1.00 241.96 146 GLY B CA 1
ATOM 3265 C C . GLY B 2 83 ? 47.220 -29.332 -39.486 1.00 241.14 146 GLY B C 1
ATOM 3266 O O . GLY B 2 83 ? 47.437 -30.507 -39.783 1.00 242.05 146 GLY B O 1
ATOM 3267 N N . LYS B 2 84 ? 46.305 -28.591 -40.102 1.00 231.99 147 LYS B N 1
ATOM 3268 C CA . LYS B 2 84 ? 45.523 -29.120 -41.217 1.00 229.42 147 LYS B CA 1
ATOM 3269 C C . LYS B 2 84 ? 46.371 -29.256 -42.481 1.00 242.24 147 LYS B C 1
ATOM 3270 O O . LYS B 2 84 ? 47.598 -29.337 -42.420 1.00 254.23 147 LYS B O 1
ATOM 3276 N N . SER C 1 1 ? 21.904 -18.766 -0.578 1.00 295.61 116 SER C N 1
ATOM 3277 C CA . SER C 1 1 ? 21.122 -17.994 -1.536 1.00 285.50 116 SER C CA 1
ATOM 3278 C C . SER C 1 1 ? 19.966 -17.263 -0.863 1.00 281.90 116 SER C C 1
ATOM 3279 O O . SER C 1 1 ? 19.050 -17.887 -0.327 1.00 262.28 116 SER C O 1
ATOM 3282 N N . SER C 1 2 ? 20.019 -15.936 -0.888 1.00 165.02 117 SER C N 1
ATOM 3283 C CA . SER C 1 2 ? 18.901 -15.125 -0.439 1.00 156.70 117 SER C CA 1
ATOM 3284 C C . SER C 1 2 ? 17.992 -14.806 -1.621 1.00 158.93 117 SER C C 1
ATOM 3285 O O . SER C 1 2 ? 18.305 -15.098 -2.777 1.00 151.94 117 SER C O 1
ATOM 3288 N N . VAL C 1 3 ? 16.844 -14.202 -1.311 1.00 160.74 118 VAL C N 1
ATOM 3289 C CA . VAL C 1 3 ? 15.851 -13.897 -2.338 1.00 153.29 118 VAL C CA 1
ATOM 3290 C C . VAL C 1 3 ? 16.463 -13.043 -3.437 1.00 170.29 118 VAL C C 1
ATOM 3291 O O . VAL C 1 3 ? 16.331 -13.347 -4.630 1.00 161.37 118 VAL C O 1
ATOM 3295 N N . ASP C 1 4 ? 17.152 -11.969 -3.046 1.00 175.15 119 ASP C N 1
ATOM 3296 C CA . ASP C 1 4 ? 17.809 -11.073 -3.988 1.00 165.58 119 ASP C CA 1
ATOM 3297 C C . ASP C 1 4 ? 18.565 -11.860 -5.049 1.00 162.83 119 ASP C C 1
ATOM 3298 O O . ASP C 1 4 ? 18.226 -11.821 -6.239 1.00 162.65 119 ASP C O 1
ATOM 3303 N N . ASP C 1 5 ? 19.552 -12.639 -4.596 1.00 170.98 120 ASP C N 1
ATOM 3304 C CA . ASP C 1 5 ? 20.363 -13.444 -5.500 1.00 153.88 120 ASP C CA 1
ATOM 3305 C C . ASP C 1 5 ? 19.481 -14.271 -6.420 1.00 148.25 120 ASP C C 1
ATOM 3306 O O . ASP C 1 5 ? 19.660 -14.266 -7.645 1.00 146.16 120 ASP C O 1
ATOM 3319 N N . TYR C 1 7 ? 16.457 -13.921 -7.368 1.00 147.31 122 TYR C N 1
ATOM 3320 C CA . TYR C 1 7 ? 15.881 -13.027 -8.364 1.00 144.95 122 TYR C CA 1
ATOM 3321 C C . TYR C 1 7 ? 16.812 -12.906 -9.561 1.00 138.99 122 TYR C C 1
ATOM 3322 O O . TYR C 1 7 ? 16.466 -13.302 -10.682 1.00 134.17 122 TYR C O 1
ATOM 3331 N N . ASP C 1 8 ? 18.039 -12.440 -9.307 1.00 140.90 123 ASP C N 1
ATOM 3332 C CA . ASP C 1 8 ? 19.027 -12.305 -10.369 1.00 135.31 123 ASP C CA 1
ATOM 3333 C C . ASP C 1 8 ? 19.152 -13.604 -11.146 1.00 134.55 123 ASP C C 1
ATOM 3334 O O . ASP C 1 8 ? 19.006 -13.629 -12.375 1.00 131.79 123 ASP C O 1
ATOM 3339 N N . PHE C 1 9 ? 19.341 -14.710 -10.424 1.00 135.96 124 PHE C N 1
ATOM 3340 C CA . PHE C 1 9 ? 19.528 -16.000 -11.074 1.00 134.58 124 PHE C CA 1
ATOM 3341 C C . PHE C 1 9 ? 18.331 -16.316 -11.957 1.00 132.75 124 PHE C C 1
ATOM 3342 O O . PHE C 1 9 ? 18.484 -16.622 -13.147 1.00 131.90 124 PHE C O 1
ATOM 3350 N N . ILE C 1 10 ? 17.122 -16.139 -11.415 1.00 137.95 125 ILE C N 1
ATOM 3351 C CA . ILE C 1 10 ? 15.922 -16.418 -12.196 1.00 136.09 125 ILE C CA 1
ATOM 3352 C C . ILE C 1 10 ? 15.907 -15.566 -13.454 1.00 136.79 125 ILE C C 1
ATOM 3353 O O . ILE C 1 10 ? 15.615 -16.060 -14.550 1.00 142.04 125 ILE C O 1
ATOM 3358 N N . CYS C 1 11 ? 16.267 -14.284 -13.329 1.00 129.89 126 CYS C N 1
ATOM 3359 C CA . CYS C 1 11 ? 16.213 -13.405 -14.491 1.00 130.46 126 CYS C CA 1
ATOM 3360 C C . CYS C 1 11 ? 17.216 -13.793 -15.567 1.00 130.22 126 CYS C C 1
ATOM 3361 O O . CYS C 1 11 ? 16.994 -13.475 -16.740 1.00 131.15 126 CYS C O 1
ATOM 3364 N N . SER C 1 12 ? 18.294 -14.486 -15.208 1.00 129.68 127 SER C N 1
ATOM 3365 C CA . SER C 1 12 ? 19.338 -14.812 -16.170 1.00 131.34 127 SER C CA 1
ATOM 3366 C C . SER C 1 12 ? 19.113 -16.154 -16.857 1.00 136.50 127 SER C C 1
ATOM 3367 O O . SER C 1 12 ? 19.974 -16.595 -17.628 1.00 149.23 127 SER C O 1
ATOM 3370 N N . GLY C 1 13 ? 17.983 -16.806 -16.598 1.00 127.60 128 GLY C N 1
ATOM 3371 C CA . GLY C 1 13 ? 17.675 -18.081 -17.197 1.00 126.57 128 GLY C CA 1
ATOM 3372 C C . GLY C 1 13 ? 17.442 -17.984 -18.690 1.00 129.03 128 GLY C C 1
ATOM 3373 O O . GLY C 1 13 ? 17.116 -16.922 -19.229 1.00 152.53 128 GLY C O 1
ATOM 3374 N N . PRO C 1 14 ? 17.608 -19.108 -19.393 1.00 129.31 129 PRO C N 1
ATOM 3375 C CA . PRO C 1 14 ? 17.460 -19.104 -20.856 1.00 133.78 129 PRO C CA 1
ATOM 3376 C C . PRO C 1 14 ? 16.027 -18.990 -21.341 1.00 141.49 129 PRO C C 1
ATOM 3377 O O . PRO C 1 14 ? 15.809 -18.958 -22.558 1.00 143.06 129 PRO C O 1
ATOM 3381 N N . LEU C 1 15 ? 15.046 -18.933 -20.444 1.00 155.26 130 LEU C N 1
ATOM 3382 C CA . LEU C 1 15 ? 13.650 -18.982 -20.841 1.00 160.31 130 LEU C CA 1
ATOM 3383 C C . LEU C 1 15 ? 12.813 -17.816 -20.338 1.00 140.03 130 LEU C C 1
ATOM 3384 O O . LEU C 1 15 ? 11.677 -17.662 -20.798 1.00 156.81 130 LEU C O 1
ATOM 3389 N N . ILE C 1 16 ? 13.327 -16.997 -19.418 1.00 132.39 131 ILE C N 1
ATOM 3390 C CA . ILE C 1 16 ? 12.517 -15.930 -18.834 1.00 132.41 131 ILE C CA 1
ATOM 3391 C C . ILE C 1 16 ? 12.103 -14.923 -19.898 1.00 136.54 131 ILE C C 1
ATOM 3392 O O . ILE C 1 16 ? 10.962 -14.444 -19.911 1.00 137.41 131 ILE C O 1
ATOM 3397 N N . SER C 1 17 ? 13.016 -14.590 -20.812 1.00 162.37 132 SER C N 1
ATOM 3398 C CA . SER C 1 17 ? 12.664 -13.699 -21.910 1.00 161.36 132 SER C CA 1
ATOM 3399 C C . SER C 1 17 ? 11.755 -14.371 -22.932 1.00 158.02 132 SER C C 1
ATOM 3400 O O . SER C 1 17 ? 11.090 -13.673 -23.703 1.00 157.41 132 SER C O 1
ATOM 3403 N N . LYS C 1 18 ? 11.702 -15.704 -22.946 1.00 157.33 133 LYS C N 1
ATOM 3404 C CA . LYS C 1 18 ? 10.968 -16.431 -23.976 1.00 163.88 133 LYS C CA 1
ATOM 3405 C C . LYS C 1 18 ? 9.505 -16.671 -23.622 1.00 156.46 133 LYS C C 1
ATOM 3406 O O . LYS C 1 18 ? 8.677 -16.819 -24.529 1.00 158.15 133 LYS C O 1
ATOM 3412 N N . ILE C 1 19 ? 9.156 -16.709 -22.331 1.00 145.21 134 ILE C N 1
ATOM 3413 C CA . ILE C 1 19 ? 7.781 -17.003 -21.932 1.00 143.70 134 ILE C CA 1
ATOM 3414 C C . ILE C 1 19 ? 6.919 -15.753 -21.821 1.00 149.28 134 ILE C C 1
ATOM 3415 O O . ILE C 1 19 ? 5.752 -15.852 -21.420 1.00 144.58 134 ILE C O 1
ATOM 3420 N N . GLY C 1 20 ? 7.450 -14.583 -22.166 1.00 172.75 135 GLY C N 1
ATOM 3421 C CA . GLY C 1 20 ? 6.703 -13.348 -22.061 1.00 166.93 135 GLY C CA 1
ATOM 3422 C C . GLY C 1 20 ? 6.788 -12.650 -20.723 1.00 165.25 135 GLY C C 1
ATOM 3423 O O . GLY C 1 20 ? 5.965 -11.768 -20.451 1.00 169.02 135 GLY C O 1
ATOM 3424 N N . LEU C 1 21 ? 7.749 -13.014 -19.883 1.00 140.88 136 LEU C N 1
ATOM 3425 C CA . LEU C 1 21 ? 7.903 -12.451 -18.551 1.00 141.11 136 LEU C CA 1
ATOM 3426 C C . LEU C 1 21 ? 9.048 -11.443 -18.550 1.00 152.83 136 LEU C C 1
ATOM 3427 O O . LEU C 1 21 ? 10.000 -11.565 -19.322 1.00 156.02 136 LEU C O 1
ATOM 3432 N N . THR C 1 22 ? 8.945 -10.440 -17.683 1.00 158.54 137 THR C N 1
ATOM 3433 C CA . THR C 1 22 ? 9.884 -9.329 -17.633 1.00 147.68 137 THR C CA 1
ATOM 3434 C C . THR C 1 22 ? 10.473 -9.186 -16.235 1.00 148.35 137 THR C C 1
ATOM 3435 O O . THR C 1 22 ? 9.920 -9.717 -15.264 1.00 151.13 137 THR C O 1
ATOM 3439 N N . PRO C 1 23 ? 11.613 -8.494 -16.096 1.00 166.32 138 PRO C N 1
ATOM 3440 C CA . PRO C 1 23 ? 12.203 -8.324 -14.756 1.00 160.84 138 PRO C CA 1
ATOM 3441 C C . PRO C 1 23 ? 11.253 -7.715 -13.735 1.00 158.96 138 PRO C C 1
ATOM 3442 O O . PRO C 1 23 ? 11.272 -8.123 -12.568 1.00 160.33 138 PRO C O 1
ATOM 3446 N N . GLU C 1 24 ? 10.418 -6.753 -14.137 1.00 152.99 139 GLU C N 1
ATOM 3447 C CA . GLU C 1 24 ? 9.427 -6.206 -13.211 1.00 155.60 139 GLU C CA 1
ATOM 3448 C C . GLU C 1 24 ? 8.373 -7.246 -12.847 1.00 161.02 139 GLU C C 1
ATOM 3449 O O . GLU C 1 24 ? 7.970 -7.351 -11.680 1.00 161.71 139 GLU C O 1
ATOM 3455 N N . LYS C 1 25 ? 7.907 -8.013 -13.837 1.00 163.26 140 LYS C N 1
ATOM 3456 C CA . LYS C 1 25 ? 6.957 -9.085 -13.562 1.00 146.23 140 LYS C CA 1
ATOM 3457 C C . LYS C 1 25 ? 7.568 -10.126 -12.633 1.00 143.21 140 LYS C C 1
ATOM 3458 O O . LYS C 1 25 ? 6.879 -10.676 -11.765 1.00 149.29 140 LYS C O 1
ATOM 3464 N N . VAL C 1 26 ? 8.862 -10.410 -12.804 1.00 144.38 141 VAL C N 1
ATOM 3465 C CA . VAL C 1 26 ? 9.563 -11.285 -11.868 1.00 150.70 141 VAL C CA 1
ATOM 3466 C C . VAL C 1 26 ? 9.568 -10.671 -10.475 1.00 155.85 141 VAL C C 1
ATOM 3467 O O . VAL C 1 26 ? 9.311 -11.354 -9.476 1.00 163.16 141 VAL C O 1
ATOM 3471 N N . ALA C 1 27 ? 9.849 -9.369 -10.390 1.00 152.96 142 ALA C N 1
ATOM 3472 C CA . ALA C 1 27 ? 9.973 -8.712 -9.093 1.00 145.22 142 ALA C CA 1
ATOM 3473 C C . ALA C 1 27 ? 8.660 -8.737 -8.321 1.00 155.88 142 ALA C C 1
ATOM 3474 O O . ALA C 1 27 ? 8.650 -8.978 -7.108 1.00 151.00 142 ALA C O 1
ATOM 3476 N N . GLU C 1 28 ? 7.539 -8.488 -9.004 1.00 169.10 143 GLU C N 1
ATOM 3477 C CA . GLU C 1 28 ? 6.257 -8.428 -8.302 1.00 170.94 143 GLU C CA 1
ATOM 3478 C C . GLU C 1 28 ? 5.837 -9.796 -7.774 1.00 170.55 143 GLU C C 1
ATOM 3479 O O . GLU C 1 28 ? 5.255 -9.894 -6.687 1.00 178.21 143 GLU C O 1
ATOM 3485 N N . SER C 1 29 ? 6.116 -10.862 -8.523 1.00 169.50 144 SER C N 1
ATOM 3486 C CA . SER C 1 29 ? 5.643 -12.199 -8.187 1.00 180.65 144 SER C CA 1
ATOM 3487 C C . SER C 1 29 ? 6.737 -13.106 -7.633 1.00 172.06 144 SER C C 1
ATOM 3488 O O . SER C 1 29 ? 6.533 -14.322 -7.560 1.00 173.91 144 SER C O 1
ATOM 3491 N N . ILE C 1 30 ? 7.888 -12.551 -7.242 1.00 163.61 145 ILE C N 1
ATOM 3492 C CA . ILE C 1 30 ? 9.027 -13.385 -6.857 1.00 173.74 145 ILE C CA 1
ATOM 3493 C C . ILE C 1 30 ? 8.686 -14.264 -5.657 1.00 177.91 145 ILE C C 1
ATOM 3494 O O . ILE C 1 30 ? 9.277 -15.340 -5.473 1.00 184.80 145 ILE C O 1
ATOM 3499 N N . ASP C 1 31 ? 7.730 -13.832 -4.831 1.00 162.98 146 ASP C N 1
ATOM 3500 C CA . ASP C 1 31 ? 7.262 -14.674 -3.737 1.00 172.16 146 ASP C CA 1
ATOM 3501 C C . ASP C 1 31 ? 6.657 -15.967 -4.264 1.00 169.80 146 ASP C C 1
ATOM 3502 O O . ASP C 1 31 ? 6.844 -17.035 -3.671 1.00 181.28 146 ASP C O 1
ATOM 3507 N N . GLU C 1 32 ? 5.926 -15.892 -5.380 1.00 166.84 147 GLU C N 1
ATOM 3508 C CA . GLU C 1 32 ? 5.418 -17.106 -6.009 1.00 168.21 147 GLU C CA 1
ATOM 3509 C C . GLU C 1 32 ? 6.561 -18.004 -6.465 1.00 165.16 147 GLU C C 1
ATOM 3510 O O . GLU C 1 32 ? 6.508 -19.226 -6.281 1.00 166.04 147 GLU C O 1
ATOM 3516 N N . TRP C 1 33 ? 7.604 -17.416 -7.060 1.00 151.63 148 TRP C N 1
ATOM 3517 C CA . TRP C 1 33 ? 8.762 -18.203 -7.474 1.00 144.29 148 TRP C CA 1
ATOM 3518 C C . TRP C 1 33 ? 9.365 -18.958 -6.299 1.00 145.35 148 TRP C C 1
ATOM 3519 O O . TRP C 1 33 ? 9.639 -20.159 -6.393 1.00 165.09 148 TRP C O 1
ATOM 3530 N N . ILE C 1 34 ? 9.554 -18.277 -5.173 1.00 148.84 149 ILE C N 1
ATOM 3531 C CA . ILE C 1 34 ? 10.229 -18.915 -4.048 1.00 156.86 149 ILE C CA 1
ATOM 3532 C C . ILE C 1 34 ? 9.323 -19.928 -3.353 1.00 164.74 149 ILE C C 1
ATOM 3533 O O . ILE C 1 34 ? 9.788 -20.982 -2.903 1.00 173.76 149 ILE C O 1
ATOM 3538 N N . GLU C 1 35 ? 8.022 -19.645 -3.268 1.00 160.98 150 GLU C N 1
ATOM 3539 C CA . GLU C 1 35 ? 7.099 -20.626 -2.706 1.00 173.54 150 GLU C CA 1
ATOM 3540 C C . GLU C 1 35 ? 7.044 -21.882 -3.570 1.00 174.91 150 GLU C C 1
ATOM 3541 O O . GLU C 1 35 ? 7.057 -23.008 -3.050 1.00 171.03 150 GLU C O 1
ATOM 3547 N N . TYR C 1 36 ? 6.994 -21.709 -4.894 1.00 156.47 151 TYR C N 1
ATOM 3548 C CA . TYR C 1 36 ? 7.008 -22.853 -5.797 1.00 149.07 151 TYR C CA 1
ATOM 3549 C C . TYR C 1 36 ? 8.321 -23.614 -5.682 1.00 160.94 151 TYR C C 1
ATOM 3550 O O . TYR C 1 36 ? 8.342 -24.848 -5.748 1.00 161.71 151 TYR C O 1
ATOM 3559 N N . GLY C 1 37 ? 9.430 -22.891 -5.506 1.00 161.64 152 GLY C N 1
ATOM 3560 C CA . GLY C 1 37 ? 10.709 -23.548 -5.306 1.00 140.13 152 GLY C CA 1
ATOM 3561 C C . GLY C 1 37 ? 10.744 -24.389 -4.045 1.00 152.13 152 GLY C C 1
ATOM 3562 O O . GLY C 1 37 ? 11.263 -25.505 -4.050 1.00 158.91 152 GLY C O 1
ATOM 3563 N N . LEU C 1 38 ? 10.194 -23.863 -2.947 1.00 169.52 153 LEU C N 1
ATOM 3564 C CA . LEU C 1 38 ? 10.127 -24.645 -1.714 1.00 173.24 153 LEU C CA 1
ATOM 3565 C C . LEU C 1 38 ? 9.258 -25.885 -1.892 1.00 176.10 153 LEU C C 1
ATOM 3566 O O . LEU C 1 38 ? 9.623 -26.982 -1.443 1.00 174.13 153 LEU C O 1
ATOM 3571 N N . ARG C 1 39 ? 8.103 -25.732 -2.545 1.00 194.86 154 ARG C N 1
ATOM 3572 C CA . ARG C 1 39 ? 7.242 -26.888 -2.784 1.00 196.88 154 ARG C CA 1
ATOM 3573 C C . ARG C 1 39 ? 7.946 -27.940 -3.632 1.00 192.00 154 ARG C C 1
ATOM 3574 O O . ARG C 1 39 ? 7.841 -29.140 -3.356 1.00 193.78 154 ARG C O 1
ATOM 3582 N N . LEU C 1 40 ? 8.670 -27.514 -4.669 1.00 165.32 155 LEU C N 1
ATOM 3583 C CA . LEU C 1 40 ? 9.376 -28.478 -5.508 1.00 155.47 155 LEU C CA 1
ATOM 3584 C C . LEU C 1 40 ? 10.535 -29.130 -4.762 1.00 151.42 155 LEU C C 1
ATOM 3585 O O . LEU C 1 40 ? 10.802 -30.323 -4.947 1.00 142.76 155 LEU C O 1
ATOM 3590 N N . CYS C 1 41 ? 11.238 -28.366 -3.922 1.00 151.69 156 CYS C N 1
ATOM 3591 C CA . CYS C 1 41 ? 12.316 -28.943 -3.126 1.00 143.94 156 CYS C CA 1
ATOM 3592 C C . CYS C 1 41 ? 11.779 -29.991 -2.165 1.00 147.37 156 CYS C C 1
ATOM 3593 O O . CYS C 1 41 ? 12.444 -30.999 -1.898 1.00 156.23 156 CYS C O 1
ATOM 3596 N N . ARG C 1 42 ? 10.580 -29.765 -1.623 1.00 174.12 157 ARG C N 1
ATOM 3597 C CA . ARG C 1 42 ? 9.910 -30.833 -0.886 1.00 175.16 157 ARG C CA 1
ATOM 3598 C C . ARG C 1 42 ? 9.586 -32.009 -1.798 1.00 173.07 157 ARG C C 1
ATOM 3599 O O . ARG C 1 42 ? 9.793 -33.170 -1.425 1.00 172.56 157 ARG C O 1
ATOM 3607 N N . LEU C 1 43 ? 9.079 -31.725 -3.000 1.00 167.33 158 LEU C N 1
ATOM 3608 C CA . LEU C 1 43 ? 8.619 -32.781 -3.896 1.00 154.95 158 LEU C CA 1
ATOM 3609 C C . LEU C 1 43 ? 9.759 -33.715 -4.283 1.00 168.43 158 LEU C C 1
ATOM 3610 O O . LEU C 1 43 ? 9.718 -34.920 -4.008 1.00 158.02 158 LEU C O 1
ATOM 3615 N N . PHE C 1 44 ? 10.792 -33.174 -4.922 1.00 159.34 159 PHE C N 1
ATOM 3616 C CA . PHE C 1 44 ? 11.925 -33.977 -5.359 1.00 147.15 159 PHE C CA 1
ATOM 3617 C C . PHE C 1 44 ? 12.869 -34.330 -4.217 1.00 146.21 159 PHE C C 1
ATOM 3618 O O . PHE C 1 44 ? 13.915 -34.937 -4.465 1.00 135.80 159 PHE C O 1
ATOM 3626 N N . GLN C 1 45 ? 12.515 -33.973 -2.984 1.00 157.26 160 GLN C N 1
ATOM 3627 C CA . GLN C 1 45 ? 13.378 -34.130 -1.813 1.00 154.01 160 GLN C CA 1
ATOM 3628 C C . GLN C 1 45 ? 14.755 -33.512 -2.065 1.00 148.77 160 GLN C C 1
ATOM 3629 O O . GLN C 1 45 ? 15.787 -34.178 -2.132 1.00 156.33 160 GLN C O 1
ATOM 3635 N N . LEU C 1 46 ? 14.720 -32.196 -2.204 1.00 148.11 161 LEU C N 1
ATOM 3636 C CA . LEU C 1 46 ? 15.896 -31.355 -2.343 1.00 129.76 161 LEU C CA 1
ATOM 3637 C C . LEU C 1 46 ? 15.952 -30.427 -1.135 1.00 140.39 161 LEU C C 1
ATOM 3638 O O . LEU C 1 46 ? 15.232 -30.612 -0.151 1.00 148.45 161 LEU C O 1
ATOM 3643 N N . ASN C 1 47 ? 16.835 -29.439 -1.201 1.00 168.59 162 ASN C N 1
ATOM 3644 C CA . ASN C 1 47 ? 17.258 -28.736 -0.007 1.00 170.52 162 ASN C CA 1
ATOM 3645 C C . ASN C 1 47 ? 17.091 -27.229 -0.083 1.00 172.95 162 ASN C C 1
ATOM 3646 O O . ASN C 1 47 ? 17.260 -26.561 0.944 1.00 175.85 162 ASN C O 1
ATOM 3651 N N . GLN C 1 48 ? 16.758 -26.678 -1.251 1.00 175.12 163 GLN C N 1
ATOM 3652 C CA . GLN C 1 48 ? 16.690 -25.237 -1.470 1.00 178.75 163 GLN C CA 1
ATOM 3653 C C . GLN C 1 48 ? 17.972 -24.545 -1.026 1.00 178.67 163 GLN C C 1
ATOM 3654 O O . GLN C 1 48 ? 18.793 -24.143 -1.858 1.00 178.71 163 GLN C O 1
ATOM 3660 N N . LEU C 1 49 ? 18.152 -24.409 0.287 1.00 167.32 164 LEU C N 1
ATOM 3661 C CA . LEU C 1 49 ? 19.256 -23.646 0.853 1.00 167.15 164 LEU C CA 1
ATOM 3662 C C . LEU C 1 49 ? 20.613 -24.313 0.657 1.00 142.91 164 LEU C C 1
ATOM 3663 O O . LEU C 1 49 ? 21.628 -23.717 1.030 1.00 130.12 164 LEU C O 1
ATOM 3668 N N . SER C 1 50 ? 20.658 -25.524 0.092 1.00 135.44 165 SER C N 1
ATOM 3669 C CA . SER C 1 50 ? 21.912 -26.246 -0.093 1.00 133.24 165 SER C CA 1
ATOM 3670 C C . SER C 1 50 ? 21.975 -26.931 -1.455 1.00 118.59 165 SER C C 1
ATOM 3671 O O . SER C 1 50 ? 22.553 -28.017 -1.581 1.00 115.48 165 SER C O 1
ATOM 3674 N N . LEU C 1 51 ? 21.390 -26.320 -2.480 1.00 118.69 166 LEU C N 1
ATOM 3675 C CA . LEU C 1 51 ? 21.304 -26.935 -3.797 1.00 117.21 166 LEU C CA 1
ATOM 3676 C C . LEU C 1 51 ? 22.557 -26.668 -4.617 1.00 112.14 166 LEU C C 1
ATOM 3677 O O . LEU C 1 51 ? 23.106 -25.563 -4.596 1.00 116.86 166 LEU C O 1
ATOM 3682 N N . ASN C 1 52 ? 22.996 -27.688 -5.351 1.00 112.71 167 ASN C N 1
ATOM 3683 C CA . ASN C 1 52 ? 24.024 -27.494 -6.360 1.00 123.35 167 ASN C CA 1
ATOM 3684 C C . ASN C 1 52 ? 23.436 -26.765 -7.571 1.00 109.57 167 ASN C C 1
ATOM 3685 O O . ASN C 1 52 ? 22.230 -26.518 -7.659 1.00 109.65 167 ASN C O 1
ATOM 3690 N N . GLU C 1 53 ? 24.312 -26.413 -8.516 1.00 110.90 168 GLU C N 1
ATOM 3691 C CA . GLU C 1 53 ? 23.873 -25.622 -9.663 1.00 106.76 168 GLU C CA 1
ATOM 3692 C C . GLU C 1 53 ? 22.893 -26.388 -10.545 1.00 108.84 168 GLU C C 1
ATOM 3693 O O . GLU C 1 53 ? 21.956 -25.795 -11.084 1.00 109.13 168 GLU C O 1
ATOM 3699 N N . ALA C 1 54 ? 23.091 -27.699 -10.715 1.00 114.12 169 ALA C N 1
ATOM 3700 C CA . ALA C 1 54 ? 22.188 -28.469 -11.567 1.00 105.83 169 ALA C CA 1
ATOM 3701 C C . ALA C 1 54 ? 20.760 -28.441 -11.035 1.00 113.25 169 ALA C C 1
ATOM 3702 O O . ALA C 1 54 ? 19.804 -28.254 -11.802 1.00 110.31 169 ALA C O 1
ATOM 3704 N N . GLN C 1 55 ? 20.599 -28.620 -9.723 1.00 120.78 170 GLN C N 1
ATOM 3705 C CA . GLN C 1 55 ? 19.268 -28.621 -9.125 1.00 112.57 170 GLN C CA 1
ATOM 3706 C C . GLN C 1 55 ? 18.599 -27.257 -9.256 1.00 114.66 170 GLN C C 1
ATOM 3707 O O . GLN C 1 55 ? 17.419 -27.170 -9.613 1.00 116.86 170 GLN C O 1
ATOM 3713 N N . LYS C 1 56 ? 19.338 -26.178 -8.982 1.00 116.60 171 LYS C N 1
ATOM 3714 C CA . LYS C 1 56 ? 18.753 -24.847 -9.106 1.00 118.58 171 LYS C CA 1
ATOM 3715 C C . LYS C 1 56 ? 18.440 -24.502 -10.559 1.00 117.83 171 LYS C C 1
ATOM 3716 O O . LYS C 1 56 ? 17.475 -23.776 -10.824 1.00 121.41 171 LYS C O 1
ATOM 3722 N N . ILE C 1 57 ? 19.229 -25.010 -11.510 1.00 114.07 172 ILE C N 1
ATOM 3723 C CA . ILE C 1 57 ? 18.923 -24.785 -12.920 1.00 114.46 172 ILE C CA 1
ATOM 3724 C C . ILE C 1 57 ? 17.645 -25.515 -13.316 1.00 123.06 172 ILE C C 1
ATOM 3725 O O . ILE C 1 57 ? 16.776 -24.948 -13.989 1.00 128.97 172 ILE C O 1
ATOM 3730 N N . ARG C 1 58 ? 17.501 -26.776 -12.901 1.00 124.81 173 ARG C N 1
ATOM 3731 C CA . ARG C 1 58 ? 16.281 -27.503 -13.242 1.00 117.31 173 ARG C CA 1
ATOM 3732 C C . ARG C 1 58 ? 15.053 -26.890 -12.574 1.00 120.12 173 ARG C C 1
ATOM 3733 O O . ARG C 1 58 ? 13.991 -26.792 -13.199 1.00 122.36 173 ARG C O 1
ATOM 3741 N N . ILE C 1 59 ? 15.173 -26.459 -11.317 1.00 122.19 174 ILE C N 1
ATOM 3742 C CA . ILE C 1 59 ? 14.031 -25.858 -10.629 1.00 123.80 174 ILE C CA 1
ATOM 3743 C C . ILE C 1 59 ? 13.675 -24.509 -11.246 1.00 124.35 174 ILE C C 1
ATOM 3744 O O . ILE C 1 59 ? 12.551 -24.295 -11.713 1.00 139.20 174 ILE C O 1
ATOM 3749 N N . TYR C 1 60 ? 14.633 -23.582 -11.262 1.00 139.42 175 TYR C N 1
ATOM 3750 C CA . TYR C 1 60 ? 14.342 -22.170 -11.478 1.00 127.02 175 TYR C CA 1
ATOM 3751 C C . TYR C 1 60 ? 14.473 -21.734 -12.930 1.00 123.16 175 TYR C C 1
ATOM 3752 O O . TYR C 1 60 ? 13.833 -20.755 -13.330 1.00 132.56 175 TYR C O 1
ATOM 3761 N N . HIS C 1 61 ? 15.286 -22.424 -13.728 1.00 121.28 176 HIS C N 1
ATOM 3762 C CA . HIS C 1 61 ? 15.382 -22.112 -15.147 1.00 122.83 176 HIS C CA 1
ATOM 3763 C C . HIS C 1 61 ? 14.572 -23.049 -16.031 1.00 130.90 176 HIS C C 1
ATOM 3764 O O . HIS C 1 61 ? 14.314 -22.706 -17.189 1.00 135.97 176 HIS C O 1
ATOM 3771 N N . TYR C 1 62 ? 14.170 -24.217 -15.526 1.00 138.41 177 TYR C N 1
ATOM 3772 C CA . TYR C 1 62 ? 13.524 -25.223 -16.364 1.00 135.56 177 TYR C CA 1
ATOM 3773 C C . TYR C 1 62 ? 12.086 -25.518 -15.954 1.00 138.90 177 TYR C C 1
ATOM 3774 O O . TYR C 1 62 ? 11.184 -25.381 -16.784 1.00 142.87 177 TYR C O 1
ATOM 3783 N N . TYR C 1 63 ? 11.830 -25.913 -14.705 1.00 148.29 178 TYR C N 1
ATOM 3784 C CA . TYR C 1 63 ? 10.484 -26.353 -14.343 1.00 147.13 178 TYR C CA 1
ATOM 3785 C C . TYR C 1 63 ? 9.525 -25.181 -14.160 1.00 150.07 178 TYR C C 1
ATOM 3786 O O . TYR C 1 63 ? 8.480 -25.114 -14.819 1.00 151.60 178 TYR C O 1
ATOM 3795 N N . ILE C 1 64 ? 9.856 -24.258 -13.250 1.00 156.63 179 ILE C N 1
ATOM 3796 C CA . ILE C 1 64 ? 8.927 -23.172 -12.924 1.00 149.07 179 ILE C CA 1
ATOM 3797 C C . ILE C 1 64 ? 8.611 -22.293 -14.126 1.00 142.16 179 ILE C C 1
ATOM 3798 O O . ILE C 1 64 ? 7.444 -21.906 -14.284 1.00 148.03 179 ILE C O 1
ATOM 3803 N N . PRO C 1 65 ? 9.570 -21.895 -14.975 1.00 139.49 180 PRO C N 1
ATOM 3804 C CA . PRO C 1 65 ? 9.185 -21.113 -16.166 1.00 148.51 180 PRO C CA 1
ATOM 3805 C C . PRO C 1 65 ? 8.203 -21.830 -17.079 1.00 146.83 180 PRO C C 1
ATOM 3806 O O . PRO C 1 65 ? 7.257 -21.209 -17.584 1.00 146.33 180 PRO C O 1
ATOM 3810 N N . VAL C 1 66 ? 8.398 -23.132 -17.299 1.00 147.02 181 VAL C N 1
ATOM 3811 C CA . VAL C 1 66 ? 7.457 -23.895 -18.112 1.00 148.30 181 VAL C CA 1
ATOM 3812 C C . VAL C 1 66 ? 6.091 -23.932 -17.439 1.00 160.92 181 VAL C C 1
ATOM 3813 O O . VAL C 1 66 ? 5.052 -23.797 -18.098 1.00 155.09 181 VAL C O 1
ATOM 3817 N N . PHE C 1 67 ? 6.073 -24.100 -16.115 1.00 155.97 182 PHE C N 1
ATOM 3818 C CA . PHE C 1 67 ? 4.816 -24.053 -15.375 1.00 145.81 182 PHE C CA 1
ATOM 3819 C C . PHE C 1 67 ? 4.102 -22.720 -15.569 1.00 152.81 182 PHE C C 1
ATOM 3820 O O . PHE C 1 67 ? 2.882 -22.680 -15.775 1.00 164.06 182 PHE C O 1
ATOM 3836 N N . TRP C 1 69 ? 4.427 -20.526 -17.997 1.00 148.03 184 TRP C N 1
ATOM 3837 C CA . TRP C 1 69 ? 3.950 -20.425 -19.373 1.00 142.04 184 TRP C CA 1
ATOM 3838 C C . TRP C 1 69 ? 2.688 -21.254 -19.579 1.00 145.85 184 TRP C C 1
ATOM 3839 O O . TRP C 1 69 ? 1.745 -20.808 -20.244 1.00 165.28 184 TRP C O 1
ATOM 3850 N N . CYS C 1 70 ? 2.641 -22.456 -18.997 1.00 165.95 185 CYS C N 1
ATOM 3851 C CA . CYS C 1 70 ? 1.460 -23.303 -19.138 1.00 170.82 185 CYS C CA 1
ATOM 3852 C C . CYS C 1 70 ? 0.248 -22.704 -18.430 1.00 167.04 185 CYS C C 1
ATOM 3853 O O . CYS C 1 70 ? -0.878 -22.794 -18.936 1.00 161.93 185 CYS C O 1
ATOM 3856 N N . GLU C 1 71 ? 0.448 -22.103 -17.254 1.00 163.70 186 GLU C N 1
ATOM 3857 C CA . GLU C 1 71 ? -0.680 -21.468 -16.579 1.00 161.54 186 GLU C CA 1
ATOM 3858 C C . GLU C 1 71 ? -1.169 -20.253 -17.356 1.00 165.01 186 GLU C C 1
ATOM 3859 O O . GLU C 1 71 ? -2.372 -19.974 -17.384 1.00 164.83 186 GLU C O 1
ATOM 3865 N N . GLN C 1 72 ? -0.255 -19.513 -17.988 1.00 172.02 187 GLN C N 1
ATOM 3866 C CA . GLN C 1 72 ? -0.686 -18.430 -18.867 1.00 172.98 187 GLN C CA 1
ATOM 3867 C C . GLN C 1 72 ? -1.482 -18.968 -20.050 1.00 170.29 187 GLN C C 1
ATOM 3868 O O . GLN C 1 72 ? -2.477 -18.361 -20.466 1.00 184.94 187 GLN C O 1
ATOM 3874 N N . GLU C 1 73 ? -1.055 -20.104 -20.608 1.00 162.78 188 GLU C N 1
ATOM 3875 C CA . GLU C 1 73 ? -1.793 -20.709 -21.714 1.00 167.32 188 GLU C CA 1
ATOM 3876 C C . GLU C 1 73 ? -3.194 -21.127 -21.284 1.00 174.43 188 GLU C C 1
ATOM 3877 O O . GLU C 1 73 ? -4.159 -20.961 -22.039 1.00 170.40 188 GLU C O 1
ATOM 3883 N N . ILE C 1 74 ? -3.321 -21.690 -20.081 1.00 179.73 189 ILE C N 1
ATOM 3884 C CA . ILE C 1 74 ? -4.641 -22.052 -19.568 1.00 168.41 189 ILE C CA 1
ATOM 3885 C C . ILE C 1 74 ? -5.482 -20.801 -19.353 1.00 172.25 189 ILE C C 1
ATOM 3886 O O . ILE C 1 74 ? -6.682 -20.778 -19.658 1.00 168.23 189 ILE C O 1
ATOM 3891 N N . SER C 1 75 ? -4.864 -19.745 -18.819 1.00 179.89 190 SER C N 1
ATOM 3892 C CA . SER C 1 75 ? -5.588 -18.516 -18.509 1.00 178.08 190 SER C CA 1
ATOM 3893 C C . SER C 1 75 ? -6.197 -17.906 -19.763 1.00 176.45 190 SER C C 1
ATOM 3894 O O . SER C 1 75 ? -7.374 -17.526 -19.776 1.00 179.03 190 SER C O 1
ATOM 3897 N N . GLN C 1 76 ? -5.407 -17.811 -20.835 1.00 155.36 191 GLN C N 1
ATOM 3898 C CA . GLN C 1 76 ? -5.908 -17.274 -22.093 1.00 173.16 191 GLN C CA 1
ATOM 3899 C C . GLN C 1 76 ? -6.941 -18.189 -22.733 1.00 158.73 191 GLN C C 1
ATOM 3900 O O . GLN C 1 76 ? -7.669 -17.755 -23.632 1.00 163.22 191 GLN C O 1
ATOM 3906 N N . HIS C 1 77 ? -7.014 -19.444 -22.290 1.00 161.82 192 HIS C N 1
ATOM 3907 C CA . HIS C 1 77 ? -8.014 -20.375 -22.796 1.00 160.24 192 HIS C CA 1
ATOM 3908 C C . HIS C 1 77 ? -9.339 -20.224 -22.055 1.00 164.48 192 HIS C C 1
ATOM 3909 O O . HIS C 1 77 ? -10.408 -20.286 -22.671 1.00 165.34 192 HIS C O 1
ATOM 3916 N N . SER C 1 78 ? -9.288 -20.018 -20.737 1.00 170.54 193 SER C N 1
ATOM 3917 C CA . SER C 1 78 ? -10.509 -19.838 -19.959 1.00 165.61 193 SER C CA 1
ATOM 3918 C C . SER C 1 78 ? -11.110 -18.449 -20.139 1.00 183.78 193 SER C C 1
ATOM 3919 O O . SER C 1 78 ? -12.320 -18.275 -19.957 1.00 172.43 193 SER C O 1
ATOM 3922 N N . SER C 1 79 ? -10.293 -17.456 -20.496 1.00 183.88 194 SER C N 1
ATOM 3923 C CA . SER C 1 79 ? -10.770 -16.083 -20.609 1.00 183.86 194 SER C CA 1
ATOM 3924 C C . SER C 1 79 ? -11.640 -15.851 -21.839 1.00 181.13 194 SER C C 1
ATOM 3925 O O . SER C 1 79 ? -12.196 -14.756 -21.980 1.00 184.37 194 SER C O 1
ATOM 3928 N N . LYS C 1 80 ? -11.763 -16.835 -22.733 1.00 169.75 195 LYS C N 1
ATOM 3929 C CA . LYS C 1 80 ? -12.616 -16.701 -23.908 1.00 172.94 195 LYS C CA 1
ATOM 3930 C C . LYS C 1 80 ? -14.070 -17.071 -23.657 1.00 173.69 195 LYS C C 1
ATOM 3931 O O . LYS C 1 80 ? -14.901 -16.859 -24.545 1.00 195.14 195 LYS C O 1
ATOM 3937 N N . PHE C 1 81 ? -14.406 -17.624 -22.495 1.00 173.05 196 PHE C N 1
ATOM 3938 C CA . PHE C 1 81 ? -15.721 -18.211 -22.274 1.00 176.39 196 PHE C CA 1
ATOM 3939 C C . PHE C 1 81 ? -16.565 -17.340 -21.357 1.00 186.18 196 PHE C C 1
ATOM 3940 O O . PHE C 1 81 ? -16.121 -16.955 -20.270 1.00 176.81 196 PHE C O 1
ATOM 3948 N N . LYS C 1 82 ? -17.782 -17.035 -21.805 1.00 193.97 197 LYS C N 1
ATOM 3949 C CA . LYS C 1 82 ? -18.775 -16.442 -20.924 1.00 182.89 197 LYS C CA 1
ATOM 3950 C C . LYS C 1 82 ? -19.088 -17.415 -19.794 1.00 197.38 197 LYS C C 1
ATOM 3951 O O . LYS C 1 82 ? -19.038 -18.635 -19.966 1.00 215.27 197 LYS C O 1
ATOM 3957 N N . GLU C 1 83 ? -19.413 -16.863 -18.622 1.00 207.14 198 GLU C N 1
ATOM 3958 C CA . GLU C 1 83 ? -19.544 -17.682 -17.422 1.00 214.63 198 GLU C CA 1
ATOM 3959 C C . GLU C 1 83 ? -20.646 -18.726 -17.540 1.00 214.77 198 GLU C C 1
ATOM 3960 O O . GLU C 1 83 ? -20.661 -19.686 -16.763 1.00 213.46 198 GLU C O 1
ATOM 3966 N N . GLU C 1 84 ? -21.555 -18.567 -18.495 1.00 236.25 199 GLU C N 1
ATOM 3967 C CA . GLU C 1 84 ? -22.629 -19.515 -18.747 1.00 239.03 199 GLU C CA 1
ATOM 3968 C C . GLU C 1 84 ? -22.201 -20.673 -19.648 1.00 239.41 199 GLU C C 1
ATOM 3969 O O . GLU C 1 84 ? -23.068 -21.388 -20.164 1.00 244.07 199 GLU C O 1
ATOM 3975 N N . GLU C 1 85 ? -20.899 -20.876 -19.846 1.00 208.83 200 GLU C N 1
ATOM 3976 C CA . GLU C 1 85 ? -20.388 -21.846 -20.804 1.00 207.35 200 GLU C CA 1
ATOM 3977 C C . GLU C 1 85 ? -19.482 -22.865 -20.124 1.00 204.89 200 GLU C C 1
ATOM 3978 O O . GLU C 1 85 ? -18.780 -22.552 -19.158 1.00 209.41 200 GLU C O 1
ATOM 3984 N N . GLU C 1 86 ? -19.508 -24.091 -20.642 1.00 193.32 201 GLU C N 1
ATOM 3985 C CA . GLU C 1 86 ? -18.542 -25.107 -20.252 1.00 192.20 201 GLU C CA 1
ATOM 3986 C C . GLU C 1 86 ? -17.219 -24.854 -20.963 1.00 195.79 201 GLU C C 1
ATOM 3987 O O . GLU C 1 86 ? -17.193 -24.482 -22.139 1.00 207.76 201 GLU C O 1
ATOM 3993 N N . ILE C 1 87 ? -16.120 -25.060 -20.250 1.00 184.97 202 ILE C N 1
ATOM 3994 C CA . ILE C 1 87 ? -14.778 -24.889 -20.800 1.00 180.84 202 ILE C CA 1
ATOM 3995 C C . ILE C 1 87 ? -14.173 -26.272 -21.011 1.00 184.54 202 ILE C C 1
ATOM 3996 O O . ILE C 1 87 ? -14.031 -27.032 -20.044 1.00 182.44 202 ILE C O 1
ATOM 4001 N N . PRO C 1 88 ? -13.803 -26.641 -22.239 1.00 199.69 203 PRO C N 1
ATOM 4002 C CA . PRO C 1 88 ? -13.141 -27.927 -22.446 1.00 200.15 203 PRO C CA 1
ATOM 4003 C C . PRO C 1 88 ? -11.742 -27.918 -21.847 1.00 196.30 203 PRO C C 1
ATOM 4004 O O . PRO C 1 88 ? -11.128 -26.850 -21.695 1.00 198.21 203 PRO C O 1
ATOM 4008 N N . PRO C 1 89 ? -11.216 -29.083 -21.473 1.00 187.90 204 PRO C N 1
ATOM 4009 C CA . PRO C 1 89 ? -9.845 -29.135 -20.952 1.00 190.20 204 PRO C CA 1
ATOM 4010 C C . PRO C 1 89 ? -8.833 -28.701 -22.001 1.00 181.08 204 PRO C C 1
ATOM 4011 O O . PRO C 1 89 ? -9.010 -28.928 -23.198 1.00 181.67 204 PRO C O 1
ATOM 4015 N N . LEU C 1 90 ? -7.756 -28.078 -21.533 1.00 177.44 205 LEU C N 1
ATOM 4016 C CA . LEU C 1 90 ? -6.669 -27.657 -22.405 1.00 176.54 205 LEU C CA 1
ATOM 4017 C C . LEU C 1 90 ? -5.597 -28.738 -22.437 1.00 177.30 205 LEU C C 1
ATOM 4018 O O . LEU C 1 90 ? -5.105 -29.164 -21.388 1.00 180.33 205 LEU C O 1
ATOM 4023 N N . VAL C 1 91 ? -5.233 -29.171 -23.641 1.00 177.78 206 VAL C N 1
ATOM 4024 C CA . VAL C 1 91 ? -4.306 -30.277 -23.845 1.00 172.89 206 VAL C CA 1
ATOM 4025 C C . VAL C 1 91 ? -2.989 -29.708 -24.356 1.00 162.33 206 VAL C C 1
ATOM 4026 O O . VAL C 1 91 ? -2.930 -29.156 -25.462 1.00 159.88 206 VAL C O 1
ATOM 4030 N N . ILE C 1 92 ? -1.934 -29.858 -23.559 1.00 160.21 207 ILE C N 1
ATOM 4031 C CA . ILE C 1 92 ? -0.617 -29.307 -23.865 1.00 160.58 207 ILE C CA 1
ATOM 4032 C C . ILE C 1 92 ? 0.296 -30.460 -24.261 1.00 165.24 207 ILE C C 1
ATOM 4033 O O . ILE C 1 92 ? 0.554 -31.362 -23.453 1.00 159.41 207 ILE C O 1
ATOM 4038 N N . GLY C 1 93 ? 0.797 -30.424 -25.499 1.00 161.57 208 GLY C N 1
ATOM 4039 C CA . GLY C 1 93 ? 1.599 -31.511 -26.028 1.00 153.68 208 GLY C CA 1
ATOM 4040 C C . GLY C 1 93 ? 3.082 -31.279 -25.831 1.00 151.21 208 GLY C C 1
ATOM 4041 O O . GLY C 1 93 ? 3.593 -30.193 -26.113 1.00 149.13 208 GLY C O 1
ATOM 4042 N N . PHE C 1 94 ? 3.768 -32.309 -25.343 1.00 166.48 209 PHE C N 1
ATOM 4043 C CA . PHE C 1 94 ? 5.208 -32.271 -25.103 1.00 150.47 209 PHE C CA 1
ATOM 4044 C C . PHE C 1 94 ? 5.876 -33.154 -26.154 1.00 152.15 209 PHE C C 1
ATOM 4045 O O . PHE C 1 94 ? 5.854 -34.383 -26.047 1.00 153.55 209 PHE C O 1
ATOM 4053 N N . SER C 1 95 ? 6.469 -32.527 -27.167 1.00 144.98 210 SER C N 1
ATOM 4054 C CA . SER C 1 95 ? 7.147 -33.243 -28.248 1.00 155.55 210 SER C CA 1
ATOM 4055 C C . SER C 1 95 ? 8.640 -33.245 -27.937 1.00 154.28 210 SER C C 1
ATOM 4056 O O . SER C 1 95 ? 9.348 -32.279 -28.230 1.00 153.19 210 SER C O 1
ATOM 4059 N N . ALA C 1 96 ? 9.119 -34.344 -27.348 1.00 165.27 211 ALA C N 1
ATOM 4060 C CA . ALA C 1 96 ? 10.476 -34.401 -26.831 1.00 162.81 211 ALA C CA 1
ATOM 4061 C C . ALA C 1 96 ? 11.058 -35.800 -26.941 1.00 163.16 211 ALA C C 1
ATOM 4062 O O . ALA C 1 96 ? 10.375 -36.772 -26.592 1.00 171.17 211 ALA C O 1
ATOM 4064 N N . PRO C 1 97 ? 12.312 -35.931 -27.367 1.00 167.16 212 PRO C N 1
ATOM 4065 C CA . PRO C 1 97 ? 12.922 -37.260 -27.493 1.00 153.48 212 PRO C CA 1
ATOM 4066 C C . PRO C 1 97 ? 13.064 -37.946 -26.141 1.00 152.71 212 PRO C C 1
ATOM 4067 O O . PRO C 1 97 ? 12.907 -37.348 -25.076 1.00 147.77 212 PRO C O 1
ATOM 4071 N N . GLN C 1 98 ? 13.373 -39.237 -26.210 1.00 146.16 213 GLN C N 1
ATOM 4072 C CA . GLN C 1 98 ? 13.356 -40.093 -25.032 1.00 147.95 213 GLN C CA 1
ATOM 4073 C C . GLN C 1 98 ? 14.487 -39.746 -24.068 1.00 149.68 213 GLN C C 1
ATOM 4074 O O . GLN C 1 98 ? 15.602 -39.415 -24.481 1.00 145.76 213 GLN C O 1
ATOM 4080 N N . GLY C 1 99 ? 14.190 -39.834 -22.775 1.00 166.21 214 GLY C N 1
ATOM 4081 C CA . GLY C 1 99 ? 15.201 -39.704 -21.737 1.00 167.00 214 GLY C CA 1
ATOM 4082 C C . GLY C 1 99 ? 15.852 -38.344 -21.611 1.00 158.84 214 GLY C C 1
ATOM 4083 O O . GLY C 1 99 ? 17.078 -38.261 -21.468 1.00 155.13 214 GLY C O 1
ATOM 4084 N N . CYS C 1 100 ? 15.062 -37.269 -21.656 1.00 153.73 215 CYS C N 1
ATOM 4085 C CA . CYS C 1 100 ? 15.589 -35.914 -21.540 1.00 127.57 215 CYS C CA 1
ATOM 4086 C C . CYS C 1 100 ? 14.896 -35.144 -20.423 1.00 129.66 215 CYS C C 1
ATOM 4087 O O . CYS C 1 100 ? 14.761 -33.921 -20.495 1.00 127.40 215 CYS C O 1
ATOM 4090 N N . GLY C 1 101 ? 14.455 -35.843 -19.382 1.00 148.32 216 GLY C N 1
ATOM 4091 C CA . GLY C 1 101 ? 13.681 -35.215 -18.334 1.00 152.88 216 GLY C CA 1
ATOM 4092 C C . GLY C 1 101 ? 12.229 -34.987 -18.685 1.00 155.08 216 GLY C C 1
ATOM 4093 O O . GLY C 1 101 ? 11.487 -34.452 -17.852 1.00 155.41 216 GLY C O 1
ATOM 4094 N N . LYS C 1 102 ? 11.804 -35.388 -19.888 1.00 140.25 217 LYS C N 1
ATOM 4095 C CA . LYS C 1 102 ? 10.427 -35.191 -20.330 1.00 142.81 217 LYS C CA 1
ATOM 4096 C C . LYS C 1 102 ? 9.422 -35.769 -19.345 1.00 147.46 217 LYS C C 1
ATOM 4097 O O . LYS C 1 102 ? 8.325 -35.223 -19.185 1.00 155.91 217 LYS C O 1
ATOM 4103 N N . THR C 1 103 ? 9.777 -36.861 -18.669 1.00 163.20 218 THR C N 1
ATOM 4104 C CA . THR C 1 103 ? 8.868 -37.483 -17.713 1.00 165.72 218 THR C CA 1
ATOM 4105 C C . THR C 1 103 ? 8.862 -36.734 -16.384 1.00 148.96 218 THR C C 1
ATOM 4106 O O . THR C 1 103 ? 7.805 -36.320 -15.896 1.00 168.82 218 THR C O 1
ATOM 4110 N N . THR C 1 104 ? 10.044 -36.556 -15.785 1.00 145.64 219 THR C N 1
ATOM 4111 C CA . THR C 1 104 ? 10.142 -35.849 -14.510 1.00 143.73 219 THR C CA 1
ATOM 4112 C C . THR C 1 104 ? 9.560 -34.445 -14.619 1.00 146.73 219 THR C C 1
ATOM 4113 O O . THR C 1 104 ? 8.921 -33.948 -13.679 1.00 155.68 219 THR C O 1
ATOM 4117 N N . LEU C 1 105 ? 9.760 -33.801 -15.773 1.00 160.88 220 LEU C N 1
ATOM 4118 C CA . LEU C 1 105 ? 9.130 -32.515 -16.057 1.00 147.83 220 LEU C CA 1
ATOM 4119 C C . LEU C 1 105 ? 7.621 -32.577 -15.867 1.00 147.00 220 LEU C C 1
ATOM 4120 O O . LEU C 1 105 ? 7.033 -31.727 -15.191 1.00 147.15 220 LEU C O 1
ATOM 4125 N N . VAL C 1 106 ? 6.975 -33.572 -16.476 1.00 148.21 221 VAL C N 1
ATOM 4126 C CA . VAL C 1 106 ? 5.519 -33.647 -16.440 1.00 151.26 221 VAL C CA 1
ATOM 4127 C C . VAL C 1 106 ? 5.033 -33.960 -15.031 1.00 152.31 221 VAL C C 1
ATOM 4128 O O . VAL C 1 106 ? 3.988 -33.462 -14.600 1.00 154.18 221 VAL C O 1
ATOM 4132 N N . PHE C 1 107 ? 5.776 -34.784 -14.290 1.00 151.53 222 PHE C N 1
ATOM 4133 C CA . PHE C 1 107 ? 5.422 -35.054 -12.900 1.00 152.30 222 PHE C CA 1
ATOM 4134 C C . PHE C 1 107 ? 5.462 -33.776 -12.068 1.00 153.03 222 PHE C C 1
ATOM 4135 O O . PHE C 1 107 ? 4.532 -33.486 -11.301 1.00 160.06 222 PHE C O 1
ATOM 4143 N N . ALA C 1 108 ? 6.525 -32.981 -12.229 1.00 146.35 223 ALA C N 1
ATOM 4144 C CA . ALA C 1 108 ? 6.619 -31.721 -11.497 1.00 144.37 223 ALA C CA 1
ATOM 4145 C C . ALA C 1 108 ? 5.506 -30.760 -11.904 1.00 156.25 223 ALA C C 1
ATOM 4146 O O . ALA C 1 108 ? 4.933 -30.063 -11.056 1.00 156.95 223 ALA C O 1
ATOM 4148 N N . LEU C 1 109 ? 5.196 -30.700 -13.202 1.00 163.05 224 LEU C N 1
ATOM 4149 C CA . LEU C 1 109 ? 4.123 -29.826 -13.668 1.00 153.90 224 LEU C CA 1
ATOM 4150 C C . LEU C 1 109 ? 2.779 -30.249 -13.090 1.00 151.09 224 LEU C C 1
ATOM 4151 O O . LEU C 1 109 ? 1.989 -29.402 -12.657 1.00 164.16 224 LEU C O 1
ATOM 4156 N N . GLU C 1 110 ? 2.501 -31.556 -13.077 1.00 154.10 225 GLU C N 1
ATOM 4157 C CA . GLU C 1 110 ? 1.282 -32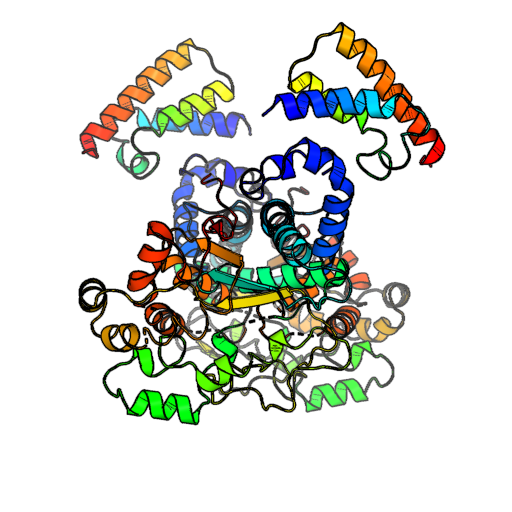.054 -12.451 1.00 158.55 225 GLU C CA 1
ATOM 4158 C C . GLU C 1 110 ? 1.209 -31.632 -10.994 1.00 158.19 225 GLU C C 1
ATOM 4159 O O . GLU C 1 110 ? 0.156 -31.193 -10.514 1.00 160.92 225 GLU C O 1
ATOM 4165 N N . TYR C 1 111 ? 2.320 -31.771 -10.267 1.00 157.76 226 TYR C N 1
ATOM 4166 C CA . TYR C 1 111 ? 2.295 -31.417 -8.853 1.00 155.06 226 TYR C CA 1
ATOM 4167 C C . TYR C 1 111 ? 2.027 -29.929 -8.665 1.00 159.70 226 TYR C C 1
ATOM 4168 O O . TYR C 1 111 ? 1.224 -29.542 -7.809 1.00 182.53 226 TYR C O 1
ATOM 4177 N N . LEU C 1 112 ? 2.674 -29.080 -9.468 1.00 163.10 227 LEU C N 1
ATOM 4178 C CA . LEU C 1 112 ? 2.496 -27.638 -9.301 1.00 159.59 227 LEU C CA 1
ATOM 4179 C C . LEU C 1 112 ? 1.093 -27.186 -9.696 1.00 158.26 227 LEU C C 1
ATOM 4180 O O . LEU C 1 112 ? 0.516 -26.309 -9.042 1.00 169.36 227 LEU C O 1
ATOM 4185 N N . PHE C 1 113 ? 0.529 -27.757 -10.766 1.00 153.64 228 PHE C N 1
ATOM 4186 C CA . PHE C 1 113 ? -0.823 -27.376 -11.169 1.00 155.64 228 PHE C CA 1
ATOM 4187 C C . PHE C 1 113 ? -1.832 -27.660 -10.064 1.00 159.20 228 PHE C C 1
ATOM 4188 O O . PHE C 1 113 ? -2.731 -26.850 -9.811 1.00 175.82 228 PHE C O 1
ATOM 4196 N N . LYS C 1 114 ? -1.706 -28.810 -9.399 1.00 162.79 229 LYS C N 1
ATOM 4197 C CA . LYS C 1 114 ? -2.614 -29.125 -8.302 1.00 169.33 229 LYS C CA 1
ATOM 4198 C C . LYS C 1 114 ? -2.345 -28.257 -7.078 1.00 170.82 229 LYS C C 1
ATOM 4199 O O . LYS C 1 114 ? -3.273 -27.958 -6.319 1.00 180.77 229 LYS C O 1
ATOM 4205 N N . ILE C 1 115 ? -1.092 -27.848 -6.868 1.00 180.00 230 ILE C N 1
ATOM 4206 C CA . ILE C 1 115 ? -0.780 -26.950 -5.757 1.00 182.46 230 ILE C CA 1
ATOM 4207 C C . ILE C 1 115 ? -1.468 -25.603 -5.940 1.00 190.98 230 ILE C C 1
ATOM 4208 O O . ILE C 1 115 ? -2.011 -25.032 -4.987 1.00 186.59 230 ILE C O 1
ATOM 4213 N N . THR C 1 116 ? -1.452 -25.068 -7.163 1.00 183.77 231 THR C N 1
ATOM 4214 C CA . THR C 1 116 ? -1.984 -23.732 -7.402 1.00 165.82 231 THR C CA 1
ATOM 4215 C C . THR C 1 116 ? -3.503 -23.693 -7.503 1.00 176.69 231 THR C C 1
ATOM 4216 O O . THR C 1 116 ? -4.083 -22.605 -7.416 1.00 177.54 231 THR C O 1
ATOM 4220 N N . GLY C 1 117 ? -4.162 -24.835 -7.687 1.00 174.62 232 GLY C N 1
ATOM 4221 C CA . GLY C 1 117 ? -5.613 -24.856 -7.665 1.00 173.97 232 GLY C CA 1
ATOM 4222 C C . GLY C 1 117 ? -6.274 -25.583 -8.816 1.00 177.56 232 GLY C C 1
ATOM 4223 O O . GLY C 1 117 ? -7.475 -25.864 -8.771 1.00 194.79 232 GLY C O 1
ATOM 4224 N N . ARG C 1 118 ? -5.508 -25.891 -9.853 1.00 171.61 233 ARG C N 1
ATOM 4225 C CA . ARG C 1 118 ? -6.039 -26.570 -11.022 1.00 182.29 233 ARG C CA 1
ATOM 4226 C C . ARG C 1 118 ? -5.898 -28.081 -10.878 1.00 190.59 233 ARG C C 1
ATOM 4227 O O . ARG C 1 118 ? -5.139 -28.581 -10.047 1.00 194.45 233 ARG C O 1
ATOM 4235 N N . LYS C 1 119 ? -6.527 -28.781 -11.808 1.00 187.40 234 LYS C N 1
ATOM 4236 C CA . LYS C 1 119 ? -6.452 -30.221 -11.861 1.00 187.33 234 LYS C CA 1
ATOM 4237 C C . LYS C 1 119 ? -5.578 -30.586 -13.052 1.00 185.79 234 LYS C C 1
ATOM 4238 O O . LYS C 1 119 ? -5.804 -30.138 -14.168 1.00 184.64 234 LYS C O 1
ATOM 4244 N N . ALA C 1 120 ? -4.566 -31.398 -12.802 1.00 171.69 235 ALA C N 1
ATOM 4245 C CA . ALA C 1 120 ? -3.643 -31.814 -13.844 1.00 171.60 235 ALA C CA 1
ATOM 4246 C C . ALA C 1 120 ? -3.858 -33.287 -14.159 1.00 180.68 235 ALA C C 1
ATOM 4247 O O . ALA C 1 120 ? -4.055 -34.103 -13.253 1.00 200.71 235 ALA C O 1
ATOM 4249 N N . ALA C 1 121 ? -3.830 -33.618 -15.448 1.00 183.33 236 ALA C N 1
ATOM 4250 C CA . ALA C 1 121 ? -3.983 -34.992 -15.911 1.00 182.68 236 ALA C CA 1
ATOM 4251 C C . ALA C 1 121 ? -2.851 -35.300 -16.877 1.00 185.13 236 ALA C C 1
ATOM 4252 O O . ALA C 1 121 ? -2.662 -34.579 -17.862 1.00 181.41 236 ALA C O 1
ATOM 4254 N N . THR C 1 122 ? -2.110 -36.370 -16.600 1.00 188.29 237 THR C N 1
ATOM 4255 C CA . THR C 1 122 ? -0.935 -36.738 -17.378 1.00 182.11 237 THR C CA 1
ATOM 4256 C C . THR C 1 122 ? -1.247 -37.920 -18.286 1.00 176.12 237 THR C C 1
ATOM 4257 O O . THR C 1 122 ? -1.715 -38.964 -17.817 1.00 179.74 237 THR C O 1
ATOM 4269 N N . SER C 1 124 ? 0.713 -40.228 -21.344 1.00 178.04 239 SER C N 1
ATOM 4270 C CA . SER C 1 124 ? 1.834 -40.592 -22.195 1.00 176.71 239 SER C CA 1
ATOM 4271 C C . SER C 1 124 ? 1.316 -41.320 -23.428 1.00 180.25 239 SER C C 1
ATOM 4272 O O . SER C 1 124 ? 0.363 -42.100 -23.342 1.00 197.18 239 SER C O 1
ATOM 4275 N N . ILE C 1 125 ? 1.930 -41.051 -24.584 1.00 186.21 240 ILE C N 1
ATOM 4276 C CA . ILE C 1 125 ? 1.507 -41.750 -25.795 1.00 190.36 240 ILE C CA 1
ATOM 4277 C C . ILE C 1 125 ? 1.838 -43.232 -25.727 1.00 200.46 240 ILE C C 1
ATOM 4278 O O . ILE C 1 125 ? 1.211 -44.033 -26.432 1.00 208.31 240 ILE C O 1
ATOM 4283 N N . ASP C 1 126 ? 2.802 -43.626 -24.888 1.00 189.54 241 ASP C N 1
ATOM 4284 C CA . ASP C 1 126 ? 3.052 -45.044 -24.662 1.00 198.76 241 ASP C CA 1
ATOM 4285 C C . ASP C 1 126 ? 1.820 -45.748 -24.113 1.00 208.23 241 ASP C C 1
ATOM 4286 O O . ASP C 1 126 ? 1.695 -46.969 -24.253 1.00 206.96 241 ASP C O 1
ATOM 4291 N N . ASP C 1 127 ? 0.906 -44.998 -23.497 1.00 207.83 242 ASP C N 1
ATOM 4292 C CA . ASP C 1 127 ? -0.335 -45.569 -23.001 1.00 206.27 242 ASP C CA 1
ATOM 4293 C C . ASP C 1 127 ? -1.271 -45.992 -24.126 1.00 202.15 242 ASP C C 1
ATOM 4294 O O . ASP C 1 127 ? -2.178 -46.797 -23.888 1.00 207.38 242 ASP C O 1
ATOM 4299 N N . PHE C 1 128 ? -1.076 -45.472 -25.340 1.00 203.56 243 PHE C N 1
ATOM 4300 C CA . PHE C 1 128 ? -1.930 -45.787 -26.480 1.00 204.94 243 PHE C CA 1
ATOM 4301 C C . PHE C 1 128 ? -1.319 -46.837 -27.401 1.00 215.53 243 PHE C C 1
ATOM 4302 O O . PHE C 1 128 ? -1.540 -46.796 -28.615 1.00 209.56 243 PHE C O 1
ATOM 4310 N N . TYR C 1 129 ? -0.560 -47.782 -26.855 1.00 226.56 244 TYR C N 1
ATOM 4311 C CA . TYR C 1 129 ? 0.031 -48.818 -27.688 1.00 233.52 244 TYR C CA 1
ATOM 4312 C C . TYR C 1 129 ? -0.966 -49.931 -28.004 1.00 224.60 244 TYR C C 1
ATOM 4313 O O . TYR C 1 129 ? -2.002 -50.093 -27.352 1.00 222.98 244 TYR C O 1
ATOM 4322 N N . LEU C 1 130 ? -0.628 -50.701 -29.036 1.00 223.26 245 LEU C N 1
ATOM 4323 C CA . LEU C 1 130 ? -1.350 -51.921 -29.352 1.00 236.45 245 LEU C CA 1
ATOM 4324 C C . LEU C 1 130 ? -1.176 -52.936 -28.226 1.00 238.63 245 LEU C C 1
ATOM 4325 O O . LEU C 1 130 ? -0.256 -52.846 -27.408 1.00 249.17 245 LEU C O 1
ATOM 4330 N N . THR C 1 131 ? -2.076 -53.913 -28.187 1.00 252.42 246 THR C N 1
ATOM 4331 C CA . THR C 1 131 ? -1.942 -55.004 -27.237 1.00 261.46 246 THR C CA 1
ATOM 4332 C C . THR C 1 131 ? -0.902 -56.003 -27.742 1.00 266.03 246 THR C C 1
ATOM 4333 O O . THR C 1 131 ? -0.284 -55.819 -28.793 1.00 258.74 246 THR C O 1
ATOM 4337 N N . ALA C 1 132 ? -0.703 -57.084 -26.982 1.00 289.13 247 ALA C N 1
ATOM 4338 C CA . ALA C 1 132 ? 0.336 -58.051 -27.329 1.00 290.15 247 ALA C CA 1
ATOM 4339 C C . ALA C 1 132 ? 0.034 -58.744 -28.653 1.00 297.92 247 ALA C C 1
ATOM 4340 O O . ALA C 1 132 ? 0.893 -58.812 -29.539 1.00 296.70 247 ALA C O 1
ATOM 4342 N N . GLU C 1 133 ? -1.184 -59.266 -28.806 1.00 280.36 248 GLU C N 1
ATOM 4343 C CA . GLU C 1 133 ? -1.530 -59.969 -30.037 1.00 287.72 248 GLU C CA 1
ATOM 4344 C C . GLU C 1 133 ? -1.646 -59.001 -31.210 1.00 290.39 248 GLU C C 1
ATOM 4345 O O . GLU C 1 133 ? -1.256 -59.329 -32.338 1.00 296.51 248 GLU C O 1
ATOM 4351 N N . GLU C 1 134 ? -2.168 -57.797 -30.961 1.00 280.22 249 GLU C N 1
ATOM 4352 C CA . GLU C 1 134 ? -2.190 -56.778 -32.004 1.00 275.42 249 GLU C CA 1
ATOM 4353 C C . GLU C 1 134 ? -0.776 -56.366 -32.397 1.00 274.07 249 GLU C C 1
ATOM 4354 O O . GLU C 1 134 ? -0.496 -56.133 -33.578 1.00 278.05 249 GLU C O 1
ATOM 4360 N N . GLN C 1 135 ? 0.131 -56.274 -31.420 1.00 267.64 250 GLN C N 1
ATOM 4361 C CA . GLN C 1 135 ? 1.529 -55.985 -31.730 1.00 254.95 250 GLN C CA 1
ATOM 4362 C C . GLN C 1 135 ? 2.144 -57.093 -32.577 1.00 262.35 250 GLN C C 1
ATOM 4363 O O . GLN C 1 135 ? 2.898 -56.823 -33.521 1.00 260.84 250 GLN C O 1
ATOM 4369 N N . ALA C 1 136 ? 1.832 -58.350 -32.249 1.00 266.29 251 ALA C N 1
ATOM 4370 C CA . ALA C 1 136 ? 2.350 -59.471 -33.027 1.00 271.28 251 ALA C CA 1
ATOM 4371 C C . ALA C 1 136 ? 1.823 -59.443 -34.455 1.00 288.36 251 ALA C C 1
ATOM 4372 O O . ALA C 1 136 ? 2.563 -59.726 -35.404 1.00 286.07 251 ALA C O 1
ATOM 4374 N N . LYS C 1 137 ? 0.543 -59.106 -34.631 1.00 301.41 252 LYS C N 1
ATOM 4375 C CA . LYS C 1 137 ? -0.006 -59.005 -35.980 1.00 305.53 252 LYS C CA 1
ATOM 4376 C C . LYS C 1 137 ? 0.598 -57.826 -36.737 1.00 295.45 252 LYS C C 1
ATOM 4377 O O . LYS C 1 137 ? 0.812 -57.907 -37.953 1.00 300.62 252 LYS C O 1
ATOM 4383 N N . LEU C 1 138 ? 0.884 -56.726 -36.035 1.00 271.67 253 LEU C N 1
ATOM 4384 C CA . LEU C 1 138 ? 1.608 -55.618 -36.650 1.00 264.33 253 LEU C CA 1
ATOM 4385 C C . LEU C 1 138 ? 2.971 -56.070 -37.156 1.00 263.60 253 LEU C C 1
ATOM 4386 O O . LEU C 1 138 ? 3.376 -55.731 -38.274 1.00 264.96 253 LEU C O 1
ATOM 4391 N N . ARG C 1 139 ? 3.701 -56.832 -36.337 1.00 264.80 254 ARG C N 1
ATOM 4392 C CA . ARG C 1 139 ? 4.985 -57.367 -36.783 1.00 261.76 254 ARG C CA 1
ATOM 4393 C C . ARG C 1 139 ? 4.811 -58.272 -37.994 1.00 283.26 254 ARG C C 1
ATOM 4394 O O . ARG C 1 139 ? 5.560 -58.175 -38.972 1.00 284.03 254 ARG C O 1
ATOM 4402 N N . ASP C 1 140 ? 3.823 -59.165 -37.937 1.00 286.20 255 ASP C N 1
ATOM 4403 C CA . ASP C 1 140 ? 3.660 -60.162 -38.986 1.00 295.13 255 ASP C CA 1
ATOM 4404 C C . ASP C 1 140 ? 3.271 -59.524 -40.312 1.00 299.03 255 ASP C C 1
ATOM 4405 O O . ASP C 1 140 ? 3.659 -60.022 -41.375 1.00 306.17 255 ASP C O 1
ATOM 4410 N N . SER C 1 141 ? 2.513 -58.425 -40.273 1.00 294.84 256 SER C N 1
ATOM 4411 C CA . SER C 1 141 ? 2.171 -57.715 -41.500 1.00 297.96 256 SER C CA 1
ATOM 4412 C C . SER C 1 141 ? 3.387 -57.082 -42.164 1.00 297.11 256 SER C C 1
ATOM 4413 O O . SER C 1 141 ? 3.329 -56.765 -43.357 1.00 297.32 256 SER C O 1
ATOM 4416 N N . ASN C 1 142 ? 4.482 -56.904 -41.429 1.00 309.59 257 ASN C N 1
ATOM 4417 C CA . ASN C 1 142 ? 5.679 -56.226 -41.926 1.00 303.46 257 ASN C CA 1
ATOM 4418 C C . ASN C 1 142 ? 6.884 -57.127 -41.685 1.00 303.11 257 ASN C C 1
ATOM 4419 O O . ASN C 1 142 ? 7.749 -56.824 -40.855 1.00 293.81 257 ASN C O 1
ATOM 4424 N N . PRO C 1 143 ? 6.970 -58.253 -42.403 1.00 287.31 258 PRO C N 1
ATOM 4425 C CA . PRO C 1 143 ? 8.006 -59.251 -42.085 1.00 289.83 258 PRO C CA 1
ATOM 4426 C C . PRO C 1 143 ? 9.429 -58.781 -42.336 1.00 287.18 258 PRO C C 1
ATOM 4427 O O . PRO C 1 143 ? 10.359 -59.352 -41.753 1.00 278.42 258 PRO C O 1
ATOM 4431 N N . GLY C 1 144 ? 9.634 -57.771 -43.176 1.00 284.28 259 GLY C N 1
ATOM 4432 C CA . GLY C 1 144 ? 10.978 -57.367 -43.538 1.00 280.07 259 GLY C CA 1
ATOM 4433 C C . GLY C 1 144 ? 11.577 -56.289 -42.660 1.00 261.50 259 GLY C C 1
ATOM 4434 O O . GLY C 1 144 ? 12.694 -56.438 -42.157 1.00 257.55 259 GLY C O 1
ATOM 4435 N N . ASN C 1 145 ? 10.843 -55.196 -42.471 1.00 260.05 260 ASN C N 1
ATOM 4436 C CA . ASN C 1 145 ? 11.374 -54.025 -41.780 1.00 255.52 260 ASN C CA 1
ATOM 4437 C C . ASN C 1 145 ? 11.569 -54.355 -40.304 1.00 248.28 260 ASN C C 1
ATOM 4438 O O . ASN C 1 145 ? 10.594 -54.560 -39.576 1.00 248.50 260 ASN C O 1
ATOM 4443 N N . LEU C 1 146 ? 12.831 -54.412 -39.868 1.00 244.11 261 LEU C N 1
ATOM 4444 C CA . LEU C 1 146 ? 13.129 -54.670 -38.462 1.00 240.83 261 LEU C CA 1
ATOM 4445 C C . LEU C 1 146 ? 12.523 -53.604 -37.559 1.00 241.06 261 LEU C C 1
ATOM 4446 O O . LEU C 1 146 ? 12.100 -53.897 -36.433 1.00 240.55 261 LEU C O 1
ATOM 4451 N N . LEU C 1 147 ? 12.476 -52.358 -38.036 1.00 238.00 262 LEU C N 1
ATOM 4452 C CA . LEU C 1 147 ? 12.018 -51.252 -37.203 1.00 224.88 262 LEU C CA 1
ATOM 4453 C C . LEU C 1 147 ? 10.565 -51.419 -36.782 1.00 236.67 262 LEU C C 1
ATOM 4454 O O . LEU C 1 147 ? 10.176 -50.961 -35.702 1.00 220.77 262 LEU C O 1
ATOM 4459 N N . LEU C 1 148 ? 9.750 -52.063 -37.615 1.00 253.36 263 LEU C N 1
ATOM 4460 C CA . LEU C 1 148 ? 8.323 -52.204 -37.358 1.00 257.01 263 LEU C CA 1
ATOM 4461 C C . LEU C 1 148 ? 7.947 -53.513 -36.673 1.00 263.07 263 LEU C C 1
ATOM 4462 O O . LEU C 1 148 ? 6.758 -53.736 -36.419 1.00 265.87 263 LEU C O 1
ATOM 4467 N N . GLU C 1 149 ? 8.916 -54.383 -36.368 1.00 269.87 264 GLU C N 1
ATOM 4468 C CA . GLU C 1 149 ? 8.591 -55.610 -35.645 1.00 271.11 264 GLU C CA 1
ATOM 4469 C C . GLU C 1 149 ? 7.998 -55.333 -34.271 1.00 265.22 264 GLU C C 1
ATOM 4470 O O . GLU C 1 149 ? 7.267 -56.176 -33.741 1.00 270.56 264 GLU C O 1
ATOM 4476 N N . PHE C 1 150 ? 8.288 -54.178 -33.686 1.00 242.41 265 PHE C N 1
ATOM 4477 C CA . PHE C 1 150 ? 7.904 -53.891 -32.313 1.00 230.64 265 PHE C CA 1
ATOM 4478 C C . PHE C 1 150 ? 7.861 -52.378 -32.116 1.00 215.91 265 PHE C C 1
ATOM 4479 O O . PHE C 1 150 ? 7.980 -51.602 -33.071 1.00 214.85 265 PHE C O 1
ATOM 4487 N N . ARG C 1 151 ? 7.697 -51.967 -30.863 1.00 208.58 266 ARG C N 1
ATOM 4488 C CA . ARG C 1 151 ? 7.033 -50.713 -30.542 1.00 212.57 266 ARG C CA 1
ATOM 4489 C C . ARG C 1 151 ? 7.880 -49.495 -30.895 1.00 227.91 266 ARG C C 1
ATOM 4490 O O . ARG C 1 151 ? 9.106 -49.561 -31.012 1.00 226.32 266 ARG C O 1
ATOM 4498 N N . GLY C 1 152 ? 7.190 -48.365 -31.065 1.00 241.78 267 GLY C N 1
ATOM 4499 C CA . GLY C 1 152 ? 7.825 -47.065 -31.132 1.00 234.89 267 GLY C CA 1
ATOM 4500 C C . GLY C 1 152 ? 7.645 -46.294 -32.423 1.00 231.40 267 GLY C C 1
ATOM 4501 O O . GLY C 1 152 ? 7.365 -45.092 -32.395 1.00 227.02 267 GLY C O 1
ATOM 4502 N N . ASN C 1 153 ? 7.769 -46.970 -33.559 1.00 222.02 268 ASN C N 1
ATOM 4503 C CA . ASN C 1 153 ? 7.749 -46.296 -34.850 1.00 220.18 268 ASN C CA 1
ATOM 4504 C C . ASN C 1 153 ? 6.307 -45.954 -35.222 1.00 212.40 268 ASN C C 1
ATOM 4505 O O . ASN C 1 153 ? 5.390 -46.033 -34.399 1.00 214.26 268 ASN C O 1
ATOM 4510 N N . ALA C 1 154 ? 6.093 -45.546 -36.470 1.00 207.53 269 ALA C N 1
ATOM 4511 C CA . ALA C 1 154 ? 4.746 -45.265 -36.940 1.00 211.03 269 ALA C CA 1
ATOM 4512 C C . ALA C 1 154 ? 3.945 -46.555 -37.081 1.00 225.10 269 ALA C C 1
ATOM 4513 O O . ALA C 1 154 ? 4.493 -47.659 -37.143 1.00 237.85 269 ALA C O 1
ATOM 4515 N N . GLY C 1 155 ? 2.624 -46.398 -37.132 1.00 230.07 270 GLY C N 1
ATOM 4516 C CA . GLY C 1 155 ? 1.741 -47.538 -37.298 1.00 223.04 270 GLY C CA 1
ATOM 4517 C C . GLY C 1 155 ? 1.836 -48.554 -36.184 1.00 224.99 270 GLY C C 1
ATOM 4518 O O . GLY C 1 155 ? 1.660 -49.750 -36.431 1.00 230.49 270 GLY C O 1
ATOM 4519 N N . SER C 1 156 ? 2.105 -48.110 -34.951 1.00 232.24 271 SER C N 1
ATOM 4520 C CA . SER C 1 156 ? 2.307 -49.025 -33.834 1.00 233.05 271 SER C CA 1
ATOM 4521 C C . SER C 1 156 ? 1.471 -48.646 -32.618 1.00 233.70 271 SER C C 1
ATOM 4522 O O . SER C 1 156 ? 1.789 -49.075 -31.500 1.00 233.84 271 SER C O 1
ATOM 4525 N N . HIS C 1 157 ? 0.408 -47.869 -32.808 1.00 230.41 272 HIS C N 1
ATOM 4526 C CA . HIS C 1 157 ? -0.476 -47.474 -31.724 1.00 220.00 272 HIS C CA 1
ATOM 4527 C C . HIS C 1 157 ? -1.914 -47.887 -32.019 1.00 234.81 272 HIS C C 1
ATOM 4528 O O . HIS C 1 157 ? -2.309 -48.110 -33.169 1.00 241.85 272 HIS C O 1
ATOM 4535 N N . ASP C 1 158 ? -2.695 -48.001 -30.946 1.00 254.04 273 ASP C N 1
ATOM 4536 C CA . ASP C 1 158 ? -4.100 -48.395 -31.029 1.00 256.54 273 ASP C CA 1
ATOM 4537 C C . ASP C 1 158 ? -4.906 -47.120 -31.253 1.00 253.37 273 ASP C C 1
ATOM 4538 O O . ASP C 1 158 ? -5.504 -46.549 -30.340 1.00 250.30 273 ASP C O 1
ATOM 4543 N N . LEU C 1 159 ? -4.901 -46.670 -32.507 1.00 255.58 274 LEU C N 1
ATOM 4544 C CA . LEU C 1 159 ? -5.478 -45.370 -32.842 1.00 239.50 274 LEU C CA 1
ATOM 4545 C C . LEU C 1 159 ? -6.966 -45.240 -32.528 1.00 243.07 274 LEU C C 1
ATOM 4546 O O . LEU C 1 159 ? -7.363 -44.172 -32.029 1.00 239.71 274 LEU C O 1
ATOM 4551 N N . PRO C 1 160 ? -7.838 -46.214 -32.827 1.00 247.69 275 PRO C N 1
ATOM 4552 C CA . PRO C 1 160 ? -9.249 -46.043 -32.433 1.00 244.06 275 PRO C CA 1
ATOM 4553 C C . PRO C 1 160 ? -9.422 -45.806 -30.944 1.00 240.20 275 PRO C C 1
ATOM 4554 O O . PRO C 1 160 ? -10.199 -44.930 -30.541 1.00 239.00 275 PRO C O 1
ATOM 4558 N N . PHE C 1 161 ? -8.683 -46.545 -30.115 1.00 243.53 276 PHE C N 1
ATOM 4559 C CA . PHE C 1 161 ? -8.733 -46.324 -28.675 1.00 239.69 276 PHE C CA 1
ATOM 4560 C C . PHE C 1 161 ? -8.218 -44.938 -28.306 1.00 234.19 276 PHE C C 1
ATOM 4561 O O . PHE C 1 161 ? -8.787 -44.267 -27.437 1.00 229.36 276 PHE C O 1
ATOM 4569 N N . SER C 1 162 ? -7.138 -44.493 -28.954 1.00 224.14 277 SER C N 1
ATOM 4570 C CA . SER C 1 162 ? -6.581 -43.176 -28.657 1.00 214.58 277 SER C CA 1
ATOM 4571 C C . SER C 1 162 ? -7.571 -42.067 -28.992 1.00 210.75 277 SER C C 1
ATOM 4572 O O . SER C 1 162 ? -7.697 -41.089 -28.245 1.00 204.79 277 SER C O 1
ATOM 4575 N N . VAL C 1 163 ? -8.273 -42.196 -30.120 1.00 223.46 278 VAL C N 1
ATOM 4576 C CA . VAL C 1 163 ? -9.316 -41.234 -30.466 1.00 224.58 278 VAL C CA 1
ATOM 4577 C C . VAL C 1 163 ? -10.446 -41.289 -29.444 1.00 218.37 278 VAL C C 1
ATOM 4578 O O . VAL C 1 163 ? -10.968 -40.252 -29.014 1.00 215.23 278 VAL C O 1
ATOM 4582 N N . GLU C 1 164 ? -10.835 -42.500 -29.038 1.00 226.92 279 GLU C N 1
ATOM 4583 C CA . GLU C 1 164 ? -11.902 -42.654 -28.054 1.00 228.37 279 GLU C CA 1
ATOM 4584 C C . GLU C 1 164 ? -11.505 -42.066 -26.705 1.00 220.88 279 GLU C C 1
ATOM 4585 O O . GLU C 1 164 ? -12.341 -41.485 -26.003 1.00 221.02 279 GLU C O 1
ATOM 4591 N N . THR C 1 165 ? -10.235 -42.215 -26.322 1.00 218.83 280 THR C N 1
ATOM 4592 C CA . THR C 1 165 ? -9.797 -41.766 -25.004 1.00 218.48 280 THR C CA 1
ATOM 4593 C C . THR C 1 165 ? -9.723 -40.244 -24.923 1.00 210.19 280 THR C C 1
ATOM 4594 O O . THR C 1 165 ? -10.068 -39.657 -23.890 1.00 208.60 280 THR C O 1
ATOM 4606 N N . THR C 1 167 ? -11.515 -38.156 -26.638 1.00 217.60 282 THR C N 1
ATOM 4607 C CA . THR C 1 167 ? -12.865 -37.607 -26.696 1.00 209.06 282 THR C CA 1
ATOM 4608 C C . THR C 1 167 ? -13.548 -37.673 -25.334 1.00 211.99 282 THR C C 1
ATOM 4609 O O . THR C 1 167 ? -14.299 -36.762 -24.968 1.00 214.31 282 THR C O 1
ATOM 4613 N N . ALA C 1 168 ? -13.287 -38.734 -24.567 1.00 214.26 283 ALA C N 1
ATOM 4614 C CA . ALA C 1 168 ? -13.873 -38.845 -23.235 1.00 213.76 283 ALA C CA 1
ATOM 4615 C C . ALA C 1 168 ? -13.283 -37.814 -22.281 1.00 208.27 283 ALA C C 1
ATOM 4616 O O . ALA C 1 168 ? -13.983 -37.310 -21.395 1.00 214.08 283 ALA C O 1
ATOM 4618 N N . LEU C 1 169 ? -11.996 -37.495 -22.441 1.00 202.98 284 LEU C N 1
ATOM 4619 C CA . LEU C 1 169 ? -11.360 -36.503 -21.577 1.00 197.85 284 LEU C CA 1
ATOM 4620 C C . LEU C 1 169 ? -11.951 -35.115 -21.789 1.00 195.41 284 LEU C C 1
ATOM 4621 O O . LEU C 1 169 ? -12.123 -34.355 -20.829 1.00 193.82 284 LEU C O 1
ATOM 4626 N N . SER C 1 170 ? -12.274 -34.770 -23.038 1.00 210.12 285 SER C N 1
ATOM 4627 C CA . SER C 1 170 ? -12.678 -33.418 -23.412 1.00 212.05 285 SER C CA 1
ATOM 4628 C C . SER C 1 170 ? -14.044 -33.067 -22.840 1.00 205.23 285 SER C C 1
ATOM 4629 O O . SER C 1 170 ? -14.518 -31.936 -22.993 1.00 202.68 285 SER C O 1
ATOM 4632 N N . LYS C 1 171 ? -14.687 -34.028 -22.181 1.00 200.71 286 LYS C N 1
ATOM 4633 C CA . LYS C 1 171 ? -16.011 -33.831 -21.611 1.00 212.06 286 LYS C CA 1
ATOM 4634 C C . LYS C 1 171 ? -15.985 -33.697 -20.093 1.00 214.00 286 LYS C C 1
ATOM 4635 O O . LYS C 1 171 ? -17.047 -33.704 -19.462 1.00 208.34 286 LYS C O 1
ATOM 4641 N N . LEU C 1 172 ? -14.802 -33.563 -19.495 1.00 206.91 287 LEU C N 1
ATOM 4642 C CA . LEU C 1 172 ? -14.677 -33.376 -18.049 1.00 205.64 287 LEU C CA 1
ATOM 4643 C C . LEU C 1 172 ? -14.738 -31.884 -17.718 1.00 206.02 287 LEU C C 1
ATOM 4644 O O . LEU C 1 172 ? -13.766 -31.256 -17.293 1.00 191.66 287 LEU C O 1
ATOM 4649 N N . THR C 1 173 ? -15.929 -31.321 -17.925 1.00 198.22 288 THR C N 1
ATOM 4650 C CA . THR C 1 173 ? -16.185 -29.914 -17.655 1.00 197.19 288 THR C CA 1
ATOM 4651 C C . THR C 1 173 ? -16.959 -29.688 -16.363 1.00 210.69 288 THR C C 1
ATOM 4652 O O . THR C 1 173 ? -17.003 -28.554 -15.875 1.00 224.71 288 THR C O 1
ATOM 4656 N N . LYS C 1 174 ? -17.558 -30.734 -15.800 1.00 228.57 289 LYS C N 1
ATOM 4657 C CA . LYS C 1 174 ? -18.405 -30.620 -14.624 1.00 230.00 289 LYS C CA 1
ATOM 4658 C C . LYS C 1 174 ? -18.048 -31.714 -13.632 1.00 234.11 289 LYS C C 1
ATOM 4659 O O . LYS C 1 174 ? -17.458 -32.737 -13.986 1.00 240.72 289 LYS C O 1
ATOM 4665 N N . GLU C 1 175 ? -18.414 -31.483 -12.374 1.00 225.92 290 GLU C N 1
ATOM 4666 C CA . GLU C 1 175 ? -18.364 -32.544 -11.380 1.00 233.29 290 GLU C CA 1
ATOM 4667 C C . GLU C 1 175 ? -19.468 -33.558 -11.655 1.00 236.41 290 GLU C C 1
ATOM 4668 O O . GLU C 1 175 ? -20.567 -33.203 -12.089 1.00 240.69 290 GLU C O 1
ATOM 4674 N N . GLY C 1 176 ? -19.167 -34.829 -11.398 1.00 224.93 291 GLY C N 1
ATOM 4675 C CA . GLY C 1 176 ? -20.038 -35.926 -11.765 1.00 241.50 291 GLY C CA 1
ATOM 4676 C C . GLY C 1 176 ? -19.623 -36.656 -13.024 1.00 243.19 291 GLY C C 1
ATOM 4677 O O . GLY C 1 176 ? -20.235 -37.677 -13.361 1.00 240.54 291 GLY C O 1
ATOM 4678 N N . VAL C 1 177 ? -18.604 -36.162 -13.723 1.00 250.41 292 VAL C N 1
ATOM 4679 C CA . VAL C 1 177 ? -18.083 -36.778 -14.938 1.00 240.22 292 VAL C CA 1
ATOM 4680 C C . VAL C 1 177 ? -16.730 -37.398 -14.616 1.00 226.51 292 VAL C C 1
ATOM 4681 O O . VAL C 1 177 ? -15.937 -36.819 -13.864 1.00 231.51 292 VAL C O 1
ATOM 4685 N N . LYS C 1 178 ? -16.469 -38.580 -15.174 1.00 225.31 293 LYS C N 1
ATOM 4686 C CA . LYS C 1 178 ? -15.204 -39.266 -14.956 1.00 223.52 293 LYS C CA 1
ATOM 4687 C C . LYS C 1 178 ? -14.726 -39.903 -16.254 1.00 228.22 293 LYS C C 1
ATOM 4688 O O . LYS C 1 178 ? -15.454 -39.971 -17.249 1.00 231.73 293 LYS C O 1
ATOM 4694 N N . VAL C 1 179 ? -13.478 -40.365 -16.226 1.00 218.35 294 VAL C N 1
ATOM 4695 C CA . VAL C 1 179 ? -12.879 -41.101 -17.334 1.00 218.55 294 VAL C CA 1
ATOM 4696 C C . VAL C 1 179 ? -11.656 -41.832 -16.799 1.00 217.10 294 VAL C C 1
ATOM 4697 O O . VAL C 1 179 ? -10.903 -41.294 -15.983 1.00 212.90 294 VAL C O 1
ATOM 4701 N N . LYS C 1 180 ? -11.462 -43.065 -17.260 1.00 232.83 295 LYS C N 1
ATOM 4702 C CA . LYS C 1 180 ? -10.282 -43.828 -16.884 1.00 228.46 295 LYS C CA 1
ATOM 4703 C C . LYS C 1 180 ? -9.066 -43.366 -17.681 1.00 213.81 295 LYS C C 1
ATOM 4704 O O . LYS C 1 180 ? -9.176 -42.955 -18.840 1.00 212.73 295 LYS C O 1
ATOM 4710 N N . LEU C 1 181 ? -7.894 -43.436 -17.045 1.00 237.68 296 LEU C N 1
ATOM 4711 C CA . LEU C 1 181 ? -6.639 -43.195 -17.742 1.00 239.44 296 LEU C CA 1
ATOM 4712 C C . LEU C 1 181 ? -6.046 -44.531 -18.143 1.00 238.07 296 LEU C C 1
ATOM 4713 O O . LEU C 1 181 ? -5.601 -45.284 -17.263 1.00 235.86 296 LEU C O 1
ATOM 4718 N N . PRO C 1 182 ? -5.988 -44.865 -19.424 1.00 228.00 297 PRO C N 1
ATOM 4719 C CA . PRO C 1 182 ? -5.274 -46.084 -19.817 1.00 231.84 297 PRO C CA 1
ATOM 4720 C C . PRO C 1 182 ? -3.803 -45.969 -19.463 1.00 225.76 297 PRO C C 1
ATOM 4721 O O . PRO C 1 182 ? -3.094 -45.116 -20.002 1.00 222.37 297 PRO C O 1
ATOM 4725 N N . ARG C 1 183 ? -3.345 -46.790 -18.527 1.00 209.03 298 ARG C N 1
ATOM 4726 C CA . ARG C 1 183 ? -1.940 -46.838 -18.155 1.00 215.27 298 ARG C CA 1
ATOM 4727 C C . ARG C 1 183 ? -1.278 -47.997 -18.886 1.00 221.94 298 ARG C C 1
ATOM 4728 O O . ARG C 1 183 ? -1.896 -49.044 -19.095 1.00 227.49 298 ARG C O 1
ATOM 4736 N N . TYR C 1 184 ? -0.032 -47.800 -19.297 1.00 222.24 299 TYR C N 1
ATOM 4737 C CA . TYR C 1 184 ? 0.720 -48.850 -19.963 1.00 211.29 299 TYR C CA 1
ATOM 4738 C C . TYR C 1 184 ? 1.658 -49.518 -18.964 1.00 211.25 299 TYR C C 1
ATOM 4739 O O . TYR C 1 184 ? 2.104 -48.900 -17.995 1.00 208.30 299 TYR C O 1
ATOM 4748 N N . ASP C 1 185 ? 1.946 -50.795 -19.201 1.00 210.59 300 ASP C N 1
ATOM 4749 C CA . ASP C 1 185 ? 2.757 -51.603 -18.290 1.00 206.57 300 ASP C CA 1
ATOM 4750 C C . ASP C 1 185 ? 3.824 -52.286 -19.140 1.00 209.80 300 ASP C C 1
ATOM 4751 O O . ASP C 1 185 ? 3.544 -53.281 -19.813 1.00 221.86 300 ASP C O 1
ATOM 4756 N N . LYS C 1 186 ? 5.046 -51.748 -19.106 1.00 211.44 301 LYS C N 1
ATOM 4757 C CA . LYS C 1 186 ? 6.095 -52.200 -20.014 1.00 216.45 301 LYS C CA 1
ATOM 4758 C C . LYS C 1 186 ? 6.683 -53.551 -19.623 1.00 220.57 301 LYS C C 1
ATOM 4759 O O . LYS C 1 186 ? 7.332 -54.190 -20.459 1.00 227.69 301 LYS C O 1
ATOM 4765 N N . SER C 1 187 ? 6.475 -54.002 -18.387 1.00 222.06 302 SER C N 1
ATOM 4766 C CA . SER C 1 187 ? 7.057 -55.246 -17.907 1.00 220.77 302 SER C CA 1
ATOM 4767 C C . SER C 1 187 ? 6.129 -56.445 -18.083 1.00 211.49 302 SER C C 1
ATOM 4768 O O . SER C 1 187 ? 6.276 -57.441 -17.367 1.00 213.73 302 SER C O 1
ATOM 4771 N N . ALA C 1 188 ? 5.185 -56.373 -19.016 1.00 255.01 303 ALA C N 1
ATOM 4772 C CA . ALA C 1 188 ? 4.273 -57.472 -19.293 1.00 261.21 303 ALA C CA 1
ATOM 4773 C C . ALA C 1 188 ? 4.780 -58.295 -20.471 1.00 263.60 303 ALA C C 1
ATOM 4774 O O . ALA C 1 188 ? 5.461 -57.780 -21.361 1.00 260.19 303 ALA C O 1
ATOM 4776 N N . TYR C 1 189 ? 4.433 -59.584 -20.467 1.00 256.33 304 TYR C N 1
ATOM 4777 C CA . TYR C 1 189 ? 4.909 -60.534 -21.477 1.00 255.80 304 TYR C CA 1
ATOM 4778 C C . TYR C 1 189 ? 6.433 -60.524 -21.575 1.00 255.28 304 TYR C C 1
ATOM 4779 O O . TYR C 1 189 ? 7.008 -60.536 -22.666 1.00 256.41 304 TYR C O 1
ATOM 4788 N N . SER C 1 190 ? 7.091 -60.497 -20.413 1.00 253.27 305 SER C N 1
ATOM 4789 C CA . SER C 1 190 ? 8.552 -60.549 -20.308 1.00 240.21 305 SER C CA 1
ATOM 4790 C C . SER C 1 190 ? 9.207 -59.372 -21.037 1.00 225.80 305 SER C C 1
ATOM 4791 O O . SER C 1 190 ? 9.988 -59.539 -21.976 1.00 232.00 305 SER C O 1
ATOM 4794 N N . GLY C 1 191 ? 8.867 -58.165 -20.586 1.00 209.70 306 GLY C N 1
ATOM 4795 C CA . GLY C 1 191 ? 9.495 -56.957 -21.075 1.00 217.28 306 GLY C CA 1
ATOM 4796 C C . GLY C 1 191 ? 8.973 -56.430 -22.393 1.00 230.69 306 GLY C C 1
ATOM 4797 O O . GLY C 1 191 ? 9.168 -55.244 -22.687 1.00 236.35 306 GLY C O 1
ATOM 4798 N N . ARG C 1 192 ? 8.317 -57.264 -23.202 1.00 223.68 307 ARG C N 1
ATOM 4799 C CA . ARG C 1 192 ? 7.736 -56.786 -24.450 1.00 216.57 307 ARG C CA 1
ATOM 4800 C C . ARG C 1 192 ? 6.557 -55.851 -24.222 1.00 215.63 307 ARG C C 1
ATOM 4801 O O . ARG C 1 192 ? 6.133 -55.175 -25.165 1.00 234.89 307 ARG C O 1
ATOM 4809 N N . GLY C 1 193 ? 6.020 -55.805 -23.006 1.00 241.65 308 GLY C N 1
ATOM 4810 C CA . GLY C 1 193 ? 5.012 -54.830 -22.644 1.00 244.33 308 GLY C CA 1
ATOM 4811 C C . GLY C 1 193 ? 3.608 -55.148 -23.114 1.00 250.50 308 GLY C C 1
ATOM 4812 O O . GLY C 1 193 ? 3.414 -55.827 -24.127 1.00 251.18 308 GLY C O 1
ATOM 4813 N N . ASP C 1 194 ? 2.622 -54.662 -22.365 1.00 243.22 309 ASP C N 1
ATOM 4814 C CA . ASP C 1 194 ? 1.225 -54.727 -22.767 1.00 241.51 309 ASP C CA 1
ATOM 4815 C C . ASP C 1 194 ? 0.447 -53.691 -21.972 1.00 234.41 309 ASP C C 1
ATOM 4816 O O . ASP C 1 194 ? 0.891 -53.227 -20.918 1.00 232.26 309 ASP C O 1
ATOM 4821 N N . ARG C 1 195 ? -0.719 -53.332 -22.501 1.00 247.15 310 ARG C N 1
ATOM 4822 C CA . ARG C 1 195 ? -1.605 -52.403 -21.816 1.00 239.36 310 ARG C CA 1
ATOM 4823 C C . ARG C 1 195 ? -1.985 -52.944 -20.445 1.00 241.49 310 ARG C C 1
ATOM 4824 O O . ARG C 1 195 ? -2.344 -54.116 -20.308 1.00 255.04 310 ARG C O 1
ATOM 4832 N N . ALA C 1 196 ? -1.894 -52.091 -19.428 1.00 227.50 311 ALA C N 1
ATOM 4833 C CA . ALA C 1 196 ? -2.343 -52.487 -18.102 1.00 236.95 311 ALA C CA 1
ATOM 4834 C C . ALA C 1 196 ? -3.841 -52.755 -18.126 1.00 234.05 311 ALA C C 1
ATOM 4835 O O . ALA C 1 196 ? -4.607 -52.035 -18.772 1.00 238.48 311 ALA C O 1
ATOM 4837 N N . ASP C 1 197 ? -4.252 -53.808 -17.430 1.00 237.81 312 ASP C N 1
ATOM 4838 C CA . ASP C 1 197 ? -5.652 -54.195 -17.440 1.00 245.61 312 ASP C CA 1
ATOM 4839 C C . ASP C 1 197 ? -6.493 -53.075 -16.831 1.00 245.13 312 ASP C C 1
ATOM 4840 O O . ASP C 1 197 ? -6.076 -52.454 -15.846 1.00 249.68 312 ASP C O 1
ATOM 4845 N N . PRO C 1 198 ? -7.676 -52.780 -17.399 1.00 253.32 313 PRO C N 1
ATOM 4846 C CA . PRO C 1 198 ? -8.434 -51.585 -16.992 1.00 253.83 313 PRO C CA 1
ATOM 4847 C C . PRO C 1 198 ? -8.725 -51.474 -15.501 1.00 258.67 313 PRO C C 1
ATOM 4848 O O . PRO C 1 198 ? -9.097 -50.398 -15.023 1.00 248.90 313 PRO C O 1
ATOM 4852 N N . SER C 1 199 ? -8.556 -52.564 -14.754 1.00 282.14 314 SER C N 1
ATOM 4853 C CA . SER C 1 199 ? -8.706 -52.522 -13.300 1.00 282.24 314 SER C CA 1
ATOM 4854 C C . SER C 1 199 ? -7.554 -51.800 -12.606 1.00 274.09 314 SER C C 1
ATOM 4855 O O . SER C 1 199 ? -7.498 -51.764 -11.369 1.00 273.96 314 SER C O 1
ATOM 4858 N N . GLU C 1 200 ? -6.640 -51.228 -13.391 1.00 254.36 315 GLU C N 1
ATOM 4859 C CA . GLU C 1 200 ? -5.443 -50.573 -12.882 1.00 248.67 315 GLU C CA 1
ATOM 4860 C C . GLU C 1 200 ? -5.365 -49.116 -13.313 1.00 252.81 315 GLU C C 1
ATOM 4861 O O . GLU C 1 200 ? -4.314 -48.485 -13.152 1.00 252.51 315 GLU C O 1
ATOM 4867 N N . TRP C 1 201 ? -6.451 -48.569 -13.853 1.00 249.20 316 TRP C N 1
ATOM 4868 C CA . TRP C 1 201 ? -6.414 -47.289 -14.537 1.00 223.50 316 TRP C CA 1
ATOM 4869 C C . TRP C 1 201 ? -6.840 -46.178 -13.594 1.00 216.64 316 TRP C C 1
ATOM 4870 O O . TRP C 1 201 ? -7.988 -46.189 -13.124 1.00 221.49 316 TRP C O 1
ATOM 4881 N N . PRO C 1 202 ? -5.971 -45.216 -13.282 1.00 229.11 317 PRO C N 1
ATOM 4882 C CA . PRO C 1 202 ? -6.420 -44.047 -12.517 1.00 217.39 317 PRO C CA 1
ATOM 4883 C C . PRO C 1 202 ? -7.478 -43.283 -13.297 1.00 212.34 317 PRO C C 1
ATOM 4884 O O . PRO C 1 202 ? -7.431 -43.204 -14.525 1.00 218.54 317 PRO C O 1
ATOM 4888 N N . GLU C 1 203 ? -8.452 -42.729 -12.580 1.00 234.00 318 GLU C N 1
ATOM 4889 C CA . GLU C 1 203 ? -9.561 -42.051 -13.236 1.00 237.23 318 GLU C CA 1
ATOM 4890 C C . GLU C 1 203 ? -9.860 -40.735 -12.531 1.00 236.05 318 GLU C C 1
ATOM 4891 O O . GLU C 1 203 ? -9.903 -40.676 -11.299 1.00 239.81 318 GLU C O 1
ATOM 4897 N N . VAL C 1 204 ? -10.048 -39.682 -13.326 1.00 222.27 319 VAL C N 1
ATOM 4898 C CA . VAL C 1 204 ? -10.114 -38.309 -12.840 1.00 208.37 319 VAL C CA 1
ATOM 4899 C C . VAL C 1 204 ? -11.528 -37.775 -13.030 1.00 194.75 319 VAL C C 1
ATOM 4900 O O . VAL C 1 204 ? -12.230 -38.134 -13.983 1.00 198.86 319 VAL C O 1
ATOM 4904 N N . GLU C 1 205 ? -12.008 -37.013 -12.051 1.00 197.06 320 GLU C N 1
ATOM 4905 C CA . GLU C 1 205 ? -13.353 -36.468 -12.104 1.00 200.78 320 GLU C CA 1
ATOM 4906 C C . GLU C 1 205 ? -13.416 -34.988 -11.822 1.00 204.04 320 GLU C C 1
ATOM 4907 O O . GLU C 1 205 ? -12.586 -34.446 -11.106 1.00 211.71 320 GLU C O 1
ATOM 4913 N N . GLY C 1 206 ? -14.441 -34.348 -12.364 1.00 197.18 321 GLY C N 1
ATOM 4914 C CA . GLY C 1 206 ? -14.654 -32.938 -12.141 1.00 194.79 321 GLY C CA 1
ATOM 4915 C C . GLY C 1 206 ? -14.300 -32.068 -13.315 1.00 188.23 321 GLY C C 1
ATOM 4916 O O . GLY C 1 206 ? -14.064 -32.553 -14.417 1.00 187.87 321 GLY C O 1
ATOM 4917 N N . PRO C 1 207 ? -14.259 -30.761 -13.068 1.00 191.09 322 PRO C N 1
ATOM 4918 C CA . PRO C 1 207 ? -13.685 -29.735 -13.931 1.00 183.33 322 PRO C CA 1
ATOM 4919 C C . PRO C 1 207 ? -12.249 -30.096 -14.227 1.00 180.50 322 PRO C C 1
ATOM 4920 O O . PRO C 1 207 ? -11.442 -30.269 -13.325 1.00 174.37 322 PRO C O 1
ATOM 4924 N N . LEU C 1 208 ? -11.986 -30.208 -15.514 1.00 193.97 323 LEU C N 1
ATOM 4925 C CA . LEU C 1 208 ? -10.678 -30.509 -16.005 1.00 192.19 323 LEU C CA 1
ATOM 4926 C C . LEU C 1 208 ? -10.302 -29.359 -16.892 1.00 190.36 323 LEU C C 1
ATOM 4927 O O . LEU C 1 208 ? -10.955 -29.090 -17.878 1.00 201.91 323 LEU C O 1
ATOM 4932 N N . PRO C 1 209 ? -9.282 -28.618 -16.472 1.00 165.21 324 PRO C N 1
ATOM 4933 C CA . PRO C 1 209 ? -8.785 -27.436 -17.157 1.00 163.03 324 PRO C CA 1
ATOM 4934 C C . PRO C 1 209 ? -7.645 -27.741 -18.090 1.00 160.21 324 PRO C C 1
ATOM 4935 O O . PRO C 1 209 ? -7.572 -27.182 -19.157 1.00 163.16 324 PRO C O 1
ATOM 4939 N N . VAL C 1 210 ? -6.750 -28.604 -17.651 1.00 170.28 325 VAL C N 1
ATOM 4940 C CA . VAL C 1 210 ? -5.585 -29.021 -18.390 1.00 162.73 325 VAL C CA 1
ATOM 4941 C C . VAL C 1 210 ? -5.216 -30.480 -18.283 1.00 154.41 325 VAL C C 1
ATOM 4942 O O . VAL C 1 210 ? -5.303 -31.109 -17.238 1.00 153.43 325 VAL C O 1
ATOM 4946 N N . ILE C 1 211 ? -4.761 -30.969 -19.416 1.00 154.97 326 ILE C N 1
ATOM 4947 C CA . ILE C 1 211 ? -4.295 -32.332 -19.637 1.00 159.71 326 ILE C CA 1
ATOM 4948 C C . ILE C 1 211 ? -2.925 -32.247 -20.293 1.00 153.83 326 ILE C C 1
ATOM 4949 O O . ILE C 1 211 ? -2.746 -31.506 -21.265 1.00 158.84 326 ILE C O 1
ATOM 4954 N N . LEU C 1 212 ? -1.962 -33.000 -19.770 1.00 146.12 327 LEU C N 1
ATOM 4955 C CA . LEU C 1 212 ? -0.605 -33.012 -20.303 1.00 146.64 327 LEU C CA 1
ATOM 4956 C C . LEU C 1 212 ? -0.373 -34.296 -21.086 1.00 151.76 327 LEU C C 1
ATOM 4957 O O . LEU C 1 212 ? -0.632 -35.394 -20.584 1.00 157.38 327 LEU C O 1
ATOM 4962 N N . PHE C 1 213 ? 0.126 -34.151 -22.313 1.00 153.67 328 PHE C N 1
ATOM 4963 C CA . PHE C 1 213 ? 0.199 -35.234 -23.296 1.00 151.66 328 PHE C CA 1
ATOM 4964 C C . PHE C 1 213 ? 1.646 -35.305 -23.780 1.00 145.37 328 PHE C C 1
ATOM 4965 O O . PHE C 1 213 ? 2.020 -34.607 -24.725 1.00 147.60 328 PHE C O 1
ATOM 4973 N N . GLU C 1 214 ? 2.462 -36.131 -23.127 1.00 161.94 329 GLU C N 1
ATOM 4974 C CA . GLU C 1 214 ? 3.868 -36.256 -23.491 1.00 161.30 329 GLU C CA 1
ATOM 4975 C C . GLU C 1 214 ? 4.000 -37.171 -24.707 1.00 165.69 329 GLU C C 1
ATOM 4976 O O . GLU C 1 214 ? 3.014 -37.547 -25.345 1.00 170.73 329 GLU C O 1
ATOM 4982 N N . GLY C 1 215 ? 5.234 -37.544 -25.042 1.00 158.18 330 GLY C N 1
ATOM 4983 C CA . GLY C 1 215 ? 5.477 -38.461 -26.138 1.00 162.66 330 GLY C CA 1
ATOM 4984 C C . GLY C 1 215 ? 6.641 -38.047 -27.010 1.00 166.87 330 GLY C C 1
ATOM 4985 O O . GLY C 1 215 ? 6.770 -36.869 -27.357 1.00 172.67 330 GLY C O 1
ATOM 4986 N N . TRP C 1 216 ? 7.419 -39.026 -27.472 1.00 153.87 331 TRP C N 1
ATOM 4987 C CA . TRP C 1 216 ? 8.593 -38.724 -28.331 1.00 151.94 331 TRP C CA 1
ATOM 4988 C C . TRP C 1 216 ? 8.171 -38.500 -29.780 1.00 155.99 331 TRP C C 1
ATOM 4989 O O . TRP C 1 216 ? 8.928 -37.839 -30.512 1.00 153.25 331 TRP C O 1
ATOM 5008 N N . LEU C 1 218 ? 5.206 -37.080 -30.807 1.00 172.72 333 LEU C N 1
ATOM 5009 C CA . LEU C 1 218 ? 4.293 -35.979 -31.081 1.00 186.83 333 LEU C CA 1
ATOM 5010 C C . LEU C 1 218 ? 4.988 -34.914 -31.920 1.00 189.86 333 LEU C C 1
ATOM 5011 O O . LEU C 1 218 ? 6.212 -34.755 -31.877 1.00 184.72 333 LEU C O 1
ATOM 5016 N N . GLY C 1 219 ? 4.195 -34.189 -32.702 1.00 206.36 334 GLY C N 1
ATOM 5017 C CA . GLY C 1 219 ? 4.739 -33.159 -33.564 1.00 207.69 334 GLY C CA 1
ATOM 5018 C C . GLY C 1 219 ? 5.252 -33.702 -34.881 1.00 214.60 334 GLY C C 1
ATOM 5019 O O . GLY C 1 219 ? 5.282 -32.985 -35.885 1.00 215.94 334 GLY C O 1
ATOM 5020 N N . PHE C 1 220 ? 5.660 -34.971 -34.881 1.00 207.59 335 PHE C N 1
ATOM 5021 C CA . PHE C 1 220 ? 6.153 -35.607 -36.095 1.00 214.77 335 PHE C CA 1
ATOM 5022 C C . PHE C 1 220 ? 5.091 -35.581 -37.188 1.00 230.79 335 PHE C C 1
ATOM 5023 O O . PHE C 1 220 ? 3.914 -35.864 -36.946 1.00 233.31 335 PHE C O 1
ATOM 5031 N N . LYS C 1 221 ? 5.519 -35.237 -38.399 1.00 239.24 336 LYS C N 1
ATOM 5032 C CA . LYS C 1 221 ? 4.651 -35.178 -39.559 1.00 245.41 336 LYS C CA 1
ATOM 5033 C C . LYS C 1 221 ? 5.117 -36.171 -40.613 1.00 258.63 336 LYS C C 1
ATOM 5034 O O . LYS C 1 221 ? 6.304 -36.506 -40.673 1.00 258.00 336 LYS C O 1
ATOM 5040 N N . PRO C 1 222 ? 4.209 -36.662 -41.452 1.00 266.01 337 PRO C N 1
ATOM 5041 C CA . PRO C 1 222 ? 4.639 -37.457 -42.608 1.00 270.09 337 PRO C CA 1
ATOM 5042 C C . PRO C 1 222 ? 5.507 -36.620 -43.536 1.00 274.47 337 PRO C C 1
ATOM 5043 O O . PRO C 1 222 ? 5.120 -35.530 -43.962 1.00 265.50 337 PRO C O 1
ATOM 5047 N N . LEU C 1 223 ? 6.686 -37.136 -43.842 1.00 273.85 338 LEU C N 1
ATOM 5048 C CA . LEU C 1 223 ? 7.642 -36.444 -44.693 1.00 274.28 338 LEU C CA 1
ATOM 5049 C C . LEU C 1 223 ? 7.460 -36.878 -46.136 1.00 284.54 338 LEU C C 1
ATOM 5050 O O . LEU C 1 223 ? 6.703 -37.805 -46.430 1.00 288.69 338 LEU C O 1
ATOM 5055 N N . PRO C 1 224 ? 8.125 -36.212 -47.078 1.00 276.59 339 PRO C N 1
ATOM 5056 C CA . PRO C 1 224 ? 8.223 -36.763 -48.428 1.00 278.52 339 PRO C CA 1
ATOM 5057 C C . PRO C 1 224 ? 8.822 -38.156 -48.388 1.00 278.04 339 PRO C C 1
ATOM 5058 O O . PRO C 1 224 ? 9.850 -38.379 -47.730 1.00 278.85 339 PRO C O 1
ATOM 5062 N N . PRO C 1 225 ? 8.204 -39.125 -49.070 1.00 275.07 340 PRO C N 1
ATOM 5063 C CA . PRO C 1 225 ? 8.690 -40.513 -48.990 1.00 287.30 340 PRO C CA 1
ATOM 5064 C C . PRO C 1 225 ? 10.128 -40.700 -49.453 1.00 293.30 340 PRO C C 1
ATOM 5065 O O . PRO C 1 225 ? 10.710 -41.756 -49.173 1.00 281.77 340 PRO C O 1
ATOM 5069 N N . GLU C 1 226 ? 10.714 -39.723 -50.145 1.00 297.30 341 GLU C N 1
ATOM 5070 C CA . GLU C 1 226 ? 12.083 -39.846 -50.631 1.00 297.66 341 GLU C CA 1
ATOM 5071 C C . GLU C 1 226 ? 13.110 -39.323 -49.634 1.00 288.33 341 GLU C C 1
ATOM 5072 O O . GLU C 1 226 ? 14.152 -39.956 -49.435 1.00 281.29 341 GLU C O 1
ATOM 5078 N N . VAL C 1 227 ? 12.842 -38.174 -49.005 1.00 284.83 342 VAL C N 1
ATOM 5079 C CA . VAL C 1 227 ? 13.658 -37.743 -47.873 1.00 271.66 342 VAL C CA 1
ATOM 5080 C C . VAL C 1 227 ? 13.639 -38.811 -46.794 1.00 265.53 342 VAL C C 1
ATOM 5081 O O . VAL C 1 227 ? 14.630 -39.023 -46.086 1.00 258.52 342 VAL C O 1
ATOM 5085 N N . VAL C 1 228 ? 12.514 -39.508 -46.667 1.00 267.92 343 VAL C N 1
ATOM 5086 C CA . VAL C 1 228 ? 12.367 -40.564 -45.675 1.00 260.47 343 VAL C CA 1
ATOM 5087 C C . VAL C 1 228 ? 13.293 -41.735 -45.985 1.00 259.68 343 VAL C C 1
ATOM 5088 O O . VAL C 1 228 ? 13.859 -42.352 -45.077 1.00 255.27 343 VAL C O 1
ATOM 5092 N N . LYS C 1 229 ? 13.479 -42.054 -47.269 1.00 271.11 344 LYS C N 1
ATOM 5093 C CA . LYS C 1 229 ? 14.316 -43.194 -47.632 1.00 273.54 344 LYS C CA 1
ATOM 5094 C C . LYS C 1 229 ? 15.795 -42.851 -47.756 1.00 265.34 344 LYS C C 1
ATOM 5095 O O . LYS C 1 229 ? 16.629 -43.757 -47.671 1.00 259.64 344 LYS C O 1
ATOM 5101 N N . ALA C 1 230 ? 16.142 -41.579 -47.964 1.00 270.58 345 ALA C N 1
ATOM 5102 C CA . ALA C 1 230 ? 17.551 -41.202 -47.947 1.00 262.97 345 ALA C CA 1
ATOM 5103 C C . ALA C 1 230 ? 18.148 -41.387 -46.557 1.00 252.40 345 ALA C C 1
ATOM 5104 O O . ALA C 1 230 ? 19.274 -41.882 -46.418 1.00 248.21 345 ALA C O 1
ATOM 5106 N N . VAL C 1 231 ? 17.409 -40.991 -45.520 1.00 240.48 346 VAL C N 1
ATOM 5107 C CA . VAL C 1 231 ? 17.862 -41.206 -44.148 1.00 227.47 346 VAL C CA 1
ATOM 5108 C C . VAL C 1 231 ? 17.930 -42.697 -43.842 1.00 216.96 346 VAL C C 1
ATOM 5109 O O . VAL C 1 231 ? 18.936 -43.202 -43.330 1.00 202.57 346 VAL C O 1
ATOM 5113 N N . ASP C 1 232 ? 16.855 -43.421 -44.146 1.00 222.26 347 ASP C N 1
ATOM 5114 C CA . ASP C 1 232 ? 16.800 -44.871 -44.010 1.00 218.46 347 ASP C CA 1
ATOM 5115 C C . ASP C 1 232 ? 15.729 -45.390 -44.961 1.00 239.63 347 ASP C C 1
ATOM 5116 O O . ASP C 1 232 ? 14.551 -45.042 -44.813 1.00 245.84 347 ASP C O 1
ATOM 5121 N N . PRO C 1 233 ? 16.097 -46.212 -45.948 1.00 255.53 348 PRO C N 1
ATOM 5122 C CA . PRO C 1 233 ? 15.106 -46.648 -46.948 1.00 263.26 348 PRO C CA 1
ATOM 5123 C C . PRO C 1 233 ? 13.911 -47.379 -46.361 1.00 263.26 348 PRO C C 1
ATOM 5124 O O . PRO C 1 233 ? 12.828 -47.354 -46.961 1.00 273.13 348 PRO C O 1
ATOM 5128 N N . GLN C 1 234 ? 14.077 -48.035 -45.211 1.00 274.43 349 GLN C N 1
ATOM 5129 C CA . GLN C 1 234 ? 12.977 -48.783 -44.611 1.00 272.77 349 GLN C CA 1
ATOM 5130 C C . GLN C 1 234 ? 11.839 -47.865 -44.188 1.00 276.28 349 GLN C C 1
ATOM 5131 O O . GLN C 1 234 ? 10.663 -48.233 -44.291 1.00 278.74 349 GLN C O 1
ATOM 5137 N N . LEU C 1 235 ? 12.173 -46.663 -43.714 1.00 258.75 350 LEU C N 1
ATOM 5138 C CA . LEU C 1 235 ? 11.209 -45.748 -43.115 1.00 242.28 350 LEU C CA 1
ATOM 5139 C C . LEU C 1 235 ? 10.046 -45.394 -44.039 1.00 252.44 350 LEU C C 1
ATOM 5140 O O . LEU C 1 235 ? 9.112 -44.721 -43.590 1.00 261.05 350 LEU C O 1
ATOM 5145 N N . GLU C 1 236 ? 10.088 -45.805 -45.311 1.00 272.07 351 GLU C N 1
ATOM 5146 C CA . GLU C 1 236 ? 9.033 -45.459 -46.263 1.00 282.72 351 GLU C CA 1
ATOM 5147 C C . GLU C 1 236 ? 7.655 -45.862 -45.750 1.00 288.93 351 GLU C C 1
ATOM 5148 O O . GLU C 1 236 ? 6.716 -45.058 -45.756 1.00 284.47 351 GLU C O 1
ATOM 5154 N N . THR C 1 237 ? 7.518 -47.113 -45.305 1.00 282.57 352 THR C N 1
ATOM 5155 C CA . THR C 1 237 ? 6.252 -47.565 -44.735 1.00 282.19 352 THR C CA 1
ATOM 5156 C C . THR C 1 237 ? 5.911 -46.775 -43.477 1.00 269.39 352 THR C C 1
ATOM 5157 O O . THR C 1 237 ? 4.746 -46.427 -43.241 1.00 267.10 352 THR C O 1
ATOM 5161 N N . ILE C 1 238 ? 6.924 -46.484 -42.658 1.00 265.60 353 ILE C N 1
ATOM 5162 C CA . ILE C 1 238 ? 6.729 -45.653 -41.474 1.00 254.87 353 ILE C CA 1
ATOM 5163 C C . ILE C 1 238 ? 6.180 -44.287 -41.869 1.00 255.33 353 ILE C C 1
ATOM 5164 O O . ILE C 1 238 ? 5.226 -43.784 -41.266 1.00 250.51 353 ILE C O 1
ATOM 5169 N N . ASN C 1 239 ? 6.766 -43.672 -42.900 1.00 262.45 354 ASN C N 1
ATOM 5170 C CA . ASN C 1 239 ? 6.243 -42.397 -43.382 1.00 264.65 354 ASN C CA 1
ATOM 5171 C C . ASN C 1 239 ? 4.829 -42.536 -43.926 1.00 274.38 354 ASN C C 1
ATOM 5172 O O . ASN C 1 239 ? 4.044 -41.582 -43.868 1.00 269.82 354 ASN C O 1
ATOM 5177 N N . LYS C 1 240 ? 4.489 -43.706 -44.466 1.00 270.93 355 LYS C N 1
ATOM 5178 C CA . LYS C 1 240 ? 3.133 -43.923 -44.957 1.00 268.33 355 LYS C CA 1
ATOM 5179 C C . LYS C 1 240 ? 2.128 -43.998 -43.814 1.00 261.24 355 LYS C C 1
ATOM 5180 O O . LYS C 1 240 ? 0.988 -43.542 -43.963 1.00 263.91 355 LYS C O 1
ATOM 5186 N N . ASN C 1 241 ? 2.526 -44.573 -42.674 1.00 252.46 356 ASN C N 1
ATOM 5187 C CA . ASN C 1 241 ? 1.619 -44.699 -41.536 1.00 239.63 356 ASN C CA 1
ATOM 5188 C C . ASN C 1 241 ? 1.445 -43.409 -40.740 1.00 251.71 356 ASN C C 1
ATOM 5189 O O . ASN C 1 241 ? 0.417 -43.252 -40.074 1.00 251.90 356 ASN C O 1
ATOM 5202 N N . GLU C 1 243 ? 0.374 -40.651 -41.251 1.00 238.76 358 GLU C N 1
ATOM 5203 C CA . GLU C 1 243 ? -0.721 -39.768 -41.632 1.00 233.55 358 GLU C CA 1
ATOM 5204 C C . GLU C 1 243 ? -1.921 -39.886 -40.698 1.00 226.71 358 GLU C C 1
ATOM 5205 O O . GLU C 1 243 ? -2.593 -38.883 -40.440 1.00 228.36 358 GLU C O 1
ATOM 5211 N N . ALA C 1 244 ? -2.198 -41.083 -40.180 1.00 228.06 359 ALA C N 1
ATOM 5212 C CA . ALA C 1 244 ? -3.377 -41.280 -39.342 1.00 223.56 359 ALA C CA 1
ATOM 5213 C C . ALA C 1 244 ? -3.194 -40.732 -37.930 1.00 214.30 359 ALA C C 1
ATOM 5214 O O . ALA C 1 244 ? -4.174 -40.308 -37.305 1.00 213.69 359 ALA C O 1
ATOM 5216 N N . TYR C 1 245 ? -1.965 -40.744 -37.409 1.00 223.26 360 TYR C N 1
ATOM 5217 C CA . TYR C 1 245 ? -1.698 -40.120 -36.116 1.00 221.03 360 TYR C CA 1
ATOM 5218 C C . TYR C 1 245 ? -2.026 -38.637 -36.161 1.00 215.25 360 TYR C C 1
ATOM 5219 O O . TYR C 1 245 ? -2.506 -38.061 -35.177 1.00 207.72 360 TYR C O 1
ATOM 5228 N N . TYR C 1 246 ? -1.754 -38.009 -37.304 1.00 221.68 361 TYR C N 1
ATOM 5229 C CA . TYR C 1 246 ? -1.944 -36.576 -37.471 1.00 225.59 361 TYR C CA 1
ATOM 5230 C C . TYR C 1 246 ? -3.397 -36.175 -37.241 1.00 218.36 361 TYR C C 1
ATOM 5231 O O . TYR C 1 246 ? -3.675 -35.101 -36.698 1.00 205.89 361 TYR C O 1
ATOM 5240 N N . ASP C 1 247 ? -4.339 -37.031 -37.640 1.00 227.08 362 ASP C N 1
ATOM 5241 C CA . ASP C 1 247 ? -5.752 -36.769 -37.401 1.00 234.94 362 ASP C CA 1
ATOM 5242 C C . ASP C 1 247 ? -6.201 -37.208 -36.013 1.00 229.32 362 ASP C C 1
ATOM 5243 O O . ASP C 1 247 ? -7.273 -36.793 -35.562 1.00 230.87 362 ASP C O 1
ATOM 5248 N N . ALA C 1 248 ? -5.406 -38.031 -35.326 1.00 225.23 363 ALA C N 1
ATOM 5249 C CA . ALA C 1 248 ? -5.772 -38.538 -34.011 1.00 216.43 363 ALA C CA 1
ATOM 5250 C C . ALA C 1 248 ? -5.062 -37.832 -32.867 1.00 215.60 363 ALA C C 1
ATOM 5251 O O . ALA C 1 248 ? -5.514 -37.941 -31.723 1.00 223.25 363 ALA C O 1
ATOM 5253 N N . TRP C 1 249 ? -3.966 -37.126 -33.138 1.00 208.40 364 TRP C N 1
ATOM 5254 C CA . TRP C 1 249 ? -3.229 -36.422 -32.095 1.00 205.06 364 TRP C CA 1
ATOM 5255 C C . TRP C 1 249 ? -3.167 -34.920 -32.318 1.00 206.20 364 TRP C C 1
ATOM 5256 O O . TRP C 1 249 ? -3.444 -34.153 -31.388 1.00 196.65 364 TRP C O 1
ATOM 5267 N N . HIS C 1 250 ? -2.807 -34.473 -33.524 1.00 231.30 365 HIS C N 1
ATOM 5268 C CA . HIS C 1 250 ? -2.608 -33.044 -33.750 1.00 230.19 365 HIS C CA 1
ATOM 5269 C C . HIS C 1 250 ? -3.913 -32.261 -33.679 1.00 228.41 365 HIS C C 1
ATOM 5270 O O . HIS C 1 250 ? -3.910 -31.099 -33.256 1.00 224.69 365 HIS C O 1
ATOM 5277 N N . LYS C 1 251 ? -5.030 -32.863 -34.095 1.00 212.74 366 LYS C N 1
ATOM 5278 C CA . LYS C 1 251 ? -6.327 -32.208 -33.933 1.00 210.93 366 LYS C CA 1
ATOM 5279 C C . LYS C 1 251 ? -6.608 -31.876 -32.474 1.00 210.22 366 LYS C C 1
ATOM 5280 O O . LYS C 1 251 ? -7.262 -30.869 -32.179 1.00 216.79 366 LYS C O 1
ATOM 5286 N N . TYR C 1 252 ? -6.121 -32.704 -31.551 1.00 200.73 367 TYR C N 1
ATOM 5287 C CA . TYR C 1 252 ? -6.488 -32.597 -30.146 1.00 183.83 367 TYR C CA 1
ATOM 5288 C C . TYR C 1 252 ? -5.556 -31.698 -29.347 1.00 190.20 367 TYR C C 1
ATOM 5289 O O . TYR C 1 252 ? -5.960 -31.195 -28.293 1.00 190.13 367 TYR C O 1
ATOM 5298 N N . VAL C 1 253 ? -4.331 -31.482 -29.816 1.00 210.11 368 VAL C N 1
ATOM 5299 C CA . VAL C 1 253 ? -3.347 -30.697 -29.081 1.00 197.41 368 VAL C CA 1
ATOM 5300 C C . VAL C 1 253 ? -3.400 -29.254 -29.563 1.00 192.83 368 VAL C C 1
ATOM 5301 O O . VAL C 1 253 ? -3.323 -28.987 -30.768 1.00 194.14 368 VAL C O 1
ATOM 5305 N N . LYS C 1 254 ? -3.534 -28.322 -28.619 1.00 178.49 369 LYS C N 1
ATOM 5306 C CA . LYS C 1 254 ? -3.614 -26.898 -28.919 1.00 172.86 369 LYS C CA 1
ATOM 5307 C C . LYS C 1 254 ? -2.295 -26.177 -28.664 1.00 165.61 369 LYS C C 1
ATOM 5308 O O . LYS C 1 254 ? -1.821 -25.427 -29.522 1.00 147.07 369 LYS C O 1
ATOM 5314 N N . SER C 1 255 ? -1.692 -26.391 -27.498 1.00 162.67 370 SER C N 1
ATOM 5315 C CA . SER C 1 255 ? -0.430 -25.772 -27.129 1.00 159.41 370 SER C CA 1
ATOM 5316 C C . SER C 1 255 ? 0.669 -26.825 -27.085 1.00 172.53 370 SER C C 1
ATOM 5317 O O . SER C 1 255 ? 0.405 -28.011 -26.875 1.00 175.41 370 SER C O 1
ATOM 5320 N N . TRP C 1 256 ? 1.910 -26.384 -27.282 1.00 176.21 371 TRP C N 1
ATOM 5321 C CA . TRP C 1 256 ? 3.034 -27.296 -27.424 1.00 171.46 371 TRP C CA 1
ATOM 5322 C C . TRP C 1 256 ? 4.211 -26.861 -26.565 1.00 160.71 371 TRP C C 1
ATOM 5323 O O . TRP C 1 256 ? 4.378 -25.678 -26.257 1.00 170.68 371 TRP C O 1
ATOM 5334 N N . ILE C 1 257 ? 5.028 -27.843 -26.186 1.00 164.18 372 ILE C N 1
ATOM 5335 C CA . ILE C 1 257 ? 6.330 -27.606 -25.572 1.00 162.95 372 ILE C CA 1
ATOM 5336 C C . ILE C 1 257 ? 7.333 -28.553 -26.214 1.00 159.79 372 ILE C C 1
ATOM 5337 O O . ILE C 1 257 ? 7.357 -29.751 -25.910 1.00 158.29 372 ILE C O 1
ATOM 5342 N N . VAL C 1 258 ? 8.161 -28.026 -27.112 1.00 164.19 373 VAL C N 1
ATOM 5343 C CA . VAL C 1 258 ? 9.113 -28.837 -27.861 1.00 169.36 373 VAL C CA 1
ATOM 5344 C C . VAL C 1 258 ? 10.441 -28.801 -27.113 1.00 170.32 373 VAL C C 1
ATOM 5345 O O . VAL C 1 258 ? 11.196 -27.831 -27.204 1.00 172.35 373 VAL C O 1
ATOM 5349 N N . ILE C 1 259 ? 10.725 -29.862 -26.358 1.00 171.35 374 ILE C N 1
ATOM 5350 C CA . ILE C 1 259 ? 12.079 -30.087 -25.866 1.00 163.86 374 ILE C CA 1
ATOM 5351 C C . ILE C 1 259 ? 12.884 -30.610 -27.044 1.00 151.90 374 ILE C C 1
ATOM 5352 O O . ILE C 1 259 ? 12.785 -31.788 -27.403 1.00 140.99 374 ILE C O 1
ATOM 5357 N N . LYS C 1 260 ? 13.665 -29.743 -27.671 1.00 170.54 375 LYS C N 1
ATOM 5358 C CA . LYS C 1 260 ? 14.483 -30.139 -28.803 1.00 173.19 375 LYS C CA 1
ATOM 5359 C C . LYS C 1 260 ? 15.933 -30.199 -28.348 1.00 169.47 375 LYS C C 1
ATOM 5360 O O . LYS C 1 260 ? 16.341 -29.461 -27.450 1.00 167.35 375 LYS C O 1
ATOM 5366 N N . ILE C 1 261 ? 16.707 -31.089 -28.962 1.00 157.69 376 ILE C N 1
ATOM 5367 C CA . ILE C 1 261 ? 18.010 -31.458 -28.431 1.00 165.83 376 ILE C CA 1
ATOM 5368 C C . ILE C 1 261 ? 19.122 -31.086 -29.404 1.00 166.96 376 ILE C C 1
ATOM 5369 O O . ILE C 1 261 ? 18.917 -30.917 -30.610 1.00 159.86 376 ILE C O 1
ATOM 5374 N N . GLN C 1 262 ? 20.327 -30.955 -28.838 1.00 189.27 377 GLN C N 1
ATOM 5375 C CA . GLN C 1 262 ? 21.504 -30.533 -29.590 1.00 189.64 377 GLN C CA 1
ATOM 5376 C C . GLN C 1 262 ? 21.937 -31.588 -30.602 1.00 189.33 377 GLN C C 1
ATOM 5377 O O . GLN C 1 262 ? 22.411 -31.241 -31.688 1.00 187.32 377 GLN C O 1
ATOM 5383 N N . ASP C 1 263 ? 21.783 -32.870 -30.266 1.00 171.17 378 ASP C N 1
ATOM 5384 C CA . ASP C 1 263 ? 22.185 -33.981 -31.123 1.00 168.96 378 ASP C CA 1
ATOM 5385 C C . ASP C 1 263 ? 21.316 -35.190 -30.799 1.00 169.56 378 ASP C C 1
ATOM 5386 O O . ASP C 1 263 ? 21.201 -35.565 -29.628 1.00 159.11 378 ASP C O 1
ATOM 5391 N N . PRO C 1 264 ? 20.671 -35.805 -31.800 1.00 168.01 379 PRO C N 1
ATOM 5392 C CA . PRO C 1 264 ? 19.833 -36.985 -31.511 1.00 171.78 379 PRO C CA 1
ATOM 5393 C C . PRO C 1 264 ? 20.582 -38.117 -30.828 1.00 178.80 379 PRO C C 1
ATOM 5394 O O . PRO C 1 264 ? 20.025 -38.768 -29.933 1.00 182.54 379 PRO C O 1
ATOM 5398 N N . SER C 1 265 ? 21.847 -38.338 -31.194 1.00 172.25 380 SER C N 1
ATOM 5399 C CA . SER C 1 265 ? 22.596 -39.467 -30.656 1.00 160.64 380 SER C CA 1
ATOM 5400 C C . SER C 1 265 ? 22.735 -39.403 -29.140 1.00 154.72 380 SER C C 1
ATOM 5401 O O . SER C 1 265 ? 22.994 -40.440 -28.514 1.00 162.50 380 SER C O 1
ATOM 5404 N N . TYR C 1 266 ? 22.559 -38.219 -28.541 1.00 135.82 381 TYR C N 1
ATOM 5405 C CA . TYR C 1 266 ? 22.486 -38.069 -27.089 1.00 134.37 381 TYR C CA 1
ATOM 5406 C C . TYR C 1 266 ? 21.644 -39.170 -26.464 1.00 131.42 381 TYR C C 1
ATOM 5407 O O . TYR C 1 266 ? 22.016 -39.722 -25.420 1.00 131.99 381 TYR C O 1
ATOM 5416 N N . VAL C 1 267 ? 20.515 -39.492 -27.110 1.00 149.54 382 VAL C N 1
ATOM 5417 C CA . VAL C 1 267 ? 19.611 -40.522 -26.598 1.00 157.01 382 VAL C CA 1
ATOM 5418 C C . VAL C 1 267 ? 20.404 -41.746 -26.165 1.00 169.06 382 VAL C C 1
ATOM 5419 O O . VAL C 1 267 ? 20.360 -42.158 -24.998 1.00 167.10 382 VAL C O 1
ATOM 5423 N N . TYR C 1 268 ? 21.196 -42.297 -27.092 1.00 174.42 383 TYR C N 1
ATOM 5424 C CA . TYR C 1 268 ? 22.033 -43.454 -26.792 1.00 180.56 383 TYR C CA 1
ATOM 5425 C C . TYR C 1 268 ? 22.769 -43.258 -25.474 1.00 178.80 383 TYR C C 1
ATOM 5426 O O . TYR C 1 268 ? 22.535 -43.987 -24.499 1.00 179.36 383 TYR C O 1
ATOM 5435 N N . GLN C 1 269 ? 23.602 -42.215 -25.410 1.00 158.11 384 GLN C N 1
ATOM 5436 C CA . GLN C 1 269 ? 24.371 -41.943 -24.202 1.00 144.08 384 GLN C CA 1
ATOM 5437 C C . GLN C 1 269 ? 23.458 -41.895 -22.988 1.00 149.16 384 GLN C C 1
ATOM 5438 O O . GLN C 1 269 ? 23.662 -42.628 -22.010 1.00 151.40 384 GLN C O 1
ATOM 5444 N N . TRP C 1 270 ? 22.392 -41.093 -23.075 1.00 151.50 385 TRP C N 1
ATOM 5445 C CA . TRP C 1 270 ? 21.487 -40.951 -21.942 1.00 144.94 385 TRP C CA 1
ATOM 5446 C C . TRP C 1 270 ? 20.969 -42.310 -21.507 1.00 149.85 385 TRP C C 1
ATOM 5447 O O . TRP C 1 270 ? 21.055 -42.672 -20.327 1.00 150.81 385 TRP C O 1
ATOM 5458 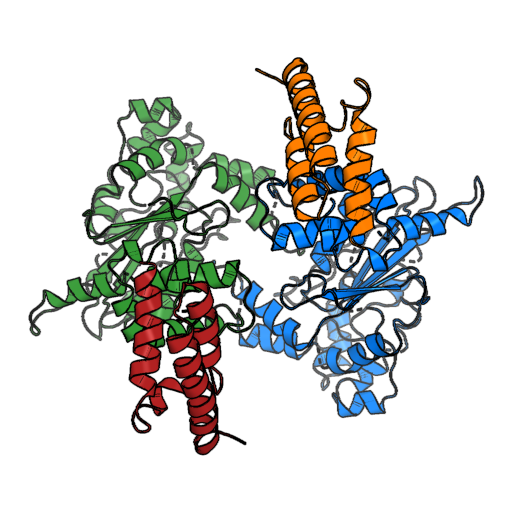N N . ARG C 1 271 ? 20.511 -43.116 -22.470 1.00 153.46 386 ARG C N 1
ATOM 5459 C CA . ARG C 1 271 ? 19.982 -44.428 -22.123 1.00 169.59 386 ARG C CA 1
ATOM 5460 C C . ARG C 1 271 ? 21.022 -45.221 -21.351 1.00 157.54 386 ARG C C 1
ATOM 5461 O O . ARG C 1 271 ? 20.748 -45.719 -20.251 1.00 161.93 386 ARG C O 1
ATOM 5469 N N . LEU C 1 272 ? 22.252 -45.261 -21.871 1.00 159.99 387 LEU C N 1
ATOM 5470 C CA . LEU C 1 272 ? 23.315 -45.984 -21.186 1.00 163.13 387 LEU C CA 1
ATOM 5471 C C . LEU C 1 272 ? 23.459 -45.488 -19.761 1.00 155.42 387 LEU C C 1
ATOM 5472 O O . LEU C 1 272 ? 23.439 -46.280 -18.809 1.00 163.37 387 LEU C O 1
ATOM 5477 N N . GLN C 1 273 ? 23.544 -44.165 -19.592 1.00 138.10 388 GLN C N 1
ATOM 5478 C CA . GLN C 1 273 ? 23.651 -43.612 -18.250 1.00 132.33 388 GLN C CA 1
ATOM 5479 C C . GLN C 1 273 ? 22.517 -44.134 -17.389 1.00 150.08 388 GLN C C 1
ATOM 5480 O O . GLN C 1 273 ? 22.751 -44.744 -16.337 1.00 137.50 388 GLN C O 1
ATOM 5486 N N . ALA C 1 274 ? 21.282 -43.984 -17.877 1.00 150.57 389 ALA C N 1
ATOM 5487 C CA . ALA C 1 274 ? 20.135 -44.510 -17.156 1.00 147.67 389 ALA C CA 1
ATOM 5488 C C . ALA C 1 274 ? 20.405 -45.945 -16.737 1.00 139.89 389 ALA C C 1
ATOM 5489 O O . ALA C 1 274 ? 20.417 -46.268 -15.544 1.00 135.11 389 ALA C O 1
ATOM 5491 N N . GLU C 1 275 ? 20.736 -46.793 -17.713 1.00 154.68 390 GLU C N 1
ATOM 5492 C CA . GLU C 1 275 ? 20.948 -48.205 -17.427 1.00 168.51 390 GLU C CA 1
ATOM 5493 C C . GLU C 1 275 ? 22.033 -48.384 -16.374 1.00 155.79 390 GLU C C 1
ATOM 5494 O O . GLU C 1 275 ? 21.827 -49.066 -15.359 1.00 146.01 390 GLU C O 1
ATOM 5500 N N . ILE C 1 276 ? 23.176 -47.715 -16.565 1.00 160.73 391 ILE C N 1
ATOM 5501 C CA . ILE C 1 276 ? 24.297 -47.897 -15.649 1.00 137.90 391 ILE C CA 1
ATOM 5502 C C . ILE C 1 276 ? 23.884 -47.498 -14.244 1.00 140.90 391 ILE C C 1
ATOM 5503 O O . ILE C 1 276 ? 24.339 -48.087 -13.252 1.00 126.57 391 ILE C O 1
ATOM 5508 N N . ALA C 1 277 ? 23.147 -46.394 -14.134 1.00 175.64 392 ALA C N 1
ATOM 5509 C CA . ALA C 1 277 ? 22.809 -45.874 -12.788 1.00 180.82 392 ALA C CA 1
ATOM 5510 C C . ALA C 1 277 ? 22.413 -47.042 -11.892 1.00 194.30 392 ALA C C 1
ATOM 5511 O O . ALA C 1 277 ? 22.840 -47.078 -10.721 1.00 193.79 392 ALA C O 1
ATOM 5521 N N . ARG C 1 279 ? 22.831 -50.546 -12.701 1.00 158.54 394 ARG C N 1
ATOM 5522 C CA . ARG C 1 279 ? 23.874 -51.602 -12.730 1.00 160.65 394 ARG C CA 1
ATOM 5523 C C . ARG C 1 279 ? 24.986 -51.217 -11.754 1.00 142.74 394 ARG C C 1
ATOM 5524 O O . ARG C 1 279 ? 25.485 -52.108 -11.049 1.00 137.03 394 ARG C O 1
ATOM 5532 N N . ALA C 1 280 ? 25.343 -49.933 -11.720 1.00 151.20 395 ALA C N 1
ATOM 5533 C CA . ALA C 1 280 ? 26.399 -49.486 -10.819 1.00 120.56 395 ALA C CA 1
ATOM 5534 C C . ALA C 1 280 ? 26.002 -49.692 -9.362 1.00 128.09 395 ALA C C 1
ATOM 5535 O O . ALA C 1 280 ? 26.798 -50.184 -8.554 1.00 118.70 395 ALA C O 1
ATOM 5537 N N . ASP C 1 281 ? 24.768 -49.327 -9.008 1.00 145.27 396 ASP C N 1
ATOM 5538 C CA . ASP C 1 281 ? 24.289 -49.547 -7.648 1.00 145.34 396 ASP C CA 1
ATOM 5539 C C . ASP C 1 281 ? 23.940 -51.004 -7.376 1.00 149.32 396 ASP C C 1
ATOM 5540 O O . ASP C 1 281 ? 23.653 -51.347 -6.226 1.00 156.11 396 ASP C O 1
ATOM 5545 N N . GLY C 1 282 ? 23.951 -51.862 -8.399 1.00 149.29 397 GLY C N 1
ATOM 5546 C CA . GLY C 1 282 ? 23.655 -53.272 -8.262 1.00 152.98 397 GLY C CA 1
ATOM 5547 C C . GLY C 1 282 ? 22.304 -53.676 -8.822 1.00 165.87 397 GLY C C 1
ATOM 5548 O O . GLY C 1 282 ? 22.121 -54.845 -9.187 1.00 163.66 397 GLY C O 1
ATOM 5549 N N . LYS C 1 283 ? 21.362 -52.740 -8.892 1.00 166.85 398 LYS C N 1
ATOM 5550 C CA . LYS C 1 283 ? 20.039 -53.032 -9.425 1.00 172.47 398 LYS C CA 1
ATOM 5551 C C . LYS C 1 283 ? 20.158 -53.554 -10.854 1.00 173.54 398 LYS C C 1
ATOM 5552 O O . LYS C 1 283 ? 20.877 -52.958 -11.666 1.00 170.62 398 LYS C O 1
ATOM 5558 N N . PRO C 1 284 ? 19.513 -54.670 -11.189 1.00 196.34 399 PRO C N 1
ATOM 5559 C CA . PRO C 1 284 ? 19.663 -55.222 -12.540 1.00 203.04 399 PRO C CA 1
ATOM 5560 C C . PRO C 1 284 ? 19.211 -54.236 -13.607 1.00 205.30 399 PRO C C 1
ATOM 5561 O O . PRO C 1 284 ? 18.214 -53.524 -13.448 1.00 208.93 399 PRO C O 1
ATOM 5565 N N . GLY C 1 285 ? 19.969 -54.200 -14.701 1.00 176.31 400 GLY C N 1
ATOM 5566 C CA . GLY C 1 285 ? 19.651 -53.326 -15.808 1.00 170.67 400 GLY C CA 1
ATOM 5567 C C . GLY C 1 285 ? 20.023 -53.995 -17.114 1.00 179.08 400 GLY C C 1
ATOM 5568 O O . GLY C 1 285 ? 20.852 -54.909 -17.156 1.00 189.72 400 GLY C O 1
ATOM 5577 N N . SER C 1 287 ? 21.721 -54.996 -20.356 1.00 215.03 402 SER C N 1
ATOM 5578 C CA . SER C 1 287 ? 23.110 -54.942 -20.772 1.00 208.58 402 SER C CA 1
ATOM 5579 C C . SER C 1 287 ? 23.277 -53.915 -21.885 1.00 210.61 402 SER C C 1
ATOM 5580 O O . SER C 1 287 ? 22.334 -53.589 -22.613 1.00 217.97 402 SER C O 1
ATOM 5583 N N . ASP C 1 288 ? 24.500 -53.394 -22.002 1.00 173.77 403 ASP C N 1
ATOM 5584 C CA . ASP C 1 288 ? 24.749 -52.267 -22.895 1.00 180.08 403 ASP C CA 1
ATOM 5585 C C . ASP C 1 288 ? 24.337 -52.592 -24.326 1.00 180.89 403 ASP C C 1
ATOM 5586 O O . ASP C 1 288 ? 23.628 -51.809 -24.971 1.00 198.83 403 ASP C O 1
ATOM 5591 N N . GLU C 1 289 ? 24.746 -53.761 -24.827 1.00 186.50 404 GLU C N 1
ATOM 5592 C CA . GLU C 1 289 ? 24.467 -54.114 -26.217 1.00 199.06 404 GLU C CA 1
ATOM 5593 C C . GLU C 1 289 ? 22.972 -54.086 -26.504 1.00 216.75 404 GLU C C 1
ATOM 5594 O O . GLU C 1 289 ? 22.524 -53.414 -27.443 1.00 223.15 404 GLU C O 1
ATOM 5600 N N . GLU C 1 290 ? 22.184 -54.797 -25.688 1.00 207.60 405 GLU C N 1
ATOM 5601 C CA . GLU C 1 290 ? 20.728 -54.697 -25.733 1.00 198.83 405 GLU C CA 1
ATOM 5602 C C . GLU C 1 290 ? 20.313 -53.245 -25.912 1.00 202.49 405 GLU C C 1
ATOM 5603 O O . GLU C 1 290 ? 19.669 -52.881 -26.910 1.00 213.43 405 GLU C O 1
ATOM 5609 N N . VAL C 1 291 ? 20.760 -52.409 -24.966 1.00 200.13 406 VAL C N 1
ATOM 5610 C CA . VAL C 1 291 ? 20.441 -50.987 -24.962 1.00 192.88 406 VAL C CA 1
ATOM 5611 C C . VAL C 1 291 ? 20.632 -50.401 -26.350 1.00 196.92 406 VAL C C 1
ATOM 5612 O O . VAL C 1 291 ? 19.697 -49.857 -26.948 1.00 199.24 406 VAL C O 1
ATOM 5616 N N . LYS C 1 292 ? 21.829 -50.585 -26.919 1.00 225.80 407 LYS C N 1
ATOM 5617 C CA . LYS C 1 292 ? 22.139 -49.923 -28.179 1.00 226.59 407 LYS C CA 1
ATOM 5618 C C . LYS C 1 292 ? 21.202 -50.395 -29.280 1.00 229.90 407 LYS C C 1
ATOM 5619 O O . LYS C 1 292 ? 20.658 -49.572 -30.028 1.00 230.70 407 LYS C O 1
ATOM 5625 N N . ASP C 1 293 ? 20.941 -51.707 -29.347 1.00 206.40 408 ASP C N 1
ATOM 5626 C CA . ASP C 1 293 ? 19.971 -52.212 -30.315 1.00 220.06 408 ASP C CA 1
ATOM 5627 C C . ASP C 1 293 ? 18.655 -51.465 -30.169 1.00 210.56 408 ASP C C 1
ATOM 5628 O O . ASP C 1 293 ? 18.128 -50.904 -31.139 1.00 203.45 408 ASP C O 1
ATOM 5633 N N . PHE C 1 294 ? 18.153 -51.397 -28.933 1.00 207.15 409 PHE C N 1
ATOM 5634 C CA . PHE C 1 294 ? 16.985 -50.596 -28.594 1.00 192.59 409 PHE C CA 1
ATOM 5635 C C . PHE C 1 294 ? 17.067 -49.221 -29.247 1.00 188.13 409 PHE C C 1
ATOM 5636 O O . PHE C 1 294 ? 16.239 -48.864 -30.097 1.00 181.79 409 PHE C O 1
ATOM 5644 N N . VAL C 1 295 ? 18.121 -48.473 -28.912 1.00 201.59 410 VAL C N 1
ATOM 5645 C CA . VAL C 1 295 ? 18.233 -47.100 -29.390 1.00 186.12 410 VAL C CA 1
ATOM 5646 C C . VAL C 1 295 ? 18.333 -47.072 -30.906 1.00 194.32 410 VAL C C 1
ATOM 5647 O O . VAL C 1 295 ? 17.796 -46.166 -31.558 1.00 187.48 410 VAL C O 1
ATOM 5651 N N . SER C 1 296 ? 18.981 -48.077 -31.498 1.00 208.67 411 SER C N 1
ATOM 5652 C CA . SER C 1 296 ? 19.156 -48.076 -32.945 1.00 198.70 411 SER C CA 1
ATOM 5653 C C . SER C 1 296 ? 17.853 -48.276 -33.699 1.00 192.99 411 SER C C 1
ATOM 5654 O O . SER C 1 296 ? 17.872 -48.274 -34.934 1.00 188.01 411 SER C O 1
ATOM 5657 N N . ARG C 1 297 ? 16.728 -48.441 -33.004 1.00 229.08 412 ARG C N 1
ATOM 5658 C CA . ARG C 1 297 ? 15.460 -48.729 -33.658 1.00 235.13 412 ARG C CA 1
ATOM 5659 C C . ARG C 1 297 ? 14.445 -47.605 -33.483 1.00 227.28 412 ARG C C 1
ATOM 5660 O O . ARG C 1 297 ? 13.282 -47.758 -33.872 1.00 225.41 412 ARG C O 1
ATOM 5668 N N . TYR C 1 298 ? 14.867 -46.476 -32.911 1.00 191.40 413 TYR C N 1
ATOM 5669 C CA . TYR C 1 298 ? 14.149 -45.211 -32.997 1.00 187.65 413 TYR C CA 1
ATOM 5670 C C . TYR C 1 298 ? 14.905 -44.154 -33.784 1.00 192.70 413 TYR C C 1
ATOM 5671 O O . TYR C 1 298 ? 14.276 -43.320 -34.437 1.00 192.74 413 TYR C O 1
ATOM 5688 N N . PRO C 1 300 ? 16.365 -44.142 -36.666 1.00 206.44 415 PRO C N 1
ATOM 5689 C CA . PRO C 1 300 ? 15.896 -43.935 -38.047 1.00 214.94 415 PRO C CA 1
ATOM 5690 C C . PRO C 1 300 ? 14.815 -42.872 -38.161 1.00 217.24 415 PRO C C 1
ATOM 5691 O O . PRO C 1 300 ? 14.913 -41.984 -39.016 1.00 223.91 415 PRO C O 1
ATOM 5695 N N . ALA C 1 301 ? 13.794 -42.920 -37.303 1.00 218.15 416 ALA C N 1
ATOM 5696 C CA . ALA C 1 301 ? 12.788 -41.862 -37.308 1.00 216.91 416 ALA C CA 1
ATOM 5697 C C . ALA C 1 301 ? 13.371 -40.542 -36.815 1.00 203.05 416 ALA C C 1
ATOM 5698 O O . ALA C 1 301 ? 13.068 -39.480 -37.369 1.00 207.36 416 ALA C O 1
ATOM 5700 N N . TYR C 1 302 ? 14.212 -40.590 -35.777 1.00 196.37 417 TYR C N 1
ATOM 5701 C CA . TYR C 1 302 ? 14.810 -39.375 -35.228 1.00 180.73 417 TYR C CA 1
ATOM 5702 C C . TYR C 1 302 ? 15.567 -38.589 -36.291 1.00 179.94 417 TYR C C 1
ATOM 5703 O O . TYR C 1 302 ? 15.436 -37.363 -36.389 1.00 180.85 417 TYR C O 1
ATOM 5712 N N . LYS C 1 303 ? 16.371 -39.281 -37.099 1.00 185.60 418 LYS C N 1
ATOM 5713 C CA . LYS C 1 303 ? 17.209 -38.588 -38.071 1.00 184.97 418 LYS C CA 1
ATOM 5714 C C . LYS C 1 303 ? 16.390 -38.018 -39.221 1.00 195.76 418 LYS C C 1
ATOM 5715 O O . LYS C 1 303 ? 16.798 -37.029 -39.839 1.00 193.70 418 LYS C O 1
ATOM 5721 N N . ALA C 1 304 ? 15.243 -38.624 -39.527 1.00 214.49 419 ALA C N 1
ATOM 5722 C CA . ALA C 1 304 ? 14.417 -38.128 -40.621 1.00 211.32 419 ALA C CA 1
ATOM 5723 C C . ALA C 1 304 ? 13.493 -37.003 -40.166 1.00 214.33 419 ALA C C 1
ATOM 5724 O O . ALA C 1 304 ? 13.386 -35.970 -40.835 1.00 212.18 419 ALA C O 1
ATOM 5726 N N . TYR C 1 305 ? 12.832 -37.178 -39.020 1.00 219.05 420 TYR C N 1
ATOM 5727 C CA . TYR C 1 305 ? 11.719 -36.316 -38.631 1.00 220.36 420 TYR C CA 1
ATOM 5728 C C . TYR C 1 305 ? 12.143 -35.069 -37.855 1.00 213.62 420 TYR C C 1
ATOM 5729 O O . TYR C 1 305 ? 11.625 -33.980 -38.121 1.00 223.12 420 TYR C O 1
ATOM 5738 N N . LEU C 1 306 ? 13.057 -35.205 -36.893 1.00 191.98 421 LEU C N 1
ATOM 5739 C CA . LEU C 1 306 ? 13.402 -34.078 -36.026 1.00 181.02 421 LEU C CA 1
ATOM 5740 C C . LEU C 1 306 ? 13.794 -32.807 -36.775 1.00 197.79 421 LEU C C 1
ATOM 5741 O O . LEU C 1 306 ? 13.351 -31.725 -36.355 1.00 208.27 421 LEU C O 1
ATOM 5746 N N . PRO C 1 307 ? 14.598 -32.842 -37.845 1.00 204.35 422 PRO C N 1
ATOM 5747 C CA . PRO C 1 307 ? 14.832 -31.601 -38.603 1.00 206.41 422 PRO C CA 1
ATOM 5748 C C . PRO C 1 307 ? 13.566 -30.996 -39.185 1.00 210.04 422 PRO C C 1
ATOM 5749 O O . PRO C 1 307 ? 13.518 -29.779 -39.398 1.00 210.23 422 PRO C O 1
ATOM 5753 N N . THR C 1 308 ? 12.541 -31.805 -39.457 1.00 220.09 423 THR C N 1
ATOM 5754 C CA . THR C 1 308 ? 11.269 -31.252 -39.907 1.00 232.44 423 THR C CA 1
ATOM 5755 C C . THR C 1 308 ? 10.411 -30.809 -38.728 1.00 222.56 423 THR C C 1
ATOM 5756 O O . THR C 1 308 ? 9.748 -29.768 -38.795 1.00 224.55 423 THR C O 1
ATOM 5760 N N . LEU C 1 309 ? 10.409 -31.592 -37.646 1.00 213.83 424 LEU C N 1
ATOM 5761 C CA . LEU C 1 309 ? 9.755 -31.158 -36.416 1.00 201.36 424 LEU C CA 1
ATOM 5762 C C . LEU C 1 309 ? 10.316 -29.828 -35.931 1.00 198.90 424 LEU C C 1
ATOM 5763 O O . LEU C 1 309 ? 9.586 -29.022 -35.343 1.00 200.37 424 LEU C O 1
ATOM 5768 N N . TYR C 1 310 ? 11.601 -29.576 -36.180 1.00 225.21 425 TYR C N 1
ATOM 5769 C CA . TYR C 1 310 ? 12.245 -28.373 -35.664 1.00 221.81 425 TYR C CA 1
ATOM 5770 C C . TYR C 1 310 ? 11.878 -27.131 -36.469 1.00 228.53 425 TYR C C 1
ATOM 5771 O O . TYR C 1 310 ? 11.283 -26.187 -35.937 1.00 230.92 425 TYR C O 1
ATOM 5780 N N . SER C 1 311 ? 12.230 -27.117 -37.759 1.00 205.43 426 SER C N 1
ATOM 5781 C CA . SER C 1 311 ? 12.093 -25.909 -38.567 1.00 203.66 426 SER C CA 1
ATOM 5782 C C . SER C 1 311 ? 10.646 -25.465 -38.707 1.00 205.79 426 SER C C 1
ATOM 5783 O O . SER C 1 311 ? 10.393 -24.320 -39.094 1.00 201.04 426 SER C O 1
ATOM 5786 N N . GLU C 1 312 ? 9.697 -26.341 -38.393 1.00 210.29 427 GLU C N 1
ATOM 5787 C CA . GLU C 1 312 ? 8.294 -26.100 -38.665 1.00 205.01 427 GLU C CA 1
ATOM 5788 C C . GLU C 1 312 ? 7.416 -26.217 -37.432 1.00 199.37 427 GLU C C 1
ATOM 5789 O O . GLU C 1 312 ? 6.231 -25.874 -37.510 1.00 204.79 427 GLU C O 1
ATOM 5795 N N . GLY C 1 313 ? 7.951 -26.686 -36.308 1.00 197.04 428 GLY C N 1
ATOM 5796 C CA . GLY C 1 313 ? 7.149 -27.016 -35.160 1.00 185.19 428 GLY C CA 1
ATOM 5797 C C . GLY C 1 313 ? 6.273 -28.212 -35.463 1.00 181.38 428 GLY C C 1
ATOM 5798 O O . GLY C 1 313 ? 6.359 -28.815 -36.537 1.00 190.08 428 GLY C O 1
ATOM 5799 N N . PRO C 1 314 ? 5.420 -28.591 -34.519 1.00 176.67 429 PRO C N 1
ATOM 5800 C CA . PRO C 1 314 ? 4.321 -29.502 -34.849 1.00 187.59 429 PRO C CA 1
ATOM 5801 C C . PRO C 1 314 ? 3.363 -28.838 -35.826 1.00 211.72 429 PRO C C 1
ATOM 5802 O O . PRO C 1 314 ? 3.425 -27.636 -36.088 1.00 223.41 429 PRO C O 1
ATOM 5806 N N . SER C 1 315 ? 2.451 -29.639 -36.369 1.00 209.60 430 SER C N 1
ATOM 5807 C CA . SER C 1 315 ? 1.549 -29.102 -37.379 1.00 216.28 430 SER C CA 1
ATOM 5808 C C . SER C 1 315 ? 0.275 -28.526 -36.769 1.00 208.73 430 SER C C 1
ATOM 5809 O O . SER C 1 315 ? -0.123 -27.407 -37.106 1.00 208.64 430 SER C O 1
ATOM 5812 N N . GLY C 1 316 ? -0.373 -29.269 -35.878 1.00 208.62 431 GLY C N 1
ATOM 5813 C CA . GLY C 1 316 ? -1.525 -28.741 -35.176 1.00 206.01 431 GLY C CA 1
ATOM 5814 C C . GLY C 1 316 ? -1.092 -27.763 -34.104 1.00 198.66 431 GLY C C 1
ATOM 5815 O O . GLY C 1 316 ? -1.225 -28.042 -32.908 1.00 188.97 431 GLY C O 1
ATOM 5816 N N . SER C 1 317 ? -0.568 -26.613 -34.523 1.00 198.64 432 SER C N 1
ATOM 5817 C CA . SER C 1 317 ? 0.119 -25.700 -33.620 1.00 194.64 432 SER C CA 1
ATOM 5818 C C . SER C 1 317 ? -0.194 -24.263 -34.026 1.00 201.62 432 SER C C 1
ATOM 5819 O O . SER C 1 317 ? -1.013 -24.005 -34.914 1.00 217.18 432 SER C O 1
ATOM 5822 N N . ASP C 1 318 ? 0.476 -23.322 -33.360 1.00 188.20 433 ASP C N 1
ATOM 5823 C CA . ASP C 1 318 ? 0.389 -21.889 -33.611 1.00 189.85 433 ASP C CA 1
ATOM 5824 C C . ASP C 1 318 ? 1.597 -21.253 -32.931 1.00 189.62 433 ASP C C 1
ATOM 5825 O O . ASP C 1 318 ? 1.853 -21.523 -31.752 1.00 174.76 433 ASP C O 1
ATOM 5830 N N . PRO C 1 319 ? 2.361 -20.414 -33.638 1.00 193.53 434 PRO C N 1
ATOM 5831 C CA . PRO C 1 319 ? 3.650 -19.947 -33.096 1.00 183.23 434 PRO C CA 1
ATOM 5832 C C . PRO C 1 319 ? 3.566 -19.176 -31.782 1.00 184.17 434 PRO C C 1
ATOM 5833 O O . PRO C 1 319 ? 4.602 -19.023 -31.121 1.00 170.16 434 PRO C O 1
ATOM 5837 N N . LYS C 1 320 ? 2.396 -18.675 -31.379 1.00 189.43 435 LYS C N 1
ATOM 5838 C CA . LYS C 1 320 ? 2.258 -18.115 -30.039 1.00 191.36 435 LYS C CA 1
ATOM 5839 C C . LYS C 1 320 ? 1.707 -19.122 -29.037 1.00 178.58 435 LYS C C 1
ATOM 5840 O O . LYS C 1 320 ? 1.366 -1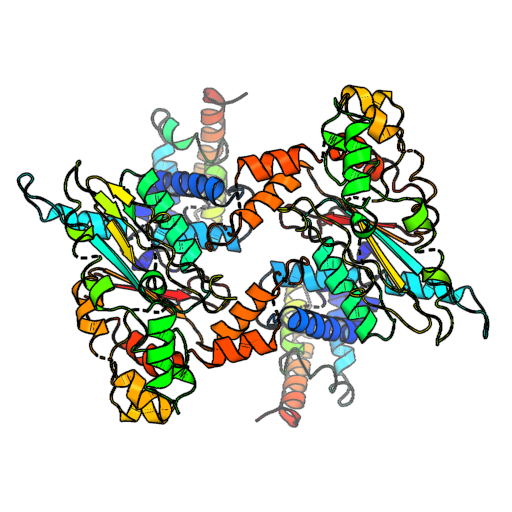8.740 -27.913 1.00 172.24 435 LYS C O 1
ATOM 5846 N N . HIS C 1 321 ? 1.607 -20.394 -29.418 1.00 152.14 436 HIS C N 1
ATOM 5847 C CA . HIS C 1 321 ? 1.194 -21.452 -28.505 1.00 156.81 436 HIS C CA 1
ATOM 5848 C C . HIS C 1 321 ? 2.234 -22.561 -28.400 1.00 158.67 436 HIS C C 1
ATOM 5849 O O . HIS C 1 321 ? 1.969 -23.589 -27.766 1.00 153.92 436 HIS C O 1
ATOM 5856 N N . VAL C 1 322 ? 3.408 -22.375 -28.997 1.00 152.82 437 VAL C N 1
ATOM 5857 C CA . VAL C 1 322 ? 4.488 -23.355 -28.976 1.00 141.64 437 VAL C CA 1
ATOM 5858 C C . VAL C 1 322 ? 5.656 -22.771 -28.196 1.00 139.33 437 VAL C C 1
ATOM 5859 O O . VAL C 1 322 ? 5.975 -21.584 -28.333 1.00 142.13 437 VAL C O 1
ATOM 5863 N N . LEU C 1 323 ? 6.288 -23.604 -27.371 1.00 141.76 438 LEU C N 1
ATOM 5864 C CA . LEU C 1 323 ? 7.416 -23.196 -26.539 1.00 125.28 438 LEU C CA 1
ATOM 5865 C C . LEU C 1 323 ? 8.593 -24.111 -26.849 1.00 126.24 438 LEU C C 1
ATOM 5866 O O . LEU C 1 323 ? 8.557 -25.304 -26.528 1.00 141.43 438 LEU C O 1
ATOM 5871 N N . LEU C 1 324 ? 9.632 -23.553 -27.468 1.00 144.60 439 LEU C N 1
ATOM 5872 C CA . LEU C 1 324 ? 10.805 -24.320 -27.871 1.00 150.74 439 LEU C CA 1
ATOM 5873 C C . LEU C 1 324 ? 11.872 -24.239 -26.789 1.00 148.15 439 LEU C C 1
ATOM 5874 O O . LEU C 1 324 ? 12.242 -23.143 -26.354 1.00 150.00 439 LEU C O 1
ATOM 5879 N N . ILE C 1 325 ? 12.367 -25.398 -26.360 1.00 126.59 440 ILE C N 1
ATOM 5880 C CA . ILE C 1 325 ? 13.373 -25.487 -25.302 1.00 128.50 440 ILE C CA 1
ATOM 5881 C C . ILE C 1 325 ? 14.522 -26.330 -25.848 1.00 129.54 440 ILE C C 1
ATOM 5882 O O . ILE C 1 325 ? 14.495 -27.563 -25.788 1.00 128.23 440 ILE C O 1
ATOM 5887 N N . ASP C 1 326 ? 15.541 -25.666 -26.389 1.00 131.53 441 ASP C N 1
ATOM 5888 C CA . ASP C 1 326 ? 16.754 -26.349 -26.819 1.00 142.94 441 ASP C CA 1
ATOM 5889 C C . ASP C 1 326 ? 17.623 -26.631 -25.600 1.00 151.08 441 ASP C C 1
ATOM 5890 O O . ASP C 1 326 ? 18.079 -25.701 -24.926 1.00 141.18 441 ASP C O 1
ATOM 5895 N N . ILE C 1 327 ? 17.849 -27.909 -25.312 1.00 151.21 442 ILE C N 1
ATOM 5896 C CA . ILE C 1 327 ? 18.575 -28.313 -24.118 1.00 141.80 442 ILE C CA 1
ATOM 5897 C C . ILE C 1 327 ? 19.934 -28.872 -24.517 1.00 149.55 442 ILE C C 1
ATOM 5898 O O . ILE C 1 327 ? 20.164 -29.281 -25.660 1.00 139.66 442 ILE C O 1
ATOM 5903 N N . ASP C 1 328 ? 20.844 -28.883 -23.547 1.00 143.60 443 ASP C N 1
ATOM 5904 C CA . ASP C 1 328 ? 22.186 -29.410 -23.734 1.00 126.05 443 ASP C CA 1
ATOM 5905 C C . ASP C 1 328 ? 22.228 -30.892 -23.362 1.00 136.00 443 ASP C C 1
ATOM 5906 O O . ASP C 1 328 ? 21.196 -31.545 -23.184 1.00 128.11 443 ASP C O 1
ATOM 5911 N N . GLU C 1 329 ? 23.438 -31.439 -23.249 1.00 142.10 444 GLU C N 1
ATOM 5912 C CA . GLU C 1 329 ? 23.597 -32.845 -22.902 1.00 141.02 444 GLU C CA 1
ATOM 5913 C C . GLU C 1 329 ? 23.233 -33.134 -21.451 1.00 143.08 444 GLU C C 1
ATOM 5914 O O . GLU C 1 329 ? 23.005 -34.296 -21.103 1.00 146.97 444 GLU C O 1
ATOM 5920 N N . GLY C 1 330 ? 23.165 -32.111 -20.605 1.00 125.06 445 GLY C N 1
ATOM 5921 C CA . GLY C 1 330 ? 22.805 -32.264 -19.214 1.00 117.52 445 GLY C CA 1
ATOM 5922 C C . GLY C 1 330 ? 21.332 -32.113 -18.904 1.00 129.08 445 GLY C C 1
ATOM 5923 O O . GLY C 1 330 ? 20.978 -31.963 -17.729 1.00 133.72 445 GLY C O 1
ATOM 5924 N N . ARG C 1 331 ? 20.466 -32.150 -19.922 1.00 125.39 446 ARG C N 1
ATOM 5925 C CA . ARG C 1 331 ? 19.025 -31.934 -19.760 1.00 118.39 446 ARG C CA 1
ATOM 5926 C C . ARG C 1 331 ? 18.735 -30.551 -19.179 1.00 127.98 446 ARG C C 1
ATOM 5927 O O . ARG C 1 331 ? 17.865 -30.387 -18.322 1.00 123.07 446 ARG C O 1
ATOM 5935 N N . ASN C 1 332 ? 19.475 -29.547 -19.646 1.00 130.91 447 ASN C N 1
ATOM 5936 C CA . ASN C 1 332 ? 19.323 -28.189 -19.154 1.00 127.38 447 ASN C CA 1
ATOM 5937 C C . ASN C 1 332 ? 19.106 -27.242 -20.325 1.00 135.41 447 ASN C C 1
ATOM 5938 O O . ASN C 1 332 ? 19.752 -27.388 -21.369 1.00 138.46 447 ASN C O 1
ATOM 5943 N N . PRO C 1 333 ? 18.208 -26.270 -20.186 1.00 128.51 448 PRO C N 1
ATOM 5944 C CA . PRO C 1 333 ? 17.947 -25.347 -21.296 1.00 124.47 448 PRO C CA 1
ATOM 5945 C C . PRO C 1 333 ? 19.175 -24.511 -21.630 1.00 128.27 448 PRO C C 1
ATOM 5946 O O . PRO C 1 333 ? 19.993 -24.196 -20.764 1.00 125.24 448 PRO C O 1
ATOM 5950 N N . ILE C 1 334 ? 19.296 -24.152 -22.906 1.00 135.79 449 ILE C N 1
ATOM 5951 C CA . ILE C 1 334 ? 20.428 -23.387 -23.416 1.00 151.05 449 ILE C CA 1
ATOM 5952 C C . ILE C 1 334 ? 19.958 -21.985 -23.773 1.00 156.84 449 ILE C C 1
ATOM 5953 O O . ILE C 1 334 ? 18.852 -21.805 -24.298 1.00 158.26 449 ILE C O 1
ATOM 5958 N N . LEU C 1 335 ? 20.800 -20.989 -23.496 1.00 161.20 450 LEU C N 1
ATOM 5959 C CA . LEU C 1 335 ? 20.534 -19.621 -23.939 1.00 164.05 450 LEU C CA 1
ATOM 5960 C C . LEU C 1 335 ? 20.884 -19.472 -25.421 1.00 170.83 450 LEU C C 1
ATOM 5961 O O . LEU C 1 335 ? 21.684 -18.627 -25.816 1.00 178.69 450 LEU C O 1
ATOM 5966 N N . GLY C 1 336 ? 20.271 -20.318 -26.243 1.00 139.00 451 GLY C N 1
ATOM 5967 C CA . GLY C 1 336 ? 20.544 -20.339 -27.668 1.00 156.12 451 GLY C CA 1
ATOM 5968 C C . GLY C 1 336 ? 19.683 -19.378 -28.463 1.00 182.37 451 GLY C C 1
ATOM 5969 O O . GLY C 1 336 ? 19.513 -19.565 -29.671 1.00 182.86 451 GLY C O 1
ATOM 5970 N N . CYS C 1 337 ? 19.162 -18.355 -27.772 1.00 197.52 452 CYS C N 1
ATOM 5971 C CA . CYS C 1 337 ? 18.181 -17.340 -28.220 1.00 197.63 452 CYS C CA 1
ATOM 5972 C C . CYS C 1 337 ? 16.798 -17.727 -27.708 1.00 193.93 452 CYS C C 1
ATOM 5973 O O . CYS C 1 337 ? 16.619 -18.790 -27.112 1.00 185.92 452 CYS C O 1
ATOM 5977 N N . SER D 2 14 ? 19.726 -4.632 -19.813 1.00 149.95 77 SER D N 1
ATOM 5978 C CA . SER D 2 14 ? 18.994 -4.957 -18.595 1.00 150.55 77 SER D CA 1
ATOM 5979 C C . SER D 2 14 ? 19.927 -5.007 -17.385 1.00 153.80 77 SER D C 1
ATOM 5980 O O . SER D 2 14 ? 19.558 -5.511 -16.324 1.00 157.93 77 SER D O 1
ATOM 5983 N N . LYS D 2 15 ? 21.148 -4.499 -17.566 1.00 141.54 78 LYS D N 1
ATOM 5984 C CA . LYS D 2 15 ? 22.035 -4.263 -16.430 1.00 135.28 78 LYS D CA 1
ATOM 5985 C C . LYS D 2 15 ? 21.404 -3.273 -15.465 1.00 132.21 78 LYS D C 1
ATOM 5986 O O . LYS D 2 15 ? 21.312 -3.517 -14.250 1.00 133.54 78 LYS D O 1
ATOM 5992 N N . GLU D 2 16 ? 20.950 -2.143 -15.995 1.00 148.08 79 GLU D N 1
ATOM 5993 C CA . GLU D 2 16 ? 20.297 -1.175 -15.141 1.00 142.42 79 GLU D CA 1
ATOM 5994 C C . GLU D 2 16 ? 18.889 -1.596 -14.767 1.00 139.96 79 GLU D C 1
ATOM 5995 O O . GLU D 2 16 ? 18.303 -0.975 -13.889 1.00 147.29 79 GLU D O 1
ATOM 6001 N N . ALA D 2 17 ? 18.340 -2.645 -15.380 1.00 138.77 80 ALA D N 1
ATOM 6002 C CA . ALA D 2 17 ? 17.152 -3.261 -14.799 1.00 136.61 80 ALA D CA 1
ATOM 6003 C C . ALA D 2 17 ? 17.465 -3.812 -13.413 1.00 138.38 80 ALA D C 1
ATOM 6004 O O . ALA D 2 17 ? 16.691 -3.625 -12.465 1.00 140.26 80 ALA D O 1
ATOM 6006 N N . THR D 2 18 ? 18.621 -4.464 -13.271 1.00 142.48 81 THR D N 1
ATOM 6007 C CA . THR D 2 18 ? 19.066 -4.922 -11.960 1.00 134.77 81 THR D CA 1
ATOM 6008 C C . THR D 2 18 ? 19.417 -3.749 -11.051 1.00 142.87 81 THR D C 1
ATOM 6009 O O . THR D 2 18 ? 19.053 -3.745 -9.866 1.00 144.88 81 THR D O 1
ATOM 6013 N N . ARG D 2 19 ? 20.124 -2.744 -11.584 1.00 144.98 82 ARG D N 1
ATOM 6014 C CA . ARG D 2 19 ? 20.376 -1.543 -10.787 1.00 144.44 82 ARG D CA 1
ATOM 6015 C C . ARG D 2 19 ? 19.072 -0.926 -10.294 1.00 149.08 82 ARG D C 1
ATOM 6016 O O . ARG D 2 19 ? 18.974 -0.488 -9.147 1.00 152.93 82 ARG D O 1
ATOM 6024 N N . LYS D 2 20 ? 18.054 -0.912 -11.146 1.00 147.07 83 LYS D N 1
ATOM 6025 C CA . LYS D 2 20 ? 16.787 -0.260 -10.849 1.00 150.86 83 LYS D CA 1
ATOM 6026 C C . LYS D 2 20 ? 15.997 -1.060 -9.824 1.00 155.74 83 LYS D C 1
ATOM 6027 O O . LYS D 2 20 ? 15.342 -0.484 -8.948 1.00 155.26 83 LYS D O 1
ATOM 6033 N N . TYR D 2 21 ? 16.068 -2.391 -9.908 1.00 153.96 84 TYR D N 1
ATOM 6034 C CA . TYR D 2 21 ? 15.531 -3.241 -8.848 1.00 156.26 84 TYR D CA 1
ATOM 6035 C C . TYR D 2 21 ? 16.175 -2.920 -7.504 1.00 156.73 84 TYR D C 1
ATOM 6036 O O . TYR D 2 21 ? 15.480 -2.656 -6.512 1.00 174.79 84 TYR D O 1
ATOM 6045 N N . TYR D 2 22 ? 17.508 -2.940 -7.451 1.00 145.80 85 TYR D N 1
ATOM 6046 C CA . TYR D 2 22 ? 18.178 -2.726 -6.171 1.00 146.32 85 TYR D CA 1
ATOM 6047 C C . TYR D 2 22 ? 18.046 -1.289 -5.676 1.00 157.55 85 TYR D C 1
ATOM 6048 O O . TYR D 2 22 ? 18.245 -1.039 -4.484 1.00 167.95 85 TYR D O 1
ATOM 6057 N N . LEU D 2 23 ? 17.712 -0.344 -6.558 1.00 167.90 86 LEU D N 1
ATOM 6058 C CA . LEU D 2 23 ? 17.453 1.025 -6.124 1.00 170.23 86 LEU D CA 1
ATOM 6059 C C . LEU D 2 23 ? 16.032 1.177 -5.589 1.00 178.36 86 LEU D C 1
ATOM 6060 O O . LEU D 2 23 ? 15.813 1.817 -4.551 1.00 176.64 86 LEU D O 1
ATOM 6065 N N . ASP D 2 24 ? 15.052 0.601 -6.293 1.00 183.17 87 ASP D N 1
ATOM 6066 C CA . ASP D 2 24 ? 13.685 0.579 -5.787 1.00 186.94 87 ASP D CA 1
ATOM 6067 C C . ASP D 2 24 ? 13.598 -0.145 -4.455 1.00 186.84 87 ASP D C 1
ATOM 6068 O O . ASP D 2 24 ? 12.725 0.159 -3.638 1.00 197.56 87 ASP D O 1
ATOM 6073 N N . LEU D 2 25 ? 14.484 -1.111 -4.221 1.00 171.36 88 LEU D N 1
ATOM 6074 C CA . LEU D 2 25 ? 14.462 -1.826 -2.951 1.00 184.29 88 LEU D CA 1
ATOM 6075 C C . LEU D 2 25 ? 14.796 -0.892 -1.789 1.00 180.13 88 LEU D C 1
ATOM 6076 O O . LEU D 2 25 ? 14.107 -0.894 -0.758 1.00 191.14 88 LEU D O 1
ATOM 6081 N N . PHE D 2 26 ? 15.835 -0.065 -1.949 1.00 175.66 89 PHE D N 1
ATOM 6082 C CA . PHE D 2 26 ? 16.122 0.965 -0.954 1.00 178.24 89 PHE D CA 1
ATOM 6083 C C . PHE D 2 26 ? 14.987 1.977 -0.857 1.00 197.86 89 PHE D C 1
ATOM 6084 O O . PHE D 2 26 ? 14.619 2.405 0.245 1.00 207.14 89 PHE D O 1
ATOM 6092 N N . LYS D 2 27 ? 14.437 2.389 -2.005 1.00 201.81 90 LYS D N 1
ATOM 6093 C CA . LYS D 2 27 ? 13.283 3.287 -2.007 1.00 197.28 90 LYS D CA 1
ATOM 6094 C C . LYS D 2 27 ? 12.167 2.751 -1.120 1.00 202.29 90 LYS D C 1
ATOM 6095 O O . LYS D 2 27 ? 11.554 3.494 -0.345 1.00 214.61 90 LYS D O 1
ATOM 6101 N N . ARG D 2 28 ? 11.896 1.455 -1.234 1.00 212.00 91 ARG D N 1
ATOM 6102 C CA . ARG D 2 28 ? 10.811 0.791 -0.528 1.00 216.23 91 ARG D CA 1
ATOM 6103 C C . ARG D 2 28 ? 11.137 0.559 0.942 1.00 217.98 91 ARG D C 1
ATOM 6104 O O . ARG D 2 28 ? 10.225 0.521 1.776 1.00 220.93 91 ARG D O 1
ATOM 6112 N N . ALA D 2 29 ? 12.420 0.420 1.285 1.00 210.17 92 ALA D N 1
ATOM 6113 C CA . ALA D 2 29 ? 12.810 0.315 2.689 1.00 203.00 92 ALA D CA 1
ATOM 6114 C C . ALA D 2 29 ? 12.860 1.664 3.400 1.00 217.96 92 ALA D C 1
ATOM 6115 O O . ALA D 2 29 ? 13.097 1.693 4.612 1.00 217.60 92 ALA D O 1
ATOM 6117 N N . ASP D 2 30 ? 12.636 2.770 2.680 1.00 239.51 93 ASP D N 1
ATOM 6118 C CA . ASP D 2 30 ? 12.840 4.105 3.243 1.00 247.76 93 ASP D CA 1
ATOM 6119 C C . ASP D 2 30 ? 11.903 4.382 4.416 1.00 255.94 93 ASP D C 1
ATOM 6120 O O . ASP D 2 30 ? 12.248 5.153 5.318 1.00 256.28 93 ASP D O 1
ATOM 6125 N N . PHE D 2 31 ? 10.732 3.754 4.434 1.00 261.81 94 PHE D N 1
ATOM 6126 C CA . PHE D 2 31 ? 9.704 4.026 5.429 1.00 264.44 94 PHE D CA 1
ATOM 6127 C C . PHE D 2 31 ? 9.606 2.863 6.407 1.00 265.29 94 PHE D C 1
ATOM 6128 O O . PHE D 2 31 ? 9.604 1.698 5.995 1.00 261.22 94 PHE D O 1
ATOM 6136 N N . THR D 2 32 ? 9.529 3.187 7.702 1.00 239.05 95 THR D N 1
ATOM 6137 C CA . THR D 2 32 ? 9.393 2.148 8.718 1.00 241.04 95 THR D CA 1
ATOM 6138 C C . THR D 2 32 ? 8.086 1.384 8.562 1.00 248.25 95 THR D C 1
ATOM 6139 O O . THR D 2 32 ? 7.986 0.231 8.995 1.00 246.39 95 THR D O 1
ATOM 6143 N N . ALA D 2 33 ? 7.073 2.009 7.960 1.00 248.50 96 ALA D N 1
ATOM 6144 C CA . ALA D 2 33 ? 5.843 1.285 7.667 1.00 246.13 96 ALA D CA 1
ATOM 6145 C C . ALA D 2 33 ? 6.059 0.234 6.588 1.00 247.02 96 ALA D C 1
ATOM 6146 O O . ALA D 2 33 ? 5.420 -0.822 6.619 1.00 247.33 96 ALA D O 1
ATOM 6148 N N . ASN D 2 34 ? 6.935 0.505 5.624 1.00 251.55 97 ASN D N 1
ATOM 6149 C CA . ASN D 2 34 ? 7.235 -0.463 4.570 1.00 253.14 97 ASN D CA 1
ATOM 6150 C C . ASN D 2 34 ? 8.447 -1.324 4.922 1.00 258.55 97 ASN D C 1
ATOM 6151 O O . ASN D 2 34 ? 9.342 -1.541 4.106 1.00 255.21 97 ASN D O 1
ATOM 6156 N N . LEU D 2 35 ? 8.485 -1.810 6.163 1.00 262.41 98 LEU D N 1
ATOM 6157 C CA . LEU D 2 35 ? 9.411 -2.848 6.606 1.00 265.84 98 LEU D CA 1
ATOM 6158 C C . LEU D 2 35 ? 8.919 -4.276 6.361 1.00 269.56 98 LEU D C 1
ATOM 6159 O O . LEU D 2 35 ? 9.680 -5.093 5.826 1.00 267.98 98 LEU D O 1
ATOM 6164 N N . PRO D 2 36 ? 7.655 -4.633 6.740 1.00 285.91 99 PRO D N 1
ATOM 6165 C CA . PRO D 2 36 ? 7.322 -6.055 6.953 1.00 284.82 99 PRO D CA 1
ATOM 6166 C C . PRO D 2 36 ? 7.590 -7.009 5.797 1.00 280.49 99 PRO D C 1
ATOM 6167 O O . PRO D 2 36 ? 8.315 -7.993 5.977 1.00 276.87 99 PRO D O 1
ATOM 6171 N N . LYS D 2 37 ? 7.013 -6.745 4.623 1.00 261.57 100 LYS D N 1
ATOM 6172 C CA . LYS D 2 37 ? 7.038 -7.704 3.523 1.00 240.66 100 LYS D CA 1
ATOM 6173 C C . LYS D 2 37 ? 8.452 -7.901 2.994 1.00 237.89 100 LYS D C 1
ATOM 6174 O O . LYS D 2 37 ? 8.671 -8.687 2.067 1.00 222.38 100 LYS D O 1
ATOM 6180 N N . LEU D 2 38 ? 9.407 -7.172 3.565 1.00 265.89 101 LEU D N 1
ATOM 6181 C CA . LEU D 2 38 ? 10.807 -7.248 3.184 1.00 255.69 101 LEU D CA 1
ATOM 6182 C C . LEU D 2 38 ? 11.637 -8.102 4.130 1.00 248.85 101 LEU D C 1
ATOM 6183 O O . LEU D 2 38 ? 12.622 -8.708 3.698 1.00 237.92 101 LEU D O 1
ATOM 6188 N N . ALA D 2 39 ? 11.248 -8.173 5.403 1.00 221.12 102 ALA D N 1
ATOM 6189 C CA . ALA D 2 39 ? 12.098 -8.707 6.457 1.00 204.40 102 ALA D CA 1
ATOM 6190 C C . ALA D 2 39 ? 12.061 -10.222 6.576 1.00 196.29 102 ALA D C 1
ATOM 6191 O O . ALA D 2 39 ? 12.941 -10.796 7.229 1.00 184.49 102 ALA D O 1
ATOM 6193 N N . LYS D 2 40 ? 11.065 -10.876 5.979 1.00 198.79 103 LYS D N 1
ATOM 6194 C CA . LYS D 2 40 ? 11.047 -12.333 5.928 1.00 183.59 103 LYS D CA 1
ATOM 6195 C C . LYS D 2 40 ? 12.325 -12.864 5.305 1.00 168.00 103 LYS D C 1
ATOM 6196 O O . LYS D 2 40 ? 12.772 -13.971 5.626 1.00 168.41 103 LYS D O 1
ATOM 6202 N N . LYS D 2 41 ? 12.920 -12.077 4.420 1.00 168.26 104 LYS D N 1
ATOM 6203 C CA . LYS D 2 41 ? 14.028 -12.472 3.576 1.00 156.48 104 LYS D CA 1
ATOM 6204 C C . LYS D 2 41 ? 15.186 -11.506 3.778 1.00 166.24 104 LYS D C 1
ATOM 6205 O O . LYS D 2 41 ? 15.006 -10.382 4.253 1.00 172.39 104 LYS D O 1
ATOM 6211 N N . GLY D 2 42 ? 16.387 -11.956 3.426 1.00 160.43 105 GLY D N 1
ATOM 6212 C CA . GLY D 2 42 ? 17.539 -11.079 3.494 1.00 146.26 105 GLY D CA 1
ATOM 6213 C C . GLY D 2 42 ? 18.045 -10.879 4.907 1.00 141.83 105 GLY D C 1
ATOM 6214 O O . GLY D 2 42 ? 19.255 -10.896 5.155 1.00 133.80 105 GLY D O 1
ATOM 6215 N N . GLY D 2 43 ? 17.119 -10.673 5.839 1.00 183.29 106 GLY D N 1
ATOM 6216 C CA . GLY D 2 43 ? 17.456 -10.465 7.224 1.00 179.41 106 GLY D CA 1
ATOM 6217 C C . GLY D 2 43 ? 17.954 -9.059 7.475 1.00 182.36 106 GLY D C 1
ATOM 6218 O O . GLY D 2 43 ? 17.667 -8.125 6.720 1.00 187.51 106 GLY D O 1
ATOM 6219 N N . PRO D 2 44 ? 18.716 -8.883 8.557 1.00 201.90 107 PRO D N 1
ATOM 6220 C CA . PRO D 2 44 ? 19.252 -7.549 8.874 1.00 209.32 107 PRO D CA 1
ATOM 6221 C C . PRO D 2 44 ? 20.231 -7.016 7.840 1.00 205.24 107 PRO D C 1
ATOM 6222 O O . PRO D 2 44 ? 20.543 -5.820 7.878 1.00 214.05 107 PRO D O 1
ATOM 6226 N N . ASP D 2 45 ? 20.727 -7.852 6.927 1.00 172.69 108 ASP D N 1
ATOM 6227 C CA . ASP D 2 45 ? 21.774 -7.447 5.994 1.00 164.44 108 ASP D CA 1
ATOM 6228 C C . ASP D 2 45 ? 21.307 -7.443 4.542 1.00 162.90 108 ASP D C 1
ATOM 6229 O O . ASP D 2 45 ? 22.141 -7.528 3.635 1.00 155.96 108 ASP D O 1
ATOM 6234 N N . ARG D 2 46 ? 19.997 -7.348 4.294 1.00 163.49 109 ARG D N 1
ATOM 6235 C CA . ARG D 2 46 ? 19.525 -7.350 2.913 1.00 149.33 109 ARG D CA 1
ATOM 6236 C C . ARG D 2 46 ? 20.025 -6.132 2.146 1.00 162.33 109 ARG D C 1
ATOM 6237 O O . ARG D 2 46 ? 20.247 -6.214 0.932 1.00 160.55 109 ARG D O 1
ATOM 6245 N N . LEU D 2 47 ? 20.223 -5.002 2.827 1.00 174.73 110 LEU D N 1
ATOM 6246 C CA . LEU D 2 47 ? 20.697 -3.805 2.137 1.00 178.15 110 LEU D CA 1
ATOM 6247 C C . LEU D 2 47 ? 22.195 -3.858 1.861 1.00 175.73 110 LEU D C 1
ATOM 6248 O O . LEU D 2 47 ? 22.639 -3.500 0.764 1.00 180.94 110 LEU D O 1
ATOM 6253 N N . ASN D 2 48 ? 22.992 -4.273 2.852 1.00 176.61 111 ASN D N 1
ATOM 6254 C CA . ASN D 2 48 ? 24.442 -4.302 2.674 1.00 172.89 111 ASN D CA 1
ATOM 6255 C C . ASN D 2 48 ? 24.838 -5.125 1.456 1.00 171.94 111 ASN D C 1
ATOM 6256 O O . ASN D 2 48 ? 25.748 -4.746 0.710 1.00 165.03 111 ASN D O 1
ATOM 6261 N N . ASP D 2 49 ? 24.155 -6.250 1.231 1.00 161.09 112 ASP D N 1
ATOM 6262 C CA . ASP D 2 49 ? 24.414 -7.056 0.042 1.00 148.94 112 ASP D CA 1
ATOM 6263 C C . ASP D 2 49 ? 24.085 -6.277 -1.226 1.00 149.61 112 ASP D C 1
ATOM 6264 O O . ASP D 2 49 ? 24.835 -6.318 -2.212 1.00 164.15 112 ASP D O 1
ATOM 6269 N N . ALA D 2 50 ? 22.958 -5.563 -1.217 1.00 143.35 113 ALA D N 1
ATOM 6270 C CA . ALA D 2 50 ? 22.608 -4.707 -2.344 1.00 155.70 113 ALA D CA 1
ATOM 6271 C C . ALA D 2 50 ? 23.643 -3.609 -2.536 1.00 172.42 113 ALA D C 1
ATOM 6272 O O . ALA D 2 50 ? 23.981 -3.255 -3.670 1.00 177.91 113 ALA D O 1
ATOM 6274 N N . LEU D 2 51 ? 24.158 -3.060 -1.435 1.00 176.37 114 LEU D N 1
ATOM 6275 C CA . LEU D 2 51 ? 25.207 -2.049 -1.520 1.00 169.96 114 LEU D CA 1
ATOM 6276 C C . LEU D 2 51 ? 26.466 -2.611 -2.174 1.00 168.16 114 LEU D C 1
ATOM 6277 O O . LEU D 2 51 ? 27.104 -1.938 -2.995 1.00 181.10 114 LEU D O 1
ATOM 6282 N N . LYS D 2 52 ? 26.835 -3.847 -1.826 1.00 152.47 115 LYS D N 1
ATOM 6283 C CA . LYS D 2 52 ? 27.989 -4.486 -2.455 1.00 148.20 115 LYS D CA 1
ATOM 6284 C C . LYS D 2 52 ? 27.766 -4.669 -3.952 1.00 145.74 115 LYS D C 1
ATOM 6285 O O . LYS D 2 52 ? 28.619 -4.301 -4.771 1.00 147.26 115 LYS D O 1
ATOM 6291 N N . LYS D 2 53 ? 26.617 -5.243 -4.328 1.00 154.72 116 LYS D N 1
ATOM 6292 C CA . LYS D 2 53 ? 26.326 -5.430 -5.749 1.00 156.09 116 LYS D CA 1
ATOM 6293 C C . LYS D 2 53 ? 26.283 -4.102 -6.491 1.00 146.67 116 LYS D C 1
ATOM 6294 O O . LYS D 2 53 ? 26.644 -4.036 -7.673 1.00 150.50 116 LYS D O 1
ATOM 6300 N N . LEU D 2 54 ? 25.857 -3.037 -5.817 1.00 160.40 117 LEU D N 1
ATOM 6301 C CA . LEU D 2 54 ? 25.729 -1.746 -6.476 1.00 166.91 117 LEU D CA 1
ATOM 6302 C C . LEU D 2 54 ? 27.082 -1.072 -6.661 1.00 167.36 117 LEU D C 1
ATOM 6303 O O . LEU D 2 54 ? 27.305 -0.401 -7.676 1.00 171.58 117 LEU D O 1
ATOM 6308 N N . ARG D 2 55 ? 27.993 -1.224 -5.696 1.00 163.68 118 ARG D N 1
ATOM 6309 C CA . ARG D 2 55 ? 29.364 -0.786 -5.944 1.00 170.26 118 ARG D CA 1
ATOM 6310 C C . ARG D 2 55 ? 29.991 -1.600 -7.068 1.00 169.50 118 ARG D C 1
ATOM 6311 O O . ARG D 2 55 ? 30.777 -1.072 -7.865 1.00 173.57 118 ARG D O 1
ATOM 6319 N N . LYS D 2 56 ? 29.651 -2.889 -7.150 1.00 168.51 119 LYS D N 1
ATOM 6320 C CA . LYS D 2 56 ? 30.122 -3.703 -8.267 1.00 162.94 119 LYS D CA 1
ATOM 6321 C C . LYS D 2 56 ? 29.621 -3.155 -9.598 1.00 168.99 119 LYS D C 1
ATOM 6322 O O . LYS D 2 56 ? 30.373 -3.102 -10.578 1.00 168.86 119 LYS D O 1
ATOM 6328 N N . ALA D 2 57 ? 28.351 -2.749 -9.655 1.00 155.20 120 ALA D N 1
ATOM 6329 C CA . ALA D 2 57 ? 27.794 -2.224 -10.898 1.00 162.72 120 ALA D CA 1
ATOM 6330 C C . ALA D 2 57 ? 28.464 -0.913 -11.298 1.00 174.13 120 ALA D C 1
ATOM 6331 O O . ALA D 2 57 ? 28.861 -0.731 -12.455 1.00 175.83 120 ALA D O 1
ATOM 6333 N N . GLY D 2 58 ? 28.606 0.009 -10.351 1.00 167.76 121 GLY D N 1
ATOM 6334 C CA . GLY D 2 58 ? 29.139 1.327 -10.631 1.00 185.04 121 GLY D CA 1
ATOM 6335 C C . GLY D 2 58 ? 28.358 2.389 -9.891 1.00 187.18 121 GLY D C 1
ATOM 6336 O O . GLY D 2 58 ? 27.134 2.473 -10.024 1.00 192.78 121 GLY D O 1
ATOM 6337 N N . ILE D 2 59 ? 29.055 3.217 -9.114 1.00 200.03 122 ILE D N 1
ATOM 6338 C CA . ILE D 2 59 ? 28.411 4.078 -8.131 1.00 202.49 122 ILE D CA 1
ATOM 6339 C C . ILE D 2 59 ? 29.187 5.381 -8.003 1.00 208.56 122 ILE D C 1
ATOM 6340 O O . ILE D 2 59 ? 30.339 5.493 -8.427 1.00 209.90 122 ILE D O 1
ATOM 6345 N N . SER D 2 60 ? 28.530 6.379 -7.419 1.00 196.15 123 SER D N 1
ATOM 6346 C CA . SER D 2 60 ? 29.191 7.562 -6.890 1.00 199.82 123 SER D CA 1
ATOM 6347 C C . SER D 2 60 ? 29.353 7.363 -5.391 1.00 212.75 123 SER D C 1
ATOM 6348 O O . SER D 2 60 ? 28.372 7.086 -4.694 1.00 206.92 123 SER D O 1
ATOM 6351 N N . GLU D 2 61 ? 30.586 7.487 -4.898 1.00 231.01 124 GLU D N 1
ATOM 6352 C CA . GLU D 2 61 ? 30.827 7.178 -3.497 1.00 234.71 124 GLU D CA 1
ATOM 6353 C C . GLU D 2 61 ? 30.140 8.155 -2.550 1.00 233.90 124 GLU D C 1
ATOM 6354 O O . GLU D 2 61 ? 30.035 7.860 -1.354 1.00 232.61 124 GLU D O 1
ATOM 6360 N N . GLU D 2 62 ? 29.650 9.291 -3.051 1.00 222.09 125 GLU D N 1
ATOM 6361 C CA . GLU D 2 62 ? 28.698 10.081 -2.277 1.00 229.37 125 GLU D CA 1
ATOM 6362 C C . GLU D 2 62 ? 27.456 9.249 -1.980 1.00 241.44 125 GLU D C 1
ATOM 6363 O O . GLU D 2 62 ? 27.044 9.085 -0.818 1.00 243.92 125 GLU D O 1
ATOM 6369 N N . LYS D 2 63 ? 26.864 8.687 -3.038 1.00 240.63 126 LYS D N 1
ATOM 6370 C CA . LYS D 2 63 ? 25.730 7.790 -2.876 1.00 233.51 126 LYS D CA 1
ATOM 6371 C C . LYS D 2 63 ? 26.128 6.523 -2.139 1.00 227.20 126 LYS D C 1
ATOM 6372 O O . LYS D 2 63 ? 25.306 5.946 -1.430 1.00 223.76 126 LYS D O 1
ATOM 6378 N N . PHE D 2 64 ? 27.376 6.071 -2.292 1.00 217.86 127 PHE D N 1
ATOM 6379 C CA . PHE D 2 64 ? 27.818 4.900 -1.541 1.00 209.31 127 PHE D CA 1
ATOM 6380 C C . PHE D 2 64 ? 27.795 5.171 -0.041 1.00 220.99 127 PHE D C 1
ATOM 6381 O O . PHE D 2 64 ? 27.338 4.329 0.738 1.00 207.15 127 PHE D O 1
ATOM 6389 N N . ALA D 2 65 ? 28.276 6.342 0.384 1.00 248.10 128 ALA D N 1
ATOM 6390 C CA . ALA D 2 65 ? 28.236 6.683 1.803 1.00 251.30 128 ALA D CA 1
ATOM 6391 C C . ALA D 2 65 ? 26.800 6.812 2.298 1.00 253.61 128 ALA D C 1
ATOM 6392 O O . ALA D 2 65 ? 26.448 6.276 3.361 1.00 254.34 128 ALA D O 1
ATOM 6394 N N . GLU D 2 66 ? 25.953 7.506 1.532 1.00 235.04 129 GLU D N 1
ATOM 6395 C CA . GLU D 2 66 ? 24.556 7.651 1.940 1.00 233.26 129 GLU D CA 1
ATOM 6396 C C . GLU D 2 66 ? 23.867 6.290 2.037 1.00 227.00 129 GLU D C 1
ATOM 6397 O O . GLU D 2 66 ? 23.156 6.003 3.013 1.00 227.59 129 GLU D O 1
ATOM 6403 N N . LEU D 2 67 ? 24.110 5.417 1.056 1.00 213.24 130 LEU D N 1
ATOM 6404 C CA . LEU D 2 67 ? 23.493 4.098 1.035 1.00 201.14 130 LEU D CA 1
ATOM 6405 C C . LEU D 2 67 ? 24.032 3.199 2.138 1.00 206.32 130 LEU D C 1
ATOM 6406 O O . LEU D 2 67 ? 23.290 2.373 2.669 1.00 214.38 130 LEU D O 1
ATOM 6411 N N . LYS D 2 68 ? 25.313 3.329 2.489 1.00 210.89 131 LYS D N 1
ATOM 6412 C CA . LYS D 2 68 ? 25.853 2.536 3.591 1.00 220.36 131 LYS D CA 1
ATOM 6413 C C . LYS D 2 68 ? 25.263 2.976 4.924 1.00 223.25 131 LYS D C 1
ATOM 6414 O O . LYS D 2 68 ? 24.964 2.138 5.792 1.00 231.84 131 LYS D O 1
ATOM 6420 N N . GLY D 2 69 ? 25.099 4.288 5.111 1.00 223.13 132 GLY D N 1
ATOM 6421 C CA . GLY D 2 69 ? 24.369 4.760 6.273 1.00 238.14 132 GLY D CA 1
ATOM 6422 C C . GLY D 2 69 ? 22.968 4.184 6.328 1.00 233.73 132 GLY D C 1
ATOM 6423 O O . GLY D 2 69 ? 22.519 3.712 7.377 1.00 231.02 132 GLY D O 1
ATOM 6424 N N . ALA D 2 70 ? 22.274 4.181 5.186 1.00 241.39 133 ALA D N 1
ATOM 6425 C CA . ALA D 2 70 ? 20.938 3.592 5.127 1.00 237.29 133 ALA D CA 1
ATOM 6426 C C . ALA D 2 70 ? 20.968 2.096 5.427 1.00 232.40 133 ALA D C 1
ATOM 6427 O O . ALA D 2 70 ? 20.041 1.562 6.044 1.00 235.42 133 ALA D O 1
ATOM 6429 N N . ALA D 2 71 ? 22.016 1.401 4.982 1.00 230.99 134 ALA D N 1
ATOM 6430 C CA . ALA D 2 71 ? 22.108 -0.041 5.191 1.00 215.16 134 ALA D CA 1
ATOM 6431 C C . ALA D 2 71 ? 22.259 -0.375 6.669 1.00 222.48 134 ALA D C 1
ATOM 6432 O O . ALA D 2 71 ? 21.555 -1.247 7.196 1.00 228.93 134 ALA D O 1
ATOM 6434 N N . ALA D 2 72 ? 23.175 0.313 7.356 1.00 225.94 135 ALA D N 1
ATOM 6435 C CA . ALA D 2 72 ? 23.307 0.113 8.799 1.00 230.52 135 ALA D CA 1
ATOM 6436 C C . ALA D 2 72 ? 22.030 0.517 9.527 1.00 237.14 135 ALA D C 1
ATOM 6437 O O . ALA D 2 72 ? 21.598 -0.157 10.477 1.00 238.94 135 ALA D O 1
ATOM 6439 N N . LYS D 2 73 ? 21.402 1.611 9.082 1.00 236.33 136 LYS D N 1
ATOM 6440 C CA . LYS D 2 73 ? 20.160 2.063 9.697 1.00 238.06 136 LYS D CA 1
ATOM 6441 C C . LYS D 2 73 ? 19.068 1.007 9.580 1.00 234.61 136 LYS D C 1
ATOM 6442 O O . LYS D 2 73 ? 18.348 0.744 10.548 1.00 236.77 136 LYS D O 1
ATOM 6448 N N . TYR D 2 74 ? 18.922 0.390 8.404 1.00 231.36 137 TYR D N 1
ATOM 6449 C CA . TYR D 2 74 ? 17.889 -0.630 8.256 1.00 226.27 137 TYR D CA 1
ATOM 6450 C C . TYR D 2 74 ? 18.263 -1.915 8.975 1.00 227.72 137 TYR D C 1
ATOM 6451 O O . TYR D 2 74 ? 17.375 -2.645 9.417 1.00 218.39 137 TYR D O 1
ATOM 6460 N N . ALA D 2 75 ? 19.555 -2.228 9.087 1.00 230.62 138 ALA D N 1
ATOM 6461 C CA . ALA D 2 75 ? 19.950 -3.345 9.937 1.00 216.48 138 ALA D CA 1
ATOM 6462 C C . ALA D 2 75 ? 19.433 -3.138 11.355 1.00 231.56 138 ALA D C 1
ATOM 6463 O O . ALA D 2 75 ? 18.806 -4.030 11.945 1.00 228.95 138 ALA D O 1
ATOM 6465 N N . ASP D 2 76 ? 19.653 -1.940 11.901 1.00 241.51 139 ASP D N 1
ATOM 6466 C CA . ASP D 2 76 ? 19.158 -1.635 13.241 1.00 249.31 139 ASP D CA 1
ATOM 6467 C C . ASP D 2 76 ? 17.630 -1.646 13.292 1.00 251.79 139 ASP D C 1
ATOM 6468 O O . ASP D 2 76 ? 17.036 -2.133 14.263 1.00 254.08 139 ASP D O 1
ATOM 6473 N N . ASP D 2 77 ? 16.977 -1.102 12.260 1.00 250.39 140 ASP D N 1
ATOM 6474 C CA . ASP D 2 77 ? 15.517 -1.064 12.224 1.00 249.24 140 ASP D CA 1
ATOM 6475 C C . ASP D 2 77 ? 14.929 -2.469 12.206 1.00 244.71 140 ASP D C 1
ATOM 6476 O O . ASP D 2 77 ? 13.950 -2.755 12.905 1.00 254.21 140 ASP D O 1
ATOM 6481 N N . TRP D 2 78 ? 15.514 -3.352 11.397 1.00 234.25 141 TRP D N 1
ATOM 6482 C CA . TRP D 2 78 ? 15.115 -4.753 11.361 1.00 233.34 141 TRP D CA 1
ATOM 6483 C C . TRP D 2 78 ? 15.310 -5.412 12.719 1.00 240.06 141 TRP D C 1
ATOM 6484 O O . TRP D 2 78 ? 14.443 -6.158 13.193 1.00 238.04 141 TRP D O 1
ATOM 6495 N N . TYR D 2 79 ? 16.465 -5.169 13.347 1.00 253.38 142 TYR D N 1
ATOM 6496 C CA . TYR D 2 79 ? 16.745 -5.782 14.641 1.00 256.41 142 TYR D CA 1
ATOM 6497 C C . TYR D 2 79 ? 15.743 -5.335 15.696 1.00 263.26 142 TYR D C 1
ATOM 6498 O O . TYR D 2 79 ? 15.317 -6.134 16.538 1.00 263.37 142 TYR D O 1
ATOM 6507 N N . ARG D 2 80 ? 15.355 -4.060 15.668 1.00 260.78 143 ARG D N 1
ATOM 6508 C CA . ARG D 2 80 ? 14.462 -3.523 16.688 1.00 267.23 143 ARG D CA 1
ATOM 6509 C C . ARG D 2 80 ? 13.062 -4.134 16.625 1.00 264.96 143 ARG D C 1
ATOM 6510 O O . ARG D 2 80 ? 12.297 -3.993 17.585 1.00 271.27 143 ARG D O 1
ATOM 6518 N N . ILE D 2 81 ? 12.725 -4.850 15.553 1.00 249.94 144 ILE D N 1
ATOM 6519 C CA . ILE D 2 81 ? 11.389 -5.412 15.399 1.00 244.11 144 ILE D CA 1
ATOM 6520 C C . ILE D 2 81 ? 11.382 -6.935 15.244 1.00 245.50 144 ILE D C 1
ATOM 6521 O O . ILE D 2 81 ? 10.354 -7.568 15.536 1.00 244.87 144 ILE D O 1
ATOM 6526 N N . TYR D 2 82 ? 12.485 -7.570 14.831 1.00 239.65 145 TYR D N 1
ATOM 6527 C CA . TYR D 2 82 ? 12.543 -9.029 14.755 1.00 224.14 145 TYR D CA 1
ATOM 6528 C C . TYR D 2 82 ? 13.732 -9.660 15.470 1.00 224.47 145 TYR D C 1
ATOM 6529 O O . TYR D 2 82 ? 13.886 -10.885 15.405 1.00 197.46 145 TYR D O 1
ATOM 6538 N N . GLY D 2 83 ? 14.568 -8.879 16.149 1.00 237.73 146 GLY D N 1
ATOM 6539 C CA . GLY D 2 83 ? 15.838 -9.381 16.643 1.00 234.84 146 GLY D CA 1
ATOM 6540 C C . GLY D 2 83 ? 15.788 -10.343 17.814 1.00 235.15 146 GLY D C 1
ATOM 6541 O O . GLY D 2 83 ? 14.747 -10.939 18.109 1.00 236.03 146 GLY D O 1
ATOM 6542 N N . LYS D 2 84 ? 16.931 -10.503 18.477 1.00 238.58 147 LYS D N 1
ATOM 6543 C CA . LYS D 2 84 ? 17.079 -11.371 19.644 1.00 237.33 147 LYS D CA 1
ATOM 6544 C C . LYS D 2 84 ? 16.143 -10.968 20.780 1.00 248.30 147 LYS D C 1
ATOM 6545 O O . LYS D 2 84 ? 15.021 -11.465 20.881 1.00 255.91 147 LYS D O 1
#

Nearest PDB structures (foldseek):
  7xpc-assembly1_B  TM=1.014E+00  e=1.281E-09  Phytophthora infestans T30-4
  7xpc-assembly2_D  TM=9.886E-01  e=9.976E-08  Phytophthora infestans T30-4
  7xp9-assembly1_A  TM=9.725E-01  e=1.117E-07  Phytophthora infestans T30-4
  7xpc-assembly2_C  TM=9.966E-01  e=7.365E-59  Solanum lycopersicum
  6ckg-assembly2_B  TM=8.823E-01  e=1.236E-21  Cryptococcus neoformans H99

CATH classification: 3.40.50.300

InterPro domains:
  IPR004367 Cyclin, C-terminal domain [PF02984] (394-485)
  IPR004367 Cyclin, C-terminal domain [SM01332] (394-529)
  IPR006671 Cyclin, N-terminal [PF00134] (274-345)
  IPR013763 Cyclin-like domain [SM00385] (272-353)
  IPR013763 Cyclin-like domain [SM00385] (398-486)
  IPR027417 P-loop containing nucleoside triphosphate hydrolase [G3DSA:3.40.50.300] (589-877)
  IPR027417 P-loop containing nucleoside triphosphate hydrolase [SSF52540] (611-868)
  IPR036915 Cyclin-like superfamily [SSF47954] (187-344)
  IPR036915 Cyclin-like superfamily [SSF47954] (394-485)
  IPR039361 Cyclin [PTHR10177] (157-473)